Protein AF-A0A0N4UF27-F1 (afdb_monomer_lite)

pLDDT: mean 77.48, std 20.14, range [19.95, 97.56]

Organism: Dracunculus medinensis (NCBI:txid318479)

Structure (mmCIF, N/CA/C/O backbone):
data_AF-A0A0N4UF27-F1
#
_entry.id   AF-A0A0N4UF27-F1
#
loop_
_atom_site.group_PDB
_atom_site.id
_atom_site.type_symbol
_atom_site.label_atom_id
_atom_site.label_alt_id
_atom_site.label_comp_id
_atom_site.label_asym_id
_atom_site.label_entity_id
_atom_site.label_seq_id
_atom_site.pdbx_PDB_ins_code
_atom_site.Cartn_x
_atom_site.Cartn_y
_atom_site.Cartn_z
_atom_site.occupancy
_atom_site.B_iso_or_equiv
_atom_site.auth_seq_id
_atom_site.auth_comp_id
_atom_site.auth_asym_id
_atom_site.auth_atom_id
_atom_site.pdbx_PDB_model_num
ATOM 1 N N . MET A 1 1 ? -2.100 1.613 74.460 1.00 23.58 1 MET A N 1
ATOM 2 C CA . MET A 1 1 ? -1.705 2.568 75.515 1.00 23.58 1 MET A CA 1
ATOM 3 C C . MET A 1 1 ? -0.388 2.044 76.060 1.00 23.58 1 MET A C 1
ATOM 5 O O . MET A 1 1 ? -0.394 0.922 76.519 1.00 23.58 1 MET A O 1
ATOM 9 N N . GLU A 1 2 ? 0.772 2.661 75.877 1.00 27.42 2 GLU A N 1
ATOM 10 C CA . GLU A 1 2 ? 1.062 4.082 75.721 1.00 27.42 2 GLU A CA 1
ATOM 11 C C . GLU A 1 2 ? 2.061 4.341 74.582 1.00 27.42 2 GLU A C 1
ATOM 13 O O . GLU A 1 2 ? 3.124 3.742 74.513 1.00 27.42 2 GLU A O 1
ATOM 18 N N . ARG A 1 3 ? 1.686 5.304 73.727 1.00 24.28 3 ARG A N 1
ATOM 19 C CA . ARG A 1 3 ? 2.562 6.151 72.897 1.00 24.28 3 ARG A CA 1
ATOM 20 C C . ARG A 1 3 ? 3.428 5.413 71.860 1.00 24.28 3 ARG A C 1
ATOM 22 O O . ARG A 1 3 ? 4.585 5.106 72.083 1.00 24.28 3 ARG A O 1
ATOM 29 N N . LYS A 1 4 ? 2.974 5.255 70.609 1.00 24.53 4 LYS A N 1
ATOM 30 C CA . LYS A 1 4 ? 2.994 6.356 69.613 1.00 24.53 4 LYS A CA 1
ATOM 31 C C . LYS A 1 4 ? 3.726 7.604 70.133 1.00 24.53 4 LYS A C 1
ATOM 33 O O . LYS A 1 4 ? 3.064 8.470 70.698 1.00 24.53 4 LYS A O 1
ATOM 38 N N . ARG A 1 5 ? 5.057 7.663 69.967 1.00 29.81 5 ARG A N 1
ATOM 39 C CA . ARG A 1 5 ? 5.867 8.882 69.696 1.00 29.81 5 ARG A CA 1
ATOM 40 C C . ARG A 1 5 ? 7.383 8.619 69.780 1.00 29.81 5 ARG A C 1
ATOM 42 O O . ARG A 1 5 ? 8.078 9.222 70.589 1.00 29.81 5 ARG A O 1
ATOM 49 N N . ARG A 1 6 ? 7.909 7.779 68.891 1.00 32.81 6 ARG A N 1
ATOM 50 C CA . ARG A 1 6 ? 9.228 8.028 68.288 1.00 32.81 6 ARG A CA 1
ATOM 51 C C . ARG A 1 6 ? 9.083 7.754 66.800 1.00 32.81 6 ARG A C 1
ATOM 53 O O . ARG A 1 6 ? 8.933 6.611 66.384 1.00 32.81 6 ARG A O 1
ATOM 60 N N . ALA A 1 7 ? 8.891 8.850 66.081 1.00 27.91 7 ALA A N 1
ATOM 61 C CA . ALA A 1 7 ? 9.012 8.913 64.643 1.00 27.91 7 ALA A CA 1
ATOM 62 C C . ALA A 1 7 ? 10.485 8.714 64.249 1.00 27.91 7 ALA A C 1
ATOM 64 O O . ALA A 1 7 ? 11.362 8.848 65.103 1.00 27.91 7 ALA A O 1
ATOM 65 N N . ASP A 1 8 ? 10.664 8.454 62.956 1.00 27.98 8 ASP A N 1
ATOM 66 C CA . ASP A 1 8 ? 11.887 8.621 62.166 1.00 27.98 8 ASP A CA 1
ATOM 67 C C . ASP A 1 8 ? 12.934 7.500 62.261 1.00 27.98 8 ASP A C 1
ATOM 69 O O . ASP A 1 8 ? 13.679 7.380 63.226 1.00 27.98 8 ASP A O 1
ATOM 73 N N . ASP A 1 9 ? 12.942 6.622 61.247 1.00 27.14 9 ASP A N 1
ATOM 74 C CA . ASP A 1 9 ? 14.001 6.637 60.223 1.00 27.14 9 ASP A CA 1
ATOM 75 C C . ASP A 1 9 ? 13.825 5.519 59.173 1.00 27.14 9 ASP A C 1
ATOM 77 O O . ASP A 1 9 ? 13.618 4.348 59.502 1.00 27.14 9 ASP A O 1
ATOM 81 N N . GLY A 1 10 ? 13.987 5.885 57.895 1.00 27.22 10 GLY A N 1
ATOM 82 C CA . GLY A 1 10 ? 14.557 4.992 56.879 1.00 27.22 10 GLY A CA 1
ATOM 83 C C . GLY A 1 10 ? 13.633 4.479 55.771 1.00 27.22 10 GLY A C 1
ATOM 84 O O . GLY A 1 10 ? 13.078 3.385 55.872 1.00 27.22 10 GLY A O 1
ATOM 85 N N . ASP A 1 11 ? 13.568 5.256 54.687 1.00 27.94 11 ASP A N 1
ATOM 86 C CA . ASP A 1 11 ? 13.274 4.875 53.295 1.00 27.94 11 ASP A CA 1
ATOM 87 C C . ASP A 1 11 ? 13.288 3.365 52.980 1.00 27.94 11 ASP A C 1
ATOM 89 O O . ASP A 1 11 ? 14.324 2.699 53.049 1.00 27.94 11 ASP A O 1
ATOM 93 N N . ARG A 1 12 ? 12.148 2.838 52.513 1.00 29.98 12 ARG A N 1
ATOM 94 C CA . ARG A 1 12 ? 12.101 1.632 51.672 1.00 29.98 12 ARG A CA 1
ATOM 95 C C . ARG A 1 12 ? 11.090 1.825 50.552 1.00 29.98 12 ARG A C 1
ATOM 97 O O . ARG A 1 12 ? 9.886 1.747 50.776 1.00 29.98 12 ARG A O 1
ATOM 104 N N . ASP A 1 13 ? 11.633 2.083 49.368 1.00 28.47 13 ASP A N 1
ATOM 105 C CA . ASP A 1 13 ? 11.103 1.808 48.033 1.00 28.47 13 ASP A CA 1
ATOM 106 C C . ASP A 1 13 ? 9.594 1.523 47.937 1.00 28.47 13 ASP A C 1
ATOM 108 O O . ASP A 1 13 ? 9.114 0.404 48.149 1.00 28.47 13 ASP A O 1
ATOM 112 N N . PHE A 1 14 ? 8.859 2.547 47.496 1.00 23.70 14 PHE A N 1
ATOM 113 C CA . PHE A 1 14 ? 7.497 2.469 46.968 1.00 23.70 14 PHE A CA 1
ATOM 114 C C . PHE A 1 14 ? 7.456 1.618 45.680 1.00 23.70 14 PHE A C 1
ATOM 116 O O . PHE A 1 14 ? 7.218 2.107 44.577 1.00 23.70 14 PHE A O 1
ATOM 123 N N . VAL A 1 15 ? 7.645 0.304 45.795 1.00 24.11 15 VAL A N 1
ATOM 124 C CA . VAL A 1 15 ? 7.231 -0.634 44.749 1.00 24.11 15 VAL A CA 1
ATOM 125 C C . VAL A 1 15 ? 5.742 -0.898 44.957 1.00 24.11 15 VAL A C 1
ATOM 127 O O . VAL A 1 15 ? 5.350 -1.813 45.684 1.00 24.11 15 VAL A O 1
ATOM 130 N N . MET A 1 16 ? 4.893 -0.077 44.328 1.00 22.02 16 MET A N 1
ATOM 131 C CA . MET A 1 16 ? 3.469 -0.382 44.169 1.00 22.02 16 MET A CA 1
ATOM 132 C C . MET A 1 16 ? 3.327 -1.688 43.374 1.00 22.02 16 MET A C 1
ATOM 134 O O . MET A 1 16 ? 3.283 -1.697 42.146 1.00 22.02 16 MET A O 1
ATOM 138 N N . LYS A 1 17 ? 3.264 -2.819 44.083 1.00 20.52 17 LYS A N 1
ATOM 139 C CA . LYS A 1 17 ? 2.858 -4.102 43.508 1.00 20.52 17 LYS A CA 1
ATOM 140 C C . LYS A 1 17 ? 1.350 -4.045 43.220 1.00 20.52 17 LYS A C 1
ATOM 142 O O . LYS A 1 17 ? 0.579 -3.812 44.155 1.00 20.52 17 LYS A O 1
ATOM 147 N N . PRO A 1 18 ? 0.906 -4.257 41.969 1.00 21.95 18 PRO A N 1
ATOM 148 C CA . PRO A 1 18 ? -0.510 -4.245 41.629 1.00 21.95 18 PRO A CA 1
ATOM 149 C C . PRO A 1 18 ? -1.238 -5.365 42.384 1.00 21.95 18 PRO A C 1
ATOM 151 O O . PRO A 1 18 ? -0.854 -6.532 42.328 1.00 21.95 18 PRO A O 1
ATOM 154 N N . ARG A 1 19 ? -2.287 -5.005 43.132 1.00 21.55 19 ARG A N 1
ATOM 155 C CA . ARG A 1 19 ? -3.189 -5.964 43.784 1.00 21.55 19 ARG A CA 1
ATOM 156 C C . ARG A 1 19 ? -4.112 -6.572 42.726 1.00 21.55 19 ARG A C 1
ATOM 158 O O . ARG A 1 19 ? -4.996 -5.899 42.207 1.00 21.55 19 ARG A O 1
ATOM 165 N N . PHE A 1 20 ? -3.892 -7.847 42.421 1.00 27.45 20 PHE A N 1
ATOM 166 C CA . PHE A 1 20 ? -4.688 -8.641 41.487 1.00 27.45 20 PHE A CA 1
ATOM 167 C C . PHE A 1 20 ? -6.032 -9.047 42.118 1.00 27.45 20 PHE A C 1
ATOM 169 O O . PHE A 1 20 ? -6.058 -9.650 43.191 1.00 27.45 20 PHE A O 1
ATOM 176 N N . LEU A 1 21 ? -7.150 -8.731 41.459 1.00 23.92 21 LEU A N 1
ATOM 177 C CA . LEU A 1 21 ? -8.482 -9.212 41.842 1.00 23.92 21 LEU A CA 1
ATOM 178 C C . LEU A 1 21 ? -8.728 -10.603 41.240 1.00 23.92 21 LEU A C 1
ATOM 180 O O . LEU A 1 21 ? -8.524 -10.806 40.043 1.00 23.92 21 LEU A O 1
ATOM 184 N N . ARG A 1 22 ? -9.167 -11.555 42.075 1.00 23.89 22 ARG A N 1
ATOM 185 C CA . ARG A 1 22 ? -9.567 -12.907 41.650 1.00 23.89 22 ARG A CA 1
ATOM 186 C C . ARG A 1 22 ? -10.822 -12.853 40.752 1.00 23.89 22 ARG A C 1
ATOM 188 O O . ARG A 1 22 ? -11.638 -11.947 40.938 1.00 23.89 22 ARG A O 1
ATOM 195 N N . PRO A 1 23 ? -11.000 -13.799 39.805 1.00 32.00 23 PRO A N 1
ATOM 196 C CA . PRO A 1 23 ? -11.958 -13.686 38.693 1.00 32.00 23 PRO A CA 1
ATOM 197 C C . PRO A 1 23 ? -13.449 -13.703 39.070 1.00 32.00 23 PRO A C 1
ATOM 199 O O . PRO A 1 23 ? -14.293 -13.463 38.212 1.00 32.00 23 PRO A O 1
ATOM 202 N N . GLU A 1 24 ? -13.800 -13.960 40.327 1.00 25.94 24 GLU A N 1
ATOM 203 C CA . GLU A 1 24 ? -15.184 -14.238 40.739 1.00 25.94 24 GLU A CA 1
ATOM 204 C C . GLU A 1 24 ? -16.113 -13.004 40.724 1.00 25.94 24 GLU A C 1
ATOM 206 O O . GLU A 1 24 ? -17.330 -13.147 40.679 1.00 25.94 24 GLU A O 1
ATOM 211 N N . HIS A 1 25 ? -15.588 -11.774 40.656 1.00 24.36 25 HIS A N 1
ATOM 212 C CA . HIS A 1 25 ? -16.413 -10.551 40.722 1.00 24.36 25 HIS A CA 1
ATOM 213 C C . HIS A 1 25 ? -16.822 -9.944 39.363 1.00 24.36 25 HIS A C 1
ATOM 215 O O . HIS A 1 25 ? -17.235 -8.786 39.299 1.00 24.36 25 HIS A O 1
ATOM 221 N N . LEU A 1 26 ? -16.742 -10.701 38.264 1.00 26.50 26 LEU A N 1
ATOM 222 C CA . LEU A 1 26 ? -17.280 -10.284 36.953 1.00 26.50 26 LEU A CA 1
ATOM 223 C C . LEU A 1 26 ? -18.720 -10.773 36.689 1.00 26.50 26 LEU A C 1
ATOM 225 O O . LEU A 1 26 ? -19.251 -10.575 35.595 1.00 26.50 26 LEU A O 1
ATOM 229 N N . LEU A 1 27 ? -19.369 -11.361 37.697 1.00 25.92 27 LEU A N 1
ATOM 230 C CA . LEU A 1 27 ? -20.696 -11.967 37.610 1.00 25.92 27 LEU A CA 1
ATOM 231 C C . LEU A 1 27 ? -21.821 -10.942 37.816 1.00 25.92 27 LEU A C 1
ATOM 233 O O . LEU A 1 27 ? -22.065 -10.493 38.930 1.00 25.92 27 LEU A O 1
ATOM 237 N N . ALA A 1 28 ? -22.500 -10.586 36.724 1.00 26.31 28 ALA A N 1
ATOM 238 C CA . ALA A 1 28 ? -23.957 -10.410 36.641 1.00 26.31 28 ALA A CA 1
ATOM 239 C C . ALA A 1 28 ? -24.315 -9.908 35.233 1.00 26.31 28 ALA A C 1
ATOM 241 O O . ALA A 1 28 ? -23.853 -8.832 34.847 1.00 26.31 28 ALA A O 1
ATOM 242 N N . LEU A 1 29 ? -25.116 -10.674 34.476 1.00 26.25 29 LEU A N 1
ATOM 243 C CA . LEU A 1 29 ? -26.069 -10.191 33.456 1.00 26.25 29 LEU A CA 1
ATOM 244 C C . LEU A 1 29 ? -26.847 -11.381 32.848 1.00 26.25 29 LEU A C 1
ATOM 246 O O . LEU A 1 29 ? -26.366 -12.053 31.937 1.00 26.25 29 LEU A O 1
ATOM 250 N N . GLU A 1 30 ? -28.065 -11.600 33.352 1.00 25.81 30 GLU A N 1
ATOM 251 C CA . GLU A 1 30 ? -28.964 -12.731 33.052 1.00 25.81 30 GLU A CA 1
ATOM 252 C C . GLU A 1 30 ? -29.714 -12.671 31.700 1.00 25.81 30 GLU A C 1
ATOM 254 O O . GLU A 1 30 ? -30.422 -13.611 31.355 1.00 25.81 30 GLU A O 1
ATOM 259 N N . GLU A 1 31 ? -29.564 -11.633 30.869 1.00 29.25 31 GLU A N 1
ATOM 260 C CA . GLU A 1 31 ? -30.372 -11.532 29.631 1.00 29.25 31 GLU A CA 1
ATOM 261 C C . GLU A 1 31 ? -29.641 -11.879 28.326 1.00 29.25 31 GLU A C 1
ATOM 263 O O . GLU A 1 31 ? -30.284 -12.147 27.310 1.00 29.25 31 GLU A O 1
ATOM 268 N N . ARG A 1 32 ? -28.301 -11.947 28.311 1.00 29.92 32 ARG A N 1
ATOM 269 C CA . ARG A 1 32 ? -27.612 -12.598 27.176 1.00 29.92 32 ARG A CA 1
ATOM 270 C C . ARG A 1 32 ? -27.667 -14.112 27.285 1.00 29.92 32 ARG A C 1
ATOM 272 O O . ARG A 1 32 ? -27.708 -14.768 26.249 1.00 29.92 32 ARG A O 1
ATOM 279 N N . THR A 1 33 ? -27.729 -14.649 28.499 1.00 29.98 33 THR A N 1
ATOM 280 C CA . THR A 1 33 ? -27.914 -16.079 28.739 1.00 29.98 33 THR A CA 1
ATOM 281 C C . THR A 1 33 ? -29.247 -16.556 28.192 1.00 29.98 33 THR A C 1
ATOM 283 O O . THR A 1 33 ? -29.245 -17.560 27.512 1.00 29.98 33 THR A O 1
ATOM 286 N N . SER A 1 34 ? -30.368 -15.843 28.320 1.00 30.56 34 SER A N 1
ATOM 287 C CA . SER A 1 34 ? -31.626 -16.340 27.728 1.00 30.56 34 SER A CA 1
ATOM 288 C C . SER A 1 34 ? -31.581 -16.422 26.192 1.00 30.56 34 SER A C 1
ATOM 290 O O . SER A 1 34 ? -32.106 -17.362 25.601 1.00 30.56 34 SER A O 1
ATOM 292 N N . ALA A 1 35 ? -30.887 -15.501 25.511 1.00 37.97 35 ALA A N 1
ATOM 293 C CA . ALA A 1 35 ? -30.733 -15.581 24.058 1.00 37.97 35 ALA A CA 1
ATOM 294 C C . ALA A 1 35 ? -29.650 -16.574 23.585 1.00 37.97 35 ALA A C 1
ATOM 296 O O . ALA A 1 35 ? -29.780 -17.118 22.489 1.00 37.97 35 ALA A O 1
ATOM 297 N N . LEU A 1 36 ? -28.588 -16.784 24.367 1.00 37.72 36 LEU A N 1
ATOM 298 C CA . LEU A 1 36 ? -27.481 -17.695 24.047 1.00 37.72 36 LEU A CA 1
ATOM 299 C C . LEU A 1 36 ? -27.733 -19.129 24.542 1.00 37.72 36 LEU A C 1
ATOM 301 O O . LEU A 1 36 ? -27.312 -20.066 23.877 1.00 37.72 36 LEU A O 1
ATOM 305 N N . ASN A 1 37 ? -28.473 -19.321 25.636 1.00 37.38 37 ASN A N 1
ATOM 306 C CA . ASN A 1 37 ? -28.873 -20.638 26.137 1.00 37.38 37 ASN A CA 1
ATOM 307 C C . ASN A 1 37 ? -29.741 -21.350 25.095 1.00 37.38 37 ASN A C 1
ATOM 309 O O . ASN A 1 37 ? -29.551 -22.534 24.853 1.00 37.38 37 ASN A O 1
ATOM 313 N N . ASP A 1 38 ? -30.595 -20.628 24.367 1.00 41.25 38 ASP A N 1
ATOM 314 C CA . ASP A 1 38 ? -31.344 -21.219 23.250 1.00 41.25 38 ASP A CA 1
ATOM 315 C C . ASP A 1 38 ? -30.424 -21.684 22.103 1.00 41.25 38 ASP A C 1
ATOM 317 O O . ASP A 1 38 ? -30.747 -22.653 21.419 1.00 41.25 38 ASP A O 1
ATOM 321 N N . ILE A 1 39 ? -29.248 -21.065 21.907 1.00 43.22 39 ILE A N 1
ATOM 322 C CA . ILE A 1 39 ? -28.269 -21.505 20.890 1.00 43.22 39 ILE A CA 1
ATOM 323 C C . ILE A 1 39 ? -27.688 -22.879 21.245 1.00 43.22 39 ILE A C 1
ATOM 325 O O . ILE A 1 39 ? -27.319 -23.627 20.342 1.00 43.22 39 ILE A O 1
ATOM 329 N N . SER A 1 40 ? -27.646 -23.242 22.533 1.00 41.16 40 SER A N 1
ATOM 330 C CA . SER A 1 40 ? -27.148 -24.557 22.962 1.00 41.16 40 SER A CA 1
ATOM 331 C C . SER A 1 40 ? -28.048 -25.722 22.528 1.00 41.16 40 SER A C 1
ATOM 333 O O . SER A 1 40 ? -27.585 -26.854 22.479 1.00 41.16 40 SER A O 1
ATOM 335 N N . SER A 1 41 ? -29.307 -25.451 22.156 1.00 41.34 41 SER A N 1
ATOM 336 C CA . SER A 1 41 ? -30.290 -26.470 21.749 1.00 41.34 41 SER A CA 1
ATOM 337 C C . SER A 1 41 ? -30.304 -26.812 20.249 1.00 41.34 41 SER A C 1
ATOM 339 O O . SER A 1 41 ? -31.102 -27.643 19.814 1.00 41.34 41 SER A O 1
ATOM 341 N N . VAL A 1 42 ? -29.453 -26.184 19.431 1.00 45.47 42 VAL A N 1
ATOM 342 C CA . VAL A 1 42 ? -29.486 -26.377 17.973 1.00 45.47 42 VAL A CA 1
ATOM 343 C C . VAL A 1 42 ? -28.817 -27.694 17.586 1.00 45.47 42 VAL A C 1
ATOM 345 O O . VAL A 1 42 ? -27.605 -27.839 17.690 1.00 45.47 42 VAL A O 1
ATOM 348 N N . VAL A 1 43 ? -29.616 -28.639 17.086 1.00 44.28 43 VAL A N 1
ATOM 349 C CA . VAL A 1 43 ? -29.150 -29.925 16.551 1.00 44.28 43 VAL A CA 1
ATOM 350 C C . VAL A 1 43 ? -28.491 -29.700 15.187 1.00 44.28 43 VAL A C 1
ATOM 352 O O . VAL A 1 43 ? -29.161 -29.406 14.196 1.00 44.28 43 VAL A O 1
ATOM 355 N N . TYR A 1 44 ? -27.166 -29.827 15.128 1.00 52.59 44 TYR A N 1
ATOM 356 C CA . TYR A 1 44 ? -26.393 -29.655 13.897 1.00 52.59 44 TYR A CA 1
ATOM 357 C C . TYR A 1 44 ? -26.563 -30.860 12.968 1.00 52.59 44 TYR A C 1
ATOM 359 O O . TYR A 1 44 ? -26.330 -32.005 13.359 1.00 52.59 44 TYR A O 1
ATOM 367 N N . ASN A 1 45 ? -26.917 -30.610 11.705 1.00 47.38 45 ASN A N 1
ATOM 368 C CA . ASN A 1 45 ? -27.041 -31.669 10.709 1.00 47.38 45 ASN A CA 1
ATOM 369 C C . ASN A 1 45 ? -25.658 -32.225 10.333 1.00 47.38 45 ASN A C 1
ATOM 371 O O . ASN A 1 45 ? -24.948 -31.655 9.500 1.00 47.38 45 ASN A O 1
ATOM 375 N N . ASN A 1 46 ? -25.269 -33.341 10.946 1.00 56.00 46 ASN A N 1
ATOM 376 C CA . ASN A 1 46 ? -24.146 -34.136 10.479 1.00 56.00 46 ASN A CA 1
ATOM 377 C C . ASN A 1 46 ? -24.678 -35.185 9.488 1.00 56.00 46 ASN A C 1
ATOM 379 O O . ASN A 1 46 ? -25.483 -36.022 9.898 1.00 56.00 46 ASN A O 1
ATOM 383 N N . PRO A 1 47 ? -24.218 -35.219 8.221 1.00 54.56 47 PRO A N 1
ATOM 384 C CA . PRO A 1 47 ? -24.609 -36.269 7.272 1.00 54.56 47 PRO A CA 1
ATOM 385 C C . PRO A 1 47 ? -24.317 -37.691 7.783 1.00 54.56 47 PRO A C 1
ATOM 387 O O . PRO A 1 47 ? -24.871 -38.657 7.268 1.00 54.56 47 PRO A O 1
ATOM 390 N N . TYR A 1 48 ? -23.475 -37.823 8.812 1.00 57.69 48 TYR A N 1
ATOM 391 C CA . TYR A 1 48 ? -23.147 -39.074 9.485 1.00 57.69 48 TYR A CA 1
ATOM 392 C C . TYR A 1 48 ? -23.881 -39.289 10.822 1.00 57.69 48 TYR A C 1
ATOM 394 O O . TYR A 1 48 ? -23.434 -40.123 11.602 1.00 57.69 48 TYR A O 1
ATOM 402 N N . ILE A 1 49 ? -24.978 -38.574 11.115 1.00 60.12 49 ILE A N 1
ATOM 403 C CA . ILE A 1 49 ? -25.757 -38.721 12.368 1.00 60.12 49 ILE A CA 1
ATOM 404 C C . ILE A 1 49 ? -26.159 -40.177 12.652 1.00 60.12 49 ILE A C 1
ATOM 406 O O . ILE A 1 49 ? -26.225 -40.568 13.811 1.00 60.12 49 ILE A O 1
ATOM 410 N N . SER A 1 50 ? -26.391 -40.988 11.614 1.00 58.91 50 SER A N 1
ATOM 411 C CA . SER A 1 50 ? -26.737 -42.409 11.757 1.00 58.91 50 SER A CA 1
ATOM 412 C C . SER A 1 50 ? -25.582 -43.287 12.254 1.00 58.91 50 SER A C 1
ATOM 414 O O . SER A 1 50 ? -25.803 -44.440 12.610 1.00 58.91 50 SER A O 1
ATOM 416 N N . LEU A 1 51 ? -24.347 -42.781 12.220 1.00 66.88 51 LEU A N 1
ATOM 417 C CA . LEU A 1 51 ? -23.144 -43.476 12.671 1.00 66.88 51 LEU A CA 1
ATOM 418 C C . LEU A 1 51 ? -22.817 -43.088 14.114 1.00 66.88 51 LEU A C 1
ATOM 420 O O . LEU A 1 51 ? -23.106 -41.969 14.544 1.00 66.88 51 LEU A O 1
ATOM 424 N N . SER A 1 52 ? -22.142 -43.980 14.844 1.00 74.50 52 SER A N 1
ATOM 425 C CA . SER A 1 52 ? -21.626 -43.644 16.177 1.00 74.50 52 SER A CA 1
ATOM 426 C C . SER A 1 52 ? -20.622 -42.486 16.096 1.00 74.50 52 SER A C 1
ATOM 428 O O . SER A 1 52 ? -19.943 -42.312 15.083 1.00 74.50 52 SER A O 1
ATOM 430 N N . ILE A 1 53 ? -20.487 -41.687 17.159 1.00 75.44 53 ILE A N 1
ATOM 431 C CA . ILE A 1 53 ? -19.580 -40.522 17.172 1.00 75.44 53 ILE A CA 1
ATOM 432 C C . ILE A 1 53 ? -18.137 -40.918 16.807 1.00 75.44 53 ILE A C 1
ATOM 434 O O . ILE A 1 53 ? -17.470 -40.210 16.055 1.00 75.44 53 ILE A O 1
ATOM 438 N N . GLU A 1 54 ? -17.663 -42.084 17.244 1.00 75.81 54 GLU A N 1
ATOM 439 C CA . GLU A 1 54 ? -16.338 -42.599 16.867 1.00 75.81 54 GLU A CA 1
ATOM 440 C C . GLU A 1 54 ? -16.218 -42.913 15.368 1.00 75.81 54 GLU A C 1
ATOM 442 O O . GLU A 1 54 ? -15.207 -42.597 14.733 1.00 75.81 54 GLU A O 1
ATOM 447 N N . GLN A 1 55 ? -17.265 -43.477 14.761 1.00 76.81 55 GLN A N 1
ATOM 448 C CA . GLN A 1 55 ? -17.319 -43.697 13.315 1.00 76.81 55 GLN A CA 1
ATOM 449 C C . GLN A 1 55 ? -17.346 -42.372 12.540 1.00 76.81 55 GLN A C 1
ATOM 451 O O . GLN A 1 55 ? -16.749 -42.268 11.470 1.00 76.81 55 GLN A O 1
ATOM 456 N N . GLN A 1 56 ? -17.988 -41.335 13.087 1.00 74.38 56 GLN A N 1
ATOM 457 C CA . GLN A 1 56 ? -17.970 -39.994 12.498 1.00 74.38 56 GLN A CA 1
ATOM 458 C C . GLN A 1 56 ? -16.552 -39.402 12.528 1.00 74.38 56 GLN A C 1
ATOM 460 O O . GLN A 1 56 ? -16.071 -38.908 11.508 1.00 74.38 56 GLN A O 1
ATOM 465 N N . ARG A 1 57 ? -15.857 -39.503 13.671 1.00 81.44 57 ARG A N 1
ATOM 466 C CA . ARG A 1 57 ? -14.481 -39.004 13.846 1.00 81.44 57 ARG A CA 1
ATOM 467 C C . ARG A 1 57 ? -13.482 -39.724 12.939 1.00 81.44 57 ARG A C 1
ATOM 469 O O . ARG A 1 57 ? -12.642 -39.071 12.326 1.00 81.44 57 ARG A O 1
ATOM 476 N N . SER A 1 58 ? -13.589 -41.049 12.818 1.00 80.19 58 SER A N 1
ATOM 477 C CA . SER A 1 58 ? -12.670 -41.868 12.006 1.00 80.19 58 SER A CA 1
ATOM 478 C C . SER A 1 58 ? -12.779 -41.626 10.497 1.00 80.19 58 SER A C 1
ATOM 480 O O . SER A 1 58 ? -11.816 -41.868 9.771 1.00 80.19 58 SER A O 1
ATOM 482 N N . ARG A 1 59 ? -13.915 -41.106 10.013 1.00 78.88 59 ARG A N 1
ATOM 483 C CA . ARG A 1 59 ? -14.097 -40.727 8.601 1.00 78.88 59 ARG A CA 1
ATOM 484 C C . ARG A 1 59 ? -13.501 -39.367 8.238 1.00 78.88 59 ARG A C 1
ATOM 486 O O . ARG A 1 59 ? -13.377 -39.074 7.050 1.00 78.88 59 ARG A O 1
ATOM 493 N N . LEU A 1 60 ? -13.145 -38.530 9.214 1.00 80.06 60 LEU A N 1
ATOM 494 C CA . LEU A 1 60 ? -12.540 -37.230 8.930 1.00 80.06 60 LEU A CA 1
ATOM 495 C C . LEU A 1 60 ? -11.115 -37.413 8.376 1.00 80.06 60 LEU A C 1
ATOM 497 O O . LEU A 1 60 ? -10.341 -38.179 8.954 1.00 80.06 60 LEU A O 1
ATOM 501 N N . PRO A 1 61 ? -10.717 -36.687 7.311 1.00 79.12 61 PRO A N 1
ATOM 502 C CA . PRO A 1 61 ? -9.399 -36.847 6.688 1.00 79.12 61 PRO A CA 1
ATOM 503 C C . PRO A 1 61 ? -8.226 -36.718 7.665 1.00 79.12 61 PRO A C 1
ATOM 505 O O . PRO A 1 61 ? -7.242 -37.449 7.560 1.00 79.12 61 PRO A O 1
ATOM 508 N N . ILE A 1 62 ? -8.349 -35.834 8.660 1.00 85.94 62 ILE A N 1
ATOM 509 C CA . ILE A 1 62 ? -7.295 -35.596 9.649 1.00 85.94 62 ILE A CA 1
ATOM 510 C C . ILE A 1 62 ? -7.014 -36.795 10.565 1.00 85.94 62 ILE A C 1
ATOM 512 O O . ILE A 1 62 ? -5.924 -36.881 11.129 1.00 85.94 62 ILE A O 1
ATOM 516 N N . PHE A 1 63 ? -7.955 -37.738 10.695 1.00 86.00 63 PHE A N 1
ATOM 517 C CA . PHE A 1 63 ? -7.820 -38.888 11.590 1.00 86.00 63 PHE A CA 1
ATOM 518 C C . PHE A 1 63 ? -6.612 -39.762 11.232 1.00 86.00 63 PHE A C 1
ATOM 520 O O . PHE A 1 63 ? -5.887 -40.201 12.124 1.00 86.00 63 PHE A O 1
ATOM 527 N N . LYS A 1 64 ? -6.330 -39.933 9.930 1.00 85.75 64 LYS A N 1
ATOM 528 C CA . LYS A 1 64 ? -5.158 -40.680 9.432 1.00 85.75 64 LYS A CA 1
ATOM 529 C C . LYS A 1 64 ? -3.836 -40.110 9.953 1.00 85.75 64 LYS A C 1
ATOM 531 O O . LYS A 1 64 ? -2.893 -40.856 10.193 1.00 85.75 64 LYS A O 1
ATOM 536 N N . ASN A 1 65 ? -3.794 -38.799 10.179 1.00 87.38 65 ASN A N 1
ATOM 537 C CA . ASN A 1 65 ? -2.593 -38.079 10.584 1.00 87.38 65 ASN A CA 1
ATOM 538 C C . ASN A 1 65 ? -2.534 -37.832 12.100 1.00 87.38 65 ASN A C 1
ATOM 540 O O . ASN A 1 65 ? -1.623 -37.146 12.551 1.00 87.38 65 ASN A O 1
ATOM 544 N N . ARG A 1 66 ? -3.453 -38.390 12.908 1.00 89.94 66 ARG A N 1
ATOM 545 C CA . ARG A 1 66 ? -3.510 -38.174 14.369 1.00 89.94 66 ARG A CA 1
ATOM 546 C C . ARG A 1 66 ? -2.165 -38.418 15.058 1.00 89.94 66 ARG A C 1
ATOM 548 O O . ARG A 1 66 ? -1.672 -37.534 15.752 1.00 89.94 66 ARG A O 1
ATOM 555 N N . LEU A 1 67 ? -1.575 -39.600 14.861 1.00 90.94 67 LEU A N 1
ATOM 556 C CA . LEU A 1 67 ? -0.293 -39.962 15.483 1.00 90.94 67 LEU A CA 1
ATOM 557 C C . LEU A 1 67 ? 0.854 -39.089 14.962 1.00 90.94 67 LEU A C 1
ATOM 559 O O . LEU A 1 67 ? 1.712 -38.676 15.732 1.00 90.94 67 LEU A O 1
ATOM 563 N N . HIS A 1 68 ? 0.826 -38.752 13.671 1.00 90.19 68 HIS A N 1
ATOM 564 C CA . HIS A 1 68 ? 1.826 -37.890 13.048 1.00 90.19 68 HIS A CA 1
ATOM 565 C C . HIS A 1 68 ? 1.781 -36.468 13.635 1.00 90.19 68 HIS A C 1
ATOM 567 O O . HIS A 1 68 ? 2.819 -35.899 13.949 1.00 90.19 68 HIS A O 1
ATOM 573 N N . ILE A 1 69 ? 0.587 -35.902 13.842 1.00 91.75 69 ILE A N 1
ATOM 574 C CA . ILE A 1 69 ? 0.407 -34.575 14.453 1.00 91.75 69 ILE A CA 1
ATOM 575 C C . ILE A 1 69 ? 0.982 -34.549 15.873 1.00 91.75 69 ILE A C 1
ATOM 577 O O . ILE A 1 69 ? 1.703 -33.614 16.212 1.00 91.75 69 ILE A O 1
ATOM 581 N N . LEU A 1 70 ? 0.697 -35.573 16.684 1.00 92.56 70 LEU A N 1
ATOM 582 C CA . LEU A 1 70 ? 1.234 -35.677 18.045 1.00 92.56 70 LEU A CA 1
ATOM 583 C C . LEU A 1 70 ? 2.765 -35.786 18.032 1.00 92.56 70 LEU A C 1
ATOM 585 O O . LEU A 1 70 ? 3.430 -35.009 18.711 1.00 92.56 70 LEU A O 1
ATOM 589 N N . TYR A 1 71 ? 3.318 -36.648 17.174 1.00 92.75 71 TYR A N 1
ATOM 590 C CA . TYR A 1 71 ? 4.765 -36.785 16.993 1.00 92.75 71 TYR A CA 1
ATOM 591 C C . TYR A 1 71 ? 5.438 -35.465 16.580 1.00 92.75 71 TYR A C 1
ATOM 593 O O . TYR A 1 71 ? 6.483 -35.097 17.116 1.00 92.75 71 TYR A O 1
ATOM 601 N N . LEU A 1 72 ? 4.850 -34.708 15.647 1.00 91.06 72 LEU A N 1
ATOM 602 C CA . LEU A 1 72 ? 5.418 -33.419 15.242 1.00 91.06 72 LEU A CA 1
ATOM 603 C C . LEU A 1 72 ? 5.360 -32.382 16.367 1.00 91.06 72 LEU A C 1
ATOM 605 O O . LEU A 1 72 ? 6.272 -31.574 16.473 1.00 91.06 72 LEU A O 1
ATOM 609 N N . LEU A 1 73 ? 4.333 -32.392 17.217 1.00 90.44 73 LEU A N 1
ATOM 610 C CA . LEU A 1 73 ? 4.228 -31.456 18.344 1.00 90.44 73 LEU A CA 1
ATOM 611 C C . LEU A 1 73 ? 5.174 -31.783 19.501 1.00 90.44 73 LEU A C 1
ATOM 613 O O . LEU A 1 73 ? 5.572 -30.886 20.248 1.00 90.44 73 LEU A O 1
ATOM 617 N N . GLU A 1 74 ? 5.560 -33.048 19.643 1.00 88.62 74 GLU A N 1
ATOM 618 C CA . GLU A 1 74 ? 6.618 -33.448 20.569 1.00 88.62 74 GLU A CA 1
ATOM 619 C C . GLU A 1 74 ? 7.978 -32.913 20.094 1.00 88.62 74 GLU A C 1
ATOM 621 O O . GLU A 1 74 ? 8.687 -32.266 20.873 1.00 88.62 74 GLU A O 1
ATOM 626 N N . ASN A 1 75 ? 8.293 -33.083 18.804 1.00 87.62 75 ASN A N 1
ATOM 627 C CA . ASN A 1 75 ? 9.599 -32.738 18.229 1.00 87.62 75 ASN A CA 1
ATOM 628 C C . ASN A 1 75 ? 9.772 -31.253 17.866 1.00 87.62 75 ASN A C 1
ATOM 630 O O . ASN A 1 75 ? 10.860 -30.704 18.026 1.00 87.62 75 ASN A O 1
ATOM 634 N N . PHE A 1 76 ? 8.719 -30.587 17.393 1.00 89.94 76 PHE A N 1
ATOM 635 C CA . PHE A 1 76 ? 8.762 -29.203 16.915 1.00 89.94 76 PHE A CA 1
ATOM 636 C C . PHE A 1 76 ? 7.985 -28.272 17.846 1.00 89.94 76 PHE A C 1
ATOM 638 O O . PHE A 1 76 ? 6.959 -28.632 18.421 1.00 89.94 76 PHE A O 1
ATOM 645 N N . ARG A 1 77 ? 8.457 -27.026 17.981 1.00 90.06 77 ARG A N 1
ATOM 646 C CA . ARG A 1 77 ? 7.778 -26.005 18.796 1.00 90.06 77 ARG A CA 1
ATOM 647 C C . ARG A 1 77 ? 6.536 -25.455 18.108 1.00 90.06 77 ARG A C 1
ATOM 649 O O . ARG A 1 77 ? 5.563 -25.103 18.779 1.00 90.06 77 ARG A O 1
ATOM 656 N N . THR A 1 78 ? 6.579 -25.358 16.781 1.00 92.44 78 THR A N 1
ATOM 657 C CA . THR A 1 78 ? 5.492 -24.817 15.969 1.00 92.44 78 THR A CA 1
ATOM 658 C C . THR A 1 78 ? 5.119 -25.772 14.844 1.00 92.44 78 THR A C 1
ATOM 660 O O . THR A 1 78 ? 5.957 -26.152 14.030 1.00 92.44 78 THR A O 1
ATOM 663 N N . LEU A 1 79 ? 3.839 -26.131 14.776 1.00 93.75 79 LEU A N 1
ATOM 664 C CA . LEU A 1 79 ? 3.281 -26.964 13.718 1.00 93.75 79 LEU A CA 1
ATOM 665 C C . LEU A 1 79 ? 2.313 -26.148 12.865 1.00 93.75 79 LEU A C 1
ATOM 667 O O . LEU A 1 79 ? 1.316 -25.627 13.363 1.00 93.75 79 LEU A O 1
ATOM 671 N N . ILE A 1 80 ? 2.574 -26.083 11.566 1.00 92.94 80 ILE A N 1
ATOM 672 C CA . ILE A 1 80 ? 1.679 -25.476 10.592 1.00 92.94 80 ILE A CA 1
ATOM 673 C C . ILE A 1 80 ? 0.859 -26.596 9.950 1.00 92.94 80 ILE A C 1
ATOM 675 O O . ILE A 1 80 ? 1.406 -27.463 9.271 1.00 92.94 80 ILE A O 1
ATOM 679 N N . ILE A 1 81 ? -0.455 -26.593 10.162 1.00 90.62 81 ILE A N 1
ATOM 680 C CA . ILE A 1 81 ? -1.368 -27.580 9.577 1.00 90.62 81 ILE A CA 1
ATOM 681 C C . ILE A 1 81 ? -2.054 -26.950 8.373 1.00 90.62 81 ILE A C 1
ATOM 683 O O . ILE A 1 81 ? -2.858 -26.027 8.515 1.00 90.62 81 ILE A O 1
ATOM 687 N N . VAL A 1 82 ? -1.763 -27.487 7.193 1.00 85.94 82 VAL A N 1
ATOM 688 C CA . VAL A 1 82 ? -2.394 -27.089 5.936 1.00 85.94 82 VAL A CA 1
ATOM 689 C C . VAL A 1 82 ? -3.466 -28.096 5.595 1.00 85.94 82 VAL A C 1
ATOM 691 O O . VAL A 1 82 ? -3.197 -29.287 5.477 1.00 85.94 82 VAL A O 1
ATOM 694 N N . GLY A 1 83 ? -4.692 -27.637 5.417 1.00 79.44 83 GLY A N 1
ATOM 695 C CA . GLY A 1 83 ? -5.741 -28.504 4.904 1.00 79.44 83 GLY A CA 1
ATOM 696 C C . GLY A 1 83 ? -6.998 -27.729 4.586 1.00 79.44 83 GLY A C 1
ATOM 697 O O . GLY A 1 83 ? -7.266 -26.684 5.180 1.00 79.44 83 GLY A O 1
ATOM 698 N N . GLU A 1 84 ? -7.813 -28.273 3.695 1.00 72.31 84 GLU A N 1
ATOM 699 C CA . GLU A 1 84 ? -9.067 -27.647 3.296 1.00 72.31 84 GLU A CA 1
ATOM 700 C C . GLU A 1 84 ? -10.057 -27.499 4.461 1.00 72.31 84 GLU A C 1
ATOM 702 O O . GLU A 1 84 ? -9.938 -28.089 5.543 1.00 72.31 84 GLU A O 1
ATOM 707 N N . THR A 1 85 ? -11.069 -26.667 4.257 1.00 70.94 85 THR A N 1
ATOM 708 C CA . THR A 1 85 ? -12.120 -26.457 5.253 1.00 70.94 85 THR A CA 1
ATOM 709 C C . THR A 1 85 ? -12.985 -27.714 5.390 1.00 70.94 85 THR A C 1
ATOM 711 O O . THR A 1 85 ? -13.404 -28.301 4.401 1.00 70.94 85 THR A O 1
ATOM 714 N N . GLY A 1 86 ? -13.261 -28.146 6.624 1.00 68.81 86 GLY A N 1
ATOM 715 C CA . GLY A 1 86 ? -14.054 -29.356 6.892 1.00 68.81 86 GLY A CA 1
ATOM 716 C C . GLY A 1 86 ? -13.258 -30.655 7.077 1.00 68.81 86 GLY A C 1
ATOM 717 O O . GLY A 1 86 ? -13.847 -31.649 7.483 1.00 68.81 86 GLY A O 1
ATOM 718 N N . CYS A 1 87 ? -11.931 -30.666 6.903 1.00 74.94 87 CYS A N 1
ATOM 719 C CA . CYS A 1 87 ? -11.130 -31.880 7.135 1.00 74.94 87 CYS A CA 1
ATOM 720 C C . CYS A 1 87 ? -10.985 -32.290 8.619 1.00 74.94 87 CYS A C 1
ATOM 722 O O . CYS A 1 87 ? -10.439 -33.354 8.908 1.00 74.94 87 CYS A O 1
ATOM 724 N N . GLY A 1 88 ? -11.479 -31.467 9.554 1.00 78.88 88 GLY A N 1
ATOM 725 C CA . GLY A 1 88 ? -11.513 -31.761 10.992 1.00 78.88 88 GLY A CA 1
ATOM 726 C C . GLY A 1 88 ? -10.416 -31.107 11.841 1.00 78.88 88 GLY A C 1
ATOM 727 O O . GLY A 1 88 ? -10.311 -31.448 13.012 1.00 78.88 88 GLY A O 1
ATOM 728 N N . LYS A 1 89 ? -9.615 -30.171 11.302 1.00 85.38 89 LYS A N 1
ATOM 729 C CA . LYS A 1 89 ? -8.522 -29.484 12.038 1.00 85.38 89 LYS A CA 1
ATOM 730 C C . LYS A 1 89 ? -8.978 -28.928 13.385 1.00 85.38 89 LYS A C 1
ATOM 732 O O . LYS A 1 89 ? -8.507 -29.361 14.430 1.00 85.38 89 LYS A O 1
ATOM 737 N N . SER A 1 90 ? -9.928 -28.005 13.348 1.00 85.00 90 SER A N 1
ATOM 738 C CA . SER A 1 90 ? -10.378 -27.241 14.509 1.00 85.00 90 SER A CA 1
ATOM 739 C C . SER A 1 90 ? -11.109 -28.110 15.529 1.00 85.00 90 SER A C 1
ATOM 741 O O . SER A 1 90 ? -10.976 -27.886 16.725 1.00 85.00 90 SER A O 1
ATOM 743 N N . THR A 1 91 ? -11.870 -29.109 15.069 1.00 86.31 91 THR A N 1
ATOM 744 C CA . THR A 1 91 ? -12.678 -29.971 15.941 1.00 86.31 91 THR A CA 1
ATOM 745 C C . THR A 1 91 ? -11.857 -31.094 16.563 1.00 86.31 91 THR A C 1
ATOM 747 O O . THR A 1 91 ? -11.974 -31.332 17.761 1.00 86.31 91 THR A O 1
ATOM 750 N N . GLN A 1 92 ? -11.015 -31.778 15.784 1.00 90.00 92 GLN A N 1
ATOM 751 C CA . GLN A 1 92 ? -10.333 -32.993 16.234 1.00 90.00 92 GLN A CA 1
ATOM 752 C C . GLN A 1 92 ? -8.982 -32.736 16.899 1.00 90.00 92 GLN A C 1
ATOM 754 O O . GLN A 1 92 ? -8.667 -33.405 17.880 1.00 90.00 92 GLN A O 1
ATOM 759 N N . VAL A 1 93 ? -8.181 -31.780 16.411 1.00 92.31 93 VAL A N 1
ATOM 760 C CA . VAL A 1 93 ? -6.823 -31.551 16.944 1.00 92.31 93 VAL A CA 1
ATOM 761 C C . VAL A 1 93 ? -6.844 -31.202 18.438 1.00 92.31 93 VAL A C 1
ATOM 763 O O . VAL A 1 93 ? -6.112 -31.849 19.188 1.00 92.31 93 VAL A O 1
ATOM 766 N N . PRO A 1 94 ? -7.713 -30.293 18.931 1.00 92.19 94 PRO A N 1
ATOM 767 C CA . PRO A 1 94 ? -7.815 -30.028 20.368 1.00 92.19 94 PRO A CA 1
ATOM 768 C C . PRO A 1 94 ? -8.202 -31.267 21.185 1.00 92.19 94 PRO A C 1
ATOM 770 O O . PRO A 1 94 ? -7.709 -31.455 22.295 1.00 92.19 94 PRO A O 1
ATOM 773 N N . GLN A 1 95 ? -9.044 -32.145 20.630 1.00 91.94 95 GLN A N 1
ATOM 774 C CA . GLN A 1 95 ? -9.429 -33.393 21.289 1.00 91.94 95 GLN A CA 1
ATOM 775 C C . GLN A 1 95 ? -8.265 -34.384 21.356 1.00 91.94 95 GLN A C 1
ATOM 777 O O . GLN A 1 95 ? -8.070 -34.998 22.401 1.00 91.94 95 GLN A O 1
ATOM 782 N N . TYR A 1 96 ? -7.472 -34.517 20.287 1.00 92.50 96 TYR A N 1
ATOM 783 C CA . TYR A 1 96 ? -6.281 -35.374 20.284 1.00 92.50 96 TYR A CA 1
ATOM 784 C C . TYR A 1 96 ? -5.260 -34.923 21.328 1.00 92.50 96 TYR A C 1
ATOM 786 O O . TYR A 1 96 ? -4.685 -35.759 22.016 1.00 92.50 96 TYR A O 1
ATOM 794 N N . LEU A 1 97 ? -5.077 -33.610 21.485 1.00 91.44 97 LEU A N 1
ATOM 795 C CA . LEU A 1 97 ? -4.194 -33.032 22.499 1.00 91.44 97 LEU A CA 1
ATOM 796 C C . LEU A 1 97 ? -4.681 -33.319 23.919 1.00 91.44 97 LEU A C 1
ATOM 798 O O . LEU A 1 97 ? -3.890 -33.688 24.784 1.00 91.44 97 LEU A O 1
ATOM 802 N N . MET A 1 98 ? -5.988 -33.186 24.152 1.00 89.25 98 MET A N 1
ATOM 803 C CA . MET A 1 98 ? -6.583 -33.499 25.448 1.00 89.25 98 MET A CA 1
ATOM 804 C C . MET A 1 98 ? -6.449 -34.991 25.779 1.00 89.25 98 MET A C 1
ATOM 806 O O . MET A 1 98 ? -6.060 -35.335 26.889 1.00 89.25 98 MET A O 1
ATOM 810 N N . GLU A 1 99 ? -6.719 -35.870 24.810 1.00 89.81 99 GLU A N 1
ATOM 811 C CA . GLU A 1 99 ? -6.568 -37.327 24.944 1.00 89.81 99 GLU A CA 1
ATOM 812 C C . GLU A 1 99 ? -5.114 -37.753 25.186 1.00 89.81 99 GLU A C 1
ATOM 814 O O . GLU A 1 99 ? -4.876 -38.702 25.924 1.00 89.81 99 GLU A O 1
ATOM 819 N N . ALA A 1 100 ? -4.146 -37.048 24.596 1.00 88.44 100 ALA A N 1
ATOM 820 C CA . ALA A 1 100 ? -2.719 -37.282 24.806 1.00 88.44 100 ALA A CA 1
ATOM 821 C C . ALA A 1 100 ? -2.184 -36.688 26.128 1.00 88.44 100 ALA A C 1
ATOM 823 O O . ALA A 1 100 ? -0.998 -36.809 26.413 1.00 88.44 100 ALA A O 1
ATOM 824 N N . GLY A 1 101 ? -3.034 -36.048 26.941 1.00 86.75 101 GLY A N 1
ATOM 825 C CA . GLY A 1 101 ? -2.672 -35.575 28.280 1.00 86.75 101 GLY A CA 1
ATOM 826 C C . GLY A 1 101 ? -2.072 -34.169 28.353 1.00 86.75 101 GLY A C 1
ATOM 827 O O . GLY A 1 101 ? -1.636 -33.756 29.424 1.00 86.75 101 GLY A O 1
ATOM 828 N N . TRP A 1 102 ? -2.114 -33.375 27.275 1.00 85.00 102 TRP A N 1
ATOM 829 C CA . TRP A 1 102 ? -1.565 -32.005 27.261 1.00 85.00 102 TRP A CA 1
ATOM 830 C C . TRP A 1 102 ? -2.296 -31.015 28.189 1.00 85.00 102 TRP A C 1
ATOM 832 O O . TRP A 1 102 ? -1.823 -29.893 28.380 1.00 85.00 102 TRP A O 1
ATOM 842 N N . ALA A 1 103 ? -3.437 -31.416 28.760 1.00 83.50 103 ALA A N 1
ATOM 843 C CA . ALA A 1 103 ? -4.242 -30.631 29.698 1.00 83.50 103 ALA A CA 1
ATOM 844 C C . ALA A 1 103 ? -4.237 -31.182 31.144 1.00 83.50 103 ALA A C 1
ATOM 846 O O . ALA A 1 103 ? -5.050 -30.748 31.959 1.00 83.50 103 ALA A O 1
ATOM 847 N N . ASN A 1 104 ? -3.364 -32.144 31.475 1.00 82.38 104 ASN A N 1
ATOM 848 C CA . ASN A 1 104 ? -3.363 -32.789 32.796 1.00 82.38 104 ASN A CA 1
ATOM 849 C C . ASN A 1 104 ? -2.699 -31.935 33.897 1.00 82.38 104 ASN A C 1
ATOM 851 O O . ASN A 1 104 ? -3.112 -32.008 35.051 1.00 82.38 104 ASN A O 1
ATOM 855 N N . ASP A 1 105 ? -1.747 -31.062 33.551 1.00 76.56 105 ASP A N 1
ATOM 856 C CA . ASP A 1 105 ? -0.956 -30.267 34.513 1.00 76.56 105 ASP A CA 1
ATOM 857 C C . ASP A 1 105 ? -1.655 -28.969 34.971 1.00 76.56 105 ASP A C 1
ATOM 859 O O . ASP A 1 105 ? -1.025 -27.915 35.085 1.00 76.56 105 ASP A O 1
ATOM 863 N N . HIS A 1 106 ? -2.983 -28.986 35.130 1.00 75.75 106 HIS A N 1
ATOM 864 C CA . HIS A 1 106 ? -3.837 -27.799 35.348 1.00 75.75 106 HIS A CA 1
ATOM 865 C C . HIS A 1 106 ? -3.747 -26.702 34.262 1.00 75.75 106 HIS A C 1
ATOM 867 O O . HIS A 1 106 ? -4.410 -25.664 34.359 1.00 75.75 106 HIS A O 1
ATOM 873 N N . ARG A 1 107 ? -2.950 -26.914 33.211 1.00 81.62 107 ARG A N 1
ATOM 874 C CA . ARG A 1 107 ? -2.841 -26.026 32.050 1.00 81.62 107 ARG A CA 1
ATOM 875 C C . ARG A 1 107 ? -3.898 -26.389 31.012 1.00 81.62 107 ARG A C 1
ATOM 877 O O . ARG A 1 107 ? -4.385 -27.514 30.959 1.00 81.62 107 ARG A O 1
ATOM 884 N N . LYS A 1 108 ? -4.258 -25.422 30.173 1.00 85.69 108 LYS A N 1
ATOM 885 C CA . LYS A 1 108 ? -5.371 -25.533 29.220 1.00 85.69 108 LYS A CA 1
ATOM 886 C C . LYS A 1 108 ? -4.869 -25.567 27.775 1.00 85.69 108 LYS A C 1
ATOM 888 O O . LYS A 1 108 ? -3.780 -25.076 27.464 1.00 85.69 108 LYS A O 1
ATOM 893 N N . ILE A 1 109 ? -5.690 -26.124 26.890 1.00 90.25 109 ILE A N 1
ATOM 894 C CA . ILE A 1 109 ? -5.523 -26.085 25.434 1.00 90.25 109 ILE A CA 1
ATOM 895 C C . ILE A 1 109 ? -6.293 -24.872 24.919 1.00 90.25 109 ILE A C 1
ATOM 897 O O . ILE A 1 109 ? -7.512 -24.791 25.079 1.00 90.25 109 ILE A O 1
ATOM 901 N N . GLY A 1 110 ? -5.585 -23.918 24.321 1.00 88.81 110 GLY A N 1
ATOM 902 C CA . GLY A 1 110 ? -6.192 -22.723 23.744 1.00 88.81 110 GLY A CA 1
ATOM 903 C C . GLY A 1 110 ? -6.465 -22.908 22.258 1.00 88.81 110 GLY A C 1
ATOM 904 O O . GLY A 1 110 ? -5.575 -23.328 21.524 1.00 88.81 110 GLY A O 1
ATOM 905 N N . VAL A 1 111 ? -7.657 -22.540 21.796 1.00 89.81 111 VAL A N 1
ATOM 906 C CA . VAL A 1 111 ? -7.967 -22.421 20.364 1.00 89.81 111 VAL A CA 1
ATOM 907 C C . VAL A 1 111 ? -8.459 -21.009 20.106 1.00 89.81 111 VAL A C 1
ATOM 909 O O . VAL A 1 111 ? -9.406 -20.571 20.755 1.00 89.81 111 VAL A O 1
ATOM 912 N N . THR A 1 112 ? -7.835 -20.281 19.186 1.00 88.00 112 THR A N 1
ATOM 913 C CA . THR A 1 112 ? -8.306 -18.958 18.774 1.00 88.00 112 THR A CA 1
ATOM 914 C C . THR A 1 112 ? -9.011 -19.028 17.435 1.00 88.00 112 THR A C 1
ATOM 916 O O . THR A 1 112 ? -8.558 -19.689 16.505 1.00 88.00 112 THR A O 1
ATOM 919 N N . GLN A 1 113 ? -10.136 -18.326 17.360 1.00 85.19 113 GLN A N 1
ATOM 920 C CA . GLN A 1 113 ? -10.951 -18.183 16.160 1.00 85.19 113 GLN A CA 1
ATOM 921 C C . GLN A 1 113 ? -11.204 -16.695 15.895 1.00 85.19 113 GLN A C 1
ATOM 923 O O . GLN A 1 113 ? -11.463 -15.942 16.844 1.00 85.19 113 GLN A O 1
ATOM 928 N N . PRO A 1 114 ? -11.184 -16.241 14.632 1.00 78.94 114 PRO A N 1
ATOM 929 C CA . PRO A 1 114 ? -11.421 -14.836 14.311 1.00 78.94 114 PRO A CA 1
ATOM 930 C C . PRO A 1 114 ? -12.892 -14.424 14.495 1.00 78.94 114 PRO A C 1
ATOM 932 O O . PRO A 1 114 ? -13.183 -13.272 14.821 1.00 78.94 114 PRO A O 1
ATOM 935 N N . ARG A 1 115 ? -13.844 -15.355 14.330 1.00 77.25 115 ARG A N 1
ATOM 936 C CA . ARG A 1 115 ? -15.290 -15.061 14.279 1.00 77.25 115 ARG A CA 1
ATOM 937 C C . ARG A 1 115 ? -16.038 -15.591 15.502 1.00 77.25 115 ARG A C 1
ATOM 939 O O . ARG A 1 115 ? -15.876 -16.746 15.880 1.00 77.25 115 ARG A O 1
ATOM 946 N N . ILE A 1 116 ? -16.964 -14.791 16.045 1.00 76.12 116 ILE A N 1
ATOM 947 C CA . ILE A 1 116 ? -17.840 -15.184 17.174 1.00 76.12 116 ILE A CA 1
ATOM 948 C C . ILE A 1 116 ? -18.617 -16.473 16.859 1.00 76.12 116 ILE A C 1
ATOM 950 O O . ILE A 1 116 ? -18.663 -17.380 17.684 1.00 76.12 116 ILE A O 1
ATOM 954 N N . ILE A 1 117 ? -19.206 -16.571 15.661 1.00 76.81 117 ILE A N 1
ATOM 955 C CA . ILE A 1 117 ? -19.993 -17.744 15.240 1.00 76.81 117 ILE A CA 1
ATOM 956 C C . ILE A 1 117 ? -19.109 -18.994 15.219 1.00 76.81 117 ILE A C 1
ATOM 958 O O . ILE A 1 117 ? -19.528 -20.046 15.691 1.00 76.81 117 ILE A O 1
ATOM 962 N N . ALA A 1 118 ? -17.876 -18.876 14.717 1.00 81.62 118 ALA A N 1
ATOM 963 C CA . ALA A 1 118 ? -16.926 -19.983 14.667 1.00 81.62 118 ALA A CA 1
ATOM 964 C C . ALA A 1 118 ? -16.534 -20.451 16.075 1.00 81.62 118 ALA A C 1
ATOM 966 O O . ALA A 1 118 ? -16.520 -21.648 16.323 1.00 81.62 118 ALA A O 1
ATOM 967 N N . VAL A 1 119 ? -16.315 -19.526 17.020 1.00 82.50 119 VAL A N 1
ATOM 968 C CA . VAL A 1 119 ? -16.048 -19.863 18.432 1.00 82.50 119 VAL A CA 1
ATOM 969 C C . VAL A 1 119 ? -17.176 -20.707 19.027 1.00 82.50 119 VAL A C 1
ATOM 971 O O . VAL A 1 119 ? -16.921 -21.777 19.574 1.00 82.50 119 VAL A O 1
ATOM 974 N N . VAL A 1 120 ? -18.420 -20.232 18.911 1.00 81.50 120 VAL A N 1
ATOM 975 C CA . VAL A 1 120 ? -19.586 -20.880 19.533 1.00 81.50 120 VAL A CA 1
ATOM 976 C C . VAL A 1 120 ? -19.878 -22.228 18.873 1.00 81.50 120 VAL A C 1
ATOM 978 O O . VAL A 1 120 ? -20.043 -23.229 19.563 1.00 81.50 120 VAL A O 1
ATOM 981 N N . 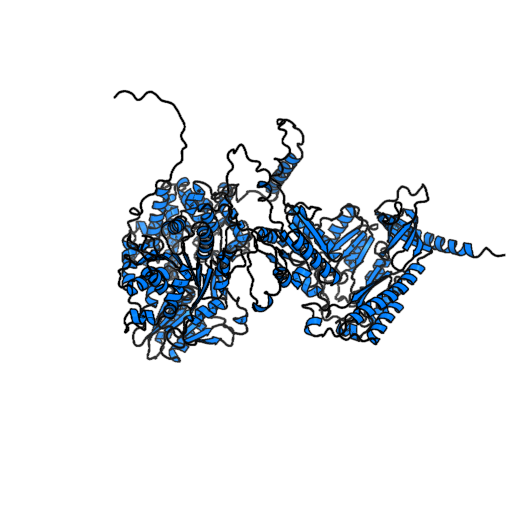THR A 1 121 ? -19.896 -22.274 17.539 1.00 78.69 121 THR A N 1
ATOM 982 C CA . THR A 1 121 ? -20.157 -23.516 16.790 1.00 78.69 121 THR A CA 1
ATOM 983 C C . THR A 1 121 ? -19.068 -24.559 17.013 1.00 78.69 121 THR A C 1
ATOM 985 O O . THR A 1 121 ? -19.384 -25.733 17.187 1.00 78.69 121 THR A O 1
ATOM 988 N N . LEU A 1 122 ? -17.799 -24.146 17.082 1.00 84.62 122 LEU A N 1
ATOM 989 C CA . LEU A 1 122 ? -16.692 -25.050 17.371 1.00 84.62 122 LEU A CA 1
ATOM 990 C C . LEU A 1 122 ? -16.783 -25.618 18.789 1.00 84.62 122 LEU A C 1
ATOM 992 O O . LEU A 1 122 ? -16.662 -26.827 18.965 1.00 84.62 122 LEU A O 1
ATOM 996 N N . ALA A 1 123 ? -17.010 -24.765 19.789 1.00 87.38 123 ALA A N 1
ATOM 997 C CA . ALA A 1 123 ? -17.096 -25.200 21.178 1.00 87.38 123 ALA A CA 1
ATOM 998 C C . ALA A 1 123 ? -18.278 -26.153 21.407 1.00 87.38 123 ALA A C 1
ATOM 1000 O O . ALA A 1 123 ? -18.089 -27.208 22.009 1.00 87.38 123 ALA A O 1
ATOM 1001 N N . ASN A 1 124 ? -19.455 -25.836 20.853 1.00 83.75 124 ASN A N 1
ATOM 1002 C CA . ASN A 1 124 ? -20.623 -26.722 20.889 1.00 83.75 124 ASN A CA 1
ATOM 1003 C C . ASN A 1 124 ? -20.315 -28.073 20.244 1.00 83.75 124 ASN A C 1
ATOM 1005 O O . ASN A 1 124 ? -20.536 -29.115 20.852 1.00 83.75 124 ASN A O 1
ATOM 1009 N N . ARG A 1 125 ? -19.729 -28.060 19.042 1.00 81.25 125 ARG A N 1
ATOM 1010 C CA . ARG A 1 125 ? -19.422 -29.290 18.313 1.00 81.25 125 ARG A CA 1
ATOM 1011 C C . ARG A 1 125 ? -18.437 -30.188 19.062 1.00 81.25 125 ARG A C 1
ATOM 1013 O O . ARG A 1 125 ? -18.601 -31.403 19.067 1.00 81.25 125 ARG A O 1
ATOM 1020 N N . VAL A 1 126 ? -17.410 -29.604 19.679 1.00 88.50 126 VAL A N 1
ATOM 1021 C CA . VAL A 1 126 ? -16.413 -30.359 20.454 1.00 88.50 126 VAL A CA 1
ATOM 1022 C C . VAL A 1 126 ? -17.016 -30.894 21.757 1.00 88.50 126 VAL A C 1
ATOM 1024 O O . VAL A 1 126 ? -16.704 -32.020 22.133 1.00 88.50 126 VAL A O 1
ATOM 1027 N N . ALA A 1 127 ? -17.898 -30.134 22.417 1.00 87.12 127 ALA A N 1
ATOM 1028 C CA . ALA A 1 127 ? -18.616 -30.591 23.608 1.00 87.12 127 ALA A CA 1
ATOM 1029 C C . ALA A 1 127 ? -19.552 -31.776 23.295 1.00 87.12 127 ALA A C 1
ATOM 1031 O O . ALA A 1 127 ? -19.522 -32.785 23.998 1.00 87.12 127 ALA A O 1
ATOM 1032 N N . GLU A 1 128 ? -20.299 -31.700 22.188 1.00 83.44 128 GLU A N 1
ATOM 1033 C CA . GLU A 1 128 ? -21.144 -32.794 21.688 1.00 83.44 128 GLU A CA 1
ATOM 1034 C C . GLU A 1 128 ? -20.330 -34.054 21.368 1.00 83.44 128 GLU A C 1
ATOM 1036 O O . GLU A 1 128 ? -20.669 -35.143 21.822 1.00 83.44 128 GLU A O 1
ATOM 1041 N N . GLU A 1 129 ? -19.226 -33.928 20.621 1.00 84.19 129 GLU A N 1
ATOM 1042 C CA . GLU A 1 129 ? -18.377 -35.077 20.268 1.00 84.19 129 GLU A CA 1
ATOM 1043 C C . GLU A 1 129 ? -17.693 -35.716 21.486 1.00 84.19 129 GLU A C 1
ATOM 1045 O O . GLU A 1 129 ? -17.373 -36.907 21.459 1.00 84.19 129 GLU A O 1
ATOM 1050 N N . LYS A 1 130 ? -17.481 -34.945 22.559 1.00 84.19 130 LYS A N 1
ATOM 1051 C CA . LYS A 1 130 ? -16.944 -35.429 23.836 1.00 84.19 130 LYS A CA 1
ATOM 1052 C C . LYS A 1 130 ? -18.009 -35.879 24.829 1.00 84.19 130 LYS A C 1
ATOM 1054 O O . LYS A 1 130 ? -17.638 -36.367 25.892 1.00 84.19 130 LYS A O 1
ATOM 1059 N N . MET A 1 131 ? -19.293 -35.759 24.489 1.00 84.12 131 MET A N 1
ATOM 1060 C CA . MET A 1 131 ? -20.408 -36.072 25.385 1.00 84.12 131 MET A CA 1
ATOM 1061 C C . MET A 1 131 ? -20.318 -35.325 26.731 1.00 84.12 131 MET A C 1
ATOM 1063 O O . MET A 1 131 ? -20.657 -35.881 27.774 1.00 84.12 131 MET A O 1
ATOM 1067 N N . CYS A 1 132 ? -19.851 -34.072 26.725 1.00 85.62 132 CYS A N 1
ATOM 1068 C CA . CYS A 1 132 ? -19.769 -33.229 27.920 1.00 85.62 132 CYS A CA 1
ATOM 1069 C C . CYS A 1 132 ? -20.656 -31.988 27.789 1.00 85.62 132 CYS A C 1
ATOM 1071 O O . CYS A 1 132 ? -20.999 -31.557 26.685 1.00 85.62 132 CYS A O 1
ATOM 1073 N N . LYS A 1 133 ? -21.052 -31.396 28.922 1.00 84.38 133 LYS A N 1
ATOM 1074 C CA . LYS A 1 133 ? -21.801 -30.138 28.881 1.00 84.38 133 LYS A CA 1
ATOM 1075 C C . LYS A 1 133 ? -20.853 -28.990 28.563 1.00 84.38 133 LYS A C 1
ATOM 1077 O O . LYS A 1 133 ? -19.757 -28.882 29.116 1.00 84.38 133 LYS A O 1
ATOM 1082 N N . LEU A 1 134 ? -21.308 -28.098 27.692 1.00 83.25 134 LEU A N 1
ATOM 1083 C CA . LEU A 1 134 ? -20.605 -26.859 27.391 1.00 83.25 134 LEU A CA 1
ATOM 1084 C C . LEU A 1 134 ? -20.395 -26.047 28.682 1.00 83.25 134 LEU A C 1
ATOM 1086 O O . LEU A 1 134 ? -21.346 -25.782 29.413 1.00 83.25 134 LEU A O 1
ATOM 1090 N N . GLY A 1 135 ? -19.151 -25.664 28.953 1.00 82.50 135 GLY A N 1
ATOM 1091 C CA . GLY A 1 135 ? -18.721 -24.996 30.182 1.00 82.50 135 GLY A CA 1
ATOM 1092 C C . GLY A 1 135 ? -18.006 -25.909 31.181 1.00 82.50 135 GLY A C 1
ATOM 1093 O O . GLY A 1 135 ? -17.287 -25.397 32.036 1.00 82.50 135 GLY A O 1
ATOM 1094 N N . GLU A 1 136 ? -18.127 -27.236 31.064 1.00 87.69 136 GLU A N 1
ATOM 1095 C CA . GLU A 1 136 ? -17.367 -28.197 31.875 1.00 87.69 136 GLU A CA 1
ATOM 1096 C C . GLU A 1 136 ? -15.958 -28.375 31.289 1.00 87.69 136 GLU A C 1
ATOM 1098 O O . GLU A 1 136 ? -15.132 -27.475 31.431 1.00 87.69 136 GLU A O 1
ATOM 1103 N N . GLU A 1 137 ? -15.670 -29.484 30.595 1.00 88.81 137 GLU A N 1
ATOM 1104 C CA . GLU A 1 137 ? -14.344 -29.743 30.008 1.00 88.81 137 GLU A CA 1
ATOM 1105 C C . GLU A 1 137 ? -14.039 -28.867 28.784 1.00 88.81 137 GLU A C 1
ATOM 1107 O O . GLU A 1 137 ? -12.877 -28.545 28.518 1.00 88.81 137 GLU A O 1
ATOM 1112 N N . VAL A 1 138 ? -15.077 -28.469 28.047 1.00 90.00 138 VAL A N 1
ATOM 1113 C CA . VAL A 1 138 ? -14.985 -27.639 26.842 1.00 90.00 138 VAL A CA 1
ATOM 1114 C C . VAL A 1 138 ? -15.742 -26.350 27.095 1.00 90.00 138 VAL A C 1
ATOM 1116 O O . VAL A 1 138 ? -16.923 -26.377 27.430 1.00 90.00 138 VAL A O 1
ATOM 1119 N N . GLY A 1 139 ? -15.078 -25.218 26.908 1.00 87.50 139 GLY A N 1
ATOM 1120 C CA . GLY A 1 139 ? -15.677 -23.912 27.134 1.00 87.50 139 GLY A CA 1
ATOM 1121 C C . GLY A 1 139 ? -15.195 -22.878 26.134 1.00 87.50 139 GLY A C 1
ATOM 1122 O O . GLY A 1 139 ? -14.213 -23.087 25.413 1.00 87.50 139 GLY A O 1
ATOM 1123 N N . TYR A 1 140 ? -15.887 -21.743 26.091 1.00 85.00 140 TYR A N 1
ATOM 1124 C CA . TYR A 1 140 ? -15.533 -20.665 25.180 1.00 85.00 140 TYR A CA 1
ATOM 1125 C C . TYR A 1 140 ? -15.633 -19.277 25.797 1.00 85.00 140 TYR A C 1
ATOM 1127 O O . TYR A 1 140 ? -16.446 -19.031 26.686 1.00 85.00 140 TYR A O 1
ATOM 1135 N N . ILE A 1 141 ? -14.840 -18.347 25.266 1.00 77.44 141 ILE A N 1
ATOM 1136 C CA . ILE A 1 141 ? -14.935 -16.923 25.588 1.00 77.44 141 ILE A CA 1
ATOM 1137 C C . ILE A 1 141 ? -15.166 -16.126 24.318 1.00 77.44 141 ILE A C 1
ATOM 1139 O O . ILE A 1 141 ? -14.350 -16.114 23.394 1.00 77.44 141 ILE A O 1
ATOM 1143 N N . ILE A 1 142 ? -16.270 -15.392 24.315 1.00 70.69 142 ILE A N 1
ATOM 1144 C CA . ILE A 1 142 ? -16.537 -14.322 23.360 1.00 70.69 142 ILE A CA 1
ATOM 1145 C C . ILE A 1 142 ? -16.662 -13.006 24.116 1.00 70.69 142 ILE A C 1
ATOM 1147 O O . ILE A 1 142 ? -16.776 -12.949 25.342 1.00 70.69 142 ILE A O 1
ATOM 1151 N N . ARG A 1 143 ? -16.644 -11.900 23.376 1.00 63.19 143 ARG A N 1
ATOM 1152 C CA . ARG A 1 143 ? -16.761 -10.578 23.982 1.00 63.19 143 ARG A CA 1
ATOM 1153 C C . ARG A 1 143 ? -18.052 -10.480 24.805 1.00 63.19 143 ARG A C 1
ATOM 1155 O O . ARG A 1 143 ? -19.154 -10.584 24.258 1.00 63.19 143 ARG A O 1
ATOM 1162 N N . PHE A 1 144 ? -17.888 -10.224 26.102 1.00 55.72 144 PHE A N 1
ATOM 1163 C CA . PHE A 1 144 ? -18.968 -10.094 27.085 1.00 55.72 144 PHE A CA 1
ATOM 1164 C C . PHE A 1 144 ? -19.752 -11.388 27.389 1.00 55.72 144 PHE A C 1
ATOM 1166 O O . PHE A 1 144 ? -20.880 -11.294 27.869 1.00 55.72 144 PHE A O 1
ATOM 1173 N N . HIS A 1 145 ? -19.207 -12.571 27.089 1.00 62.38 145 HIS A N 1
ATOM 1174 C CA . HIS A 1 145 ? -19.792 -13.851 27.496 1.00 62.38 145 HIS A CA 1
ATOM 1175 C C . HIS A 1 145 ? -18.694 -14.908 27.674 1.00 62.38 145 HIS A C 1
ATOM 1177 O O . HIS A 1 145 ? -17.972 -15.221 26.725 1.00 62.38 145 HIS A O 1
ATOM 1183 N N . ASP A 1 146 ? -18.595 -15.454 28.882 1.00 72.56 146 ASP A N 1
ATOM 1184 C CA . ASP A 1 146 ? -17.631 -16.482 29.270 1.00 72.56 146 ASP A CA 1
ATOM 1185 C C . ASP A 1 146 ? -18.403 -17.738 29.686 1.00 72.56 146 ASP A C 1
ATOM 1187 O O . ASP A 1 146 ? -19.178 -17.707 30.638 1.00 72.56 146 ASP A O 1
ATOM 1191 N N . ALA A 1 147 ? -18.231 -18.813 28.924 1.00 80.56 147 ALA A N 1
ATOM 1192 C CA . ALA A 1 147 ? -18.777 -20.133 29.207 1.00 80.56 147 ALA A CA 1
ATOM 1193 C C . ALA A 1 147 ? -17.619 -21.087 29.521 1.00 80.56 147 ALA A C 1
ATOM 1195 O O . ALA A 1 147 ? -17.395 -22.064 28.806 1.00 80.56 147 ALA A O 1
ATOM 1196 N N . THR A 1 148 ? -16.826 -20.756 30.540 1.00 80.06 148 THR A N 1
ATOM 1197 C CA . THR A 1 148 ? -15.737 -21.595 31.050 1.00 80.06 148 THR A CA 1
ATOM 1198 C C . THR A 1 148 ? -15.873 -21.808 32.556 1.00 80.06 148 THR A C 1
ATOM 1200 O O . THR A 1 148 ? -16.445 -20.986 33.268 1.00 80.06 148 THR A O 1
ATOM 1203 N N . SER A 1 149 ? -15.341 -22.925 33.043 1.00 82.25 149 SER A N 1
ATOM 1204 C CA . SER A 1 149 ? -15.221 -23.260 34.461 1.00 82.25 149 SER A CA 1
ATOM 1205 C C . SER A 1 149 ? -13.764 -23.568 34.822 1.00 82.25 149 SER A C 1
ATOM 1207 O O . SER A 1 149 ? -12.856 -23.569 33.975 1.00 82.25 149 SER A O 1
ATOM 1209 N N . GLU A 1 150 ? -13.512 -23.846 36.100 1.00 77.56 150 GLU A N 1
ATOM 1210 C CA . GLU A 1 150 ? -12.201 -24.314 36.561 1.00 77.56 150 GLU A CA 1
ATOM 1211 C C . GLU A 1 150 ? -11.797 -25.626 35.870 1.00 77.56 150 GLU A C 1
ATOM 1213 O O . GLU A 1 150 ? -10.645 -25.755 35.453 1.00 77.56 150 GLU A O 1
ATOM 1218 N N . ASN A 1 151 ? -12.770 -26.510 35.612 1.00 84.69 151 ASN A N 1
ATOM 1219 C CA . ASN A 1 151 ? -12.593 -27.817 34.966 1.00 84.69 151 ASN A CA 1
ATOM 1220 C C . ASN A 1 151 ? -12.379 -27.746 33.445 1.00 84.69 151 ASN A C 1
ATOM 1222 O O . ASN A 1 151 ? -12.119 -28.769 32.810 1.00 84.69 151 ASN A O 1
ATOM 1226 N N . THR A 1 152 ? -12.474 -26.560 32.838 1.00 86.38 152 THR A N 1
ATOM 1227 C CA . THR A 1 152 ? -12.303 -26.407 31.391 1.00 86.38 152 THR A CA 1
ATOM 1228 C C . THR A 1 152 ? -10.873 -26.701 30.963 1.00 86.38 152 THR A C 1
ATOM 1230 O O . THR A 1 152 ? -9.952 -25.958 31.308 1.00 86.38 152 THR A O 1
ATOM 1233 N N . LYS A 1 153 ? -10.719 -27.745 30.146 1.00 88.06 153 LYS A N 1
ATOM 1234 C CA . LYS A 1 153 ? -9.466 -28.213 29.542 1.00 88.06 153 LYS A CA 1
ATOM 1235 C C . LYS A 1 153 ? -9.254 -27.616 28.153 1.00 88.06 153 LYS A C 1
ATOM 1237 O O . LYS A 1 153 ? -8.150 -27.165 27.851 1.00 88.06 153 LYS A O 1
ATOM 1242 N N . ILE A 1 154 ? -10.302 -27.568 27.325 1.00 89.69 154 ILE A N 1
ATOM 1243 C CA . ILE A 1 154 ? -10.273 -26.957 25.987 1.00 89.69 154 ILE A CA 1
ATOM 1244 C C . ILE A 1 154 ? -10.989 -25.614 26.044 1.00 89.69 154 ILE A C 1
ATOM 1246 O O . ILE A 1 154 ? -12.186 -25.543 26.321 1.00 89.69 154 ILE A O 1
ATOM 1250 N N . LYS A 1 155 ? -10.251 -24.543 25.757 1.00 87.06 155 LYS A N 1
ATOM 1251 C CA . LYS A 1 155 ? -10.744 -23.170 25.811 1.00 87.06 155 LYS A CA 1
ATOM 1252 C C . LYS A 1 155 ? -10.706 -22.531 24.425 1.00 87.06 155 LYS A C 1
ATOM 1254 O O . LYS A 1 155 ? -9.635 -22.179 23.928 1.00 87.06 155 LYS A O 1
ATOM 1259 N N . VAL A 1 156 ? -11.879 -22.355 23.820 1.00 84.75 156 VAL A N 1
ATOM 1260 C CA . VAL A 1 156 ? -12.035 -21.699 22.514 1.00 84.75 156 VAL A CA 1
ATOM 1261 C C . VAL A 1 156 ? -12.296 -20.208 22.718 1.00 84.75 156 VAL A C 1
ATOM 1263 O O . VAL A 1 156 ? -13.298 -19.817 23.302 1.00 84.75 156 VAL A O 1
ATOM 1266 N N . ASN A 1 157 ? -11.413 -19.345 22.237 1.00 81.50 157 ASN A N 1
ATOM 1267 C CA . ASN A 1 157 ? -11.524 -17.904 22.431 1.00 81.50 157 ASN A CA 1
ATOM 1268 C C . ASN A 1 157 ? -11.671 -17.183 21.095 1.00 81.50 157 ASN A C 1
ATOM 1270 O O . ASN A 1 157 ? -11.035 -17.537 20.101 1.00 81.50 157 ASN A O 1
ATOM 1274 N N . ILE A 1 158 ? -12.454 -16.107 21.093 1.00 74.44 158 ILE A N 1
ATOM 1275 C CA . ILE A 1 158 ? -12.343 -15.120 20.024 1.00 74.44 158 ILE A CA 1
ATOM 1276 C C . ILE A 1 158 ? -10.968 -14.451 20.084 1.00 74.44 158 ILE A C 1
ATOM 1278 O O . ILE A 1 158 ? -10.456 -14.145 21.164 1.00 74.44 158 ILE A O 1
ATOM 1282 N N . LEU A 1 159 ? -10.379 -14.206 18.920 1.00 67.31 159 LEU A N 1
ATOM 1283 C CA . LEU A 1 159 ? -9.084 -13.556 18.787 1.00 67.31 159 LEU A CA 1
ATOM 1284 C C . LEU A 1 159 ? -9.213 -12.046 19.085 1.00 67.31 159 LEU A C 1
ATOM 1286 O O . LEU A 1 159 ? -9.306 -11.205 18.191 1.00 67.31 159 LEU A O 1
ATOM 1290 N N . ILE A 1 160 ? -9.277 -11.711 20.377 1.00 62.00 160 ILE A N 1
ATOM 1291 C CA . ILE A 1 160 ? -9.212 -10.342 20.898 1.00 62.00 160 ILE A CA 1
ATOM 1292 C C . ILE A 1 160 ? -7.816 -10.134 21.468 1.00 62.00 160 ILE A C 1
ATOM 1294 O O . ILE A 1 160 ? -7.436 -10.758 22.458 1.00 62.00 160 ILE A O 1
ATOM 1298 N N . PHE A 1 161 ? -7.062 -9.232 20.851 1.00 59.56 161 PHE A N 1
ATOM 1299 C CA . PHE A 1 161 ? -5.775 -8.808 21.375 1.00 59.56 161 PHE A CA 1
ATOM 1300 C C . PHE A 1 161 ? -6.016 -7.841 22.546 1.00 59.56 161 PHE A C 1
ATOM 1302 O O . PHE A 1 161 ? -6.582 -6.763 22.374 1.00 59.56 161 PHE A O 1
ATOM 1309 N N . SER A 1 162 ? -5.663 -8.258 23.762 1.00 55.69 162 SER A N 1
ATOM 1310 C CA . SER A 1 162 ? -5.706 -7.430 24.974 1.00 55.69 162 SER A CA 1
ATOM 1311 C C . SER A 1 162 ? -4.566 -7.822 25.912 1.00 55.69 162 SER A C 1
ATOM 1313 O O . SER A 1 162 ? -4.056 -8.944 25.840 1.00 55.69 162 SER A O 1
ATOM 1315 N N . HIS A 1 163 ? -4.176 -6.919 26.818 1.00 50.09 163 HIS A N 1
ATOM 1316 C CA . HIS A 1 163 ? -3.142 -7.193 27.823 1.00 50.09 163 HIS A CA 1
ATOM 1317 C C . HIS A 1 163 ? -3.471 -8.457 28.642 1.00 50.09 163 HIS A C 1
ATOM 1319 O O . HIS A 1 163 ? -2.615 -9.311 28.873 1.00 50.09 163 HIS A O 1
ATOM 1325 N N . PHE A 1 164 ? -4.753 -8.640 28.975 1.00 51.62 164 PHE A N 1
ATOM 1326 C CA . PHE A 1 164 ? -5.262 -9.840 29.636 1.00 51.62 164 PHE A CA 1
ATOM 1327 C C . PHE A 1 164 ? -5.033 -11.119 28.819 1.00 51.62 164 PHE A C 1
ATOM 1329 O O . PHE A 1 164 ? -4.649 -12.143 29.378 1.00 51.62 164 PHE A O 1
ATOM 1336 N N . PHE A 1 165 ? -5.234 -11.081 27.499 1.00 56.44 165 PHE A N 1
ATOM 1337 C CA . PHE A 1 165 ? -5.032 -12.257 26.654 1.00 56.44 165 PHE A CA 1
ATOM 1338 C C . PHE A 1 165 ? -3.559 -12.681 26.604 1.00 56.44 165 PHE A C 1
ATOM 1340 O O . PHE A 1 165 ? -3.258 -13.866 26.753 1.00 56.44 165 PHE A O 1
ATOM 1347 N N . ALA A 1 166 ? -2.640 -11.716 26.486 1.00 53.81 166 ALA A N 1
ATOM 1348 C CA . ALA A 1 166 ? -1.203 -11.979 26.562 1.00 53.81 166 ALA A CA 1
ATOM 1349 C C . ALA A 1 166 ? -0.825 -12.643 27.898 1.00 53.81 166 ALA A C 1
ATOM 1351 O O . ALA A 1 166 ? -0.111 -13.645 27.914 1.00 53.81 166 ALA A O 1
ATOM 1352 N N . PHE A 1 167 ? -1.380 -12.149 29.008 1.00 57.94 167 PHE A N 1
ATOM 1353 C CA . PHE A 1 167 ? -1.174 -12.724 30.337 1.00 57.94 167 PHE A CA 1
ATOM 1354 C C . PHE A 1 167 ? -1.716 -14.159 30.458 1.00 57.94 167 PHE A C 1
ATOM 1356 O O . PHE A 1 167 ? -1.023 -15.045 30.961 1.00 57.94 167 PHE A O 1
ATOM 1363 N N . VAL A 1 168 ? -2.926 -14.424 29.945 1.00 57.22 168 VAL A N 1
ATOM 1364 C CA . VAL A 1 168 ? -3.521 -15.773 29.938 1.00 57.22 168 VAL A CA 1
ATOM 1365 C C . VAL A 1 168 ? -2.650 -16.762 29.161 1.00 57.22 168 VAL A C 1
ATOM 1367 O O . VAL A 1 168 ? -2.418 -17.868 29.652 1.00 57.22 168 VAL A O 1
ATOM 1370 N N . ILE A 1 169 ? -2.132 -16.367 27.991 1.00 56.47 169 ILE A N 1
ATOM 1371 C CA . ILE A 1 169 ? -1.204 -17.198 27.209 1.00 56.47 169 ILE A CA 1
ATOM 1372 C C . ILE A 1 169 ? 0.064 -17.482 28.011 1.00 56.47 169 ILE A C 1
ATOM 1374 O O . ILE A 1 169 ? 0.506 -18.628 28.077 1.00 56.47 169 ILE A O 1
ATOM 1378 N N . MET A 1 170 ? 0.641 -16.450 28.633 1.00 54.81 170 MET A N 1
ATOM 1379 C CA . MET A 1 170 ? 1.906 -16.570 29.351 1.00 54.81 170 MET A CA 1
ATOM 1380 C C . MET A 1 170 ? 1.841 -17.538 30.532 1.00 54.81 170 MET A C 1
ATOM 1382 O O . MET A 1 170 ? 2.851 -18.182 30.797 1.00 54.81 170 MET A O 1
ATOM 1386 N N . ILE A 1 171 ? 0.693 -17.687 31.198 1.00 64.81 171 ILE A N 1
ATOM 1387 C CA . ILE A 1 171 ? 0.608 -18.452 32.453 1.00 64.81 171 ILE A CA 1
ATOM 1388 C C . ILE A 1 171 ? -0.132 -19.784 32.302 1.00 64.81 171 ILE A C 1
ATOM 1390 O O . ILE A 1 171 ? 0.321 -20.791 32.838 1.00 64.81 171 ILE A O 1
ATOM 1394 N N . PHE A 1 172 ? -1.257 -19.823 31.585 1.00 72.94 172 PHE A N 1
ATOM 1395 C CA . PHE A 1 172 ? -2.217 -20.928 31.726 1.00 72.94 172 PHE A CA 1
ATOM 1396 C C . PHE A 1 172 ? -2.268 -21.903 30.547 1.00 72.94 172 PHE A C 1
ATOM 1398 O O . PHE A 1 172 ? -2.969 -22.911 30.636 1.00 72.94 172 PHE A O 1
ATOM 1405 N N . LEU A 1 173 ? -1.561 -21.636 29.445 1.00 80.38 173 LEU A N 1
ATOM 1406 C CA . LEU A 1 173 ? -1.603 -22.482 28.250 1.00 80.38 173 LEU A CA 1
ATOM 1407 C C . LEU A 1 173 ? -0.332 -23.326 28.091 1.00 80.38 173 LEU A C 1
ATOM 1409 O O . LEU A 1 173 ? 0.785 -22.814 28.223 1.00 80.38 173 LEU A O 1
ATOM 1413 N N . ASN A 1 174 ? -0.527 -24.611 27.777 1.00 83.31 174 ASN A N 1
ATOM 1414 C CA . ASN A 1 174 ? 0.526 -25.518 27.295 1.00 83.31 174 ASN A CA 1
ATOM 1415 C C . ASN A 1 174 ? 0.679 -25.424 25.776 1.00 83.31 174 ASN A C 1
ATOM 1417 O O . ASN A 1 174 ? 1.787 -25.429 25.241 1.00 83.31 174 ASN A O 1
ATOM 1421 N N . ILE A 1 175 ? -0.454 -25.318 25.085 1.00 90.25 175 ILE A N 1
ATOM 1422 C CA . ILE A 1 175 ? -0.512 -25.275 23.634 1.00 90.25 175 ILE A CA 1
ATOM 1423 C C . ILE A 1 175 ? -1.599 -24.310 23.176 1.00 90.25 175 ILE A C 1
ATOM 1425 O O . ILE A 1 175 ? -2.683 -24.241 23.767 1.00 90.25 175 ILE A O 1
ATOM 1429 N N . LEU A 1 176 ? -1.287 -23.550 22.130 1.00 90.38 176 LEU A N 1
ATOM 1430 C CA . LEU A 1 176 ? -2.200 -22.602 21.507 1.00 90.38 176 LEU A CA 1
ATOM 1431 C C . LEU A 1 176 ? -2.337 -22.909 20.018 1.00 90.38 176 LEU A C 1
ATOM 1433 O O . LEU A 1 176 ? -1.354 -22.904 19.282 1.00 90.38 176 LEU A O 1
ATOM 1437 N N . MET A 1 177 ? -3.568 -23.127 19.575 1.00 91.19 177 MET A N 1
ATOM 1438 C CA . MET A 1 177 ? -3.924 -23.254 18.172 1.00 91.19 177 MET A CA 1
ATOM 1439 C C . MET A 1 177 ? -4.488 -21.930 17.659 1.00 91.19 177 MET A C 1
ATOM 1441 O O . MET A 1 177 ? -5.549 -21.503 18.105 1.00 91.19 177 MET A O 1
ATOM 1445 N N . VAL A 1 178 ? -3.787 -21.306 16.715 1.00 90.38 178 VAL A N 1
ATOM 1446 C CA . VAL A 1 178 ? -4.271 -20.173 15.926 1.00 90.38 178 VAL A CA 1
ATOM 1447 C C . VAL A 1 178 ? -4.916 -20.720 14.665 1.00 90.38 178 VAL A C 1
ATOM 1449 O O . VAL A 1 178 ? -4.223 -21.171 13.750 1.00 90.38 178 VAL A O 1
ATOM 1452 N N . ASP A 1 179 ? -6.246 -20.744 14.647 1.00 88.06 179 ASP A N 1
ATOM 1453 C CA . ASP A 1 179 ? -6.999 -21.253 13.508 1.00 88.06 179 ASP A CA 1
ATOM 1454 C C . ASP A 1 179 ? -7.306 -20.165 12.477 1.00 88.06 179 ASP A C 1
ATOM 1456 O O . ASP A 1 179 ? -7.306 -18.975 12.791 1.00 88.06 179 ASP A O 1
ATOM 1460 N N . ASP A 1 180 ? -7.541 -20.596 11.237 1.00 83.62 180 ASP A N 1
ATOM 1461 C CA . ASP A 1 180 ? -7.828 -19.740 10.083 1.00 83.62 180 ASP A CA 1
ATOM 1462 C C . ASP A 1 180 ? -6.840 -18.571 9.911 1.00 83.62 180 ASP A C 1
ATOM 1464 O O . ASP A 1 180 ? -7.208 -17.459 9.530 1.00 83.62 180 ASP A O 1
ATOM 1468 N N . ALA A 1 181 ? -5.544 -18.830 10.125 1.00 85.25 181 ALA A N 1
ATOM 1469 C CA . ALA A 1 181 ? -4.501 -17.806 10.025 1.00 85.25 181 ALA A CA 1
ATOM 1470 C C . ALA A 1 181 ? -4.424 -17.145 8.632 1.00 85.25 181 ALA A C 1
ATOM 1472 O O . ALA A 1 181 ? -3.932 -16.029 8.497 1.00 85.25 181 ALA A O 1
ATOM 1473 N N . HIS A 1 182 ? -4.971 -17.799 7.606 1.00 81.88 182 HIS A N 1
ATOM 1474 C CA . HIS A 1 182 ? -5.108 -17.285 6.243 1.00 81.88 182 HIS A CA 1
ATOM 1475 C C . HIS A 1 182 ? -6.117 -16.135 6.088 1.00 81.88 182 HIS A C 1
ATOM 1477 O O . HIS A 1 182 ? -6.131 -15.493 5.041 1.00 81.88 182 HIS A O 1
ATOM 1483 N N . GLU A 1 183 ? -6.963 -15.845 7.087 1.00 77.12 183 GLU A N 1
ATOM 1484 C CA . GLU A 1 183 ? -7.802 -14.638 7.049 1.00 77.12 183 GLU A CA 1
ATOM 1485 C C . GLU A 1 183 ? -6.965 -13.352 7.114 1.00 77.12 183 GLU A C 1
ATOM 1487 O O . GLU A 1 183 ? -7.439 -12.294 6.699 1.00 77.12 183 GLU A O 1
ATOM 1492 N N . ARG A 1 184 ? -5.720 -13.438 7.616 1.00 85.56 184 ARG A N 1
ATOM 1493 C CA . ARG A 1 184 ? -4.761 -12.321 7.699 1.00 85.56 184 ARG A CA 1
ATOM 1494 C C . ARG A 1 184 ? -5.350 -11.066 8.356 1.00 85.56 184 ARG A C 1
ATOM 1496 O O . ARG A 1 184 ? -5.123 -9.942 7.894 1.00 85.56 184 ARG A O 1
ATOM 1503 N N . SER A 1 185 ? -6.120 -11.267 9.429 1.00 84.81 185 SER A N 1
ATOM 1504 C CA . SER A 1 185 ? -6.669 -10.175 10.235 1.00 84.81 185 SER A CA 1
ATOM 1505 C C . SER A 1 185 ? -5.607 -9.544 11.132 1.00 84.81 185 SER A C 1
ATOM 1507 O O . SER A 1 185 ? -4.653 -10.208 11.546 1.00 84.81 185 SER A O 1
ATOM 1509 N N . VAL A 1 186 ? -5.781 -8.265 11.477 1.00 85.62 186 VAL A N 1
ATOM 1510 C CA . VAL A 1 186 ? -4.807 -7.508 12.289 1.00 85.62 186 VAL A CA 1
ATOM 1511 C C . VAL A 1 186 ? -4.503 -8.207 13.608 1.00 85.62 186 VAL A C 1
ATOM 1513 O O . VAL A 1 186 ? -3.341 -8.386 13.963 1.00 85.62 186 VAL A O 1
ATOM 1516 N N . ASN A 1 187 ? -5.542 -8.643 14.323 1.00 84.94 187 ASN A N 1
ATOM 1517 C CA . ASN A 1 187 ? -5.367 -9.302 15.613 1.00 84.94 187 ASN A CA 1
ATOM 1518 C C . ASN A 1 187 ? -4.603 -10.626 15.471 1.00 84.94 187 ASN A C 1
ATOM 1520 O O . ASN A 1 187 ? -3.807 -10.955 16.348 1.00 84.94 187 ASN A O 1
ATOM 1524 N N . THR A 1 188 ? -4.830 -11.371 14.383 1.00 86.62 188 THR A N 1
ATOM 1525 C CA . THR A 1 188 ? -4.127 -12.633 14.116 1.00 86.62 188 THR A CA 1
ATOM 1526 C C . THR A 1 188 ? -2.649 -12.366 13.886 1.00 86.62 188 THR A C 1
ATOM 1528 O O . THR A 1 188 ? -1.819 -12.937 14.585 1.00 86.62 188 THR A O 1
ATOM 1531 N N . ASP A 1 189 ? -2.309 -11.440 12.988 1.00 87.00 189 ASP A N 1
ATOM 1532 C CA . ASP A 1 189 ? -0.916 -11.096 12.688 1.00 87.00 189 ASP A CA 1
ATOM 1533 C C . ASP A 1 189 ? -0.185 -10.534 13.930 1.00 87.00 189 ASP A C 1
ATOM 1535 O O . ASP A 1 189 ? 0.973 -10.885 14.174 1.00 87.00 189 ASP A O 1
ATOM 1539 N N . LEU A 1 190 ? -0.859 -9.731 14.769 1.00 85.81 190 LEU A N 1
ATOM 1540 C CA . LEU A 1 190 ? -0.307 -9.265 16.052 1.00 85.81 190 LEU A CA 1
ATOM 1541 C C . LEU A 1 190 ? -0.080 -10.396 17.044 1.00 85.81 190 LEU A C 1
ATOM 1543 O O . LEU A 1 190 ? 0.956 -10.433 17.711 1.00 85.81 190 LEU A O 1
ATOM 1547 N N . LEU A 1 191 ? -1.040 -11.315 17.149 1.00 86.19 191 LEU A N 1
ATOM 1548 C CA . LEU A 1 191 ? -0.917 -12.480 18.008 1.00 86.19 191 LEU A CA 1
ATOM 1549 C C . LEU A 1 191 ? 0.272 -13.336 17.574 1.00 86.19 191 LEU A C 1
ATOM 1551 O O . LEU A 1 191 ? 1.080 -13.694 18.422 1.00 86.19 191 LEU A O 1
ATOM 1555 N N . LEU A 1 192 ? 0.428 -13.609 16.277 1.00 89.00 192 LEU A N 1
ATOM 1556 C CA . LEU A 1 192 ? 1.571 -14.359 15.751 1.00 89.00 192 LEU A CA 1
ATOM 1557 C C . LEU A 1 192 ? 2.900 -13.661 16.088 1.00 89.00 192 LEU A C 1
ATOM 1559 O O . LEU A 1 192 ? 3.826 -14.308 16.581 1.00 89.00 192 LEU A O 1
ATOM 1563 N N . GLY A 1 193 ? 2.970 -12.335 15.929 1.00 86.69 193 GLY A N 1
ATOM 1564 C CA . GLY A 1 193 ? 4.141 -11.541 16.313 1.00 86.69 193 GLY A CA 1
ATOM 1565 C C . GLY A 1 193 ? 4.488 -11.609 17.797 1.00 86.69 193 GLY A C 1
ATOM 1566 O O . GLY A 1 193 ? 5.651 -11.783 18.175 1.00 86.69 193 GLY A O 1
ATOM 1567 N N . LEU A 1 194 ? 3.471 -11.535 18.657 1.00 84.25 194 LEU A N 1
ATOM 1568 C CA . LEU A 1 194 ? 3.642 -11.655 20.099 1.00 84.25 194 LEU A CA 1
ATOM 1569 C C . LEU A 1 194 ? 4.071 -13.074 20.478 1.00 84.25 194 LEU A C 1
ATOM 1571 O O . LEU A 1 194 ? 4.976 -13.247 21.289 1.00 84.25 194 LEU A O 1
ATOM 1575 N N . LEU A 1 195 ? 3.462 -14.085 19.862 1.00 87.12 195 LEU A N 1
ATOM 1576 C CA . LEU A 1 195 ? 3.766 -15.490 20.094 1.00 87.12 195 LEU A CA 1
ATOM 1577 C C . LEU A 1 195 ? 5.211 -15.831 19.750 1.00 87.12 195 LEU A C 1
ATOM 1579 O O . LEU A 1 195 ? 5.852 -16.539 20.520 1.00 87.12 195 LEU A O 1
ATOM 1583 N N . ARG A 1 196 ? 5.764 -15.270 18.669 1.00 85.50 196 ARG A N 1
ATOM 1584 C CA . ARG A 1 196 ? 7.191 -15.419 18.351 1.00 85.50 196 ARG A CA 1
ATOM 1585 C C . ARG A 1 196 ? 8.084 -14.892 19.478 1.00 85.50 196 ARG A C 1
ATOM 1587 O O . ARG A 1 196 ? 9.059 -15.542 19.843 1.00 85.50 196 ARG A O 1
ATOM 1594 N N . LYS A 1 197 ? 7.728 -13.748 20.071 1.00 80.50 197 LYS A N 1
ATOM 1595 C CA . LYS A 1 197 ? 8.439 -13.180 21.229 1.00 80.50 197 LYS A CA 1
ATOM 1596 C C . LYS A 1 197 ? 8.220 -13.996 22.511 1.00 80.50 197 LYS A C 1
ATOM 1598 O O . LYS A 1 197 ? 9.109 -14.074 23.347 1.00 80.50 197 LYS A O 1
ATOM 1603 N N . ILE A 1 198 ? 7.053 -14.613 22.686 1.00 83.00 198 ILE A N 1
ATOM 1604 C CA . ILE A 1 198 ? 6.793 -15.498 23.829 1.00 83.00 198 ILE A CA 1
ATOM 1605 C C . ILE A 1 198 ? 7.595 -16.796 23.683 1.00 83.00 198 ILE A C 1
ATOM 1607 O O . ILE A 1 198 ? 8.185 -17.232 24.663 1.00 83.00 198 ILE A O 1
ATOM 1611 N N . LEU A 1 199 ? 7.689 -17.378 22.483 1.00 84.69 199 LEU A N 1
ATOM 1612 C CA . LEU A 1 199 ? 8.461 -18.598 22.212 1.00 84.69 199 LEU A CA 1
ATOM 1613 C C . LEU A 1 199 ? 9.961 -18.454 22.490 1.00 84.69 199 LEU A C 1
ATOM 1615 O O . LEU A 1 199 ? 10.616 -19.453 22.788 1.00 84.69 199 LEU A O 1
ATOM 1619 N N . SER A 1 200 ? 10.510 -17.237 22.409 1.00 79.81 200 SER A N 1
ATOM 1620 C CA . SER A 1 200 ? 11.904 -16.989 22.791 1.00 79.81 200 SER A CA 1
ATOM 1621 C C . SER A 1 200 ? 12.122 -17.008 24.307 1.00 79.81 200 SER A C 1
ATOM 1623 O O . SER A 1 200 ? 13.255 -17.148 24.748 1.00 79.81 200 SER A O 1
ATOM 1625 N N . VAL A 1 201 ? 11.057 -16.853 25.103 1.00 79.94 201 VAL A N 1
ATOM 1626 C CA . VAL A 1 201 ? 11.110 -16.846 26.575 1.00 79.94 201 VAL A CA 1
ATOM 1627 C C . VAL A 1 201 ? 10.596 -18.169 27.155 1.00 79.94 201 VAL A C 1
ATOM 1629 O O . VAL A 1 201 ? 11.229 -18.759 28.026 1.00 79.94 201 VAL A O 1
ATOM 1632 N N . ARG A 1 202 ? 9.452 -18.660 26.668 1.00 82.50 202 ARG A N 1
ATOM 1633 C CA . ARG A 1 202 ? 8.815 -19.915 27.083 1.00 82.50 202 ARG A CA 1
ATOM 1634 C C . ARG A 1 202 ? 9.160 -21.043 26.121 1.00 82.50 202 ARG A C 1
ATOM 1636 O O . ARG A 1 202 ? 8.550 -21.190 25.066 1.00 82.50 202 ARG A O 1
ATOM 1643 N N . ASN A 1 203 ? 10.112 -21.876 26.531 1.00 80.00 203 ASN A N 1
ATOM 1644 C CA . ASN A 1 203 ? 10.535 -23.062 25.780 1.00 80.00 203 ASN A CA 1
ATOM 1645 C C . ASN A 1 203 ? 9.515 -24.217 25.817 1.00 80.00 203 ASN A C 1
ATOM 1647 O O . ASN A 1 203 ? 9.596 -25.130 24.994 1.00 80.00 203 ASN A O 1
ATOM 1651 N N . ASP A 1 204 ? 8.581 -24.183 26.768 1.00 84.75 204 ASP A N 1
ATOM 1652 C CA . ASP A 1 204 ? 7.562 -25.207 27.011 1.00 84.75 204 ASP A CA 1
ATOM 1653 C C . ASP A 1 204 ? 6.284 -25.009 26.180 1.00 84.75 204 ASP A C 1
ATOM 1655 O O . ASP A 1 204 ? 5.550 -25.965 25.942 1.00 84.75 204 ASP A O 1
ATOM 1659 N N . LEU A 1 205 ? 6.018 -23.785 25.714 1.00 87.62 205 LEU A N 1
ATOM 1660 C CA . LEU A 1 205 ? 4.835 -23.471 24.916 1.00 87.62 205 LEU A CA 1
ATOM 1661 C C . LEU A 1 205 ? 4.939 -24.088 23.513 1.00 87.62 205 LEU A C 1
ATOM 1663 O O . LEU A 1 205 ? 5.945 -23.930 22.817 1.00 87.62 205 LEU A O 1
ATOM 1667 N N . ARG A 1 206 ? 3.861 -24.744 23.074 1.00 91.25 206 ARG A N 1
ATOM 1668 C CA . ARG A 1 206 ? 3.690 -25.223 21.695 1.00 91.25 206 ARG A CA 1
ATOM 1669 C C . ARG A 1 206 ? 2.651 -24.395 20.946 1.00 91.25 206 ARG A C 1
ATOM 1671 O O . ARG A 1 206 ? 1.689 -23.901 21.538 1.00 91.25 206 ARG A O 1
ATOM 1678 N N . ILE A 1 207 ? 2.837 -24.247 19.637 1.00 92.44 207 ILE A N 1
ATOM 1679 C CA . ILE A 1 207 ? 1.940 -23.459 18.782 1.00 92.44 207 ILE A CA 1
ATOM 1680 C C . ILE A 1 207 ? 1.500 -24.280 17.580 1.00 92.44 207 ILE A C 1
ATOM 1682 O O . ILE A 1 207 ? 2.317 -24.906 16.911 1.00 92.44 207 ILE A O 1
ATOM 1686 N N . ILE A 1 208 ? 0.206 -24.233 17.283 1.00 93.19 208 ILE A N 1
ATOM 1687 C CA . ILE A 1 208 ? -0.366 -24.768 16.051 1.00 93.19 208 ILE A CA 1
ATOM 1688 C C . ILE A 1 208 ? -0.892 -23.598 15.234 1.00 93.19 208 ILE A C 1
ATOM 1690 O O . ILE A 1 208 ? -1.686 -22.811 15.737 1.00 93.19 208 ILE A O 1
ATOM 1694 N N . VAL A 1 209 ? -0.487 -23.494 13.974 1.00 92.06 209 VAL A N 1
ATOM 1695 C CA . VAL A 1 209 ? -1.045 -22.526 13.025 1.00 92.06 209 VAL A CA 1
ATOM 1696 C C . VAL A 1 209 ? -1.810 -23.304 11.968 1.00 92.06 209 VAL A C 1
ATOM 1698 O O . VAL A 1 209 ? -1.222 -24.067 11.207 1.00 92.06 209 VAL A O 1
ATOM 1701 N N . SER A 1 210 ? -3.127 -23.150 11.928 1.00 88.19 210 SER A N 1
ATOM 1702 C CA . SER A 1 210 ? -3.973 -23.828 10.945 1.00 88.19 210 SER A CA 1
ATOM 1703 C C . SER A 1 210 ? -4.303 -22.879 9.795 1.00 88.19 210 SER A C 1
ATOM 1705 O O . SER A 1 210 ? -4.764 -21.753 9.994 1.00 88.19 210 SER A O 1
ATOM 1707 N N . SER A 1 211 ? -4.026 -23.334 8.573 1.00 82.94 211 SER A N 1
ATOM 1708 C CA . SER A 1 211 ? -4.260 -22.592 7.335 1.00 82.94 211 SER A CA 1
ATOM 1709 C C . SER A 1 211 ? -4.911 -23.488 6.279 1.00 82.94 211 SER A C 1
ATOM 1711 O O . SER A 1 211 ? -4.706 -24.701 6.252 1.00 82.94 211 SER A O 1
ATOM 1713 N N . ALA A 1 212 ? -5.709 -22.886 5.399 1.00 71.81 212 ALA A N 1
ATOM 1714 C CA . ALA A 1 212 ? -6.272 -23.559 4.230 1.00 71.81 212 ALA A CA 1
ATOM 1715 C C . ALA A 1 212 ? -5.506 -23.236 2.934 1.00 71.81 212 ALA A C 1
ATOM 1717 O O . ALA A 1 212 ? -5.784 -23.845 1.908 1.00 71.81 212 ALA A O 1
ATOM 1718 N N . THR A 1 213 ? -4.574 -22.278 2.962 1.00 67.12 213 THR A N 1
ATOM 1719 C CA . THR A 1 213 ? -3.940 -21.682 1.772 1.00 67.12 213 THR A CA 1
ATOM 1720 C C . THR A 1 213 ? -2.417 -21.854 1.768 1.00 67.12 213 THR A C 1
ATOM 1722 O O . THR A 1 213 ? -1.816 -22.312 2.744 1.00 67.12 213 THR A O 1
ATOM 1725 N N . LEU A 1 214 ? -1.784 -21.431 0.664 1.00 57.22 214 LEU A N 1
ATOM 1726 C CA . LEU A 1 214 ? -0.334 -21.459 0.410 1.00 57.22 214 LEU A CA 1
ATOM 1727 C C . LEU A 1 214 ? 0.521 -20.607 1.378 1.00 57.22 214 LEU A C 1
ATOM 1729 O O . LEU A 1 214 ? 1.747 -20.688 1.325 1.00 57.22 214 LEU A O 1
ATOM 1733 N N . ASP A 1 215 ? -0.083 -19.861 2.311 1.00 68.94 215 ASP A N 1
ATOM 1734 C CA . ASP A 1 215 ? 0.630 -19.055 3.323 1.00 68.94 215 ASP A CA 1
ATOM 1735 C C . ASP A 1 215 ? 1.403 -19.899 4.359 1.00 68.94 215 ASP A C 1
ATOM 1737 O O . ASP A 1 215 ? 2.101 -19.372 5.223 1.00 68.94 215 ASP A O 1
ATOM 1741 N N . ALA A 1 216 ? 1.306 -21.227 4.291 1.00 75.38 216 ALA A N 1
ATOM 1742 C CA . ALA A 1 216 ? 1.950 -22.144 5.225 1.00 75.38 216 ALA A CA 1
ATOM 1743 C C . ALA A 1 216 ? 3.473 -21.972 5.317 1.00 75.38 216 ALA A C 1
ATOM 1745 O O . ALA A 1 216 ? 4.043 -22.048 6.405 1.00 75.38 216 ALA A O 1
ATOM 1746 N N . ILE A 1 217 ? 4.116 -21.718 4.173 1.00 82.06 217 ILE A N 1
ATOM 1747 C CA . ILE A 1 217 ? 5.562 -21.490 4.093 1.00 82.06 217 ILE A CA 1
ATOM 1748 C C . ILE A 1 217 ? 5.926 -20.193 4.816 1.00 82.06 217 ILE A C 1
ATOM 1750 O O . ILE A 1 217 ? 6.848 -20.191 5.626 1.00 82.06 217 ILE A O 1
ATOM 1754 N N . LEU A 1 218 ? 5.146 -19.127 4.607 1.00 83.75 218 LEU A N 1
ATOM 1755 C CA . LEU A 1 218 ? 5.341 -17.847 5.287 1.00 83.75 218 LEU A CA 1
ATOM 1756 C C . LEU A 1 218 ? 5.259 -18.009 6.811 1.00 83.75 218 LEU A C 1
ATOM 1758 O O . LEU A 1 218 ? 6.096 -17.469 7.528 1.00 83.75 218 LEU A O 1
ATOM 1762 N N . PHE A 1 219 ? 4.282 -18.769 7.317 1.00 86.50 219 PHE A N 1
ATOM 1763 C CA . PHE A 1 219 ? 4.158 -19.005 8.758 1.00 86.50 219 PHE A CA 1
ATOM 1764 C C . PHE A 1 219 ? 5.290 -19.870 9.316 1.00 86.50 219 PHE A C 1
ATOM 1766 O O . PHE A 1 219 ? 5.796 -19.561 10.393 1.00 86.50 219 PHE A O 1
ATOM 1773 N N . ARG A 1 220 ? 5.716 -20.913 8.593 1.00 85.62 220 ARG A N 1
ATOM 1774 C CA . ARG A 1 220 ? 6.892 -21.713 8.965 1.00 85.62 220 ARG A CA 1
ATOM 1775 C C . ARG A 1 220 ? 8.117 -20.819 9.105 1.00 85.62 220 ARG A C 1
ATOM 1777 O O . ARG A 1 220 ? 8.700 -20.753 10.178 1.00 85.62 220 ARG A O 1
ATOM 1784 N N . ASP A 1 221 ? 8.441 -20.073 8.057 1.00 83.75 221 ASP A N 1
ATOM 1785 C CA . ASP A 1 221 ? 9.635 -19.226 8.022 1.00 83.75 221 ASP A CA 1
ATOM 1786 C C . ASP A 1 221 ? 9.578 -18.118 9.080 1.00 83.75 221 ASP A C 1
ATOM 1788 O O . ASP A 1 221 ? 10.595 -17.740 9.656 1.00 83.75 221 ASP A O 1
ATOM 1792 N N . PHE A 1 222 ? 8.379 -17.623 9.396 1.00 85.81 222 PHE A N 1
ATOM 1793 C CA . PHE A 1 222 ? 8.190 -16.631 10.447 1.00 85.81 222 PHE A CA 1
ATOM 1794 C C . PHE A 1 222 ? 8.495 -17.166 11.856 1.00 85.81 222 PHE A C 1
ATOM 1796 O O . PHE A 1 222 ? 9.044 -16.426 12.680 1.00 85.81 222 PHE A O 1
ATOM 1803 N N . PHE A 1 223 ? 8.122 -18.416 12.144 1.00 87.31 223 PHE A N 1
ATOM 1804 C CA . PHE A 1 223 ? 8.359 -19.057 13.440 1.00 87.31 223 PHE A CA 1
ATOM 1805 C C . PHE A 1 223 ? 9.685 -19.808 13.524 1.00 87.31 223 PHE A C 1
ATOM 1807 O O . PHE A 1 223 ? 10.062 -20.203 14.625 1.00 87.31 223 PHE A O 1
ATOM 1814 N N . GLU A 1 224 ? 10.402 -19.982 12.413 1.00 82.62 224 GLU A N 1
ATOM 1815 C CA . GLU A 1 224 ? 11.698 -20.642 12.431 1.00 82.62 224 GLU A CA 1
ATOM 1816 C C . GLU A 1 224 ? 12.731 -19.781 13.171 1.00 82.62 224 GLU A C 1
ATOM 1818 O O . GLU A 1 224 ? 13.148 -18.712 12.720 1.00 82.62 224 GLU A O 1
ATOM 1823 N N . LEU A 1 225 ? 13.119 -20.244 14.359 1.00 77.31 225 LEU A N 1
ATOM 1824 C CA . LEU A 1 225 ? 14.144 -19.611 15.187 1.00 77.31 225 LEU A CA 1
ATOM 1825 C C . LEU A 1 225 ? 15.546 -20.162 14.891 1.00 77.31 225 LEU A C 1
ATOM 1827 O O . LEU A 1 225 ? 16.531 -19.582 15.350 1.00 77.31 225 LEU A O 1
ATOM 1831 N N . ASN A 1 226 ? 15.651 -21.271 14.149 1.00 71.75 226 ASN A N 1
ATOM 1832 C CA . ASN A 1 226 ? 16.925 -21.858 13.770 1.00 71.75 226 ASN A CA 1
ATOM 1833 C C . ASN A 1 226 ? 17.655 -20.965 12.758 1.00 71.75 226 ASN A C 1
ATOM 1835 O O . ASN A 1 226 ? 17.260 -20.844 11.602 1.00 71.75 226 ASN A O 1
ATOM 1839 N N . THR A 1 227 ? 18.755 -20.357 13.192 1.00 66.12 227 THR A N 1
ATOM 1840 C CA . THR A 1 227 ? 19.658 -19.580 12.330 1.00 66.12 227 THR A CA 1
ATOM 1841 C C . THR A 1 227 ? 20.780 -20.428 11.723 1.00 66.12 227 THR A C 1
ATOM 1843 O O . THR A 1 227 ? 21.627 -19.900 11.005 1.00 66.12 227 THR A O 1
ATOM 1846 N N . THR A 1 228 ? 20.824 -21.733 12.016 1.00 62.53 228 THR A N 1
ATOM 1847 C CA . THR A 1 228 ? 21.855 -22.661 11.531 1.00 62.53 228 THR A CA 1
ATOM 1848 C C . THR A 1 228 ? 21.346 -23.488 10.348 1.00 62.53 228 THR A C 1
ATOM 1850 O O . THR A 1 228 ? 20.161 -23.784 10.261 1.00 62.53 228 THR A O 1
ATOM 1853 N N . ASN A 1 229 ? 22.241 -23.926 9.455 1.00 66.38 229 ASN A N 1
ATOM 1854 C CA . ASN A 1 229 ? 21.884 -24.784 8.309 1.00 66.38 229 ASN A CA 1
ATOM 1855 C C . ASN A 1 229 ? 21.536 -26.236 8.703 1.00 66.38 229 ASN A C 1
ATOM 1857 O O . ASN A 1 229 ? 21.331 -27.082 7.834 1.00 66.38 229 ASN A O 1
ATOM 1861 N N . ASP A 1 230 ? 21.515 -26.550 9.998 1.00 70.31 230 ASP A N 1
ATOM 1862 C CA . ASP A 1 230 ? 21.222 -27.884 10.503 1.00 70.31 230 ASP A CA 1
ATOM 1863 C C . ASP A 1 230 ? 19.708 -28.084 10.624 1.00 70.31 230 ASP A C 1
ATOM 1865 O O . ASP A 1 230 ? 19.074 -27.587 11.557 1.00 70.31 230 ASP A O 1
ATOM 1869 N N . ALA A 1 231 ? 19.128 -28.828 9.679 1.00 73.25 231 ALA A N 1
ATOM 1870 C CA . ALA A 1 231 ? 17.693 -29.100 9.637 1.00 73.25 231 ALA A CA 1
ATOM 1871 C C . ALA A 1 231 ? 17.178 -29.860 10.876 1.00 73.25 231 ALA A C 1
ATOM 1873 O O . ALA A 1 231 ? 15.990 -29.774 11.185 1.00 73.25 231 ALA A O 1
ATOM 1874 N N . ALA A 1 232 ? 18.048 -30.561 11.617 1.00 71.94 232 ALA A N 1
ATOM 1875 C CA . ALA A 1 232 ? 17.665 -31.260 12.845 1.00 71.94 232 ALA A CA 1
ATOM 1876 C C . ALA A 1 232 ? 17.290 -30.300 13.990 1.00 71.94 232 ALA A C 1
ATOM 1878 O O . ALA A 1 232 ? 16.637 -30.711 14.947 1.00 71.94 232 ALA A O 1
ATOM 1879 N N . LYS A 1 233 ? 17.682 -29.021 13.896 1.00 76.25 233 LYS A N 1
ATOM 1880 C CA . LYS A 1 233 ? 17.369 -27.977 14.885 1.00 76.25 233 LYS A CA 1
ATOM 1881 C C . LYS A 1 233 ? 16.178 -27.106 14.497 1.00 76.25 233 LYS A C 1
ATOM 1883 O O . LYS A 1 233 ? 15.908 -26.120 15.183 1.00 76.25 233 LYS A O 1
ATOM 1888 N N . ASN A 1 234 ? 15.479 -27.447 13.414 1.00 83.31 234 ASN A N 1
ATOM 1889 C CA . ASN A 1 234 ? 14.299 -26.705 12.994 1.00 83.31 234 ASN A CA 1
ATOM 1890 C C . ASN A 1 234 ? 13.248 -26.715 14.100 1.00 83.31 234 ASN A C 1
ATOM 1892 O O . ASN A 1 234 ? 12.925 -27.743 14.692 1.00 83.31 234 ASN A O 1
ATOM 1896 N N . THR A 1 235 ? 12.722 -25.535 14.386 1.00 82.94 235 THR A N 1
ATOM 1897 C CA . THR A 1 235 ? 11.726 -25.317 15.434 1.00 82.94 235 THR A CA 1
ATOM 1898 C C . THR A 1 235 ? 10.306 -25.366 14.889 1.00 82.94 235 THR A C 1
ATOM 1900 O O . THR A 1 235 ? 9.363 -25.556 15.664 1.00 82.94 235 THR A O 1
ATOM 1903 N N . SER A 1 236 ? 10.158 -25.239 13.568 1.00 87.88 236 SER A N 1
ATOM 1904 C CA . SER A 1 236 ? 8.881 -25.183 12.873 1.00 87.88 236 SER A CA 1
ATOM 1905 C C . SER A 1 236 ? 8.778 -26.232 11.761 1.00 87.88 236 SER A C 1
ATOM 1907 O O . SER A 1 236 ? 9.763 -26.585 11.114 1.00 87.88 236 SER A O 1
ATOM 1909 N N . THR A 1 237 ? 7.571 -26.745 11.521 1.00 90.31 237 THR A N 1
ATOM 1910 C CA . THR A 1 237 ? 7.321 -27.715 10.444 1.00 90.31 237 THR A CA 1
ATOM 1911 C C . THR A 1 237 ? 5.914 -27.582 9.870 1.00 90.31 237 THR A C 1
ATOM 1913 O O . THR A 1 237 ? 5.029 -27.008 10.505 1.00 90.31 237 THR A O 1
ATOM 1916 N N . ILE A 1 238 ? 5.700 -28.114 8.666 1.00 89.25 238 ILE A N 1
ATOM 1917 C CA . ILE A 1 238 ? 4.421 -28.066 7.949 1.00 89.25 238 ILE A CA 1
ATOM 1918 C C . ILE A 1 238 ? 3.918 -29.492 7.725 1.00 89.25 238 ILE A C 1
ATOM 1920 O O . ILE A 1 238 ? 4.660 -30.337 7.231 1.00 89.25 238 ILE A O 1
ATOM 1924 N N . ILE A 1 239 ? 2.641 -29.739 8.016 1.00 88.75 239 ILE A N 1
ATOM 1925 C CA . ILE A 1 239 ? 1.931 -30.955 7.613 1.00 88.75 239 ILE A CA 1
ATOM 1926 C C . ILE A 1 239 ? 0.771 -30.593 6.685 1.00 88.75 239 ILE A C 1
ATOM 1928 O O . ILE A 1 239 ? -0.078 -29.769 7.027 1.00 88.75 239 ILE A O 1
ATOM 1932 N N . SER A 1 240 ? 0.722 -31.219 5.511 1.00 84.81 240 SER A N 1
ATOM 1933 C CA . SER A 1 240 ? -0.431 -31.153 4.617 1.00 84.81 240 SER A CA 1
ATOM 1934 C C . SER A 1 240 ? -1.385 -32.310 4.903 1.00 84.81 240 SER A C 1
ATOM 1936 O O . SER A 1 240 ? -0.995 -33.473 4.988 1.00 84.81 240 SER A O 1
ATOM 1938 N N . VAL A 1 241 ? -2.661 -31.987 5.066 1.00 78.81 241 VAL A N 1
ATOM 1939 C CA . VAL A 1 241 ? -3.751 -32.950 5.202 1.00 78.81 241 VAL A CA 1
ATOM 1940 C C . VAL A 1 241 ? -4.545 -32.906 3.905 1.00 78.81 241 VAL A C 1
ATOM 1942 O O . VAL A 1 241 ? -5.215 -31.912 3.622 1.00 78.81 241 VAL A O 1
ATOM 1945 N N . GLU A 1 242 ? -4.465 -33.978 3.119 1.00 69.38 242 GLU A N 1
ATOM 1946 C CA . GLU A 1 242 ? -5.237 -34.110 1.885 1.00 69.38 242 GLU A CA 1
ATOM 1947 C C . GLU A 1 242 ? -6.734 -34.164 2.211 1.00 69.38 242 GLU A C 1
ATOM 1949 O O . GLU A 1 242 ? -7.226 -35.083 2.871 1.00 69.38 242 GLU A O 1
ATOM 1954 N N . GLY A 1 243 ? -7.469 -33.147 1.768 1.00 61.66 243 GLY A N 1
ATOM 1955 C CA . GLY A 1 243 ? -8.923 -33.171 1.758 1.00 61.66 243 GLY A CA 1
ATOM 1956 C C . GLY A 1 243 ? -9.392 -33.830 0.469 1.00 61.66 243 GLY A C 1
ATOM 1957 O O . GLY A 1 243 ? -9.442 -33.180 -0.563 1.00 61.66 243 GLY A O 1
ATOM 1958 N N . HIS A 1 244 ? -9.748 -35.115 0.485 1.00 51.41 244 HIS A N 1
ATOM 1959 C CA . HIS A 1 244 ? -10.551 -35.658 -0.613 1.00 51.41 244 HIS A CA 1
ATOM 1960 C C . HIS A 1 244 ? -11.981 -35.148 -0.453 1.00 51.41 244 HIS A C 1
ATOM 1962 O O . HIS A 1 244 ? -12.779 -35.761 0.254 1.00 51.41 244 HIS A O 1
ATOM 1968 N N . MET A 1 245 ? -12.306 -34.021 -1.077 1.00 60.56 245 MET A N 1
ATOM 1969 C CA . MET A 1 245 ? -13.678 -33.533 -1.165 1.00 60.56 245 MET A CA 1
ATOM 1970 C C . MET A 1 245 ? -14.012 -33.408 -2.650 1.00 60.56 245 MET A C 1
ATOM 1972 O O . MET A 1 245 ? -13.220 -32.926 -3.451 1.00 60.56 245 MET A O 1
ATOM 1976 N N . HIS A 1 246 ? -15.120 -34.022 -3.035 1.00 71.31 246 HIS A N 1
ATOM 1977 C CA . HIS A 1 246 ? -15.525 -34.317 -4.403 1.00 71.31 246 HIS A CA 1
ATOM 1978 C C . HIS A 1 246 ? -15.307 -33.163 -5.404 1.00 71.31 246 HIS A C 1
ATOM 1980 O O . HIS A 1 246 ? -15.465 -31.997 -5.041 1.00 71.31 246 HIS A O 1
ATOM 1986 N N . PRO A 1 247 ? -15.027 -33.471 -6.688 1.00 81.50 247 PRO A N 1
ATOM 1987 C CA . PRO A 1 247 ? -14.665 -32.464 -7.681 1.00 81.50 247 PRO A CA 1
ATOM 1988 C C . PRO A 1 247 ? -15.729 -31.370 -7.819 1.00 81.50 247 PRO A C 1
ATOM 1990 O O . PRO A 1 247 ? -16.937 -31.635 -7.780 1.00 81.50 247 PRO A O 1
ATOM 1993 N N . ILE A 1 248 ? -15.258 -30.138 -8.014 1.00 86.50 248 ILE A N 1
ATOM 1994 C CA . ILE A 1 248 ? -16.092 -28.946 -8.159 1.00 86.50 248 ILE A CA 1
ATOM 1995 C C . ILE A 1 248 ? -15.960 -28.442 -9.591 1.00 86.50 248 ILE A C 1
ATOM 1997 O O . ILE A 1 248 ? -14.875 -28.064 -10.029 1.00 86.50 248 ILE A O 1
ATOM 2001 N N . THR A 1 249 ? -17.063 -28.423 -10.335 1.00 92.00 249 THR A N 1
ATOM 2002 C CA . THR A 1 249 ? -17.069 -27.850 -11.686 1.00 92.00 249 THR A CA 1
ATOM 2003 C C . THR A 1 249 ? -17.259 -26.340 -11.603 1.00 92.00 249 THR A C 1
ATOM 2005 O O . THR A 1 249 ? -18.258 -25.869 -11.056 1.00 92.00 249 THR A O 1
ATOM 2008 N N . ILE A 1 250 ? -16.311 -25.579 -12.149 1.00 93.25 250 ILE A N 1
ATOM 2009 C CA . ILE A 1 250 ? -16.334 -24.113 -12.143 1.00 93.25 250 ILE A CA 1
ATOM 2010 C C . ILE A 1 250 ? -16.888 -23.608 -13.477 1.00 93.25 250 ILE A C 1
ATOM 2012 O O . ILE A 1 250 ? -16.362 -23.931 -14.540 1.00 93.25 250 ILE A O 1
ATOM 2016 N N . TYR A 1 251 ? -17.928 -22.783 -13.415 1.00 93.75 251 TYR A N 1
ATOM 2017 C CA . TYR A 1 251 ? -18.537 -22.107 -14.555 1.00 93.75 251 TYR A CA 1
ATOM 2018 C C . TYR A 1 251 ? -18.285 -20.607 -14.458 1.00 93.75 251 TYR A C 1
ATOM 2020 O O . TYR A 1 251 ? -18.449 -20.019 -13.392 1.00 93.75 251 TYR A O 1
ATOM 2028 N N . HIS A 1 252 ? -17.934 -19.987 -15.580 1.00 93.88 252 HIS A N 1
ATOM 2029 C CA . HIS A 1 252 ? -17.807 -18.538 -15.712 1.00 93.88 252 HIS A CA 1
ATOM 2030 C C . HIS A 1 252 ? -18.865 -18.006 -16.675 1.00 93.88 252 HIS A C 1
ATOM 2032 O O . HIS A 1 252 ? -19.197 -18.656 -17.672 1.00 93.88 252 HIS A O 1
ATOM 2038 N N . VAL A 1 253 ? -19.371 -16.804 -16.408 1.00 92.25 253 VAL A N 1
ATOM 2039 C CA . VAL A 1 253 ? -20.169 -16.063 -17.392 1.00 92.25 253 VAL A CA 1
ATOM 2040 C C . VAL A 1 253 ? -19.321 -15.726 -18.621 1.00 92.25 253 VAL A C 1
ATOM 2042 O O . VAL A 1 253 ? -18.120 -15.474 -18.524 1.00 92.25 253 VAL A O 1
ATOM 2045 N N . LYS A 1 254 ? -19.953 -15.745 -19.800 1.00 86.69 254 LYS A N 1
ATOM 2046 C CA . LYS A 1 254 ? -19.279 -15.452 -21.075 1.00 86.69 254 LYS A CA 1
ATOM 2047 C C . LYS A 1 254 ? -19.046 -13.955 -21.284 1.00 86.69 254 LYS A C 1
ATOM 2049 O O . LYS A 1 254 ? -18.009 -13.581 -21.812 1.00 86.69 254 LYS A O 1
ATOM 2054 N N . ASN A 1 255 ? -20.006 -13.133 -20.862 1.00 87.81 255 ASN A N 1
ATOM 2055 C CA . ASN A 1 255 ? -19.979 -11.680 -21.008 1.00 87.81 255 ASN A CA 1
ATOM 2056 C C . ASN A 1 255 ? -19.951 -11.025 -19.615 1.00 87.81 255 ASN A C 1
ATOM 2058 O O . ASN A 1 255 ? -20.566 -11.585 -18.700 1.00 87.81 255 ASN A O 1
ATOM 2062 N N . PRO A 1 256 ? -19.300 -9.857 -19.454 1.00 87.44 256 PRO A N 1
ATOM 2063 C CA . PRO A 1 256 ? -19.316 -9.092 -18.208 1.00 87.44 256 PRO A CA 1
ATOM 2064 C C . PRO A 1 256 ? -20.740 -8.770 -17.742 1.00 87.44 256 PRO A C 1
ATOM 2066 O O . PRO A 1 256 ? -21.624 -8.488 -18.556 1.00 87.44 256 PRO A O 1
ATOM 2069 N N . VAL A 1 257 ? -20.961 -8.811 -16.429 1.00 86.25 257 VAL A N 1
ATOM 2070 C CA . VAL A 1 257 ? -22.280 -8.618 -15.815 1.00 86.25 257 VAL A CA 1
ATOM 2071 C C . VAL A 1 257 ? -22.349 -7.226 -15.178 1.00 86.25 257 VAL A C 1
ATOM 2073 O O . VAL A 1 257 ? -21.597 -6.967 -14.243 1.00 86.25 257 VAL A O 1
ATOM 2076 N N . PRO A 1 258 ? -23.248 -6.330 -15.629 1.00 85.81 258 PRO A N 1
ATOM 2077 C CA . PRO A 1 258 ? -23.363 -4.987 -15.056 1.00 85.81 258 PRO A CA 1
ATOM 2078 C C . PRO A 1 258 ? -23.994 -4.985 -13.654 1.00 85.81 258 PRO A C 1
ATOM 2080 O O . PRO A 1 258 ? -23.570 -4.217 -12.797 1.00 85.81 258 PRO A O 1
ATOM 2083 N N . ASP A 1 259 ? -24.981 -5.855 -13.407 1.00 91.44 259 ASP A N 1
ATOM 2084 C CA . ASP A 1 259 ? -25.633 -6.024 -12.103 1.00 91.44 259 ASP A CA 1
ATOM 2085 C C . ASP A 1 259 ? -25.514 -7.481 -11.641 1.00 91.44 259 ASP A C 1
ATOM 2087 O O . ASP A 1 259 ? -26.289 -8.367 -12.023 1.00 91.44 259 ASP A O 1
ATOM 2091 N N . TYR A 1 260 ? -24.497 -7.741 -10.820 1.00 94.44 260 TYR A N 1
ATOM 2092 C CA . TYR A 1 260 ? -24.249 -9.071 -10.274 1.00 94.44 260 TYR A CA 1
ATOM 2093 C C . TYR A 1 260 ? -25.310 -9.500 -9.252 1.00 94.44 260 TYR A C 1
ATOM 2095 O O . TYR A 1 260 ? -25.479 -10.701 -9.051 1.00 94.44 260 TYR A O 1
ATOM 2103 N N . VAL A 1 261 ? -26.046 -8.574 -8.622 1.00 94.38 261 VAL A N 1
ATOM 2104 C CA . VAL A 1 261 ? -27.095 -8.907 -7.643 1.00 94.38 261 VAL A CA 1
ATOM 2105 C C . VAL A 1 261 ? -28.297 -9.483 -8.376 1.00 94.38 261 VAL A C 1
ATOM 2107 O O . VAL A 1 261 ? -28.747 -10.586 -8.055 1.00 94.38 261 VAL A O 1
ATOM 2110 N N . GLN A 1 262 ? -28.761 -8.792 -9.420 1.00 94.00 262 GLN A N 1
ATOM 2111 C CA . GLN A 1 262 ? -29.832 -9.300 -10.273 1.00 94.00 262 GLN A CA 1
ATOM 2112 C C . GLN A 1 262 ? -29.423 -10.621 -10.934 1.00 94.00 262 GLN A C 1
ATOM 2114 O O . GLN A 1 262 ? -30.197 -11.584 -10.947 1.00 94.00 262 GLN A O 1
ATOM 2119 N N . LYS A 1 263 ? -28.170 -10.726 -11.399 1.00 94.62 263 LYS A N 1
ATOM 2120 C CA . LYS A 1 263 ? -27.682 -11.969 -11.999 1.00 94.62 263 LYS A CA 1
ATOM 2121 C C . LYS A 1 263 ? -27.583 -13.125 -11.006 1.00 94.62 263 LYS A C 1
ATOM 2123 O O . LYS A 1 263 ? -27.849 -14.270 -11.380 1.00 94.62 263 LYS A O 1
ATOM 2128 N N . ALA A 1 264 ? -27.236 -12.852 -9.751 1.00 96.12 264 ALA A N 1
ATOM 2129 C CA . ALA A 1 264 ? -27.243 -13.855 -8.694 1.00 96.12 264 ALA A CA 1
ATOM 2130 C C . ALA A 1 264 ? -28.659 -14.407 -8.474 1.00 96.12 264 ALA A C 1
ATOM 2132 O O . ALA A 1 264 ? -28.829 -15.625 -8.451 1.00 96.12 264 ALA A O 1
ATOM 2133 N N . ILE A 1 265 ? -29.675 -13.537 -8.409 1.00 95.19 265 ILE A N 1
ATOM 2134 C CA . ILE A 1 265 ? -31.091 -13.922 -8.271 1.00 95.19 265 ILE A CA 1
ATOM 2135 C C . ILE A 1 265 ? -31.524 -14.828 -9.432 1.00 95.19 265 ILE A C 1
ATOM 2137 O O . ILE A 1 265 ? -32.034 -15.926 -9.206 1.00 95.19 265 ILE A O 1
ATOM 2141 N N . GLU A 1 266 ? -31.260 -14.420 -10.677 1.00 94.25 266 GLU A N 1
ATOM 2142 C CA . GLU A 1 266 ? -31.556 -15.231 -11.868 1.00 94.25 266 GLU A CA 1
ATOM 2143 C C . GLU A 1 266 ? -30.882 -16.607 -11.818 1.00 94.25 266 GLU A C 1
ATOM 2145 O O . GLU A 1 266 ? -31.481 -17.625 -12.172 1.00 94.25 266 GLU A O 1
ATOM 2150 N N . THR A 1 267 ? -29.629 -16.645 -11.363 1.00 94.75 267 THR A N 1
ATOM 2151 C CA . THR A 1 267 ? -28.837 -17.875 -11.290 1.00 94.75 267 THR A CA 1
ATOM 2152 C C . THR A 1 267 ? -29.382 -18.815 -10.211 1.00 94.75 267 THR A C 1
ATOM 2154 O O . THR A 1 267 ? -29.504 -20.011 -10.469 1.00 94.75 267 THR A O 1
ATOM 2157 N N . VAL A 1 268 ? -29.812 -18.298 -9.050 1.00 95.50 268 VAL A N 1
ATOM 2158 C CA . VAL A 1 268 ? -30.506 -19.090 -8.013 1.00 95.50 268 VAL A CA 1
ATOM 2159 C C . VAL A 1 268 ? -31.782 -19.719 -8.574 1.00 95.50 268 VAL A C 1
ATOM 2161 O O . VAL A 1 268 ? -32.001 -20.918 -8.403 1.00 95.50 268 VAL A O 1
ATOM 2164 N N . LEU A 1 269 ? -32.606 -18.936 -9.276 1.00 93.00 269 LEU A N 1
ATOM 2165 C CA . LEU A 1 269 ? -33.856 -19.417 -9.870 1.00 93.00 269 LEU A CA 1
ATOM 2166 C C . LEU A 1 269 ? -33.605 -20.465 -10.963 1.00 93.00 269 LEU A C 1
ATOM 2168 O O . LEU A 1 269 ? -34.333 -21.454 -11.046 1.00 93.00 269 LEU A O 1
ATOM 2172 N N . SER A 1 270 ? -32.563 -20.279 -11.778 1.00 91.88 270 SER A N 1
ATOM 2173 C CA . SER A 1 270 ? -32.146 -21.248 -12.796 1.00 91.88 270 SER A CA 1
ATOM 2174 C C . SER A 1 270 ? -31.692 -22.571 -12.174 1.00 91.88 270 SER A C 1
ATOM 2176 O O . SER A 1 270 ? -32.146 -23.632 -12.599 1.00 91.88 270 SER A O 1
ATOM 2178 N N . ILE A 1 271 ? -30.850 -22.525 -11.135 1.00 92.62 271 ILE A N 1
ATOM 2179 C CA . ILE A 1 271 ? -30.399 -23.723 -10.410 1.00 92.62 271 ILE A CA 1
ATOM 2180 C C . ILE A 1 271 ? -31.602 -24.434 -9.788 1.00 92.62 271 ILE A C 1
ATOM 2182 O O . ILE A 1 271 ? -31.757 -25.638 -9.949 1.00 92.62 271 ILE A O 1
ATOM 2186 N N . HIS A 1 272 ? -32.500 -23.701 -9.132 1.00 90.62 272 HIS A N 1
ATOM 2187 C CA . HIS A 1 272 ? -33.676 -24.298 -8.504 1.00 90.62 272 HIS A CA 1
ATOM 2188 C C . HIS A 1 272 ? -34.600 -25.021 -9.504 1.00 90.62 272 HIS A C 1
ATOM 2190 O O . HIS A 1 272 ? -35.189 -26.038 -9.147 1.00 90.62 272 HIS A O 1
ATOM 2196 N N . LYS A 1 273 ? -34.709 -24.528 -10.747 1.00 88.00 273 LYS A N 1
ATOM 2197 C CA . LYS A 1 273 ? -35.515 -25.153 -11.811 1.00 88.00 273 LYS A CA 1
ATOM 2198 C C . LYS A 1 273 ? -34.828 -26.343 -12.485 1.00 88.00 273 LYS A C 1
ATOM 2200 O O . LYS A 1 273 ? -35.498 -27.319 -12.798 1.00 88.00 273 LYS A O 1
ATOM 2205 N N . ASN A 1 274 ? -33.526 -26.235 -12.752 1.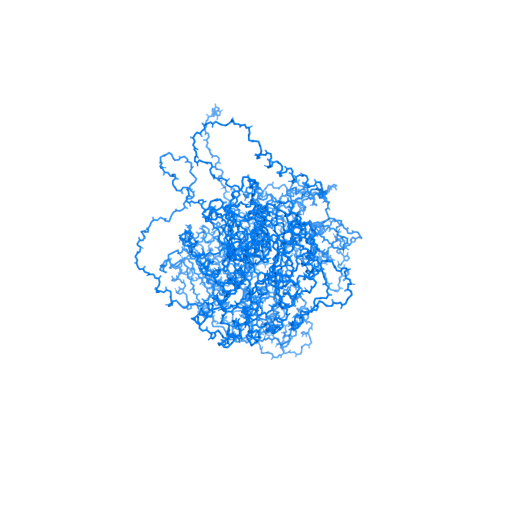00 89.25 274 ASN A N 1
ATOM 2206 C CA . ASN A 1 274 ? -32.838 -27.113 -13.705 1.00 89.25 274 ASN A CA 1
ATOM 2207 C C . ASN A 1 274 ? -31.884 -28.126 -13.054 1.00 89.25 274 ASN A C 1
ATOM 2209 O O . ASN A 1 274 ? -31.497 -29.100 -13.695 1.00 89.25 274 ASN A O 1
ATOM 2213 N N . GLU A 1 275 ? -31.454 -27.896 -11.814 1.00 89.88 275 GLU A N 1
ATOM 2214 C CA . GLU A 1 275 ? -30.429 -28.704 -11.153 1.00 89.88 275 GLU A CA 1
ATOM 2215 C C . GLU A 1 275 ? -31.015 -29.680 -10.123 1.00 89.88 275 GLU A C 1
ATOM 2217 O O . GLU A 1 275 ? -32.044 -29.435 -9.493 1.00 89.88 275 GLU A O 1
ATOM 2222 N N . GLN A 1 276 ? -30.310 -30.793 -9.901 1.00 86.62 276 GLN A N 1
ATOM 2223 C CA . GLN A 1 276 ? -30.685 -31.827 -8.930 1.00 86.62 276 GLN A CA 1
ATOM 2224 C C . GLN A 1 276 ? -30.723 -31.297 -7.487 1.00 86.62 276 GLN A C 1
ATOM 2226 O O . GLN A 1 276 ? -30.288 -30.179 -7.201 1.00 86.62 276 GLN A O 1
ATOM 2231 N N . HIS A 1 277 ? -31.244 -32.103 -6.556 1.00 84.88 277 HIS A N 1
ATOM 2232 C CA . HIS A 1 277 ? -31.346 -31.759 -5.132 1.00 84.88 277 HIS A CA 1
ATOM 2233 C C . HIS A 1 277 ? -30.004 -31.249 -4.580 1.00 84.88 277 HIS A C 1
ATOM 2235 O O . HIS A 1 277 ? -28.965 -31.802 -4.932 1.00 84.88 277 HIS A O 1
ATOM 2241 N N . GLY A 1 278 ? -30.001 -30.262 -3.679 1.00 88.19 278 GLY A N 1
ATOM 2242 C CA . GLY A 1 278 ? -28.792 -29.694 -3.060 1.00 88.19 278 GLY A CA 1
ATOM 2243 C C . GLY A 1 278 ? -28.930 -28.208 -2.729 1.00 88.19 278 GLY A C 1
ATOM 2244 O O . GLY A 1 278 ? -29.599 -27.473 -3.456 1.00 88.19 278 GLY A O 1
ATOM 2245 N N . ASP A 1 279 ? -28.296 -27.759 -1.651 1.00 92.69 279 ASP A N 1
ATOM 2246 C CA . ASP A 1 279 ? -28.458 -26.384 -1.177 1.00 92.69 279 ASP A CA 1
ATOM 2247 C C . ASP A 1 279 ? -27.539 -25.413 -1.930 1.00 92.69 279 ASP A C 1
ATOM 2249 O O . ASP A 1 279 ? -26.498 -25.800 -2.482 1.00 92.69 279 ASP A O 1
ATOM 2253 N N . ILE A 1 280 ? -27.953 -24.147 -1.964 1.00 95.56 280 ILE A N 1
ATOM 2254 C CA . ILE A 1 280 ? -27.301 -23.066 -2.705 1.00 95.56 280 ILE A CA 1
ATOM 2255 C C . ILE A 1 280 ? -26.671 -22.088 -1.712 1.00 95.56 280 ILE A C 1
ATOM 2257 O O . ILE A 1 280 ? -27.331 -21.662 -0.766 1.00 95.56 280 ILE A O 1
ATOM 2261 N N . LEU A 1 281 ? -25.421 -21.696 -1.944 1.00 95.94 281 LEU A N 1
ATOM 2262 C CA . LEU A 1 281 ? -24.739 -20.618 -1.230 1.00 95.94 281 LEU A CA 1
ATOM 2263 C C . LEU A 1 281 ? -24.373 -19.502 -2.209 1.00 95.94 281 LEU A C 1
ATOM 2265 O O . LEU A 1 281 ? -23.708 -19.749 -3.210 1.00 95.94 281 LEU A O 1
ATOM 2269 N N . VAL A 1 282 ? -24.786 -18.276 -1.916 1.00 97.44 282 VAL A N 1
ATOM 2270 C CA . VAL A 1 282 ? -24.556 -17.099 -2.759 1.00 97.44 282 VAL A CA 1
ATOM 2271 C C . VAL A 1 282 ? -23.690 -16.107 -2.004 1.00 97.44 282 VAL A C 1
ATOM 2273 O O . VAL A 1 282 ? -24.048 -15.720 -0.897 1.00 97.44 282 VAL A O 1
ATOM 2276 N N . PHE A 1 283 ? -22.585 -15.669 -2.600 1.00 97.25 283 PHE A N 1
ATOM 2277 C CA . PHE A 1 283 ? -21.744 -14.611 -2.049 1.00 97.25 283 PHE A CA 1
ATOM 2278 C C . PHE A 1 283 ? -22.124 -13.253 -2.645 1.00 97.25 283 PHE A C 1
ATOM 2280 O O . PHE A 1 283 ? -21.987 -13.050 -3.850 1.00 97.25 283 PHE A O 1
ATOM 2287 N N . LEU A 1 284 ? -22.560 -12.324 -1.792 1.00 96.19 284 LEU A N 1
ATOM 2288 C CA . LEU A 1 284 ? -22.777 -10.901 -2.087 1.00 96.19 284 LEU A CA 1
ATOM 2289 C C . LEU A 1 284 ? -21.924 -10.036 -1.149 1.00 96.19 284 LEU A C 1
ATOM 2291 O O . LEU A 1 284 ? -21.277 -10.547 -0.233 1.00 96.19 284 LEU A O 1
ATOM 2295 N N . THR A 1 285 ? -21.877 -8.721 -1.366 1.00 91.50 285 THR A N 1
ATOM 2296 C CA . THR A 1 285 ? -20.878 -7.892 -0.677 1.00 91.50 285 THR A CA 1
ATOM 2297 C C . THR A 1 285 ? -21.367 -7.327 0.654 1.00 91.50 285 THR A C 1
ATOM 2299 O O . THR A 1 285 ? -20.567 -7.178 1.578 1.00 91.50 285 THR A O 1
ATOM 2302 N N . GLY A 1 286 ? -22.663 -7.021 0.788 1.00 86.56 286 GLY A N 1
ATOM 2303 C CA . GLY A 1 286 ? -23.192 -6.322 1.963 1.00 86.56 286 GLY A CA 1
ATOM 2304 C C . GLY A 1 286 ? -24.655 -6.609 2.290 1.00 86.56 286 GLY A C 1
ATOM 2305 O O . GLY A 1 286 ? -25.370 -7.253 1.528 1.00 86.56 286 GLY A O 1
ATOM 2306 N N . GLN A 1 287 ? -25.094 -6.101 3.445 1.00 83.19 287 GLN A N 1
ATOM 2307 C CA . GLN A 1 287 ? -26.434 -6.329 3.993 1.00 83.19 287 GLN A CA 1
ATOM 2308 C C . GLN A 1 287 ? -27.553 -5.878 3.044 1.00 83.19 287 GLN A C 1
ATOM 2310 O O . GLN A 1 287 ? -28.486 -6.641 2.821 1.00 83.19 287 GLN A O 1
ATOM 2315 N N . ASP A 1 288 ? -27.457 -4.677 2.467 1.00 83.12 288 ASP A N 1
ATOM 2316 C CA . ASP A 1 288 ? -28.524 -4.127 1.620 1.00 83.12 288 ASP A CA 1
ATOM 2317 C C . ASP A 1 288 ? -28.764 -4.971 0.361 1.00 83.12 288 ASP A C 1
ATOM 2319 O O . ASP A 1 288 ? -29.908 -5.243 -0.000 1.00 83.12 288 ASP A O 1
ATOM 2323 N N . GLU A 1 289 ? -27.686 -5.448 -0.267 1.00 90.88 289 GLU A N 1
ATOM 2324 C CA . GLU A 1 289 ? -27.734 -6.347 -1.428 1.00 90.88 289 GLU A CA 1
ATOM 2325 C C . GLU A 1 289 ? -28.354 -7.699 -1.058 1.00 90.88 289 GLU A C 1
ATOM 2327 O O . GLU A 1 289 ? -29.166 -8.234 -1.812 1.00 90.88 289 GLU A O 1
ATOM 2332 N N . ILE A 1 290 ? -28.012 -8.234 0.120 1.00 91.19 290 ILE A N 1
ATOM 2333 C CA . ILE A 1 290 ? -28.553 -9.501 0.627 1.00 91.19 290 ILE A CA 1
ATOM 2334 C C . ILE A 1 290 ? -30.047 -9.379 0.919 1.00 91.19 290 ILE A C 1
ATOM 2336 O O . ILE A 1 290 ? -30.826 -10.215 0.473 1.00 91.19 290 ILE A O 1
ATOM 2340 N N . GLU A 1 291 ? -30.465 -8.339 1.636 1.00 88.88 291 GLU A N 1
ATOM 2341 C CA . GLU A 1 291 ? -31.872 -8.086 1.956 1.00 88.88 291 GLU A CA 1
ATOM 2342 C C . GLU A 1 291 ? -32.709 -7.861 0.693 1.00 88.88 291 GLU A C 1
ATOM 2344 O O . GLU A 1 291 ? -33.826 -8.374 0.575 1.00 88.88 291 GLU A O 1
ATOM 2349 N N . PHE A 1 292 ? -32.163 -7.128 -0.280 1.00 90.62 292 PHE A N 1
ATOM 2350 C CA . PHE A 1 292 ? -32.789 -6.944 -1.584 1.00 90.62 292 PHE A CA 1
ATOM 2351 C C . PHE A 1 292 ? -32.943 -8.276 -2.331 1.00 90.62 292 PHE A C 1
ATOM 2353 O O . PHE A 1 292 ? -34.051 -8.610 -2.762 1.00 90.62 292 PHE A O 1
ATOM 2360 N N . ALA A 1 293 ? -31.873 -9.071 -2.420 1.00 94.06 293 ALA A N 1
ATOM 2361 C CA . ALA A 1 293 ? -31.896 -10.372 -3.081 1.00 94.06 293 ALA A CA 1
ATOM 2362 C C . ALA A 1 293 ? -32.854 -11.356 -2.395 1.00 94.06 293 ALA A C 1
ATOM 2364 O O . ALA A 1 293 ? -33.627 -12.027 -3.077 1.00 94.06 293 ALA A O 1
ATOM 2365 N N . CYS A 1 294 ? -32.876 -11.398 -1.060 1.00 93.06 294 CYS A N 1
ATOM 2366 C CA . CYS A 1 294 ? -33.810 -12.215 -0.286 1.00 93.06 294 CYS A CA 1
ATOM 2367 C C . CYS A 1 294 ? -35.265 -11.853 -0.596 1.00 93.06 294 CYS A C 1
ATOM 2369 O O . CYS A 1 294 ? -36.063 -12.738 -0.902 1.00 93.06 294 CYS A O 1
ATOM 2371 N N . LYS A 1 295 ? -35.620 -10.561 -0.562 1.00 90.12 295 LYS A N 1
ATOM 2372 C CA . LYS A 1 295 ? -36.985 -10.101 -0.875 1.00 90.12 295 LYS A CA 1
ATOM 2373 C C . LYS A 1 295 ? -37.391 -10.473 -2.295 1.00 90.12 295 LYS A C 1
ATOM 2375 O O . LYS A 1 295 ? -38.463 -11.043 -2.484 1.00 90.12 295 LYS A O 1
ATOM 2380 N N . LYS A 1 296 ? -36.520 -10.212 -3.271 1.00 91.88 296 LYS A N 1
ATOM 2381 C CA . LYS A 1 296 ? -36.779 -10.539 -4.676 1.00 91.88 296 LYS A CA 1
ATOM 2382 C C . LYS A 1 296 ? -36.932 -12.035 -4.913 1.00 91.88 296 LYS A C 1
ATOM 2384 O O . LYS A 1 296 ? -37.858 -12.447 -5.599 1.00 91.88 296 LYS A O 1
ATOM 2389 N N . LEU A 1 297 ? -36.090 -12.859 -4.296 1.00 92.81 297 LEU A N 1
ATOM 2390 C CA . LEU A 1 297 ? -36.221 -14.310 -4.388 1.00 92.81 297 LEU A CA 1
ATOM 2391 C C . LEU A 1 297 ? -37.515 -14.815 -3.743 1.00 92.81 297 LEU A C 1
ATOM 2393 O O . LEU A 1 297 ? -38.124 -15.725 -4.290 1.00 92.81 297 LEU A O 1
ATOM 2397 N N . ILE A 1 298 ? -37.971 -14.225 -2.631 1.00 90.00 298 ILE A N 1
ATOM 2398 C CA . ILE A 1 298 ? -39.266 -14.569 -2.018 1.00 90.00 298 ILE A CA 1
ATOM 2399 C C . ILE A 1 298 ? -40.434 -14.181 -2.939 1.00 90.00 298 ILE A C 1
ATOM 2401 O O . ILE A 1 298 ? -41.405 -14.931 -3.030 1.00 90.00 298 ILE A O 1
ATOM 2405 N N . GLU A 1 299 ? -40.368 -13.024 -3.604 1.00 88.62 299 GLU A N 1
ATOM 2406 C CA . GLU A 1 299 ? -41.367 -12.588 -4.593 1.00 88.62 299 GLU A CA 1
ATOM 2407 C C . GLU A 1 299 ? -41.436 -13.565 -5.774 1.00 88.62 299 GLU A C 1
ATOM 2409 O O . GLU A 1 299 ? -42.494 -14.130 -6.042 1.00 88.62 299 GLU A O 1
ATOM 2414 N N . GLU A 1 300 ? -40.299 -13.839 -6.414 1.00 87.00 300 GLU A N 1
ATOM 2415 C CA . GLU A 1 300 ? -40.199 -14.748 -7.562 1.00 87.00 300 GLU A CA 1
ATOM 2416 C C . GLU A 1 300 ? -40.558 -16.196 -7.193 1.00 87.00 300 GLU A C 1
ATOM 2418 O O . GLU A 1 300 ? -41.209 -16.899 -7.967 1.00 87.00 300 GLU A O 1
ATOM 2423 N N . ALA A 1 301 ? -40.213 -16.644 -5.980 1.00 84.44 301 ALA A N 1
ATOM 2424 C CA . ALA A 1 301 ? -40.526 -17.990 -5.506 1.00 84.44 301 ALA A CA 1
ATOM 2425 C C . ALA A 1 301 ? -42.033 -18.258 -5.397 1.00 84.44 301 ALA A C 1
ATOM 2427 O O . ALA A 1 301 ? -42.452 -19.401 -5.570 1.00 84.44 301 ALA A O 1
ATOM 2428 N N . LYS A 1 302 ? -42.866 -17.230 -5.169 1.00 83.06 302 LYS A N 1
ATOM 2429 C CA . LYS A 1 302 ? -44.335 -17.381 -5.156 1.00 83.06 302 LYS A CA 1
ATOM 2430 C C . LYS A 1 302 ? -44.902 -17.735 -6.530 1.00 83.06 302 LYS A C 1
ATOM 2432 O O . LYS A 1 302 ? -45.974 -18.329 -6.606 1.00 83.06 302 LYS A O 1
ATOM 2437 N N . HIS A 1 303 ? -44.204 -17.369 -7.603 1.00 80.19 303 HIS A N 1
ATOM 2438 C CA . HIS A 1 303 ? -44.635 -17.609 -8.979 1.00 80.19 303 HIS A CA 1
ATOM 2439 C C . HIS A 1 303 ? -44.154 -18.961 -9.535 1.00 80.19 303 HIS A C 1
ATOM 2441 O O . HIS A 1 303 ? -44.593 -19.379 -10.609 1.00 80.19 303 HIS A O 1
ATOM 2447 N N . LEU A 1 304 ? -43.274 -19.670 -8.820 1.00 77.50 304 LEU A N 1
ATOM 2448 C CA . LEU A 1 304 ? -42.741 -20.965 -9.242 1.00 77.50 304 LEU A CA 1
ATOM 2449 C C . LEU A 1 304 ? -43.732 -22.096 -8.933 1.00 77.50 304 LEU A C 1
ATOM 2451 O O . LEU A 1 304 ? -44.113 -22.305 -7.787 1.00 77.50 304 LEU A O 1
ATOM 2455 N N . ARG A 1 305 ? -44.092 -22.888 -9.953 1.00 68.19 305 ARG A N 1
ATOM 2456 C CA . ARG A 1 305 ? -44.875 -24.136 -9.816 1.00 68.19 305 ARG A CA 1
ATOM 2457 C C . ARG A 1 305 ? -43.996 -25.373 -9.529 1.00 68.19 305 ARG A C 1
ATOM 2459 O O . ARG A 1 305 ? -44.366 -26.480 -9.905 1.00 68.19 305 ARG A O 1
ATOM 2466 N N . SER A 1 306 ? -42.804 -25.188 -8.957 1.00 63.47 306 SER A N 1
ATOM 2467 C CA . SER A 1 306 ? -41.850 -26.279 -8.692 1.00 63.47 306 SER A CA 1
ATOM 2468 C C . SER A 1 306 ? -42.318 -27.200 -7.557 1.00 63.47 306 SER A C 1
ATOM 2470 O O . SER A 1 306 ? -43.037 -26.763 -6.662 1.00 63.47 306 SER A O 1
ATOM 2472 N N . SER A 1 307 ? -41.876 -28.465 -7.581 1.00 62.34 307 SER A N 1
ATOM 2473 C CA . SER A 1 307 ? -42.161 -29.464 -6.532 1.00 62.34 307 SER A CA 1
ATOM 2474 C C . SER A 1 307 ? -41.578 -29.075 -5.167 1.00 62.34 307 SER A C 1
ATOM 2476 O O . SER A 1 307 ? -42.217 -29.304 -4.143 1.00 62.34 307 SER A O 1
ATOM 2478 N N . ASP A 1 308 ? -40.388 -28.465 -5.153 1.00 71.94 308 ASP A N 1
ATOM 2479 C CA . ASP A 1 308 ? -39.704 -28.064 -3.923 1.00 71.94 308 ASP A CA 1
ATOM 2480 C C . ASP A 1 308 ? -39.899 -26.571 -3.645 1.00 71.94 308 ASP A C 1
ATOM 2482 O O . ASP A 1 308 ? -39.746 -25.739 -4.540 1.00 71.94 308 ASP A O 1
ATOM 2486 N N . LYS A 1 309 ? -40.170 -26.197 -2.389 1.00 84.88 309 LYS A N 1
ATOM 2487 C CA . LYS A 1 309 ? -40.214 -24.779 -1.986 1.00 84.88 309 LYS A CA 1
ATOM 2488 C C . LYS A 1 309 ? -38.802 -24.239 -1.750 1.00 84.88 309 LYS A C 1
ATOM 2490 O O . LYS A 1 309 ? -37.953 -24.925 -1.185 1.00 84.88 309 LYS A O 1
ATOM 2495 N N . LEU A 1 310 ? -38.548 -22.990 -2.137 1.00 89.00 310 LEU A N 1
ATOM 2496 C CA . LEU A 1 310 ? -37.265 -22.330 -1.885 1.00 89.00 310 LEU A CA 1
ATOM 2497 C C . LEU A 1 310 ? -37.244 -21.730 -0.469 1.00 89.00 310 LEU A C 1
ATOM 2499 O O . LEU A 1 310 ? -38.030 -20.835 -0.158 1.00 89.00 310 LEU A O 1
ATOM 2503 N N . TRP A 1 311 ? -36.341 -22.209 0.385 1.00 90.56 311 TRP A N 1
ATOM 2504 C CA . TRP A 1 311 ? -36.139 -21.689 1.737 1.00 90.56 311 TRP A CA 1
ATOM 2505 C C . TRP A 1 311 ? -34.930 -20.753 1.769 1.00 90.56 311 TRP A C 1
ATOM 2507 O O . TRP A 1 311 ? -33.785 -21.193 1.689 1.00 90.56 311 TRP A O 1
ATOM 2517 N N . ILE A 1 312 ? -35.190 -19.449 1.844 1.00 93.12 312 ILE A N 1
ATOM 2518 C CA . ILE A 1 312 ? -34.171 -18.406 1.689 1.00 93.12 312 ILE A CA 1
ATOM 2519 C C . ILE A 1 312 ? -33.717 -17.915 3.065 1.00 93.12 312 ILE A C 1
ATOM 2521 O O . ILE A 1 312 ? -34.553 -17.541 3.889 1.00 93.12 312 ILE A O 1
ATOM 2525 N N . LEU A 1 313 ? -32.404 -17.897 3.305 1.00 93.00 313 LEU A N 1
ATOM 2526 C CA . LEU A 1 313 ? -31.805 -17.473 4.573 1.00 93.00 313 LEU A CA 1
ATOM 2527 C C . LEU A 1 313 ? -30.666 -16.463 4.335 1.00 93.00 313 LEU A C 1
ATOM 2529 O O . LEU A 1 313 ? -29.703 -16.789 3.638 1.00 93.00 313 LEU A O 1
ATOM 2533 N N . PRO A 1 314 ? -30.723 -15.253 4.914 1.00 93.19 314 PRO A N 1
ATOM 2534 C CA . PRO A 1 314 ? -29.607 -14.316 4.870 1.00 93.19 314 PRO A CA 1
ATOM 2535 C C . PRO A 1 314 ? -28.544 -14.656 5.925 1.00 93.19 314 PRO A C 1
ATOM 2537 O O . PRO A 1 314 ? -28.869 -15.109 7.021 1.00 93.19 314 PRO A O 1
ATOM 2540 N N . ILE A 1 315 ? -27.273 -14.358 5.643 1.00 89.44 315 ILE A N 1
ATOM 2541 C CA . ILE A 1 315 ? -26.222 -14.308 6.665 1.00 89.44 315 ILE A CA 1
ATOM 2542 C C . ILE A 1 315 ? -25.237 -13.160 6.429 1.00 89.44 315 ILE A C 1
ATOM 2544 O O . ILE A 1 315 ? -24.512 -13.094 5.438 1.00 89.44 315 ILE A O 1
ATOM 2548 N N . TYR A 1 316 ? -25.185 -12.256 7.402 1.00 86.31 316 TYR A N 1
ATOM 2549 C CA . TYR A 1 316 ? -24.274 -11.116 7.450 1.00 86.31 316 TYR A CA 1
ATOM 2550 C C . TYR A 1 316 ? -24.005 -10.729 8.918 1.00 86.31 316 TYR A C 1
ATOM 2552 O O . TYR A 1 316 ? -24.677 -11.204 9.837 1.00 86.31 316 TYR A O 1
ATOM 2560 N N . GLY A 1 317 ? -22.988 -9.899 9.174 1.00 75.81 317 GLY A N 1
ATOM 2561 C CA . GLY A 1 317 ? -22.373 -9.791 10.510 1.00 75.81 317 GLY A CA 1
ATOM 2562 C C . GLY A 1 317 ? -23.258 -9.174 11.586 1.00 75.81 317 GLY A C 1
ATOM 2563 O O . GLY A 1 317 ? -23.141 -9.526 12.758 1.00 75.81 317 GLY A O 1
ATOM 2564 N N . SER A 1 318 ? -24.163 -8.284 11.189 1.00 70.56 318 SER A N 1
ATOM 2565 C CA . SER A 1 318 ? -25.115 -7.613 12.074 1.00 70.56 318 SER A CA 1
ATOM 2566 C C . SER A 1 318 ? -26.387 -8.411 12.343 1.00 70.56 318 SER A C 1
ATOM 2568 O O . SER A 1 318 ? -27.167 -8.037 13.223 1.00 70.56 318 SER A O 1
ATOM 2570 N N . LEU A 1 319 ? -26.584 -9.525 11.632 1.00 74.62 319 LEU A N 1
ATOM 2571 C CA . LEU A 1 319 ? -27.688 -10.439 11.880 1.00 74.62 319 LEU A CA 1
ATOM 2572 C C . LEU A 1 319 ? -27.571 -11.016 13.311 1.00 74.62 319 LEU A C 1
ATOM 2574 O O . LEU A 1 319 ? -26.473 -11.374 13.737 1.00 74.62 319 LEU A O 1
ATOM 2578 N N . PRO A 1 320 ? -28.660 -11.109 14.097 1.00 66.81 320 PRO A N 1
ATOM 2579 C CA . PRO A 1 320 ? -28.594 -11.655 15.451 1.00 66.81 320 PRO A CA 1
ATOM 2580 C C . PRO A 1 320 ? -28.047 -13.095 15.479 1.00 66.81 320 PRO A C 1
ATOM 2582 O O . PRO A 1 320 ? -28.400 -13.874 14.594 1.00 66.81 320 PRO A O 1
ATOM 2585 N N . PRO A 1 321 ? -27.287 -13.505 16.517 1.00 66.25 321 PRO A N 1
ATOM 2586 C CA . PRO A 1 321 ? -26.706 -14.850 16.592 1.00 66.25 321 PRO A CA 1
ATOM 2587 C C . PRO A 1 321 ? -27.729 -15.981 16.420 1.00 66.25 321 PRO A C 1
ATOM 2589 O O . PRO A 1 321 ? -27.458 -16.935 15.703 1.00 66.25 321 PRO A O 1
ATOM 2592 N N . LYS A 1 322 ? -28.935 -15.842 16.996 1.00 69.31 322 LYS A N 1
ATOM 2593 C CA . LYS A 1 322 ? -30.030 -16.813 16.816 1.00 69.31 322 LYS A CA 1
ATOM 2594 C C . LYS A 1 322 ? -30.402 -17.026 15.345 1.00 69.31 322 LYS A C 1
ATOM 2596 O O . LYS A 1 322 ? -30.604 -18.155 14.931 1.00 69.31 322 LYS A O 1
ATOM 2601 N N . GLU A 1 323 ? -30.473 -15.953 14.558 1.00 77.06 323 GLU A N 1
ATOM 2602 C CA . GLU A 1 323 ? -30.803 -16.025 13.127 1.00 77.06 323 GLU A CA 1
ATOM 2603 C C . GLU A 1 323 ? -29.612 -16.536 12.308 1.00 77.06 323 GLU A C 1
ATOM 2605 O O . GLU A 1 323 ? -29.795 -17.324 11.388 1.00 77.06 323 GLU A O 1
ATOM 2610 N N . GLN A 1 324 ? -28.383 -16.148 12.673 1.00 78.12 324 GLN A N 1
ATOM 2611 C CA . GLN A 1 324 ? -27.169 -16.660 12.026 1.00 78.12 324 GLN A CA 1
ATOM 2612 C C . GLN A 1 324 ? -27.044 -18.176 12.170 1.00 78.12 324 GLN A C 1
ATOM 2614 O O . GLN A 1 324 ? -26.569 -18.827 11.250 1.00 78.12 324 GLN A O 1
ATOM 2619 N N . VAL A 1 325 ? -27.480 -18.744 13.296 1.00 79.31 325 VAL A N 1
ATOM 2620 C CA . VAL A 1 325 ? -27.403 -20.188 13.548 1.00 79.31 325 VAL A CA 1
ATOM 2621 C C . VAL A 1 325 ? -28.403 -20.987 12.694 1.00 79.31 325 VAL A C 1
ATOM 2623 O O . VAL A 1 325 ? -28.144 -22.148 12.383 1.00 79.31 325 VAL A O 1
ATOM 2626 N N . ARG A 1 326 ? -29.483 -20.367 12.198 1.00 82.75 326 ARG A N 1
ATOM 2627 C CA . ARG A 1 326 ? -30.490 -21.046 11.358 1.00 82.75 326 ARG A CA 1
ATOM 2628 C C . ARG A 1 326 ? -29.922 -21.622 10.064 1.00 82.75 326 ARG A C 1
ATOM 2630 O O . ARG A 1 326 ? -30.464 -22.581 9.529 1.00 82.75 326 ARG A O 1
ATOM 2637 N N . ILE A 1 327 ? -28.806 -21.089 9.559 1.00 84.38 327 ILE A N 1
ATOM 2638 C CA . ILE A 1 327 ? -28.160 -21.633 8.352 1.00 84.38 327 ILE A CA 1
ATOM 2639 C C . ILE A 1 327 ? -27.689 -23.087 8.543 1.00 84.38 327 ILE A C 1
ATOM 2641 O O . ILE A 1 327 ? -27.546 -23.816 7.556 1.00 84.38 327 ILE A O 1
ATOM 2645 N N . PHE A 1 328 ? -27.446 -23.503 9.793 1.00 82.75 328 PHE A N 1
ATOM 2646 C CA . PHE A 1 328 ? -26.993 -24.848 10.154 1.00 82.75 328 PHE A CA 1
ATOM 2647 C C . PHE A 1 328 ? -28.139 -25.847 10.329 1.00 82.75 328 PHE A C 1
ATOM 2649 O O . PHE A 1 328 ? -27.876 -27.049 10.387 1.00 82.75 328 PHE A O 1
ATOM 2656 N N . GLU A 1 329 ? -29.389 -25.376 10.381 1.00 82.31 329 GLU A N 1
ATOM 2657 C CA . GLU A 1 329 ? -30.563 -26.239 10.475 1.00 82.31 329 GLU A CA 1
ATOM 2658 C C . GLU A 1 329 ? -30.663 -27.161 9.250 1.00 82.31 329 GLU A C 1
ATOM 2660 O O . GLU A 1 329 ? -30.312 -26.799 8.111 1.00 82.31 329 GLU A O 1
ATOM 2665 N N . SER A 1 330 ? -31.146 -28.380 9.499 1.00 78.25 330 SER A N 1
ATOM 2666 C CA . SER A 1 330 ? -31.465 -29.348 8.454 1.00 78.25 330 SER A CA 1
ATOM 2667 C C . SER A 1 330 ? -32.513 -28.777 7.511 1.00 78.25 330 SER A C 1
ATOM 2669 O O . SER A 1 330 ? -33.532 -28.249 7.948 1.00 78.25 330 SER A O 1
ATOM 2671 N N . THR A 1 331 ? -32.277 -28.920 6.211 1.00 83.00 331 THR A N 1
ATOM 2672 C CA . THR A 1 331 ? -33.229 -28.507 5.182 1.00 83.00 331 THR A CA 1
ATOM 2673 C C . THR A 1 331 ? -34.517 -29.340 5.317 1.00 83.00 331 THR A C 1
ATOM 2675 O O . THR A 1 331 ? -34.433 -30.569 5.242 1.00 83.00 331 THR A O 1
ATOM 2678 N N . PRO A 1 332 ? -35.696 -28.723 5.542 1.00 81.75 332 PRO A N 1
ATOM 2679 C CA . PRO A 1 332 ? -36.966 -29.436 5.647 1.00 81.75 332 PRO A CA 1
ATOM 2680 C C . PRO A 1 332 ? -37.283 -30.251 4.389 1.00 81.75 332 PRO A C 1
ATOM 2682 O O . PRO A 1 332 ? -36.954 -29.838 3.274 1.00 81.75 332 PRO A O 1
ATOM 2685 N N . HIS A 1 333 ? -37.965 -31.387 4.553 1.00 79.25 333 HIS A N 1
ATOM 2686 C CA . HIS A 1 333 ? -38.366 -32.239 3.430 1.00 79.25 333 HIS A CA 1
ATOM 2687 C C . HIS A 1 333 ? -39.200 -31.464 2.391 1.00 79.25 333 HIS A C 1
ATOM 2689 O O . HIS A 1 333 ? -40.103 -30.709 2.751 1.00 79.25 333 HIS A O 1
ATOM 2695 N N . GLY A 1 334 ? -38.894 -31.653 1.101 1.00 82.62 334 GLY A N 1
ATOM 2696 C CA . GLY A 1 334 ? -39.560 -30.955 -0.010 1.00 82.62 334 GLY A CA 1
ATOM 2697 C C . GLY A 1 334 ? -39.178 -29.477 -0.148 1.00 82.62 334 GLY A C 1
ATOM 2698 O O . GLY A 1 334 ? -39.933 -28.684 -0.715 1.00 82.62 334 GLY A O 1
ATOM 2699 N N . THR A 1 335 ? -38.040 -29.065 0.417 1.00 87.69 335 THR A N 1
ATOM 2700 C CA . THR A 1 335 ? -37.529 -27.696 0.285 1.00 87.69 335 THR A CA 1
ATOM 2701 C C . THR A 1 335 ? -36.064 -27.682 -0.135 1.00 87.69 335 THR A C 1
ATOM 2703 O O . THR A 1 335 ? -35.307 -28.601 0.172 1.00 87.69 335 THR A O 1
ATOM 2706 N N . ARG A 1 336 ? -35.648 -26.618 -0.830 1.00 91.12 336 ARG A N 1
ATOM 2707 C CA . ARG A 1 336 ? -34.240 -26.339 -1.139 1.00 91.12 336 ARG A CA 1
ATOM 2708 C C . ARG A 1 336 ? -33.784 -25.111 -0.369 1.00 91.12 336 ARG A C 1
ATOM 2710 O O . ARG A 1 336 ? -34.383 -24.046 -0.526 1.00 91.12 336 ARG A O 1
ATOM 2717 N N . LYS A 1 337 ? -32.705 -25.229 0.406 1.00 92.75 337 LYS A N 1
ATOM 2718 C CA . LYS A 1 337 ? -32.145 -24.103 1.158 1.00 92.75 337 LYS A CA 1
ATOM 2719 C C . LYS A 1 337 ? -31.257 -23.250 0.247 1.00 92.75 337 LYS A C 1
ATOM 2721 O O . LYS A 1 337 ? -30.382 -23.767 -0.446 1.00 92.75 337 LYS A O 1
ATOM 2726 N N . ALA A 1 338 ? -31.487 -21.941 0.241 1.00 94.62 338 ALA A N 1
ATOM 2727 C CA . ALA A 1 338 ? -30.682 -20.949 -0.463 1.00 94.62 338 ALA A CA 1
ATOM 2728 C C . ALA A 1 338 ? -30.175 -19.908 0.538 1.00 94.62 338 ALA A C 1
ATOM 2730 O O . ALA A 1 338 ? -30.950 -19.131 1.095 1.00 94.62 338 ALA A O 1
ATOM 2731 N N . ILE A 1 339 ? -28.869 -19.913 0.783 1.00 95.44 339 ILE A N 1
ATOM 2732 C CA . ILE A 1 339 ? -28.214 -19.032 1.745 1.00 95.44 339 ILE A CA 1
ATOM 2733 C C . ILE A 1 339 ? -27.549 -17.896 0.984 1.00 95.44 339 ILE A C 1
ATOM 2735 O O . ILE A 1 339 ? -26.715 -18.139 0.114 1.00 95.44 339 ILE A O 1
ATOM 2739 N N . ILE A 1 340 ? -27.897 -16.659 1.324 1.00 96.19 340 ILE A N 1
ATOM 2740 C CA . ILE A 1 340 ? -27.283 -15.464 0.742 1.00 96.19 340 ILE A CA 1
ATOM 2741 C C . ILE A 1 340 ? -26.374 -14.840 1.793 1.00 96.19 340 ILE A C 1
ATOM 2743 O O . ILE A 1 340 ? -26.834 -14.363 2.830 1.00 96.19 340 ILE A O 1
ATOM 2747 N N . ALA A 1 341 ? -25.074 -14.892 1.539 1.00 94.50 341 ALA A N 1
ATOM 2748 C CA . ALA A 1 341 ? -24.026 -14.634 2.506 1.00 94.50 341 ALA A CA 1
ATOM 2749 C C . ALA A 1 341 ? -23.094 -13.506 2.063 1.00 94.50 341 ALA A C 1
ATOM 2751 O O . ALA A 1 341 ? -22.802 -13.351 0.879 1.00 94.50 341 ALA A O 1
ATOM 2752 N N . THR A 1 342 ? -22.544 -12.769 3.029 1.00 91.50 342 THR A N 1
ATOM 2753 C CA . THR A 1 342 ? -21.290 -12.037 2.804 1.00 91.50 342 THR A CA 1
ATOM 2754 C C . THR A 1 342 ? -20.089 -12.990 2.885 1.00 91.50 342 THR A C 1
ATOM 2756 O O . THR A 1 342 ? -20.232 -14.213 2.984 1.00 91.50 342 THR A O 1
ATOM 2759 N N . ASN A 1 343 ? -18.874 -12.445 2.957 1.00 87.75 343 ASN A N 1
ATOM 2760 C CA . ASN A 1 343 ? -17.654 -13.187 3.296 1.00 87.75 343 ASN A CA 1
ATOM 2761 C C . ASN A 1 343 ? -17.717 -13.960 4.642 1.00 87.75 343 ASN A C 1
ATOM 2763 O O . ASN A 1 343 ? -16.807 -14.728 4.961 1.00 87.75 343 ASN A O 1
ATOM 2767 N N . ILE A 1 344 ? -18.793 -13.837 5.431 1.00 83.62 344 ILE A N 1
ATOM 2768 C CA . ILE A 1 344 ? -19.008 -14.618 6.662 1.00 83.62 344 ILE A CA 1
ATOM 2769 C C . ILE A 1 344 ? -19.108 -16.132 6.406 1.00 83.62 344 ILE A C 1
ATOM 2771 O O . ILE A 1 344 ? -18.732 -16.923 7.272 1.00 83.62 344 ILE A O 1
ATOM 2775 N N . ALA A 1 345 ? -19.536 -16.555 5.217 1.00 85.62 345 ALA A N 1
ATOM 2776 C CA . ALA A 1 345 ? -19.558 -17.974 4.850 1.00 85.62 345 ALA A CA 1
ATOM 2777 C C . ALA A 1 345 ? -18.270 -18.450 4.141 1.00 85.62 345 ALA A C 1
ATOM 2779 O O . ALA A 1 345 ? -18.147 -19.634 3.832 1.00 85.62 345 ALA A O 1
ATOM 2780 N N . GLU A 1 346 ? -17.313 -17.551 3.874 1.00 83.00 346 GLU A N 1
ATOM 2781 C CA . GLU A 1 346 ? -16.113 -17.826 3.065 1.00 83.00 346 GLU A CA 1
ATOM 2782 C C . GLU A 1 346 ? -15.061 -18.675 3.785 1.00 83.00 346 GLU A C 1
ATOM 2784 O O . GLU A 1 346 ? -14.453 -19.528 3.143 1.00 83.00 346 GLU A O 1
ATOM 2789 N N . ALA A 1 347 ? -14.894 -18.471 5.099 1.00 74.38 347 ALA A N 1
ATOM 2790 C CA . ALA A 1 347 ? -13.916 -19.085 6.015 1.00 74.38 347 ALA A CA 1
ATOM 2791 C C . ALA A 1 347 ? -14.606 -19.523 7.333 1.00 74.38 347 ALA A C 1
ATOM 2793 O O . ALA A 1 347 ? -15.730 -19.091 7.607 1.00 74.38 347 ALA A O 1
ATOM 2794 N N . SER A 1 348 ? -13.979 -20.422 8.108 1.00 69.00 348 SER A N 1
ATOM 2795 C CA . SER A 1 348 ? -14.371 -20.874 9.471 1.00 69.00 348 SER A CA 1
ATOM 2796 C C . SER A 1 348 ? -15.718 -21.591 9.673 1.00 69.00 348 SER A C 1
ATOM 2798 O O . SER A 1 348 ? -15.871 -22.378 10.603 1.00 69.00 348 SER A O 1
ATOM 2800 N N . VAL A 1 349 ? -16.719 -21.351 8.824 1.00 72.56 349 VAL A N 1
ATOM 2801 C CA . VAL A 1 349 ? -18.098 -21.812 9.035 1.00 72.56 349 VAL A CA 1
ATOM 2802 C C . VAL A 1 349 ? -18.440 -22.965 8.100 1.00 72.56 349 VAL A C 1
ATOM 2804 O O . VAL A 1 349 ? -18.435 -22.801 6.883 1.00 72.56 349 VAL A O 1
ATOM 2807 N N . THR A 1 350 ? -18.755 -24.143 8.637 1.00 73.75 350 THR A N 1
ATOM 2808 C CA . THR A 1 350 ? -19.123 -25.310 7.821 1.00 73.75 350 THR A CA 1
ATOM 2809 C C . THR A 1 350 ? -20.631 -25.458 7.730 1.00 73.75 350 THR A C 1
ATOM 2811 O O . THR A 1 350 ? -21.274 -25.854 8.693 1.00 73.75 350 THR A O 1
ATOM 2814 N N . ILE A 1 351 ? -21.184 -25.146 6.556 1.00 79.69 351 ILE A N 1
ATOM 2815 C CA . ILE A 1 351 ? -22.618 -25.256 6.285 1.00 79.69 351 ILE A CA 1
ATOM 2816 C C . ILE A 1 351 ? -22.895 -26.624 5.643 1.00 79.69 351 ILE A C 1
ATOM 2818 O O . ILE A 1 351 ? -22.336 -26.911 4.579 1.00 79.69 351 ILE A O 1
ATOM 2822 N N . PRO A 1 352 ? -23.722 -27.484 6.260 1.00 75.56 352 PRO A N 1
ATOM 2823 C CA . PRO A 1 352 ? -24.068 -28.777 5.685 1.00 75.56 352 PRO A CA 1
ATOM 2824 C C . PRO A 1 352 ? -25.000 -28.605 4.476 1.00 75.56 352 PRO A C 1
ATOM 2826 O O . PRO A 1 352 ? -25.857 -27.723 4.466 1.00 75.56 352 PRO A O 1
ATOM 2829 N N . GLY A 1 353 ? -24.844 -29.472 3.469 1.00 82.44 353 GLY A N 1
ATOM 2830 C CA . GLY A 1 353 ? -25.769 -29.577 2.330 1.00 82.44 353 GLY A CA 1
ATOM 2831 C C . GLY A 1 353 ? -25.456 -28.713 1.101 1.00 82.44 353 GLY A C 1
ATOM 2832 O O . GLY A 1 353 ? -26.103 -28.902 0.069 1.00 82.44 353 GLY A O 1
ATOM 2833 N N . ILE A 1 354 ? -24.455 -27.822 1.161 1.00 89.25 354 ILE A N 1
ATOM 2834 C CA . ILE A 1 354 ? -24.086 -26.949 0.033 1.00 89.25 354 ILE A CA 1
ATOM 2835 C C . ILE A 1 354 ? -23.509 -27.765 -1.131 1.00 89.25 354 ILE A C 1
ATOM 2837 O O . ILE A 1 354 ? -22.476 -28.424 -1.006 1.00 89.25 354 ILE A O 1
ATOM 2841 N N . VAL A 1 355 ? -24.178 -27.689 -2.282 1.00 91.88 355 VAL A N 1
ATOM 2842 C CA . VAL A 1 355 ? -23.750 -28.318 -3.547 1.00 91.88 355 VAL A CA 1
ATOM 2843 C C . VAL A 1 355 ? -23.475 -27.266 -4.615 1.00 91.88 355 VAL A C 1
ATOM 2845 O O . VAL A 1 355 ? -22.591 -27.452 -5.452 1.00 91.88 355 VAL A O 1
ATOM 2848 N N . TYR A 1 356 ? -24.210 -26.155 -4.568 1.00 95.38 356 TYR A N 1
ATOM 2849 C CA . TYR A 1 356 ? -24.130 -25.084 -5.548 1.00 95.38 356 TYR A CA 1
ATOM 2850 C C . TYR A 1 356 ? -23.615 -23.811 -4.885 1.00 95.38 356 TYR A C 1
ATOM 2852 O O . TYR A 1 356 ? -24.186 -23.350 -3.900 1.00 95.38 356 TYR A O 1
ATOM 2860 N N . VAL A 1 357 ? -22.553 -23.233 -5.436 1.00 95.94 357 VAL A N 1
ATOM 2861 C CA . VAL A 1 357 ? -22.020 -21.934 -5.010 1.00 95.94 357 VAL A CA 1
ATOM 2862 C C . VAL A 1 357 ? -22.208 -20.928 -6.135 1.00 95.94 357 VAL A C 1
ATOM 2864 O O . VAL A 1 357 ? -21.971 -21.251 -7.296 1.00 95.94 357 VAL A O 1
ATOM 2867 N N . ILE A 1 358 ? -22.615 -19.710 -5.799 1.00 97.56 358 ILE A N 1
ATOM 2868 C CA . ILE A 1 358 ? -22.662 -18.566 -6.709 1.00 97.56 358 ILE A CA 1
ATOM 2869 C C . ILE A 1 358 ? -21.730 -17.494 -6.146 1.00 97.56 358 ILE A C 1
ATOM 2871 O O . ILE A 1 358 ? -21.898 -17.069 -5.004 1.00 97.56 358 ILE A O 1
ATOM 2875 N N . ASP A 1 359 ? -20.755 -17.060 -6.938 1.00 96.69 359 ASP A N 1
ATOM 2876 C CA . ASP A 1 359 ? -19.751 -16.076 -6.530 1.00 96.69 359 ASP A CA 1
ATOM 2877 C C . ASP A 1 359 ? -19.845 -14.814 -7.393 1.00 96.69 359 ASP A C 1
ATOM 2879 O O . ASP A 1 359 ? -19.640 -14.869 -8.609 1.00 96.69 359 ASP A O 1
ATOM 2883 N N . CYS A 1 360 ? -20.150 -13.671 -6.768 1.00 95.25 360 CYS A N 1
ATOM 2884 C CA . CYS A 1 360 ? -20.203 -12.384 -7.460 1.00 95.25 360 CYS A CA 1
ATOM 2885 C C . CYS A 1 360 ? -18.823 -11.818 -7.829 1.00 95.25 360 CYS A C 1
ATOM 2887 O O . CYS A 1 360 ? -18.760 -10.924 -8.664 1.00 95.25 360 CYS A O 1
ATOM 2889 N N . GLY A 1 361 ? -17.729 -12.313 -7.234 1.00 93.62 361 GLY A N 1
ATOM 2890 C CA . GLY A 1 361 ? -16.370 -11.824 -7.506 1.00 93.62 361 GLY A CA 1
ATOM 2891 C C . GLY A 1 361 ? -15.954 -10.570 -6.730 1.00 93.62 361 GLY A C 1
ATOM 2892 O O . GLY A 1 361 ? -14.827 -10.103 -6.886 1.00 93.62 361 GLY A O 1
ATOM 2893 N N . PHE A 1 362 ? -16.818 -10.044 -5.859 1.00 94.75 362 PHE A N 1
ATOM 2894 C CA . PHE A 1 362 ? -16.549 -8.849 -5.056 1.00 94.75 362 PHE A CA 1
ATOM 2895 C C . PHE A 1 362 ? -16.630 -9.125 -3.548 1.00 94.75 362 PHE A C 1
ATOM 2897 O O . PHE A 1 362 ? -17.209 -10.115 -3.080 1.00 94.75 362 PHE A O 1
ATOM 2904 N N . VAL A 1 363 ? -16.025 -8.232 -2.768 1.00 92.19 363 VAL A N 1
ATOM 2905 C CA . VAL A 1 363 ? -16.060 -8.213 -1.303 1.00 92.19 363 VAL A CA 1
ATOM 2906 C C . VAL A 1 363 ? -15.999 -6.770 -0.804 1.00 92.19 363 VAL A C 1
ATOM 2908 O O . VAL A 1 363 ? -15.322 -5.932 -1.393 1.00 92.19 363 VAL A O 1
ATOM 2911 N N . LYS A 1 364 ? -16.699 -6.462 0.291 1.00 89.12 364 LYS A N 1
ATOM 2912 C CA . LYS A 1 364 ? -16.537 -5.189 1.005 1.00 89.12 364 LYS A CA 1
ATOM 2913 C C . LYS A 1 364 ? -15.467 -5.345 2.081 1.00 89.12 364 LYS A C 1
ATOM 2915 O O . LYS A 1 364 ? -15.618 -6.170 2.980 1.00 89.12 364 LYS A O 1
ATOM 2920 N N . LEU A 1 365 ? -14.392 -4.568 1.985 1.00 86.88 365 LEU A N 1
ATOM 2921 C CA . LEU A 1 365 ? -13.277 -4.572 2.933 1.00 86.88 365 LEU A CA 1
ATOM 2922 C C . LEU A 1 365 ? -13.040 -3.160 3.470 1.00 86.88 365 LEU A C 1
ATOM 2924 O O . LEU A 1 365 ? -13.179 -2.180 2.741 1.00 86.88 365 LEU A O 1
ATOM 2928 N N . ARG A 1 366 ? -12.667 -3.056 4.749 1.00 83.94 366 ARG A N 1
ATOM 2929 C CA . ARG A 1 366 ? -12.205 -1.793 5.335 1.00 83.94 366 ARG A CA 1
ATOM 2930 C C . ARG A 1 366 ? -10.782 -1.499 4.878 1.00 83.94 366 ARG A C 1
ATOM 2932 O O . ARG A 1 366 ? -9.913 -2.366 4.980 1.00 83.94 366 ARG A O 1
ATOM 2939 N N . ALA A 1 367 ? -10.561 -0.305 4.352 1.00 84.25 367 ALA A N 1
ATOM 2940 C CA . ALA A 1 367 ? -9.249 0.164 3.938 1.00 84.25 367 ALA A CA 1
ATOM 2941 C C . ALA A 1 367 ? -9.141 1.676 4.148 1.00 84.25 367 ALA A C 1
ATOM 2943 O O . ALA A 1 367 ? -10.129 2.399 4.028 1.00 84.25 367 ALA A O 1
ATOM 2944 N N . ILE A 1 368 ? -7.937 2.149 4.446 1.00 82.12 368 ILE A N 1
ATOM 2945 C CA . ILE A 1 368 ? -7.599 3.565 4.423 1.00 82.12 368 ILE A CA 1
ATOM 2946 C C . ILE A 1 368 ? -7.567 4.026 2.972 1.00 82.12 368 ILE A C 1
ATOM 2948 O O . ILE A 1 368 ? -6.901 3.416 2.132 1.00 82.12 368 ILE A O 1
ATOM 2952 N N . ASN A 1 369 ? -8.272 5.116 2.687 1.00 79.44 369 ASN A N 1
ATOM 2953 C CA . ASN A 1 369 ? -8.073 5.837 1.445 1.00 79.44 369 ASN A CA 1
ATOM 2954 C C . ASN A 1 369 ? -6.773 6.651 1.560 1.00 79.44 369 ASN A C 1
ATOM 2956 O O . ASN A 1 369 ? -6.626 7.480 2.456 1.00 79.44 369 ASN A O 1
ATOM 2960 N N . ALA A 1 370 ? -5.816 6.386 0.668 1.00 71.25 370 ALA A N 1
ATOM 2961 C CA . ALA A 1 370 ? -4.518 7.056 0.665 1.00 71.25 370 ALA A CA 1
ATOM 2962 C C . ALA A 1 370 ? -4.628 8.573 0.434 1.00 71.25 370 ALA A C 1
ATOM 2964 O O . ALA A 1 370 ? -3.753 9.304 0.888 1.00 71.25 370 ALA A O 1
ATOM 2965 N N . ASP A 1 371 ? -5.700 9.029 -0.220 1.00 76.44 371 ASP A N 1
ATOM 2966 C CA . ASP A 1 371 ? -5.903 10.438 -0.560 1.00 76.44 371 ASP A CA 1
ATOM 2967 C C . ASP A 1 371 ? -6.356 11.273 0.645 1.00 76.44 371 ASP A C 1
ATOM 2969 O O . ASP A 1 371 ? -6.057 12.460 0.710 1.00 76.44 371 ASP A O 1
ATOM 2973 N N . ASN A 1 372 ? -7.065 10.667 1.608 1.00 80.44 372 ASN A N 1
ATOM 2974 C CA . ASN A 1 372 ? -7.627 11.383 2.762 1.00 80.44 372 ASN A CA 1
ATOM 2975 C C . ASN A 1 372 ? -7.229 10.817 4.136 1.00 80.44 372 ASN A C 1
ATOM 2977 O O . ASN A 1 372 ? -7.620 11.371 5.155 1.00 80.44 372 ASN A O 1
ATOM 2981 N N . GLY A 1 373 ? -6.495 9.702 4.193 1.00 77.31 373 GLY A N 1
ATOM 2982 C CA . GLY A 1 373 ? -6.049 9.080 5.445 1.00 77.31 373 GLY A CA 1
ATOM 2983 C C . GLY A 1 373 ? -7.154 8.419 6.286 1.00 77.31 373 GLY A C 1
ATOM 2984 O O . GLY A 1 373 ? -6.863 7.887 7.359 1.00 77.31 373 GLY A O 1
ATOM 2985 N N . LEU A 1 374 ? -8.407 8.402 5.820 1.00 83.75 374 LEU A N 1
ATOM 2986 C CA . LEU A 1 374 ? -9.562 7.887 6.559 1.00 83.75 374 LEU A CA 1
ATOM 2987 C C . LEU A 1 374 ? -9.902 6.451 6.155 1.00 83.75 374 LEU A C 1
ATOM 2989 O O . LEU A 1 374 ? -9.827 6.055 4.990 1.00 83.75 374 LEU A O 1
ATOM 2993 N N . GLU A 1 375 ? -10.312 5.658 7.143 1.00 84.38 375 GLU A N 1
ATOM 2994 C CA . GLU A 1 375 ? -10.754 4.280 6.944 1.00 84.38 375 GLU A CA 1
ATOM 2995 C C . GLU A 1 375 ? -12.206 4.250 6.451 1.00 84.38 375 GLU A C 1
ATOM 2997 O O . GLU A 1 375 ? -13.109 4.770 7.104 1.00 84.38 375 GLU A O 1
ATOM 3002 N N . THR A 1 376 ? -12.437 3.614 5.304 1.00 83.56 376 THR A N 1
ATOM 3003 C CA . THR A 1 376 ? -13.761 3.478 4.687 1.00 83.56 376 THR A CA 1
ATOM 3004 C C . THR A 1 376 ? -13.989 2.047 4.203 1.00 83.56 376 THR A C 1
ATOM 3006 O O . THR A 1 376 ? -13.050 1.283 3.953 1.00 83.56 376 THR A O 1
ATOM 3009 N N . LEU A 1 377 ? -15.256 1.644 4.112 1.00 83.25 377 LEU A N 1
ATOM 3010 C CA . LEU A 1 377 ? -15.648 0.332 3.604 1.00 83.25 377 LEU A CA 1
ATOM 3011 C C . LEU A 1 377 ? -15.795 0.399 2.078 1.00 83.25 377 LEU A C 1
ATOM 3013 O O . LEU A 1 377 ? -16.776 0.934 1.559 1.00 83.25 377 LEU A O 1
ATOM 3017 N N . MET A 1 378 ? -14.835 -0.175 1.355 1.00 82.50 378 MET A N 1
ATOM 3018 C CA . MET A 1 378 ? -14.810 -0.162 -0.110 1.00 82.50 378 MET A CA 1
ATOM 3019 C C . MET A 1 378 ? -15.197 -1.527 -0.675 1.00 82.50 378 MET A C 1
ATOM 3021 O O . MET A 1 378 ? -14.820 -2.567 -0.130 1.00 82.50 378 MET A O 1
ATOM 3025 N N . THR A 1 379 ? -15.923 -1.529 -1.792 1.00 87.50 379 THR A N 1
ATOM 3026 C CA . THR A 1 379 ? -16.156 -2.747 -2.576 1.00 87.50 379 THR A CA 1
ATOM 3027 C C . THR A 1 379 ? -14.955 -2.980 -3.484 1.00 87.50 379 THR A C 1
ATOM 3029 O O . THR A 1 379 ? -14.652 -2.146 -4.331 1.00 87.50 379 THR A O 1
ATOM 3032 N N . LEU A 1 380 ? -14.279 -4.113 -3.311 1.00 88.56 380 LEU A N 1
ATOM 3033 C CA . LEU A 1 380 ? -13.086 -4.498 -4.059 1.00 88.56 380 LEU A CA 1
ATOM 3034 C C . LEU A 1 380 ? -13.288 -5.877 -4.706 1.00 88.56 380 LEU A C 1
ATOM 3036 O O . LEU A 1 380 ? -14.059 -6.691 -4.182 1.00 88.56 380 LEU A O 1
ATOM 3040 N N . PRO A 1 381 ? -12.617 -6.168 -5.834 1.00 91.81 381 PRO A N 1
ATOM 3041 C CA . PRO A 1 381 ? -12.586 -7.519 -6.378 1.00 91.81 381 PRO A CA 1
ATOM 3042 C C . PRO A 1 381 ? -11.861 -8.472 -5.413 1.00 91.81 381 PRO A C 1
ATOM 3044 O O . PRO A 1 381 ? -10.946 -8.070 -4.691 1.00 91.81 381 PRO A O 1
ATOM 3047 N N . ILE A 1 382 ? -12.276 -9.737 -5.391 1.00 92.62 382 ILE A N 1
ATOM 3048 C CA . ILE A 1 382 ? -11.640 -10.774 -4.561 1.00 92.62 382 ILE A CA 1
ATOM 3049 C C . ILE A 1 382 ? -10.283 -11.215 -5.125 1.00 92.62 382 ILE A C 1
ATOM 3051 O O . ILE A 1 382 ? -9.944 -10.927 -6.268 1.00 92.62 382 ILE A O 1
ATOM 3055 N N . SER A 1 383 ? -9.503 -11.961 -4.345 1.00 90.44 383 SER A N 1
ATOM 3056 C CA . SER A 1 383 ? -8.324 -12.676 -4.856 1.00 90.44 383 SER A CA 1
ATOM 3057 C C . SER A 1 383 ? -8.675 -14.042 -5.448 1.00 90.44 383 SER A C 1
ATOM 3059 O O . SER A 1 383 ? -9.749 -14.594 -5.196 1.00 90.44 383 SER A O 1
ATOM 3061 N N . GLN A 1 384 ? -7.735 -14.627 -6.191 1.00 89.94 384 GLN A N 1
ATOM 3062 C CA . GLN A 1 384 ? -7.839 -15.998 -6.696 1.00 89.94 384 GLN A CA 1
ATOM 3063 C C . GLN A 1 384 ? -7.985 -17.007 -5.549 1.00 89.94 384 GLN A C 1
ATOM 3065 O O . GLN A 1 384 ? -8.891 -17.838 -5.597 1.00 89.94 384 GLN A O 1
ATOM 3070 N N . ALA A 1 385 ? -7.192 -16.866 -4.481 1.00 84.88 385 ALA A N 1
ATOM 3071 C CA . ALA A 1 385 ? -7.309 -17.700 -3.285 1.00 84.88 385 ALA A CA 1
ATOM 3072 C C . ALA A 1 385 ? -8.702 -17.599 -2.632 1.00 84.88 385 ALA A C 1
ATOM 3074 O O . ALA A 1 385 ? -9.292 -18.613 -2.266 1.00 84.88 385 ALA A O 1
ATOM 3075 N N . SER A 1 386 ? -9.269 -16.392 -2.529 1.00 88.50 386 SER A N 1
ATOM 3076 C CA . SER A 1 386 ? -10.633 -16.189 -2.011 1.00 88.50 386 SER A CA 1
ATOM 3077 C C . SER A 1 386 ? -11.686 -16.853 -2.910 1.00 88.50 386 SER A C 1
ATOM 3079 O O . SER A 1 386 ? -12.565 -17.566 -2.423 1.00 88.50 386 SER A O 1
ATOM 3081 N N . ALA A 1 387 ? -11.558 -16.716 -4.233 1.00 90.38 387 ALA A N 1
ATOM 3082 C CA . ALA A 1 387 ? -12.448 -17.363 -5.200 1.00 90.38 387 ALA A CA 1
ATOM 3083 C C . ALA A 1 387 ? -12.394 -18.902 -5.129 1.00 90.38 387 ALA A C 1
ATOM 3085 O O . ALA A 1 387 ? -13.397 -19.580 -5.364 1.00 90.38 387 ALA A O 1
ATOM 3086 N N . GLU A 1 388 ? -11.226 -19.472 -4.835 1.00 87.31 388 GLU A N 1
ATOM 3087 C CA . GLU A 1 388 ? -11.049 -20.910 -4.602 1.00 87.31 388 GLU A CA 1
ATOM 3088 C C . GLU A 1 388 ? -11.681 -21.346 -3.279 1.00 87.31 388 GLU A C 1
ATOM 3090 O O . GLU A 1 388 ? -12.407 -22.340 -3.252 1.00 87.31 388 GLU A O 1
ATOM 3095 N N . GLN A 1 389 ? -11.511 -20.572 -2.203 1.00 84.19 389 GLN A N 1
ATOM 3096 C CA . GLN A 1 389 ? -12.164 -20.856 -0.922 1.00 84.19 389 GLN A CA 1
ATOM 3097 C C . GLN A 1 389 ? -13.690 -20.809 -1.009 1.00 84.19 389 GLN A C 1
ATOM 3099 O O . GLN A 1 389 ? -14.367 -21.667 -0.436 1.00 84.19 389 GLN A O 1
ATOM 3104 N N . ARG A 1 390 ? -14.238 -19.834 -1.744 1.00 90.44 390 ARG A N 1
ATOM 3105 C CA . ARG A 1 390 ? -15.677 -19.737 -2.022 1.00 90.44 390 ARG A CA 1
ATOM 3106 C C . ARG A 1 390 ? -16.161 -20.950 -2.802 1.00 90.44 390 ARG A C 1
ATOM 3108 O O . ARG A 1 390 ? -17.136 -21.577 -2.392 1.00 90.44 390 ARG A O 1
ATOM 3115 N N . ALA A 1 391 ? -15.457 -21.330 -3.871 1.00 89.06 391 ALA A N 1
ATOM 3116 C CA . ALA A 1 391 ? -15.781 -22.527 -4.644 1.00 89.06 391 ALA A CA 1
ATOM 3117 C C . ALA A 1 391 ? -15.742 -23.795 -3.773 1.00 89.06 391 ALA A C 1
ATOM 3119 O O . ALA A 1 391 ? -16.693 -24.573 -3.813 1.00 89.06 391 ALA A O 1
ATOM 3120 N N . GLY A 1 392 ? -14.726 -23.937 -2.913 1.00 84.00 392 GLY A N 1
ATOM 3121 C CA . GLY A 1 392 ? -14.536 -25.039 -1.956 1.00 84.00 392 GLY A CA 1
ATOM 3122 C C . GLY A 1 392 ? -15.607 -25.165 -0.861 1.00 84.00 392 GLY A C 1
ATOM 3123 O O . GLY A 1 392 ? -15.544 -26.057 -0.011 1.00 84.00 392 GLY A O 1
ATOM 3124 N N . ARG A 1 393 ? -16.616 -24.283 -0.850 1.00 85.25 393 ARG A N 1
ATOM 3125 C CA . ARG A 1 393 ? -17.836 -24.468 -0.047 1.00 85.25 393 ARG A CA 1
ATOM 3126 C C . ARG A 1 393 ? -18.785 -25.499 -0.646 1.00 85.25 393 ARG A C 1
ATOM 3128 O O . ARG A 1 393 ? -19.555 -26.094 0.105 1.00 85.25 393 ARG A O 1
ATOM 3135 N N . ALA A 1 394 ? -18.691 -25.748 -1.949 1.00 85.12 394 ALA A N 1
ATOM 3136 C CA . ALA A 1 394 ? -19.277 -26.914 -2.597 1.00 85.12 394 ALA A CA 1
ATOM 3137 C C . ALA A 1 394 ? -18.338 -28.134 -2.485 1.00 85.12 394 ALA A C 1
ATOM 3139 O O . ALA A 1 394 ? -17.231 -28.034 -1.966 1.00 85.12 394 ALA A O 1
ATOM 3140 N N . GLY A 1 395 ? -18.772 -29.308 -2.950 1.00 78.38 395 GLY A N 1
ATOM 3141 C CA . GLY A 1 395 ? -17.894 -30.485 -3.061 1.00 78.38 395 GLY A CA 1
ATOM 3142 C C . GLY A 1 395 ? -17.700 -31.296 -1.774 1.00 78.38 395 GLY A C 1
ATOM 3143 O O . GLY A 1 395 ? -17.073 -32.348 -1.801 1.00 78.38 395 GLY A O 1
ATOM 3144 N N . ARG A 1 396 ? -18.255 -30.867 -0.632 1.00 72.94 396 ARG A N 1
ATOM 3145 C CA . ARG A 1 396 ? -17.949 -31.499 0.667 1.00 72.94 396 ARG A CA 1
ATOM 3146 C C . ARG A 1 396 ? -18.518 -32.905 0.847 1.00 72.94 396 ARG A C 1
ATOM 3148 O O . ARG A 1 396 ? -17.839 -33.794 1.337 1.00 72.94 396 ARG A O 1
ATOM 3155 N N . ILE A 1 397 ? -19.787 -33.089 0.485 1.00 69.88 397 ILE A N 1
ATOM 3156 C CA . ILE A 1 397 ? -20.522 -34.357 0.670 1.00 69.88 397 ILE A CA 1
ATOM 3157 C C . ILE A 1 397 ? -20.595 -35.144 -0.645 1.00 69.88 397 ILE A C 1
ATOM 3159 O O . ILE A 1 397 ? -20.703 -36.364 -0.646 1.00 6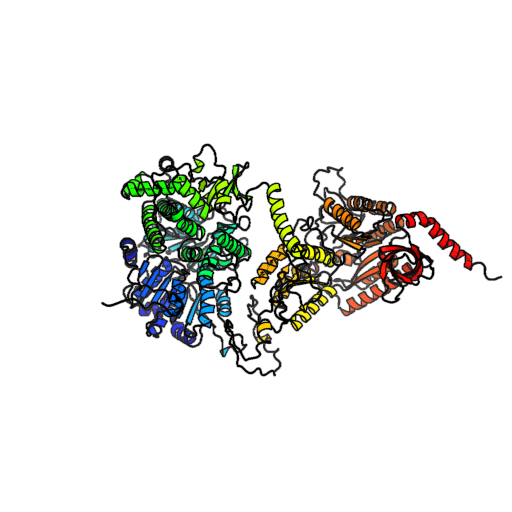9.88 397 ILE A O 1
ATOM 3163 N N . ARG A 1 398 ? -20.593 -34.430 -1.772 1.00 79.31 398 ARG A N 1
ATOM 3164 C CA . ARG A 1 398 ? -20.720 -34.958 -3.135 1.00 79.31 398 ARG A CA 1
ATOM 3165 C C . ARG A 1 398 ? -20.236 -33.903 -4.138 1.00 79.31 398 ARG A C 1
ATOM 3167 O O . ARG A 1 398 ? -20.066 -32.754 -3.718 1.00 79.31 398 ARG A O 1
ATOM 3174 N N . PRO A 1 399 ? -20.041 -34.248 -5.428 1.00 85.69 399 PRO A N 1
ATOM 3175 C CA . PRO A 1 399 ? -19.586 -33.298 -6.442 1.00 85.69 399 PRO A CA 1
ATOM 3176 C C . PRO A 1 399 ? -20.452 -32.040 -6.480 1.00 85.69 399 PRO A C 1
ATOM 3178 O O . PRO A 1 399 ? -21.676 -32.116 -6.354 1.00 85.69 399 PRO A O 1
ATOM 3181 N N . GLY A 1 400 ? -19.802 -30.889 -6.627 1.00 89.19 400 GLY A N 1
ATOM 3182 C CA . GLY A 1 400 ? -20.440 -29.577 -6.559 1.00 89.19 400 GLY A CA 1
ATOM 3183 C C . GLY A 1 400 ? -20.255 -28.751 -7.826 1.00 89.19 400 GLY A C 1
ATOM 3184 O O . GLY A 1 400 ? -19.438 -29.077 -8.688 1.00 89.19 400 GLY A O 1
ATOM 3185 N N . LYS A 1 401 ? -20.997 -27.647 -7.935 1.00 94.06 401 LYS A N 1
ATOM 3186 C CA . LYS A 1 401 ? -20.840 -26.668 -9.021 1.00 94.06 401 LYS A CA 1
ATOM 3187 C C . LYS A 1 401 ? -20.669 -25.266 -8.446 1.00 94.06 401 LYS A C 1
ATOM 3189 O O . LYS A 1 401 ? -21.415 -24.868 -7.554 1.00 94.06 401 LYS A O 1
ATOM 3194 N N . CYS A 1 402 ? -19.712 -24.514 -8.978 1.00 95.06 402 CYS A N 1
ATOM 3195 C CA . CYS A 1 402 ? -19.494 -23.111 -8.644 1.00 95.06 402 CYS A CA 1
ATOM 3196 C C . CYS A 1 402 ? -19.770 -22.241 -9.875 1.00 95.06 402 CYS A C 1
ATOM 3198 O O . CYS A 1 402 ? -19.175 -22.455 -10.929 1.00 95.06 402 CYS A O 1
ATOM 3200 N N . TYR A 1 403 ? -20.667 -21.269 -9.743 1.00 96.69 403 TYR A N 1
ATOM 3201 C CA . TYR A 1 403 ? -21.051 -20.316 -10.777 1.00 96.69 403 TYR A CA 1
ATOM 3202 C C . TYR A 1 403 ? -20.449 -18.947 -10.461 1.00 96.69 403 TYR A C 1
ATOM 3204 O O . TYR A 1 403 ? -20.929 -18.233 -9.581 1.00 96.69 403 TYR A O 1
ATOM 3212 N N . ARG A 1 404 ? -19.397 -18.571 -11.186 1.00 96.69 404 ARG A N 1
ATOM 3213 C CA . ARG A 1 404 ? -18.742 -17.265 -11.081 1.00 96.69 404 ARG A CA 1
ATOM 3214 C C . ARG A 1 404 ? -19.431 -16.270 -12.010 1.00 96.69 404 ARG A C 1
ATOM 3216 O O . ARG A 1 404 ? -19.483 -16.479 -13.224 1.00 96.69 404 ARG A O 1
ATOM 3223 N N . LEU A 1 405 ? -19.943 -15.179 -11.444 1.00 95.25 405 LEU A N 1
ATOM 3224 C CA . LEU A 1 405 ? -20.666 -14.119 -12.165 1.00 95.25 405 LEU A CA 1
ATOM 3225 C C . LEU A 1 405 ? -19.736 -13.116 -12.867 1.00 95.25 405 LEU A C 1
ATOM 3227 O O . LEU A 1 405 ? -20.160 -12.025 -13.230 1.00 95.25 405 LEU A O 1
ATOM 3231 N N . TYR A 1 406 ? -18.483 -13.510 -13.066 1.00 94.56 406 TYR A N 1
ATOM 3232 C CA . TYR A 1 406 ? -17.430 -12.750 -13.720 1.00 94.56 406 TYR A CA 1
ATOM 3233 C C . TYR A 1 406 ? -16.666 -13.654 -14.698 1.00 94.56 406 TYR A C 1
ATOM 3235 O O . TYR A 1 406 ? -16.588 -14.883 -14.544 1.00 94.56 406 TYR A O 1
ATOM 3243 N N . THR A 1 407 ? -16.128 -13.047 -15.746 1.00 90.81 407 THR A N 1
ATOM 3244 C CA . THR A 1 407 ? -15.451 -13.739 -16.845 1.00 90.81 407 THR A CA 1
ATOM 3245 C C . THR A 1 407 ? -14.106 -14.330 -16.407 1.00 90.81 407 THR A C 1
ATOM 3247 O O . THR A 1 407 ? -13.420 -13.819 -15.519 1.00 90.81 407 THR A O 1
ATOM 3250 N N . CYS A 1 408 ? -13.694 -15.436 -17.032 1.00 87.50 408 CYS A N 1
ATOM 3251 C CA . CYS A 1 408 ? -12.396 -16.048 -16.732 1.00 87.50 408 CYS A CA 1
ATOM 3252 C C . CYS A 1 408 ? -11.231 -15.203 -17.283 1.00 87.50 408 CYS A C 1
ATOM 3254 O O . CYS A 1 408 ? -10.316 -14.833 -16.548 1.00 87.50 408 CYS A O 1
ATOM 3256 N N . ALA A 1 409 ? -11.291 -14.863 -18.575 1.00 79.50 409 ALA A N 1
ATOM 3257 C CA . ALA A 1 409 ? -10.204 -14.184 -19.276 1.00 79.50 409 ALA A CA 1
ATOM 3258 C C . ALA A 1 409 ? -10.008 -12.730 -18.820 1.00 79.50 409 ALA A C 1
ATOM 3260 O O . ALA A 1 409 ? -8.873 -12.325 -18.565 1.00 79.50 409 ALA A O 1
ATOM 3261 N N . ASP A 1 410 ? -11.095 -11.961 -18.700 1.00 78.25 410 ASP A N 1
ATOM 3262 C CA . ASP A 1 410 ? -11.001 -10.521 -18.454 1.00 78.25 410 ASP A CA 1
ATOM 3263 C C . ASP A 1 410 ? -10.983 -10.139 -16.977 1.00 78.25 410 ASP A C 1
ATOM 3265 O O . ASP A 1 410 ? -10.464 -9.067 -16.664 1.00 78.25 410 ASP A O 1
ATOM 3269 N N . GLU A 1 411 ? -11.500 -10.985 -16.084 1.00 83.81 411 GLU A N 1
ATOM 3270 C CA . GLU A 1 411 ? -11.638 -10.658 -14.660 1.00 83.81 411 GLU A CA 1
ATOM 3271 C C . GLU A 1 411 ? -10.843 -11.622 -13.771 1.00 83.81 411 GLU A C 1
ATOM 3273 O O . GLU A 1 411 ? -9.910 -11.171 -13.111 1.00 83.81 411 GLU A O 1
ATOM 3278 N N . TYR A 1 412 ? -11.109 -12.939 -13.795 1.00 90.19 412 TYR A N 1
ATOM 3279 C CA . TYR A 1 412 ? -10.439 -13.902 -12.895 1.00 90.19 412 TYR A CA 1
ATOM 3280 C C . TYR A 1 412 ? -8.906 -13.894 -13.020 1.00 90.19 412 TYR A C 1
ATOM 3282 O O . TYR A 1 412 ? -8.194 -13.817 -12.018 1.00 90.19 412 TYR A O 1
ATOM 3290 N N . ASN A 1 413 ? -8.387 -13.910 -14.251 1.00 88.62 413 ASN A N 1
ATOM 3291 C CA . ASN A 1 413 ? -6.942 -13.913 -14.501 1.00 88.62 413 ASN A CA 1
ATOM 3292 C C . ASN A 1 413 ? -6.248 -12.595 -14.107 1.00 88.62 413 ASN A C 1
ATOM 3294 O O . ASN A 1 413 ? -5.026 -12.577 -13.975 1.00 88.62 413 ASN A O 1
ATOM 3298 N N . LYS A 1 414 ? -7.002 -11.500 -13.924 1.00 88.75 414 LYS A N 1
ATOM 3299 C CA . LYS A 1 414 ? -6.479 -10.197 -13.477 1.00 88.75 414 LYS A CA 1
ATOM 3300 C C . LYS A 1 414 ? -6.563 -10.006 -11.959 1.00 88.75 414 LYS A C 1
ATOM 3302 O O . LYS A 1 414 ? -6.005 -9.034 -11.453 1.00 88.75 414 LYS A O 1
ATOM 3307 N N . LEU A 1 415 ? -7.250 -10.899 -11.238 1.00 89.25 415 LEU A N 1
ATOM 3308 C CA . LEU A 1 415 ? -7.330 -10.855 -9.778 1.00 89.25 415 LEU A CA 1
ATOM 3309 C C . LEU A 1 415 ? -5.950 -11.075 -9.150 1.00 89.25 415 LEU A C 1
ATOM 3311 O O . LEU A 1 415 ? -5.113 -11.806 -9.680 1.00 89.25 415 LEU A O 1
ATOM 3315 N N . LEU A 1 416 ? -5.736 -10.479 -7.978 1.00 86.50 416 LEU A N 1
ATOM 3316 C CA . LEU A 1 416 ? -4.542 -10.742 -7.179 1.00 86.50 416 LEU A CA 1
ATOM 3317 C C . LEU A 1 416 ? -4.513 -12.220 -6.743 1.00 86.50 416 LEU A C 1
ATOM 3319 O O . LEU A 1 416 ? -5.573 -12.787 -6.465 1.00 86.50 416 LEU A O 1
ATOM 3323 N N . PRO A 1 417 ? -3.332 -12.854 -6.631 1.00 83.75 417 PRO A N 1
ATOM 3324 C CA . PRO A 1 417 ? -3.232 -14.247 -6.191 1.00 83.75 417 PRO A CA 1
ATOM 3325 C C . PRO A 1 417 ? -3.778 -14.444 -4.766 1.00 83.75 417 PRO A C 1
ATOM 3327 O O . PRO A 1 417 ? -4.518 -15.392 -4.509 1.00 83.75 417 PRO A O 1
ATOM 3330 N N . SER A 1 418 ? -3.491 -13.510 -3.859 1.00 82.31 418 SER A N 1
ATOM 3331 C CA . SER A 1 418 ? -3.978 -13.489 -2.476 1.00 82.31 418 SER A CA 1
ATOM 3332 C C . SER A 1 418 ? -4.437 -12.083 -2.071 1.00 82.31 418 SER A C 1
ATOM 3334 O O . SER A 1 418 ? -4.108 -11.089 -2.723 1.00 82.31 418 SER A O 1
ATOM 3336 N N . ASN A 1 419 ? -5.251 -11.998 -1.015 1.00 80.94 419 ASN A N 1
ATOM 3337 C CA . ASN A 1 419 ? -5.709 -10.718 -0.475 1.00 80.94 419 ASN A CA 1
ATOM 3338 C C . ASN A 1 419 ? -4.560 -9.992 0.240 1.00 80.94 419 ASN A C 1
ATOM 3340 O O . ASN A 1 419 ? -3.753 -10.616 0.928 1.00 80.94 419 ASN A O 1
ATOM 3344 N N . ILE A 1 420 ? -4.539 -8.660 0.148 1.00 84.69 420 ILE A N 1
ATOM 3345 C CA . ILE A 1 420 ? -3.612 -7.834 0.930 1.00 84.69 420 ILE A CA 1
ATOM 3346 C C . ILE A 1 420 ? -3.974 -7.968 2.426 1.00 84.69 420 ILE A C 1
ATOM 3348 O O . ILE A 1 420 ? -5.144 -7.743 2.778 1.00 84.69 420 ILE A O 1
ATOM 3352 N N . PRO A 1 421 ? -3.013 -8.304 3.313 1.00 86.56 421 PRO A N 1
ATOM 3353 C CA . PRO A 1 421 ? -3.250 -8.441 4.749 1.00 86.56 421 PRO A CA 1
ATOM 3354 C C . PRO A 1 421 ? -3.904 -7.201 5.362 1.00 86.56 421 PRO A C 1
ATOM 3356 O O . PRO A 1 421 ? -3.616 -6.069 4.972 1.00 86.56 421 PRO A O 1
ATOM 3359 N N . GLU A 1 422 ? -4.770 -7.395 6.355 1.00 86.62 422 GLU A N 1
ATOM 3360 C CA . GLU A 1 422 ? -5.494 -6.288 6.992 1.00 86.62 422 GLU A CA 1
ATOM 3361 C C . GLU A 1 422 ? -4.546 -5.288 7.676 1.00 86.62 422 GLU A C 1
ATOM 3363 O O . GLU A 1 422 ? -4.775 -4.084 7.598 1.00 86.62 422 GLU A O 1
ATOM 3368 N N . MET A 1 423 ? -3.419 -5.769 8.222 1.00 85.06 423 MET A N 1
ATOM 3369 C CA . MET A 1 423 ? -2.340 -4.961 8.823 1.00 85.06 423 MET A CA 1
ATOM 3370 C C . MET A 1 423 ? -1.798 -3.860 7.895 1.00 85.06 423 MET A C 1
ATOM 3372 O O . MET A 1 423 ? -1.265 -2.855 8.356 1.00 85.06 423 MET A O 1
ATOM 3376 N N . GLN A 1 424 ? -1.924 -4.035 6.578 1.00 85.25 424 GLN A N 1
ATOM 3377 C CA . GLN A 1 424 ? -1.453 -3.070 5.583 1.00 85.25 424 GLN A CA 1
ATOM 3378 C C . GLN A 1 424 ? -2.559 -2.142 5.066 1.00 85.25 424 GLN A C 1
ATOM 3380 O O . GLN A 1 424 ? -2.259 -1.219 4.312 1.00 85.25 424 GLN A O 1
ATOM 3385 N N . ARG A 1 425 ? -3.822 -2.380 5.449 1.00 84.38 425 ARG A N 1
ATOM 3386 C CA . ARG A 1 425 ? -4.997 -1.671 4.923 1.00 84.38 425 ARG A CA 1
ATOM 3387 C C . ARG A 1 425 ? -5.680 -0.756 5.935 1.00 84.38 425 ARG A C 1
ATOM 3389 O O . ARG A 1 425 ? -6.319 0.190 5.499 1.00 84.38 425 ARG A O 1
ATOM 3396 N N . VAL A 1 426 ? -5.614 -1.034 7.237 1.00 85.19 426 VAL A N 1
ATOM 3397 C CA . VAL A 1 426 ? -6.423 -0.328 8.257 1.00 85.19 426 VAL A CA 1
ATOM 3398 C C . VAL A 1 426 ? -5.614 0.657 9.102 1.00 85.19 426 VAL A C 1
ATOM 3400 O O . VAL A 1 426 ? -4.383 0.652 9.078 1.00 85.19 426 VAL A O 1
ATOM 3403 N N . ASN A 1 427 ? -6.311 1.488 9.885 1.00 85.12 427 ASN A N 1
ATOM 3404 C CA . ASN A 1 427 ? -5.675 2.408 10.825 1.00 85.12 427 ASN A CA 1
ATOM 3405 C C . ASN A 1 427 ? -5.002 1.647 11.973 1.00 85.12 427 ASN A C 1
ATOM 3407 O O . ASN A 1 427 ? -5.628 0.862 12.686 1.00 85.12 427 ASN A O 1
ATOM 3411 N N . LEU A 1 428 ? -3.712 1.915 12.171 1.00 87.75 428 LEU A N 1
ATOM 3412 C CA . LEU A 1 428 ? -2.873 1.230 13.149 1.00 87.75 428 LEU A CA 1
ATOM 3413 C C . LEU A 1 428 ? -2.843 1.913 14.518 1.00 87.75 428 LEU A C 1
ATOM 3415 O O . LEU A 1 428 ? -2.225 1.376 15.432 1.00 87.75 428 LEU A O 1
ATOM 3419 N N . ALA A 1 429 ? -3.530 3.041 14.723 1.00 90.38 429 ALA A N 1
ATOM 3420 C CA . ALA A 1 429 ? -3.615 3.683 16.038 1.00 90.38 429 ALA A CA 1
ATOM 3421 C C . ALA A 1 429 ? -4.081 2.722 17.159 1.00 90.38 429 ALA A C 1
ATOM 3423 O O . ALA A 1 429 ? -3.425 2.674 18.201 1.00 90.38 429 ALA A O 1
ATOM 3424 N N . PRO A 1 430 ? -5.128 1.886 16.989 1.00 88.81 430 PRO A N 1
ATOM 3425 C CA . PRO A 1 430 ? -5.506 0.910 18.016 1.00 88.81 430 PRO A CA 1
ATOM 3426 C C . PRO A 1 430 ? -4.404 -0.132 18.270 1.00 88.81 430 PRO A C 1
ATOM 3428 O O . PRO A 1 430 ? -4.148 -0.505 19.412 1.00 88.81 430 PRO A O 1
ATOM 3431 N N . VAL A 1 431 ? -3.719 -0.563 17.208 1.00 87.31 431 VAL A N 1
ATOM 3432 C CA . VAL A 1 431 ? -2.644 -1.563 17.250 1.00 87.31 431 VAL A CA 1
ATOM 3433 C C . VAL A 1 431 ? -1.431 -1.042 18.009 1.00 87.31 431 VAL A C 1
ATOM 3435 O O . VAL A 1 431 ? -0.935 -1.693 18.928 1.00 87.31 431 VAL A O 1
ATOM 3438 N N . VAL A 1 432 ? -0.965 0.152 17.645 1.00 88.88 432 VAL A N 1
ATOM 3439 C CA . VAL A 1 432 ? 0.177 0.814 18.275 1.00 88.88 432 VAL A CA 1
ATOM 3440 C C . VAL A 1 432 ? -0.114 1.048 19.753 1.00 88.88 432 VAL A C 1
ATOM 3442 O O . VAL A 1 432 ? 0.740 0.755 20.588 1.00 88.88 432 VAL A O 1
ATOM 3445 N N . LEU A 1 433 ? -1.327 1.495 20.091 1.00 90.00 433 LEU A N 1
ATOM 3446 C CA . LEU A 1 433 ? -1.743 1.696 21.476 1.00 90.00 433 LEU A CA 1
ATOM 3447 C C . LEU A 1 433 ? -1.667 0.393 22.289 1.00 90.00 433 LEU A C 1
ATOM 3449 O O . LEU A 1 433 ? -1.093 0.378 23.379 1.00 90.00 433 LEU A O 1
ATOM 3453 N N . GLN A 1 434 ? -2.170 -0.715 21.739 1.00 85.69 434 GLN A N 1
ATOM 3454 C CA . GLN A 1 434 ? -2.115 -2.025 22.391 1.00 85.69 434 GLN A CA 1
ATOM 3455 C C . GLN A 1 434 ? -0.683 -2.558 22.538 1.00 85.69 434 GLN A C 1
ATOM 3457 O O . GLN A 1 434 ? -0.319 -3.051 23.606 1.00 85.69 434 GLN A O 1
ATOM 3462 N N . LEU A 1 435 ? 0.160 -2.434 21.507 1.00 85.25 435 LEU A N 1
ATOM 3463 C CA . LEU A 1 435 ? 1.569 -2.843 21.575 1.00 85.25 435 LEU A CA 1
ATOM 3464 C C . LEU A 1 435 ? 2.333 -2.052 22.646 1.00 85.25 435 LEU A C 1
ATOM 3466 O O . LEU A 1 435 ? 3.083 -2.635 23.432 1.00 85.25 435 LEU A O 1
ATOM 3470 N N . LYS A 1 436 ? 2.102 -0.738 22.729 1.00 85.56 436 LYS A N 1
ATOM 3471 C CA . LYS A 1 436 ? 2.693 0.124 23.760 1.00 85.56 436 LYS A CA 1
ATOM 3472 C C . LYS A 1 436 ? 2.208 -0.254 25.162 1.00 85.56 436 LYS A C 1
ATOM 3474 O O . LYS A 1 436 ? 3.026 -0.328 26.073 1.00 85.56 436 LYS A O 1
ATOM 3479 N N . ALA A 1 437 ? 0.924 -0.579 25.327 1.00 84.12 437 ALA A N 1
ATOM 3480 C CA . ALA A 1 437 ? 0.365 -1.066 26.594 1.00 84.12 437 ALA A CA 1
ATOM 3481 C C . ALA A 1 437 ? 0.911 -2.441 27.023 1.00 84.12 437 ALA A C 1
ATOM 3483 O O . ALA A 1 437 ? 0.942 -2.757 28.210 1.00 84.12 437 ALA A O 1
ATOM 3484 N N . LEU A 1 438 ? 1.401 -3.252 26.083 1.00 80.31 438 LEU A N 1
ATOM 3485 C CA . LEU A 1 438 ? 2.158 -4.477 26.372 1.00 80.31 438 LEU A CA 1
ATOM 3486 C C . LEU A 1 438 ? 3.637 -4.217 26.723 1.00 80.31 438 LEU A C 1
ATOM 3488 O O . LEU A 1 438 ? 4.383 -5.164 26.966 1.00 80.31 438 LEU A O 1
ATOM 3492 N N . GLY A 1 439 ? 4.092 -2.960 26.719 1.00 77.94 439 GLY A N 1
ATOM 3493 C CA . GLY A 1 439 ? 5.490 -2.587 26.953 1.00 77.94 439 GLY A CA 1
ATOM 3494 C C . GLY A 1 439 ? 6.386 -2.701 25.715 1.00 77.94 439 GLY A C 1
ATOM 3495 O O . GLY A 1 439 ? 7.612 -2.618 25.819 1.00 77.94 439 GLY A O 1
ATOM 3496 N N . ILE A 1 440 ? 5.815 -2.887 24.520 1.00 79.50 440 ILE A N 1
ATOM 3497 C CA . ILE A 1 440 ? 6.569 -2.898 23.261 1.00 79.50 440 ILE A CA 1
ATOM 3498 C C . ILE A 1 440 ? 6.744 -1.450 22.800 1.00 79.50 440 ILE A C 1
ATOM 3500 O O . ILE A 1 440 ? 5.986 -0.920 21.991 1.00 79.50 440 ILE A O 1
ATOM 3504 N N . ASN A 1 441 ? 7.776 -0.797 23.335 1.00 74.06 441 ASN A N 1
ATOM 3505 C CA . ASN A 1 441 ? 8.070 0.600 23.019 1.00 74.06 441 ASN A CA 1
ATOM 3506 C C . ASN A 1 441 ? 8.550 0.777 21.575 1.00 74.06 441 ASN A C 1
ATOM 3508 O O . ASN A 1 441 ? 8.150 1.727 20.907 1.00 74.06 441 ASN A O 1
ATOM 3512 N N . ASN A 1 442 ? 9.367 -0.138 21.057 1.00 73.56 442 ASN A N 1
ATOM 3513 C CA . ASN A 1 442 ? 9.796 -0.079 19.664 1.00 73.56 442 ASN A CA 1
ATOM 3514 C C . ASN A 1 442 ? 8.825 -0.861 18.772 1.00 73.56 442 ASN A C 1
ATOM 3516 O O . ASN A 1 442 ? 9.062 -2.022 18.446 1.00 73.56 442 ASN A O 1
ATOM 3520 N N . VAL A 1 443 ? 7.727 -0.207 18.392 1.00 78.31 443 VAL A N 1
ATOM 3521 C CA . VAL A 1 443 ? 6.711 -0.797 17.507 1.00 78.31 443 VAL A CA 1
ATOM 3522 C C . VAL A 1 443 ? 7.229 -1.049 16.093 1.00 78.31 443 VAL A C 1
ATOM 3524 O O . VAL A 1 443 ? 6.675 -1.897 15.410 1.00 78.31 443 VAL A O 1
ATOM 3527 N N . LEU A 1 444 ? 8.297 -0.375 15.653 1.00 74.38 444 LEU A N 1
ATOM 3528 C CA . LEU A 1 444 ? 8.899 -0.598 14.332 1.00 74.38 444 LEU A CA 1
ATOM 3529 C C . LEU A 1 444 ? 9.688 -1.912 14.276 1.00 74.38 444 LEU A C 1
ATOM 3531 O O . LEU A 1 444 ? 9.624 -2.619 13.281 1.00 74.38 444 LEU A O 1
ATOM 3535 N N . ARG A 1 445 ? 10.396 -2.265 15.358 1.00 69.19 445 ARG A N 1
ATOM 3536 C CA . ARG A 1 445 ? 11.160 -3.525 15.471 1.00 69.19 445 ARG A CA 1
ATOM 3537 C C . ARG A 1 445 ? 10.334 -4.710 15.975 1.00 69.19 445 ARG A C 1
ATOM 3539 O O . ARG A 1 445 ? 10.894 -5.756 16.300 1.00 69.19 445 ARG A O 1
ATOM 3546 N N . PHE A 1 446 ? 9.023 -4.552 16.110 1.00 76.38 446 PHE A N 1
ATOM 3547 C CA . PHE A 1 446 ? 8.164 -5.678 16.440 1.00 76.38 446 PHE A CA 1
ATOM 3548 C C . PHE A 1 446 ? 8.154 -6.687 15.281 1.00 76.38 446 PHE A C 1
ATOM 3550 O O . PHE A 1 446 ? 8.222 -6.309 14.115 1.00 76.38 446 PHE A O 1
ATOM 3557 N N . HIS A 1 447 ? 8.086 -7.979 15.599 1.00 78.38 447 HIS A N 1
ATOM 3558 C CA . HIS A 1 447 ? 8.081 -9.031 14.587 1.00 78.38 447 HIS A CA 1
ATOM 3559 C C . HIS A 1 447 ? 6.695 -9.120 13.941 1.00 78.38 447 HIS A C 1
ATOM 3561 O O . HIS A 1 447 ? 5.818 -9.810 14.453 1.00 78.38 447 HIS A O 1
ATOM 3567 N N . TYR A 1 448 ? 6.491 -8.433 12.820 1.00 82.25 448 TYR A N 1
ATOM 3568 C CA . TYR A 1 448 ? 5.268 -8.559 12.029 1.00 82.25 448 TYR A CA 1
ATOM 3569 C C . TYR A 1 448 ? 5.388 -9.708 11.025 1.00 82.25 448 TYR A C 1
ATOM 3571 O O . TYR A 1 448 ? 6.416 -9.853 10.366 1.00 82.25 448 TYR A O 1
ATOM 3579 N N . VAL A 1 449 ? 4.319 -10.491 10.857 1.00 80.50 449 VAL A N 1
ATOM 3580 C CA . VAL A 1 449 ? 4.220 -11.468 9.753 1.00 80.50 449 VAL A CA 1
ATOM 3581 C C . VAL A 1 449 ? 4.184 -10.741 8.409 1.00 80.50 449 VAL A C 1
ATOM 3583 O O . VAL A 1 449 ? 4.839 -11.129 7.445 1.00 80.50 449 VAL A O 1
ATOM 3586 N N . SER A 1 450 ? 3.442 -9.637 8.344 1.00 77.62 450 SER A N 1
ATOM 3587 C CA . SER A 1 450 ? 3.513 -8.682 7.244 1.00 77.62 450 SER A CA 1
ATOM 3588 C C . SER A 1 450 ? 3.617 -7.282 7.808 1.00 77.62 450 SER A C 1
ATOM 3590 O O . SER A 1 450 ? 2.779 -6.855 8.599 1.00 77.62 450 SER A O 1
ATOM 3592 N N . HIS A 1 451 ? 4.684 -6.592 7.421 1.00 76.31 451 HIS A N 1
ATOM 3593 C CA . HIS A 1 451 ? 4.997 -5.279 7.955 1.00 76.31 451 HIS A CA 1
ATOM 3594 C C . HIS A 1 451 ? 3.902 -4.275 7.576 1.00 76.31 451 HIS A C 1
ATOM 3596 O O . HIS A 1 451 ? 3.445 -4.281 6.425 1.00 76.31 451 HIS A O 1
ATOM 3602 N N . PRO A 1 452 ? 3.473 -3.427 8.525 1.00 77.12 452 PRO A N 1
ATOM 3603 C CA . PRO A 1 452 ? 2.508 -2.377 8.248 1.00 77.12 452 PRO A CA 1
ATOM 3604 C C . PRO A 1 452 ? 3.068 -1.346 7.263 1.00 77.12 452 PRO A C 1
ATOM 3606 O O . PRO A 1 452 ? 4.284 -1.181 7.136 1.00 77.12 452 PRO A O 1
ATOM 3609 N N . SER A 1 453 ? 2.184 -0.605 6.591 1.00 72.25 453 SER A N 1
ATOM 3610 C CA . SER A 1 453 ? 2.631 0.521 5.769 1.00 72.25 453 SER A CA 1
ATOM 3611 C C . SER A 1 453 ? 3.182 1.641 6.662 1.00 72.25 453 SER A C 1
ATOM 3613 O O . SER A 1 453 ? 2.629 1.948 7.722 1.00 72.25 453 SER A O 1
ATOM 3615 N N . SER A 1 454 ? 4.277 2.274 6.236 1.00 70.69 454 SER A N 1
ATOM 3616 C CA . SER A 1 454 ? 4.887 3.381 6.984 1.00 70.69 454 SER A CA 1
ATOM 3617 C C . SER A 1 454 ? 3.920 4.553 7.151 1.00 70.69 454 SER A C 1
ATOM 3619 O O . SER A 1 454 ? 3.840 5.122 8.234 1.00 70.69 454 SER A O 1
ATOM 3621 N N . PHE A 1 455 ? 3.138 4.858 6.111 1.00 72.56 455 PHE A N 1
ATOM 3622 C CA . PHE A 1 455 ? 2.102 5.889 6.139 1.00 72.56 455 PHE A CA 1
ATOM 3623 C C . PHE A 1 455 ? 1.085 5.640 7.262 1.00 72.56 455 PHE A C 1
ATOM 3625 O O . PHE A 1 455 ? 0.899 6.499 8.118 1.00 72.56 455 PHE A O 1
ATOM 3632 N N . CYS A 1 456 ? 0.507 4.433 7.334 1.00 76.56 456 CYS A N 1
ATOM 3633 C CA . CYS A 1 456 ? -0.470 4.096 8.376 1.00 76.56 456 CYS A CA 1
ATOM 3634 C C . CYS A 1 456 ? 0.152 4.092 9.783 1.00 76.56 456 CYS A C 1
ATOM 3636 O O . CYS A 1 456 ? -0.523 4.433 10.753 1.00 76.56 456 CYS A O 1
ATOM 3638 N N . MET A 1 457 ? 1.433 3.724 9.911 1.00 81.38 457 MET A N 1
ATOM 3639 C CA . MET A 1 457 ? 2.159 3.782 11.187 1.00 81.38 457 MET A CA 1
ATOM 3640 C C . MET A 1 457 ? 2.378 5.219 11.666 1.00 81.38 457 MET A C 1
ATOM 3642 O O . MET A 1 457 ? 2.179 5.498 12.847 1.00 81.38 457 MET A O 1
ATOM 3646 N N . VAL A 1 458 ? 2.788 6.121 10.770 1.00 80.12 458 VAL A N 1
ATOM 3647 C CA . VAL A 1 458 ? 3.042 7.532 11.097 1.00 80.12 458 VAL A CA 1
ATOM 3648 C C . VAL A 1 458 ? 1.742 8.240 11.459 1.00 80.12 458 VAL A C 1
ATOM 3650 O O . VAL A 1 458 ? 1.674 8.833 12.533 1.00 80.12 458 VAL A O 1
ATOM 3653 N N . GLU A 1 459 ? 0.698 8.107 10.638 1.00 80.94 459 GLU A N 1
ATOM 3654 C CA . GLU A 1 459 ? -0.619 8.689 10.932 1.00 80.94 459 GLU A CA 1
ATOM 3655 C C . GLU A 1 459 ? -1.195 8.133 12.243 1.00 80.94 459 GLU A C 1
ATOM 3657 O O . GLU A 1 459 ? -1.704 8.882 13.077 1.00 80.94 459 GLU A O 1
ATOM 3662 N N . GLY A 1 460 ? -1.029 6.828 12.496 1.00 85.44 460 GLY A N 1
ATOM 3663 C CA . GLY A 1 460 ? -1.442 6.209 13.754 1.00 85.44 460 GLY A CA 1
ATOM 3664 C C . GLY A 1 460 ? -0.700 6.764 14.977 1.00 85.44 460 GLY A C 1
ATOM 3665 O O . GLY A 1 460 ? -1.322 7.036 16.004 1.00 85.44 460 GLY A O 1
ATOM 3666 N N . LEU A 1 461 ? 0.620 6.962 14.880 1.00 87.44 461 LEU A N 1
ATOM 3667 C CA . LEU A 1 461 ? 1.436 7.553 15.948 1.00 87.44 461 LEU A CA 1
ATOM 3668 C C . LEU A 1 461 ? 1.095 9.027 16.185 1.00 87.44 461 LEU A C 1
ATOM 3670 O O . LEU A 1 461 ? 0.962 9.431 17.340 1.00 87.44 461 LEU A O 1
ATOM 3674 N N . GLN A 1 462 ? 0.926 9.807 15.114 1.00 86.25 462 GLN A N 1
ATOM 3675 C CA . GLN A 1 462 ? 0.556 11.218 15.191 1.00 86.25 462 GLN A CA 1
ATOM 3676 C C . GLN A 1 462 ? -0.806 11.381 15.869 1.00 86.25 462 GLN A C 1
ATOM 3678 O O . GLN A 1 462 ? -0.925 12.150 16.819 1.00 86.25 462 GLN A O 1
ATOM 3683 N N . LEU A 1 463 ? -1.807 10.596 15.458 1.00 89.62 463 LEU A N 1
ATOM 3684 C CA . LEU A 1 463 ? -3.132 10.618 16.071 1.00 89.62 463 LEU A CA 1
ATOM 3685 C C . LEU A 1 463 ? -3.075 10.290 17.571 1.00 89.62 463 LEU A C 1
ATOM 3687 O O . LEU A 1 463 ? -3.679 10.988 18.383 1.00 89.62 463 LEU A O 1
ATOM 3691 N N . LEU A 1 464 ? -2.343 9.243 17.964 1.00 91.94 464 LEU A N 1
ATOM 3692 C CA . LEU A 1 464 ? -2.210 8.875 19.376 1.00 91.94 464 LEU A CA 1
ATOM 3693 C C . LEU A 1 464 ? -1.477 9.940 20.201 1.00 91.94 464 LEU A C 1
ATOM 3695 O O . LEU A 1 464 ? -1.834 10.158 21.361 1.00 91.94 464 LEU A O 1
ATOM 3699 N N . PHE A 1 465 ? -0.470 10.595 19.622 1.00 91.00 465 PHE A N 1
ATOM 3700 C CA . PHE A 1 465 ? 0.218 11.717 20.253 1.00 91.00 465 PHE A CA 1
ATOM 3701 C C . PHE A 1 465 ? -0.741 12.892 20.475 1.00 91.00 465 PHE A C 1
ATOM 3703 O O . PHE A 1 465 ? -0.891 13.337 21.609 1.00 91.00 465 PHE A O 1
ATOM 3710 N N . SER A 1 466 ? -1.487 13.306 19.447 1.00 89.94 466 SER A N 1
ATOM 3711 C CA . SER A 1 466 ? -2.457 14.407 19.544 1.00 89.94 466 SER A CA 1
ATOM 3712 C C . SER A 1 466 ? -3.649 14.096 20.464 1.00 89.94 466 SER A C 1
ATOM 3714 O O . SER A 1 466 ? -4.204 14.995 21.087 1.00 89.94 466 SER A O 1
ATOM 3716 N N . LEU A 1 467 ? -4.028 12.822 20.627 1.00 92.69 467 LEU A N 1
ATOM 3717 C CA . LEU A 1 467 ? -5.012 12.400 21.639 1.00 92.69 467 LEU A CA 1
ATOM 3718 C C . LEU A 1 467 ? -4.452 12.456 23.080 1.00 92.69 467 LEU A C 1
ATOM 3720 O O . LEU A 1 467 ? -5.213 12.344 24.049 1.00 92.69 467 LEU A O 1
ATOM 3724 N N . GLY A 1 468 ? -3.137 12.618 23.247 1.00 90.75 468 GLY A N 1
ATOM 3725 C CA . GLY A 1 468 ? -2.428 12.569 24.529 1.00 90.75 468 GLY A CA 1
ATOM 3726 C C . GLY A 1 468 ? -2.165 11.150 25.041 1.00 90.75 468 GLY A C 1
ATOM 3727 O O . GLY A 1 468 ? -1.810 10.970 26.207 1.00 90.75 468 GLY A O 1
ATOM 3728 N N . ALA A 1 469 ? -2.350 10.127 24.201 1.00 91.75 469 ALA A N 1
ATOM 3729 C CA . ALA A 1 469 ? -2.066 8.736 24.556 1.00 91.75 469 ALA A CA 1
ATOM 3730 C C . ALA A 1 469 ? -0.557 8.436 24.560 1.00 91.75 469 ALA A C 1
ATOM 3732 O O . ALA A 1 469 ? -0.113 7.521 25.256 1.00 91.75 469 ALA A O 1
ATOM 3733 N N . LEU A 1 470 ? 0.231 9.207 23.801 1.00 91.38 470 LEU A N 1
ATOM 3734 C CA . LEU A 1 470 ? 1.690 9.106 23.741 1.00 91.38 470 LEU A CA 1
ATOM 3735 C C . LEU A 1 470 ? 2.361 10.396 24.227 1.00 91.38 470 LEU A C 1
ATOM 3737 O O . LEU A 1 470 ? 1.858 11.491 23.996 1.00 91.38 470 LEU A O 1
ATOM 3741 N N . SER A 1 471 ? 3.503 10.258 24.902 1.00 85.50 471 SER A N 1
ATOM 3742 C CA . SER A 1 471 ? 4.367 11.373 25.293 1.00 85.50 471 SER A CA 1
ATOM 3743 C C . SER A 1 471 ? 5.193 11.879 24.105 1.00 85.50 471 SER A C 1
ATOM 3745 O O . SER A 1 471 ? 5.253 11.236 23.055 1.00 85.50 471 SER A O 1
ATOM 3747 N N . LYS A 1 472 ? 5.897 13.005 24.288 1.00 81.25 472 LYS A N 1
ATOM 3748 C CA . LYS A 1 472 ? 6.835 13.554 23.287 1.00 81.25 472 LYS A CA 1
ATOM 3749 C C . LYS A 1 472 ? 7.970 12.584 22.930 1.00 81.25 472 LYS A C 1
ATOM 3751 O O . LYS A 1 472 ? 8.447 12.600 21.804 1.00 81.25 472 LYS A O 1
ATOM 3756 N N . ASP A 1 473 ? 8.332 11.691 23.851 1.00 76.50 473 ASP A N 1
ATOM 3757 C CA . ASP A 1 473 ? 9.324 10.627 23.631 1.00 76.50 473 ASP A CA 1
ATOM 3758 C C . ASP A 1 473 ? 8.721 9.372 22.963 1.00 76.50 473 ASP A C 1
ATOM 3760 O O . ASP A 1 473 ? 9.387 8.348 22.804 1.00 76.50 473 ASP A O 1
ATOM 3764 N N . GLY A 1 474 ? 7.431 9.407 22.610 1.00 79.50 474 GLY A N 1
ATOM 3765 C CA . GLY A 1 474 ? 6.704 8.287 22.016 1.00 79.50 474 GLY A CA 1
ATOM 3766 C C . GLY A 1 474 ? 6.390 7.152 22.996 1.00 79.50 474 GLY A C 1
ATOM 3767 O O . GLY A 1 474 ? 6.110 6.034 22.557 1.00 79.50 474 GLY A O 1
ATOM 3768 N N . LEU A 1 475 ? 6.450 7.385 24.309 1.00 84.44 475 LEU A N 1
ATOM 3769 C CA . LEU A 1 475 ? 6.077 6.404 25.335 1.00 84.44 475 LEU A CA 1
ATOM 3770 C C . LEU A 1 475 ? 4.587 6.511 25.675 1.00 84.44 475 LEU A C 1
ATOM 3772 O O . LEU A 1 475 ? 3.983 7.563 25.495 1.00 84.44 475 LEU A O 1
ATOM 3776 N N . LEU A 1 476 ? 3.984 5.428 26.169 1.00 87.94 476 LEU A N 1
ATOM 3777 C CA . LEU A 1 476 ? 2.584 5.446 26.602 1.00 87.94 476 LEU A CA 1
ATOM 3778 C C . LEU A 1 476 ? 2.415 6.363 27.820 1.00 87.94 476 LEU A C 1
ATOM 3780 O O . LEU A 1 476 ? 3.143 6.219 28.803 1.00 87.94 476 LEU A O 1
ATOM 3784 N N . THR A 1 477 ? 1.452 7.283 27.776 1.00 89.56 477 THR A N 1
ATOM 3785 C CA . THR A 1 477 ? 1.173 8.165 28.915 1.00 89.56 477 THR A CA 1
ATOM 3786 C C . THR A 1 477 ? 0.428 7.421 30.023 1.00 89.56 477 THR A C 1
ATOM 3788 O O . THR A 1 477 ? -0.398 6.538 29.779 1.00 89.56 477 THR A O 1
ATOM 3791 N N . ASN A 1 478 ? 0.706 7.796 31.270 1.00 85.12 478 ASN A N 1
ATOM 3792 C CA . ASN A 1 478 ? 0.038 7.278 32.460 1.00 85.12 478 ASN A CA 1
ATOM 3793 C C . ASN A 1 478 ? -0.554 8.474 33.230 1.00 85.12 478 ASN A C 1
ATOM 3795 O O . ASN A 1 478 ? 0.210 9.386 33.551 1.00 85.12 478 ASN A O 1
ATOM 3799 N N . PRO A 1 479 ? -1.874 8.522 33.500 1.00 86.62 479 PRO A N 1
ATOM 3800 C CA . PRO A 1 479 ? -2.851 7.436 33.338 1.00 86.62 479 PRO A CA 1
ATOM 3801 C C . PRO A 1 479 ? -3.558 7.364 31.980 1.00 86.62 479 PRO A C 1
ATOM 3803 O O . PRO A 1 479 ? -4.066 6.300 31.636 1.00 86.62 479 PRO A O 1
ATOM 3806 N N . LEU A 1 480 ? -3.589 8.448 31.202 1.00 90.00 480 LEU A N 1
ATOM 3807 C CA . LEU A 1 480 ? -4.485 8.570 30.047 1.00 90.00 480 LEU A CA 1
ATOM 3808 C C . LEU A 1 480 ? -4.277 7.480 28.978 1.00 90.00 480 LEU A C 1
ATOM 3810 O O . LEU A 1 480 ? -5.229 6.786 28.629 1.00 90.00 480 LEU A O 1
ATOM 3814 N N . GLY A 1 481 ? -3.056 7.306 28.464 1.00 89.19 481 GLY A N 1
ATOM 3815 C CA . GLY A 1 481 ? -2.756 6.321 27.421 1.00 89.19 481 GLY A CA 1
ATOM 3816 C C . GLY A 1 481 ? -3.025 4.883 27.865 1.00 89.19 481 GLY A C 1
ATOM 3817 O O . GLY A 1 481 ? -3.613 4.104 27.113 1.00 89.19 481 GLY A O 1
ATOM 3818 N N . LEU A 1 482 ? -2.668 4.542 29.107 1.00 87.69 482 LEU A N 1
ATOM 3819 C CA . LEU A 1 482 ? -2.956 3.227 29.688 1.00 87.69 482 LEU A CA 1
ATOM 3820 C C . LEU A 1 482 ? -4.462 2.976 29.821 1.00 87.69 482 LEU A C 1
ATOM 3822 O O . LEU A 1 482 ? -4.941 1.910 29.443 1.00 87.69 482 LEU A O 1
ATOM 3826 N N . GLN A 1 483 ? -5.217 3.962 30.309 1.00 88.69 483 GLN A N 1
ATOM 3827 C CA . GLN A 1 483 ? -6.672 3.864 30.383 1.00 88.69 483 GLN A CA 1
ATOM 3828 C C . GLN A 1 483 ? -7.263 3.671 28.985 1.00 88.69 483 GLN A C 1
ATOM 3830 O O . GLN A 1 483 ? -8.013 2.724 28.778 1.00 88.69 483 GLN A O 1
ATOM 3835 N N . MET A 1 484 ? -6.870 4.482 27.998 1.00 89.56 484 MET A N 1
ATOM 3836 C CA . MET A 1 484 ? -7.364 4.361 26.621 1.00 89.56 484 MET A CA 1
ATOM 3837 C C . MET A 1 484 ? -7.142 2.968 26.015 1.00 89.56 484 MET A C 1
ATOM 3839 O O . MET A 1 484 ? -8.002 2.508 25.266 1.00 89.56 484 MET A O 1
ATOM 3843 N N . ALA A 1 485 ? -6.023 2.307 26.332 1.00 86.12 485 ALA A N 1
ATOM 3844 C CA . ALA A 1 485 ? -5.696 0.967 25.840 1.00 86.12 485 ALA A CA 1
ATOM 3845 C C . ALA A 1 485 ? -6.566 -0.148 26.453 1.00 86.12 485 ALA A C 1
ATOM 3847 O O . ALA A 1 485 ? -6.797 -1.173 25.810 1.00 86.12 485 ALA A O 1
ATOM 3848 N N . GLU A 1 486 ? -7.044 0.044 27.684 1.00 81.44 486 GLU A N 1
ATOM 3849 C CA . GLU A 1 486 ? -7.904 -0.910 28.398 1.00 81.44 486 GLU A CA 1
ATOM 3850 C C . GLU A 1 486 ? -9.378 -0.804 27.982 1.00 81.44 486 GLU A C 1
ATOM 3852 O O . GLU A 1 486 ? -10.128 -1.785 28.049 1.00 81.44 486 GLU A O 1
ATOM 3857 N N . PHE A 1 487 ? -9.818 0.375 27.528 1.00 80.50 487 PHE A N 1
ATOM 3858 C CA . PHE A 1 487 ? -11.163 0.520 26.982 1.00 80.50 487 PHE A CA 1
ATOM 3859 C C . PHE A 1 487 ? -11.288 -0.287 25.687 1.00 80.50 487 PHE A C 1
ATOM 3861 O O . PHE A 1 487 ? -10.459 -0.167 24.786 1.00 80.50 487 PHE A O 1
ATOM 3868 N N . PRO A 1 488 ? -12.362 -1.075 25.520 1.00 76.38 488 PRO A N 1
ATOM 3869 C CA . PRO A 1 488 ? -12.524 -1.904 24.339 1.00 76.38 488 PRO A CA 1
ATOM 3870 C C . PRO A 1 488 ? -13.135 -1.071 23.189 1.00 76.38 488 PRO A C 1
ATOM 3872 O O . PRO A 1 488 ? -14.098 -1.479 22.542 1.00 76.38 488 PRO A O 1
ATOM 3875 N N . LEU A 1 489 ? -12.623 0.136 22.965 1.00 83.69 489 LEU A N 1
ATOM 3876 C CA . LEU A 1 489 ? -13.116 1.120 22.006 1.00 83.69 489 LEU A CA 1
ATOM 3877 C C . LEU A 1 489 ? -11.940 1.686 21.193 1.00 83.69 489 LEU A C 1
ATOM 3879 O O . LEU A 1 489 ? -10.803 1.661 21.665 1.00 83.69 489 LEU A O 1
ATOM 3883 N N . PRO A 1 490 ? -12.186 2.207 19.977 1.00 87.94 490 PRO A N 1
ATOM 3884 C CA . PRO A 1 490 ? -11.158 2.924 19.230 1.00 87.94 490 PRO A CA 1
ATOM 3885 C C . PRO A 1 490 ? -10.619 4.127 20.029 1.00 87.94 490 PRO A C 1
ATOM 3887 O O . PRO A 1 490 ? -11.395 4.753 20.757 1.00 87.94 490 PRO A O 1
ATOM 3890 N N . PRO A 1 491 ? -9.342 4.522 19.852 1.00 92.06 491 PRO A N 1
ATOM 3891 C CA . PRO A 1 491 ? -8.707 5.581 20.642 1.00 92.06 491 PRO A CA 1
ATOM 3892 C C . PRO A 1 491 ? -9.508 6.891 20.728 1.00 92.06 491 PRO A C 1
ATOM 3894 O O . PRO A 1 491 ? -9.666 7.431 21.818 1.00 92.06 491 PRO A O 1
ATOM 3897 N N . MET A 1 492 ? -10.085 7.365 19.617 1.00 93.06 492 MET A N 1
ATOM 3898 C CA . MET A 1 492 ? -10.911 8.587 19.585 1.00 93.06 492 MET A CA 1
ATOM 3899 C C . MET A 1 492 ? -12.142 8.495 20.504 1.00 93.06 492 MET A C 1
ATOM 3901 O O . MET A 1 492 ? -12.446 9.419 21.256 1.00 93.06 492 MET A O 1
ATOM 3905 N N . HIS A 1 493 ? -12.814 7.339 20.507 1.00 92.88 493 HIS A N 1
ATOM 3906 C CA . HIS A 1 493 ? -13.990 7.096 21.345 1.00 92.88 493 HIS A CA 1
ATOM 3907 C C . HIS A 1 493 ? -13.590 6.982 22.819 1.00 92.88 493 HIS A C 1
ATOM 3909 O O . HIS A 1 493 ? -14.240 7.565 23.684 1.00 92.88 493 HIS A O 1
ATOM 3915 N N . SER A 1 494 ? -12.498 6.263 23.106 1.00 92.06 494 SER A N 1
ATOM 3916 C CA . SER A 1 494 ? -11.947 6.151 24.460 1.00 92.06 494 SER A CA 1
ATOM 3917 C C . SER A 1 494 ? -11.565 7.522 25.021 1.00 92.06 494 SER A C 1
ATOM 3919 O O . SER A 1 494 ? -11.849 7.806 26.182 1.00 92.06 494 SER A O 1
ATOM 3921 N N . LYS A 1 495 ? -10.976 8.399 24.197 1.00 94.50 495 LYS A N 1
ATOM 3922 C CA . LYS A 1 495 ? -10.613 9.764 24.590 1.00 94.50 495 LYS A CA 1
ATOM 3923 C C . LYS A 1 495 ? -11.838 10.606 24.942 1.00 94.50 495 LYS A C 1
ATOM 3925 O O . LYS A 1 495 ? -11.851 11.209 26.012 1.00 94.50 495 LYS A O 1
ATOM 3930 N N . ALA A 1 496 ? -12.862 10.612 24.085 1.00 93.75 496 ALA A N 1
ATOM 3931 C CA . ALA A 1 496 ? -14.115 11.316 24.363 1.00 93.75 496 ALA A CA 1
ATOM 3932 C C . ALA A 1 496 ? -14.751 10.818 25.673 1.00 93.75 496 ALA A C 1
ATOM 3934 O O . ALA A 1 496 ? -15.138 11.610 26.527 1.00 93.75 496 ALA A O 1
ATOM 3935 N N . LEU A 1 497 ? -14.781 9.498 25.881 1.00 92.50 497 LEU A N 1
ATOM 3936 C CA . LEU A 1 497 ? -15.359 8.899 27.081 1.00 92.50 497 LEU A CA 1
ATOM 3937 C C . LEU A 1 497 ? -14.582 9.264 28.357 1.00 92.50 497 LEU A C 1
ATOM 3939 O O . LEU A 1 497 ? -15.202 9.588 29.364 1.00 92.50 497 LEU A O 1
ATOM 3943 N N . LEU A 1 498 ? -13.248 9.264 28.330 1.00 92.94 498 LEU A N 1
ATOM 3944 C CA . LEU A 1 498 ? -12.426 9.623 29.494 1.00 92.94 498 LEU A CA 1
ATOM 3945 C C . LEU A 1 498 ? -12.517 11.116 29.841 1.00 92.94 498 LEU A C 1
ATOM 3947 O O . LEU A 1 498 ? -12.669 11.459 31.010 1.00 92.94 498 LEU A O 1
ATOM 3951 N N . CYS A 1 499 ? -12.492 11.998 28.839 1.00 91.69 499 CYS A N 1
ATOM 3952 C CA . CYS A 1 499 ? -12.623 13.443 29.053 1.00 91.69 499 CYS A CA 1
ATOM 3953 C C . CYS A 1 499 ? -14.051 13.870 29.436 1.00 91.69 499 CYS A C 1
ATOM 3955 O O . CYS A 1 499 ? -14.239 14.962 29.963 1.00 91.69 499 CYS A O 1
ATOM 3957 N N . SER A 1 500 ? -15.065 13.028 29.213 1.00 93.50 500 SER A N 1
ATOM 3958 C CA . SER A 1 500 ? -16.468 13.360 29.513 1.00 93.50 500 SER A CA 1
ATOM 3959 C C . SER A 1 500 ? -16.736 13.721 30.979 1.00 93.50 500 SER A C 1
ATOM 3961 O O . SER A 1 500 ? -17.641 14.508 31.260 1.00 93.50 500 SER A O 1
ATOM 3963 N N . GLY A 1 501 ? -15.926 13.200 31.908 1.00 88.94 501 GLY A N 1
ATOM 3964 C CA . GLY A 1 501 ? -15.997 13.561 33.322 1.00 88.94 501 GLY A CA 1
ATOM 3965 C C . GLY A 1 501 ? -15.587 15.012 33.597 1.00 88.94 501 GLY A C 1
ATOM 3966 O O . GLY A 1 501 ? -16.205 15.662 34.433 1.00 88.94 501 GLY A O 1
ATOM 3967 N N . GLU A 1 502 ? -14.600 15.538 32.866 1.00 90.19 502 GLU A N 1
ATOM 3968 C CA . GLU A 1 502 ? -14.121 16.926 32.996 1.00 90.19 502 GLU A CA 1
ATOM 3969 C C . GLU A 1 502 ? -15.158 17.930 32.474 1.00 90.19 502 GLU A C 1
ATOM 3971 O O . GLU A 1 502 ? -15.349 18.991 33.059 1.00 90.19 502 GLU A O 1
ATOM 3976 N N . PHE A 1 503 ? -15.873 17.565 31.405 1.00 90.62 503 PHE A N 1
ATOM 3977 C CA . PHE A 1 503 ? -16.950 18.374 30.823 1.00 90.62 503 PHE A CA 1
ATOM 3978 C C . PHE A 1 503 ? -18.312 18.180 31.514 1.00 90.62 503 PHE A C 1
ATOM 3980 O O . PHE A 1 503 ? -19.292 18.793 31.101 1.00 90.62 503 PHE A O 1
ATOM 3987 N N . GLY A 1 504 ? -18.415 17.312 32.527 1.00 90.50 504 GLY A N 1
ATOM 3988 C CA . GLY A 1 504 ? -19.664 17.070 33.258 1.00 90.50 504 GLY A CA 1
ATOM 3989 C C . GLY A 1 504 ? -20.782 16.394 32.447 1.00 90.50 504 GLY A C 1
ATOM 3990 O O . GLY A 1 504 ? -21.941 16.481 32.844 1.00 90.50 504 GLY A O 1
ATOM 3991 N N . CYS A 1 505 ? -20.458 15.721 31.336 1.00 93.31 505 CYS A N 1
ATOM 3992 C CA . CYS A 1 505 ? -21.418 15.096 30.407 1.00 93.31 505 CYS A CA 1
ATOM 3993 C C . CYS A 1 505 ? -21.186 13.583 30.222 1.00 93.31 505 CYS A C 1
ATOM 3995 O O . CYS A 1 505 ? -21.408 13.003 29.156 1.00 93.31 505 CYS A O 1
ATOM 3997 N N . SER A 1 506 ? -20.676 12.921 31.260 1.00 93.50 506 SER A N 1
ATOM 3998 C CA . SER A 1 506 ? -20.278 11.511 31.198 1.00 93.50 506 SER A CA 1
ATOM 3999 C C . SER A 1 506 ? -21.426 10.543 30.908 1.00 93.50 506 SER A C 1
ATOM 4001 O O . SER A 1 506 ? -21.228 9.553 30.199 1.00 93.50 506 SER A O 1
ATOM 4003 N N . GLU A 1 507 ? -22.634 10.818 31.411 1.00 93.25 507 GLU A N 1
ATOM 4004 C CA . GLU A 1 507 ? -23.790 9.959 31.156 1.00 93.25 507 GLU A CA 1
ATOM 4005 C C . GLU A 1 507 ? -24.254 10.049 29.701 1.00 93.25 507 GLU A C 1
ATOM 4007 O O . GLU A 1 507 ? -24.602 9.030 29.092 1.00 93.25 507 GLU A O 1
ATOM 4012 N N . GLU A 1 508 ? -24.230 11.259 29.148 1.00 94.50 508 GLU A N 1
ATOM 4013 C CA . GLU A 1 508 ? -24.626 11.575 27.786 1.00 94.50 508 GLU A CA 1
ATOM 4014 C C . GLU A 1 508 ? -23.613 11.035 26.778 1.00 94.50 508 GLU A C 1
ATOM 4016 O O . GLU A 1 508 ? -24.002 10.354 25.831 1.00 94.50 508 GLU A O 1
ATOM 4021 N N . ILE A 1 509 ? -22.311 11.237 27.004 1.00 95.00 509 ILE A N 1
ATOM 4022 C CA . ILE A 1 509 ? -21.257 10.707 26.126 1.00 95.00 509 ILE A CA 1
ATOM 4023 C C . ILE A 1 509 ? -21.234 9.175 26.151 1.00 95.00 509 ILE A C 1
ATOM 4025 O O . ILE A 1 509 ? -21.111 8.547 25.097 1.00 95.00 509 ILE A O 1
ATOM 4029 N N . ALA A 1 510 ? -21.427 8.546 27.317 1.00 93.62 510 ALA A N 1
ATOM 4030 C CA . ALA A 1 510 ? -21.556 7.092 27.401 1.00 93.62 510 ALA A CA 1
ATOM 4031 C C . ALA A 1 510 ? -22.765 6.574 26.602 1.00 93.62 510 ALA A C 1
ATOM 4033 O O . ALA A 1 510 ? -22.670 5.525 25.958 1.00 93.62 510 ALA A O 1
ATOM 4034 N N . ALA A 1 511 ? -23.885 7.305 26.610 1.00 93.69 511 ALA A N 1
ATOM 4035 C CA . ALA A 1 511 ? -25.055 6.982 25.801 1.00 93.69 511 ALA A CA 1
ATOM 4036 C C . ALA A 1 511 ? -24.796 7.192 24.298 1.00 93.69 511 ALA A C 1
ATOM 4038 O O . ALA A 1 511 ? -25.102 6.298 23.512 1.00 93.69 511 ALA A O 1
ATOM 4039 N N . ILE A 1 512 ? -24.178 8.308 23.896 1.00 94.31 512 ILE A N 1
ATOM 4040 C CA . ILE A 1 512 ? -23.821 8.595 22.497 1.00 94.31 512 ILE A CA 1
ATOM 4041 C C . ILE A 1 512 ? -22.903 7.503 21.950 1.00 94.31 512 ILE A C 1
ATOM 4043 O O . ILE A 1 512 ? -23.212 6.894 20.929 1.00 94.31 512 ILE A O 1
ATOM 4047 N N . ILE A 1 513 ? -21.814 7.186 22.654 1.00 92.62 513 ILE A N 1
ATOM 4048 C CA . ILE A 1 513 ? -20.872 6.145 22.227 1.00 92.62 513 ILE A CA 1
ATOM 4049 C C . ILE A 1 513 ? -21.565 4.785 22.148 1.00 92.62 513 ILE A C 1
ATOM 4051 O O . ILE A 1 513 ? -21.318 4.036 21.205 1.00 92.62 513 ILE A O 1
ATOM 4055 N N . ALA A 1 514 ? -22.462 4.464 23.085 1.00 90.19 514 ALA A N 1
ATOM 4056 C CA . ALA A 1 514 ? -23.250 3.237 23.020 1.00 90.19 514 ALA A CA 1
ATOM 4057 C C . ALA A 1 514 ? -24.187 3.197 21.801 1.00 90.19 514 ALA A C 1
ATOM 4059 O O . ALA A 1 514 ? -24.348 2.135 21.195 1.00 90.19 514 ALA A O 1
ATOM 4060 N N . MET A 1 515 ? -24.768 4.338 21.425 1.00 90.88 515 MET A N 1
ATOM 4061 C CA . MET A 1 515 ? -25.618 4.476 20.244 1.00 90.88 515 MET A CA 1
ATOM 4062 C C . MET A 1 515 ? -24.828 4.358 18.936 1.00 90.88 515 MET A C 1
ATOM 4064 O O . MET A 1 515 ? -25.299 3.682 18.026 1.00 90.88 515 MET A O 1
ATOM 4068 N N . LEU A 1 516 ? -23.607 4.900 18.868 1.00 89.31 516 LEU A N 1
ATOM 4069 C CA . LEU A 1 516 ? -22.704 4.753 17.714 1.00 89.31 516 LEU A CA 1
ATOM 4070 C C . LEU A 1 516 ? -22.311 3.287 17.440 1.00 89.31 516 LEU A C 1
ATOM 4072 O O . LEU A 1 516 ? -21.937 2.935 16.327 1.00 89.31 516 LEU A O 1
ATOM 4076 N N . GLN A 1 517 ? -22.413 2.394 18.435 1.00 81.25 517 GLN A N 1
ATOM 4077 C CA . GLN A 1 517 ? -22.177 0.954 18.238 1.00 81.25 517 GLN A CA 1
ATOM 4078 C C . GLN A 1 517 ? -23.381 0.206 17.635 1.00 81.25 517 GLN A C 1
ATOM 4080 O O . GLN A 1 517 ? -23.286 -0.999 17.370 1.00 81.25 517 GLN A O 1
ATOM 4085 N N . ILE A 1 518 ? -24.530 0.869 17.469 1.00 79.75 518 ILE A N 1
ATOM 4086 C CA . ILE A 1 518 ? -25.728 0.289 16.860 1.00 79.75 518 ILE A CA 1
ATOM 4087 C C . ILE A 1 518 ? -25.767 0.661 15.384 1.00 79.75 518 ILE A C 1
ATOM 4089 O O . ILE A 1 518 ? -25.735 1.829 15.017 1.00 79.75 518 ILE A O 1
ATOM 4093 N N . GLN A 1 519 ? -25.944 -0.346 14.535 1.00 68.12 519 GLN A N 1
ATOM 4094 C CA . GLN A 1 519 ? -26.220 -0.124 13.122 1.00 68.12 519 GLN A CA 1
ATOM 4095 C C . GLN A 1 519 ? -27.690 0.257 12.924 1.00 68.12 519 GLN A C 1
ATOM 4097 O O . GLN A 1 519 ? -28.572 -0.491 13.348 1.00 68.12 519 GLN A O 1
ATOM 4102 N N . GLU A 1 520 ? -27.920 1.403 12.277 1.00 76.38 520 GLU A N 1
ATOM 4103 C CA . GLU A 1 520 ? -29.234 1.965 11.929 1.00 76.38 520 GLU A CA 1
ATOM 4104 C C . GLU A 1 520 ? -30.238 2.006 13.101 1.00 76.38 520 GLU A C 1
ATOM 4106 O O . GLU A 1 520 ? -31.016 1.082 13.354 1.00 76.38 520 GLU A O 1
ATOM 4111 N N . VAL A 1 521 ? -30.251 3.133 13.817 1.00 83.81 521 VAL A N 1
ATOM 4112 C CA . VAL A 1 521 ? -31.188 3.399 14.926 1.00 83.81 521 VAL A CA 1
ATOM 4113 C C . VAL A 1 521 ? -32.641 3.473 14.435 1.00 83.81 521 VAL A C 1
ATOM 4115 O O . VAL A 1 521 ? -33.559 2.985 15.103 1.00 83.81 521 VAL A O 1
ATOM 4118 N N . PHE A 1 522 ? -32.841 4.061 13.254 1.00 86.81 522 PHE A N 1
ATOM 4119 C CA . PHE A 1 522 ? -34.147 4.252 12.636 1.00 86.81 522 PHE A CA 1
ATOM 4120 C C . PHE A 1 522 ? -34.436 3.149 11.618 1.00 86.81 522 PHE A C 1
ATOM 4122 O O . PHE A 1 522 ? -33.627 2.857 10.742 1.00 86.81 522 PHE A O 1
ATOM 4129 N N . VAL A 1 523 ? -35.630 2.572 11.693 1.00 81.19 523 VAL A N 1
ATOM 4130 C CA . VAL A 1 523 ? -36.118 1.565 10.753 1.00 81.19 523 VAL A CA 1
ATOM 4131 C C . VAL A 1 523 ? -36.974 2.264 9.704 1.00 81.19 523 VAL A C 1
ATOM 4133 O O . VAL A 1 523 ? -38.017 2.821 10.023 1.00 81.19 523 VAL A O 1
ATOM 4136 N N . MET A 1 524 ? -36.563 2.216 8.438 1.00 79.06 524 MET A N 1
ATOM 4137 C CA . MET A 1 524 ? -37.282 2.864 7.334 1.00 79.06 524 MET A CA 1
ATOM 4138 C C . MET A 1 524 ? -38.011 1.820 6.471 1.00 79.06 524 MET A C 1
ATOM 4140 O O . MET A 1 524 ? -37.433 1.312 5.508 1.00 79.06 524 MET A O 1
ATOM 4144 N N . PRO A 1 525 ? -39.269 1.451 6.790 1.00 72.81 525 PRO A N 1
ATOM 4145 C CA . PRO A 1 525 ? -40.029 0.499 5.984 1.00 72.81 525 PRO A CA 1
ATOM 4146 C C . PRO A 1 525 ? -40.413 1.101 4.625 1.00 72.81 525 PRO A C 1
ATOM 4148 O O . PRO A 1 525 ? -40.779 2.271 4.542 1.00 72.81 525 PRO A O 1
ATOM 4151 N N . LEU A 1 526 ? -40.411 0.286 3.563 1.00 70.31 526 LEU A N 1
ATOM 4152 C CA . LEU A 1 526 ? -40.745 0.725 2.197 1.00 70.31 526 LEU A CA 1
ATOM 4153 C C . LEU A 1 526 ? -42.155 1.333 2.095 1.00 70.31 526 LEU A C 1
ATOM 4155 O O . LEU A 1 526 ? -42.311 2.422 1.552 1.00 70.31 526 LEU A O 1
ATOM 4159 N N . SER A 1 527 ? -43.170 0.670 2.661 1.00 73.00 527 SER A N 1
ATOM 4160 C CA . SER A 1 527 ? -44.573 1.116 2.612 1.00 73.00 527 SER A CA 1
ATOM 4161 C C . SER A 1 527 ? -44.882 2.318 3.512 1.00 73.00 527 SER A C 1
ATOM 4163 O O . SER A 1 527 ? -45.907 2.968 3.340 1.00 73.00 527 SER A O 1
ATOM 4165 N N . GLY A 1 528 ? -44.010 2.619 4.479 1.00 73.44 528 GLY A N 1
ATOM 4166 C CA . GLY A 1 528 ? -44.228 3.644 5.501 1.00 73.44 528 GLY A CA 1
ATOM 4167 C C . GLY A 1 528 ? -43.162 4.733 5.526 1.00 73.44 528 GLY A C 1
ATOM 4168 O O . GLY A 1 528 ? -43.094 5.468 6.508 1.00 73.44 528 GLY A O 1
ATOM 4169 N N . ARG A 1 529 ? -42.327 4.836 4.484 1.00 77.75 529 ARG A N 1
ATOM 4170 C CA . ARG A 1 529 ? -41.114 5.666 4.488 1.00 77.75 529 ARG A CA 1
ATOM 4171 C C . ARG A 1 529 ? -41.392 7.123 4.851 1.00 77.75 529 ARG A C 1
ATOM 4173 O O . ARG A 1 529 ? -40.745 7.643 5.747 1.00 77.75 529 ARG A O 1
ATOM 4180 N N . HIS A 1 530 ? -42.410 7.739 4.249 1.00 83.00 530 HIS A N 1
ATOM 4181 C CA . HIS A 1 530 ? -42.774 9.133 4.534 1.00 83.00 530 HIS A CA 1
ATOM 4182 C C . HIS A 1 530 ? -43.194 9.341 5.999 1.00 83.00 530 HIS A C 1
ATOM 4184 O O . HIS A 1 530 ? -42.781 10.299 6.646 1.00 83.00 530 HIS A O 1
ATOM 4190 N N . LYS A 1 531 ? -43.984 8.415 6.562 1.00 85.62 531 LYS A N 1
ATOM 4191 C CA . LYS A 1 531 ? -44.392 8.474 7.974 1.00 85.62 531 LYS A CA 1
ATOM 4192 C C . LYS A 1 531 ? -43.199 8.257 8.910 1.00 85.62 531 LYS A C 1
ATOM 4194 O O . LYS A 1 531 ? -43.084 8.960 9.913 1.00 85.62 531 LYS A O 1
ATOM 4199 N N . ALA A 1 532 ? -42.312 7.319 8.579 1.00 83.69 532 ALA A N 1
ATOM 4200 C CA . ALA A 1 532 ? -41.096 7.059 9.345 1.00 83.69 532 ALA A CA 1
ATOM 4201 C C . ALA A 1 532 ? -40.143 8.265 9.320 1.00 83.69 532 ALA A C 1
ATOM 4203 O O . ALA A 1 532 ? -39.579 8.624 10.348 1.00 83.69 532 ALA A O 1
ATOM 4204 N N . GLU A 1 533 ? -40.034 8.947 8.182 1.00 84.44 533 GLU A N 1
ATOM 4205 C CA . GLU A 1 533 ? -39.215 10.147 8.015 1.00 84.44 533 GLU A CA 1
ATOM 4206 C C . GLU A 1 533 ? -39.763 11.340 8.809 1.00 84.44 533 GLU A C 1
ATOM 4208 O O . GLU A 1 533 ? -39.013 11.980 9.544 1.00 84.44 533 GLU A O 1
ATOM 4213 N N . LEU A 1 534 ? -41.080 11.574 8.773 1.00 86.50 534 LEU A N 1
ATOM 4214 C CA . LEU A 1 534 ? -41.734 12.557 9.647 1.00 86.50 534 LEU A CA 1
ATOM 4215 C C . LEU A 1 534 ? -41.526 12.232 11.133 1.00 86.50 534 LEU A C 1
ATOM 4217 O O . LEU A 1 534 ? -41.237 13.123 11.923 1.00 86.50 534 LEU A O 1
ATOM 4221 N N . THR A 1 535 ? -41.625 10.956 11.518 1.00 86.25 535 THR A N 1
ATOM 4222 C CA . THR A 1 535 ? -41.408 10.542 12.915 1.00 86.25 535 THR A CA 1
ATOM 4223 C C . THR A 1 535 ? -39.957 10.746 13.338 1.00 86.25 535 THR A C 1
ATOM 4225 O O . THR A 1 535 ? -39.697 11.205 14.446 1.00 86.25 535 THR A O 1
ATOM 4228 N N . LYS A 1 536 ? -39.004 10.467 12.443 1.00 86.38 536 LYS A N 1
ATOM 4229 C CA . LYS A 1 536 ? -37.578 10.712 12.668 1.00 86.38 536 LYS A CA 1
ATOM 4230 C C . LYS A 1 536 ? -37.286 12.192 12.911 1.00 86.38 536 LYS A C 1
ATOM 4232 O O . LYS A 1 536 ? -36.521 12.490 13.821 1.00 86.38 536 LYS A O 1
ATOM 4237 N N . ARG A 1 537 ? -37.922 13.105 12.165 1.00 86.12 537 ARG A N 1
ATOM 4238 C CA . ARG A 1 537 ? -37.758 14.558 12.365 1.00 86.12 537 ARG A CA 1
ATOM 4239 C C . ARG A 1 537 ? -38.089 15.003 13.789 1.00 86.12 537 ARG A C 1
ATOM 4241 O O . ARG A 1 537 ? -37.416 15.889 14.290 1.00 86.12 537 ARG A O 1
ATOM 4248 N N . ASN A 1 538 ? -39.036 14.348 14.465 1.00 87.19 538 ASN A N 1
ATOM 4249 C CA . ASN A 1 538 ? -39.372 14.662 15.861 1.00 87.19 538 ASN A CA 1
ATOM 4250 C C . ASN A 1 538 ? -38.232 14.352 16.847 1.00 87.19 538 ASN A C 1
ATOM 4252 O O . ASN A 1 538 ? -38.218 14.892 17.948 1.00 87.19 538 ASN A O 1
ATOM 4256 N N . PHE A 1 539 ? -37.302 13.466 16.479 1.00 89.31 539 PHE A N 1
ATOM 4257 C CA . PHE A 1 539 ? -36.124 13.150 17.289 1.00 89.31 539 PHE A CA 1
ATOM 4258 C C . PHE A 1 539 ? -34.889 13.958 16.889 1.00 89.31 539 PHE A C 1
ATOM 4260 O O . PHE A 1 539 ? -33.942 14.023 17.674 1.00 89.31 539 PHE A O 1
ATOM 4267 N N . CYS A 1 540 ? -34.878 14.529 15.682 1.00 87.56 540 CYS A N 1
ATOM 4268 C CA . CYS A 1 540 ? -33.735 15.257 15.153 1.00 87.56 540 CYS A CA 1
ATOM 4269 C C . CYS A 1 540 ? -33.447 16.509 15.977 1.00 87.56 540 CYS A C 1
ATOM 4271 O O . CYS A 1 540 ? -34.329 17.320 16.242 1.00 87.56 540 CYS A O 1
ATOM 4273 N N . VAL A 1 541 ? -32.182 16.640 16.349 1.00 88.00 541 VAL A N 1
ATOM 4274 C CA . VAL A 1 541 ? -31.612 17.796 17.030 1.00 88.00 541 VAL A CA 1
ATOM 4275 C C . VAL A 1 541 ? -30.793 18.556 15.996 1.00 88.00 541 VAL A C 1
ATOM 4277 O O . VAL A 1 541 ? -30.057 17.945 15.217 1.00 88.00 541 VAL A O 1
ATOM 4280 N N . GLU A 1 542 ? -30.959 19.874 15.934 1.00 84.25 542 GLU A N 1
ATOM 4281 C CA . GLU A 1 542 ? -30.376 20.669 14.856 1.00 84.25 542 GLU A CA 1
ATOM 4282 C C . GLU A 1 542 ? -28.840 20.684 14.887 1.00 84.25 542 GLU A C 1
ATOM 4284 O O . GLU A 1 542 ? -28.183 20.803 13.854 1.00 84.25 542 GLU A O 1
ATOM 4289 N N . GLU A 1 543 ? -28.268 20.546 16.077 1.00 87.25 543 GLU A N 1
ATOM 4290 C CA . GLU A 1 543 ? -26.840 20.573 16.351 1.00 87.25 543 GLU A CA 1
ATOM 4291 C C . GLU A 1 543 ? -26.111 19.299 15.895 1.00 87.25 543 GLU A C 1
ATOM 4293 O O . GLU A 1 543 ? -24.882 19.312 15.815 1.00 87.25 543 GLU A O 1
ATOM 4298 N N . GLY A 1 544 ? -26.824 18.211 15.565 1.00 90.50 544 GLY A N 1
ATOM 4299 C CA . GLY A 1 544 ? -26.204 17.039 14.947 1.00 90.50 544 GLY A CA 1
ATOM 4300 C C . GLY A 1 544 ? -26.857 15.680 15.203 1.00 90.50 544 GLY A C 1
ATOM 4301 O O . GLY A 1 544 ? -27.801 15.508 15.982 1.00 90.50 544 GLY A O 1
ATOM 4302 N N . ASP A 1 545 ? -26.284 14.668 14.557 1.00 91.69 545 ASP A N 1
ATOM 4303 C CA . ASP A 1 545 ? -26.673 13.262 14.644 1.00 91.69 545 ASP A CA 1
ATOM 4304 C C . ASP A 1 545 ? -26.336 12.645 16.004 1.00 91.69 545 ASP A C 1
ATOM 4306 O O . ASP A 1 545 ? -27.129 11.860 16.522 1.00 91.69 545 ASP A O 1
ATOM 4310 N N . HIS A 1 546 ? -25.207 13.011 16.625 1.00 93.44 546 HIS A N 1
ATOM 4311 C CA . HIS A 1 546 ? -24.841 12.492 17.952 1.00 93.44 546 HIS A CA 1
ATOM 4312 C C . HIS A 1 546 ? -25.874 12.888 19.009 1.00 93.44 546 HIS A C 1
ATOM 4314 O O . HIS A 1 546 ? -26.312 12.057 19.804 1.00 93.44 546 HIS A O 1
ATOM 4320 N N . LEU A 1 547 ? -26.318 14.146 18.975 1.00 93.06 547 LEU A N 1
ATOM 4321 C CA . LEU A 1 547 ? -27.351 14.662 19.872 1.00 93.06 547 LEU A CA 1
ATOM 4322 C C . LEU A 1 547 ? -28.734 14.107 19.520 1.00 93.06 547 LEU A C 1
ATOM 4324 O O . LEU A 1 547 ? -29.508 13.779 20.417 1.00 93.06 547 LEU A O 1
ATOM 4328 N N . THR A 1 548 ? -29.018 13.899 18.232 1.00 92.25 548 THR A N 1
ATOM 4329 C CA . THR A 1 548 ? -30.212 13.164 17.788 1.00 92.25 548 THR A CA 1
ATOM 4330 C C . THR A 1 548 ? -30.228 11.742 18.364 1.00 92.25 548 THR A C 1
ATOM 4332 O O . THR A 1 548 ? -31.247 11.289 18.886 1.00 92.25 548 THR A O 1
ATOM 4335 N N . ALA A 1 549 ? -29.098 11.032 18.329 1.00 91.94 549 ALA A N 1
ATOM 4336 C CA . ALA A 1 549 ? -28.971 9.688 18.885 1.00 91.94 549 ALA A CA 1
ATOM 4337 C C . ALA A 1 549 ? -29.147 9.678 20.413 1.00 91.94 549 ALA A C 1
ATOM 4339 O O . ALA A 1 549 ? -29.830 8.799 20.945 1.00 91.94 549 ALA A O 1
ATOM 4340 N N . LEU A 1 550 ? -28.599 10.677 21.112 1.00 92.88 550 LEU A N 1
ATOM 4341 C CA . LEU A 1 550 ? -28.830 10.880 22.542 1.00 92.88 550 LEU A CA 1
ATOM 4342 C C . LEU A 1 550 ? -30.314 11.123 22.843 1.00 92.88 550 LEU A C 1
ATOM 4344 O O . LEU A 1 550 ? -30.866 10.490 23.740 1.00 92.88 550 LEU A O 1
ATOM 4348 N N . ASN A 1 551 ? -30.977 11.986 22.072 1.00 92.19 551 ASN A N 1
ATOM 4349 C CA . ASN A 1 551 ? -32.392 12.298 22.241 1.00 92.19 551 ASN A CA 1
ATOM 4350 C C . ASN A 1 551 ? -33.268 11.043 22.083 1.00 92.19 551 ASN A C 1
ATOM 4352 O O . ASN A 1 551 ? -34.138 10.775 22.914 1.00 92.19 551 ASN A O 1
ATOM 4356 N N . VAL A 1 552 ? -32.990 10.211 21.071 1.00 92.75 552 VAL A N 1
ATOM 4357 C CA . VAL A 1 552 ? -33.650 8.904 20.903 1.00 92.75 552 VAL A CA 1
ATOM 4358 C C . VAL A 1 552 ? -33.425 8.009 22.123 1.00 92.75 552 VAL A C 1
ATOM 4360 O O . VAL A 1 552 ? -34.372 7.395 22.620 1.00 92.75 552 VAL A O 1
ATOM 4363 N N . PHE A 1 553 ? -32.186 7.925 22.613 1.00 92.50 553 PHE A N 1
ATOM 4364 C CA . PHE A 1 553 ? -31.836 7.085 23.756 1.00 92.50 553 PHE A CA 1
ATOM 4365 C C . PHE A 1 553 ? -32.551 7.526 25.041 1.00 92.50 553 PHE A C 1
ATOM 4367 O O . PHE A 1 553 ? -33.138 6.693 25.731 1.00 92.50 553 PHE A O 1
ATOM 4374 N N . LEU A 1 554 ? -32.549 8.826 25.344 1.00 92.44 554 LEU A N 1
ATOM 4375 C CA . LEU A 1 554 ? -33.214 9.384 26.523 1.00 92.44 554 LEU A CA 1
ATOM 4376 C C . LEU A 1 554 ? -34.723 9.136 26.477 1.00 92.44 554 LEU A C 1
ATOM 4378 O O . LEU A 1 554 ? -35.275 8.583 27.426 1.00 92.44 554 LEU A O 1
ATOM 4382 N N . ASN A 1 555 ? -35.369 9.427 25.344 1.00 92.19 555 ASN A N 1
ATOM 4383 C CA . ASN A 1 555 ? -36.796 9.163 25.164 1.00 92.19 555 ASN A CA 1
ATOM 4384 C C . ASN A 1 555 ? -37.134 7.672 25.310 1.00 92.19 555 ASN A C 1
ATOM 4386 O O . ASN A 1 555 ? -38.162 7.323 25.890 1.00 92.19 555 ASN A O 1
ATOM 4390 N N . PHE A 1 556 ? -36.277 6.777 24.814 1.00 93.44 556 PHE A N 1
ATOM 4391 C CA . PHE A 1 556 ? -36.469 5.338 24.980 1.00 93.44 556 PHE A CA 1
ATOM 4392 C C . PHE A 1 556 ? -36.433 4.914 26.454 1.00 93.44 556 PHE A C 1
ATOM 4394 O O . PHE A 1 556 ? -37.254 4.099 26.883 1.00 93.44 556 PHE A O 1
ATOM 4401 N N . VAL A 1 557 ? -35.504 5.471 27.235 1.00 92.06 557 VAL A N 1
ATOM 4402 C CA . VAL A 1 557 ? -35.387 5.191 28.672 1.00 92.06 557 VAL A CA 1
ATOM 4403 C C . VAL A 1 557 ? -36.565 5.786 29.450 1.00 92.06 557 VAL A C 1
ATOM 4405 O O . VAL A 1 557 ? -37.153 5.080 30.266 1.00 92.06 557 VAL A O 1
ATOM 4408 N N . GLU A 1 558 ? -36.955 7.031 29.164 1.00 91.44 558 GLU A N 1
ATOM 4409 C CA . GLU A 1 558 ? -38.083 7.717 29.815 1.00 91.44 558 GLU A CA 1
ATOM 4410 C C . GLU A 1 558 ? -39.429 7.027 29.536 1.00 91.44 558 GLU A C 1
ATOM 4412 O O . GLU A 1 558 ? -40.269 6.924 30.425 1.00 91.44 558 GLU A O 1
ATOM 4417 N N . ASN A 1 559 ? -39.611 6.445 28.346 1.00 91.69 559 ASN A N 1
ATOM 4418 C CA . ASN A 1 559 ? -40.795 5.649 27.994 1.00 91.69 559 ASN A CA 1
ATOM 4419 C C . ASN A 1 559 ? -40.698 4.177 28.458 1.00 91.69 559 ASN A C 1
ATOM 4421 O O . ASN A 1 559 ? -41.261 3.270 27.833 1.00 91.69 559 ASN A O 1
ATOM 4425 N N . GLY A 1 560 ? -39.950 3.915 29.535 1.00 88.88 560 GLY A N 1
ATOM 4426 C CA . GLY A 1 560 ? -39.882 2.610 30.196 1.00 88.88 560 GLY A CA 1
ATOM 4427 C C . GLY A 1 560 ? -39.277 1.495 29.342 1.00 88.88 560 GLY A C 1
ATOM 4428 O O . GLY A 1 560 ? -39.620 0.330 29.537 1.00 88.88 560 GLY A O 1
ATOM 4429 N N . LYS A 1 561 ? -38.418 1.824 28.365 1.00 89.88 561 LYS A N 1
ATOM 4430 C CA . LYS A 1 561 ? -37.810 0.859 27.430 1.00 89.88 561 LYS A CA 1
ATOM 4431 C C . LYS A 1 561 ? -38.866 -0.003 26.713 1.00 89.88 561 LYS A C 1
ATOM 4433 O O . LYS A 1 561 ? -38.655 -1.190 26.458 1.00 89.88 561 LYS A O 1
ATOM 4438 N N . SER A 1 562 ? -40.028 0.579 26.402 1.00 88.12 562 SER A N 1
ATOM 4439 C CA . SER A 1 562 ? -41.168 -0.148 25.833 1.00 88.12 562 SER A CA 1
ATOM 4440 C C . SER A 1 562 ? -40.951 -0.545 24.370 1.00 88.12 562 SER A C 1
ATOM 4442 O O . SER A 1 562 ? -40.713 0.292 23.494 1.00 88.12 562 SER A O 1
ATOM 4444 N N . LYS A 1 563 ? -41.142 -1.836 24.066 1.00 87.50 563 LYS A N 1
ATOM 4445 C CA . LYS A 1 563 ? -41.129 -2.356 22.688 1.00 87.50 563 LYS A CA 1
ATOM 4446 C C . LYS A 1 563 ? -42.218 -1.720 21.820 1.00 87.50 563 LYS A C 1
ATOM 4448 O O . LYS A 1 563 ? -41.971 -1.422 20.653 1.00 87.50 563 LYS A O 1
ATOM 4453 N N . GLN A 1 564 ? -43.411 -1.501 22.378 1.00 89.62 564 GLN A N 1
ATOM 4454 C CA . GLN A 1 564 ? -44.532 -0.887 21.655 1.00 89.62 564 GLN A CA 1
ATOM 4455 C C . GLN A 1 564 ? -44.206 0.557 21.251 1.00 89.62 564 GLN A C 1
ATOM 4457 O O . GLN A 1 564 ? -44.513 0.970 20.132 1.00 89.62 564 GLN A O 1
ATOM 4462 N N . TRP A 1 565 ? -43.517 1.297 22.124 1.00 91.94 565 TRP A N 1
ATOM 4463 C CA . TRP A 1 565 ? -43.070 2.659 21.843 1.00 91.94 565 TRP A CA 1
ATOM 4464 C C . TRP A 1 565 ? -42.050 2.707 20.697 1.00 91.94 565 TRP A C 1
ATOM 4466 O O . TRP A 1 565 ? -42.184 3.535 19.795 1.00 91.94 565 TRP A O 1
ATOM 4476 N N . CYS A 1 566 ? -41.088 1.779 20.658 1.00 88.75 566 CYS A N 1
ATOM 4477 C CA . CYS A 1 566 ? -40.139 1.690 19.543 1.00 88.75 566 CYS A CA 1
ATOM 4478 C C . CYS A 1 566 ? -40.829 1.387 18.210 1.00 88.75 566 CYS A C 1
ATOM 4480 O O . CYS A 1 566 ? -40.509 2.015 17.205 1.00 88.75 566 CYS A O 1
ATOM 4482 N N . VAL A 1 567 ? -41.796 0.461 18.195 1.00 86.88 567 VAL A N 1
ATOM 4483 C CA . VAL A 1 567 ? -42.551 0.119 16.977 1.00 86.88 567 VAL A CA 1
ATOM 4484 C C . VAL A 1 567 ? -43.351 1.322 16.475 1.00 86.88 567 VAL A C 1
ATOM 4486 O O . VAL A 1 567 ? -43.319 1.617 15.283 1.00 86.88 567 VAL A O 1
ATOM 4489 N N . LYS A 1 568 ? -44.017 2.055 17.378 1.00 89.25 568 LYS A N 1
ATOM 4490 C CA . LYS A 1 568 ? -44.763 3.276 17.036 1.00 89.25 568 LYS A CA 1
ATOM 4491 C C . LYS A 1 568 ? -43.864 4.351 16.416 1.00 89.25 568 LYS A C 1
ATOM 4493 O O . LYS A 1 568 ? -44.306 5.052 15.511 1.00 89.25 568 LYS A O 1
ATOM 4498 N N . ASN A 1 569 ? -42.625 4.461 16.896 1.00 90.25 569 ASN A N 1
ATOM 4499 C CA . ASN A 1 569 ? -41.669 5.488 16.486 1.00 90.25 569 ASN A CA 1
ATOM 4500 C C . ASN A 1 569 ? -40.668 5.041 15.409 1.00 90.25 569 ASN A C 1
ATOM 4502 O O . ASN A 1 569 ? -39.726 5.772 15.120 1.00 90.25 569 ASN A O 1
ATOM 4506 N N . PHE A 1 570 ? -40.862 3.863 14.805 1.00 89.00 570 PHE A N 1
ATOM 4507 C CA . PHE A 1 570 ? -39.960 3.316 13.785 1.00 89.00 570 PHE A CA 1
ATOM 4508 C C . PHE A 1 570 ? -38.500 3.186 14.262 1.00 89.00 570 PHE A C 1
ATOM 4510 O O . PHE A 1 570 ? -37.557 3.453 13.520 1.00 89.00 570 PHE A O 1
ATOM 4517 N N . LEU A 1 571 ? -38.303 2.764 15.512 1.00 89.06 571 LEU A N 1
ATOM 4518 C CA . LEU A 1 571 ? -36.988 2.594 16.131 1.00 89.06 571 LEU A CA 1
ATOM 4519 C C . LEU A 1 571 ? -36.622 1.118 16.297 1.00 89.06 571 LEU A C 1
ATOM 4521 O O . LEU A 1 571 ? -37.468 0.264 16.582 1.00 89.06 571 LEU A O 1
ATOM 4525 N N . ASN A 1 572 ? -35.329 0.817 16.185 1.00 84.62 572 ASN A N 1
ATOM 4526 C CA . ASN A 1 572 ? -34.808 -0.529 16.387 1.00 84.62 572 ASN A CA 1
ATOM 4527 C C . ASN A 1 572 ? -34.753 -0.892 17.884 1.00 84.62 572 ASN A C 1
ATOM 4529 O O . ASN A 1 572 ? -33.754 -0.648 18.561 1.00 84.62 572 ASN A O 1
ATOM 4533 N N . TYR A 1 573 ? -35.811 -1.534 18.395 1.00 85.75 573 TYR A N 1
ATOM 4534 C CA . TYR A 1 573 ? -35.914 -1.960 19.801 1.00 85.75 573 TYR A CA 1
ATOM 4535 C C . TYR A 1 573 ? -34.720 -2.808 20.272 1.00 85.75 573 TYR A C 1
ATOM 4537 O O . TYR A 1 573 ? -34.136 -2.538 21.319 1.00 85.75 573 TYR A O 1
ATOM 4545 N N . ARG A 1 574 ? -34.318 -3.817 19.483 1.00 79.06 574 ARG A N 1
ATOM 4546 C CA . ARG A 1 574 ? -33.190 -4.702 19.832 1.00 79.06 574 ARG A CA 1
ATOM 4547 C C . ARG A 1 574 ? -31.874 -3.926 19.890 1.00 79.06 574 ARG A C 1
ATOM 4549 O O . ARG A 1 574 ? -31.060 -4.176 20.777 1.00 79.06 574 ARG A O 1
ATOM 4556 N N . GLY A 1 575 ? -31.686 -2.989 18.959 1.00 81.38 575 GLY A N 1
ATOM 4557 C CA . GLY A 1 575 ? -30.568 -2.051 18.965 1.00 81.38 575 GLY A CA 1
ATOM 4558 C C . GLY A 1 575 ? -30.542 -1.234 20.254 1.00 81.38 575 GLY A C 1
ATOM 4559 O O . GLY A 1 575 ? -29.555 -1.277 20.977 1.00 81.38 575 GLY A O 1
ATOM 4560 N N . LEU A 1 576 ? -31.646 -0.575 20.606 1.00 88.44 576 LEU A N 1
ATOM 4561 C CA . LEU A 1 576 ? -31.723 0.294 21.786 1.00 88.44 576 LEU A CA 1
ATOM 4562 C C . LEU A 1 576 ? -31.499 -0.451 23.110 1.00 88.44 576 LEU A C 1
ATOM 4564 O O . LEU A 1 576 ? -30.730 0.017 23.949 1.00 88.44 576 LEU A O 1
ATOM 4568 N N . CYS A 1 577 ? -32.068 -1.649 23.283 1.00 86.81 577 CYS A N 1
ATOM 4569 C CA . CYS A 1 577 ? -31.754 -2.503 24.437 1.00 86.81 577 CYS A CA 1
ATOM 4570 C C . CYS A 1 577 ? -30.253 -2.822 24.520 1.00 86.81 577 CYS A C 1
ATOM 4572 O O . CYS A 1 577 ? -29.665 -2.841 25.602 1.00 86.81 577 CYS A O 1
ATOM 4574 N N . ARG A 1 578 ? -29.602 -3.035 23.370 1.00 78.44 578 ARG A N 1
ATOM 4575 C CA . ARG A 1 578 ? -28.153 -3.237 23.311 1.00 78.44 578 ARG A CA 1
ATOM 4576 C C . ARG A 1 578 ? -27.379 -1.966 23.676 1.00 78.44 578 ARG A C 1
ATOM 4578 O O . ARG A 1 578 ? -26.393 -2.105 24.396 1.00 78.44 578 ARG A O 1
ATOM 4585 N N . ALA A 1 579 ? -27.805 -0.772 23.254 1.00 87.12 579 ALA A N 1
ATOM 4586 C CA . ALA A 1 579 ? -27.174 0.479 23.702 1.00 87.12 579 ALA A CA 1
ATOM 4587 C C . ALA A 1 579 ? -27.245 0.635 25.217 1.00 87.12 579 ALA A C 1
ATOM 4589 O O . ALA A 1 579 ? -26.238 0.984 25.820 1.00 87.12 579 ALA A O 1
ATOM 4590 N N . VAL A 1 580 ? -28.384 0.327 25.846 1.00 89.94 580 VAL A N 1
ATOM 4591 C CA . VAL A 1 580 ? -28.515 0.400 27.312 1.00 89.94 580 VAL A CA 1
ATOM 4592 C C . VAL A 1 580 ? -27.458 -0.480 27.984 1.00 89.94 580 VAL A C 1
ATOM 4594 O O . VAL A 1 580 ? -26.695 -0.006 28.820 1.00 89.94 580 VAL A O 1
ATOM 4597 N N . ASN A 1 581 ? -27.323 -1.728 27.531 1.00 84.94 581 ASN A N 1
ATOM 4598 C CA . ASN A 1 581 ? -26.325 -2.652 28.068 1.00 84.94 581 ASN A CA 1
ATOM 4599 C C . ASN A 1 581 ? -24.880 -2.168 27.853 1.00 84.94 581 ASN A C 1
ATOM 4601 O O . ASN A 1 581 ? -24.040 -2.330 28.739 1.00 84.94 581 ASN A O 1
ATOM 4605 N N . ILE A 1 582 ? -24.576 -1.583 26.688 1.00 82.56 582 ILE A N 1
ATOM 4606 C CA . ILE A 1 582 ? -23.246 -1.027 26.394 1.00 82.56 582 ILE A CA 1
ATOM 4607 C C . ILE A 1 582 ? -22.980 0.197 27.277 1.00 82.56 582 ILE A C 1
ATOM 4609 O O . ILE A 1 582 ? -21.919 0.264 27.891 1.00 82.56 582 ILE A O 1
ATOM 4613 N N . ARG A 1 583 ? -23.940 1.120 27.413 1.00 91.31 583 ARG A N 1
ATOM 4614 C CA . ARG A 1 583 ? -23.838 2.293 28.293 1.00 91.31 583 ARG A CA 1
ATOM 4615 C C . ARG A 1 583 ? -23.541 1.869 29.728 1.00 91.31 583 ARG A C 1
ATOM 4617 O O . ARG A 1 583 ? -22.594 2.370 30.325 1.00 91.31 583 ARG A O 1
ATOM 4624 N N . ASP A 1 584 ? -24.294 0.917 30.269 1.00 90.25 584 ASP A N 1
ATOM 4625 C CA . ASP A 1 584 ? -24.124 0.471 31.656 1.00 90.25 584 ASP A CA 1
ATOM 4626 C C . ASP A 1 584 ? -22.774 -0.239 31.876 1.00 90.25 584 ASP A C 1
ATOM 4628 O O . ASP A 1 584 ? -22.205 -0.209 32.970 1.00 90.25 584 ASP A O 1
ATOM 4632 N N . GLN A 1 585 ? -22.212 -0.866 30.838 1.00 81.12 585 GLN A N 1
ATOM 4633 C CA . GLN A 1 585 ? -20.835 -1.370 30.860 1.00 81.12 585 GLN A CA 1
ATOM 4634 C C . GLN A 1 585 ? -19.807 -0.234 30.833 1.00 81.12 585 GLN A C 1
ATOM 4636 O O . GLN A 1 585 ? -18.856 -0.268 31.614 1.00 81.12 585 GLN A O 1
ATOM 4641 N N . MET A 1 586 ? -20.008 0.782 29.991 1.00 86.31 586 MET A N 1
ATOM 4642 C CA . MET A 1 586 ? -19.122 1.947 29.925 1.00 86.31 586 MET A CA 1
ATOM 4643 C C . MET A 1 586 ? -19.109 2.712 31.247 1.00 86.31 586 MET A C 1
ATOM 4645 O O . MET A 1 586 ? -18.036 3.020 31.750 1.00 86.31 586 MET A O 1
ATOM 4649 N N . ILE A 1 587 ? -20.266 2.915 31.881 1.00 91.50 587 ILE A N 1
ATOM 4650 C CA . ILE A 1 587 ? -20.361 3.552 33.203 1.00 91.50 587 ILE A CA 1
ATOM 4651 C C . ILE A 1 587 ? -19.602 2.746 34.262 1.00 91.50 587 ILE A C 1
ATOM 4653 O O . ILE A 1 587 ? -18.917 3.321 35.105 1.00 91.50 587 ILE A O 1
ATOM 4657 N N . ARG A 1 588 ? -19.675 1.409 34.228 1.00 87.81 588 ARG A N 1
ATOM 4658 C CA . ARG A 1 588 ? -18.888 0.563 35.142 1.00 87.81 588 ARG A CA 1
ATOM 4659 C C . ARG A 1 588 ? -17.383 0.718 34.926 1.00 87.81 588 ARG A C 1
ATOM 4661 O O . ARG A 1 588 ? -16.643 0.774 35.907 1.00 87.81 588 ARG A O 1
ATOM 4668 N N . LEU A 1 589 ? -16.933 0.803 33.674 1.00 83.50 589 LEU A N 1
ATOM 4669 C CA . LEU A 1 589 ? -15.526 1.055 33.350 1.00 83.50 589 LEU A CA 1
ATOM 4670 C C . LEU A 1 589 ? -15.088 2.459 33.789 1.00 83.50 589 LEU A C 1
ATOM 4672 O O . LEU A 1 589 ? -14.046 2.591 34.421 1.00 83.50 589 LEU A O 1
ATOM 4676 N N . LEU A 1 590 ? -15.905 3.485 33.550 1.00 90.00 590 LEU A N 1
ATOM 4677 C CA . LEU A 1 590 ? -15.648 4.853 34.009 1.00 90.00 590 LEU A CA 1
ATOM 4678 C C . LEU A 1 590 ? -15.494 4.926 35.536 1.00 90.00 590 LEU A C 1
ATOM 4680 O O . LEU A 1 590 ? -14.511 5.478 36.029 1.00 90.00 590 LEU A O 1
ATOM 4684 N N . LYS A 1 591 ? -16.398 4.279 36.286 1.00 90.44 591 LYS A N 1
ATOM 4685 C CA . LYS A 1 591 ? -16.312 4.180 37.755 1.00 90.44 591 LYS A CA 1
ATOM 4686 C C . LYS A 1 591 ? -15.023 3.500 38.219 1.00 90.44 591 LYS A C 1
ATOM 4688 O O . LYS A 1 591 ? -14.432 3.935 39.203 1.00 90.44 591 LYS A O 1
ATOM 4693 N N . ARG A 1 592 ? -14.573 2.452 37.515 1.00 85.00 592 ARG A N 1
ATOM 4694 C CA . ARG A 1 592 ? -13.319 1.741 37.825 1.00 85.00 592 ARG A CA 1
ATOM 4695 C C . ARG A 1 592 ? -12.098 2.654 37.714 1.00 85.00 592 ARG A C 1
ATOM 4697 O O . ARG A 1 592 ? -11.181 2.519 38.513 1.00 85.00 592 ARG A O 1
ATOM 4704 N N . TYR A 1 593 ? -12.092 3.562 36.744 1.00 85.81 593 TYR A N 1
ATOM 4705 C CA . TYR A 1 593 ? -10.993 4.501 36.517 1.00 85.81 593 TYR A CA 1
ATOM 4706 C C . TYR A 1 593 ? -11.217 5.870 37.176 1.00 85.81 593 TYR A C 1
ATOM 4708 O O . TYR A 1 593 ? -10.540 6.830 36.823 1.00 85.81 593 TYR A O 1
ATOM 4716 N N . HIS A 1 594 ? -12.135 5.952 38.149 1.00 87.25 594 HIS A N 1
ATOM 4717 C CA . HIS A 1 594 ? -12.437 7.159 38.927 1.00 87.25 594 HIS A CA 1
ATOM 4718 C C . HIS A 1 594 ? -12.855 8.379 38.090 1.00 87.25 594 HIS A C 1
ATOM 4720 O O . HIS A 1 594 ? -12.680 9.516 38.524 1.00 87.25 594 HIS A O 1
ATOM 4726 N N . VAL A 1 595 ? -13.448 8.160 36.913 1.00 89.75 595 VAL A N 1
ATOM 4727 C CA . VAL A 1 595 ? -14.053 9.247 36.136 1.00 89.75 595 VAL A CA 1
ATOM 4728 C C . VAL A 1 595 ? -15.410 9.589 36.766 1.00 89.75 595 VAL A C 1
ATOM 4730 O O . VAL A 1 595 ? -16.215 8.675 36.992 1.00 89.75 595 VAL A O 1
ATOM 4733 N N . PRO A 1 596 ? -15.685 10.867 37.087 1.00 90.56 596 PRO A N 1
ATOM 4734 C CA . PRO A 1 596 ? -16.930 11.259 37.734 1.00 90.56 596 PRO A CA 1
ATOM 4735 C C . PRO A 1 596 ? -18.123 10.986 36.812 1.00 90.56 596 PRO A C 1
ATOM 4737 O O . PRO A 1 596 ? -18.116 11.363 35.642 1.00 90.56 596 PRO A O 1
ATOM 4740 N N . ILE A 1 597 ? -19.148 10.321 37.354 1.00 91.94 597 ILE A N 1
ATOM 4741 C CA . ILE A 1 597 ? -20.397 10.040 36.640 1.00 91.94 597 ILE A CA 1
ATOM 4742 C C . ILE A 1 597 ? -21.368 11.184 36.919 1.00 91.94 597 ILE A C 1
ATOM 4744 O O . ILE A 1 597 ? -22.034 11.208 37.952 1.00 91.94 597 ILE A O 1
ATOM 4748 N N . VAL A 1 598 ? -21.375 12.155 36.015 1.00 90.69 598 VAL A N 1
ATOM 4749 C CA . VAL A 1 598 ? -22.175 13.381 36.058 1.00 90.69 598 VAL A CA 1
ATOM 4750 C C . VAL A 1 598 ? -22.987 13.517 34.770 1.00 90.69 598 VAL A C 1
ATOM 4752 O O . VAL A 1 598 ? -22.530 13.110 33.696 1.00 90.69 598 VAL A O 1
ATOM 4755 N N . SER A 1 599 ? -24.180 14.089 34.909 1.00 89.75 599 SER A N 1
ATOM 4756 C CA . SER A 1 599 ? -25.099 14.433 33.825 1.00 89.75 599 SER A CA 1
ATOM 4757 C C . SER A 1 599 ? -25.206 15.953 33.733 1.00 89.75 599 SER A C 1
ATOM 4759 O O . SER A 1 599 ? -25.407 16.623 34.749 1.00 89.75 599 SER A O 1
ATOM 4761 N N . CYS A 1 600 ? -25.147 16.486 32.516 1.00 85.50 600 CYS A N 1
ATOM 4762 C CA . CYS A 1 600 ? -25.308 17.914 32.233 1.00 85.50 600 CYS A CA 1
ATOM 4763 C C . CYS A 1 600 ? -26.781 18.316 32.016 1.00 85.50 600 CYS A C 1
ATOM 4765 O O . CYS A 1 600 ? -27.085 19.501 31.858 1.00 85.50 600 CYS A O 1
ATOM 4767 N N . LYS A 1 601 ? -27.718 17.352 32.042 1.00 79.88 601 LYS A N 1
ATOM 4768 C CA . LYS A 1 601 ? -29.169 17.588 31.916 1.00 79.88 601 LYS A CA 1
ATOM 4769 C C . LYS A 1 601 ? -29.655 18.734 32.823 1.00 79.88 601 LYS A C 1
ATOM 4771 O O . LYS A 1 601 ? -29.518 18.679 34.041 1.00 79.88 601 LYS A O 1
ATOM 4776 N N . GLY A 1 602 ? -30.268 19.754 32.214 1.00 76.12 602 GLY A N 1
ATOM 4777 C CA . GLY A 1 602 ? -30.835 20.925 32.901 1.00 76.12 602 GLY A CA 1
ATOM 4778 C C . GLY A 1 602 ? -29.907 22.142 33.005 1.00 76.12 602 GLY A C 1
ATOM 4779 O O . GLY A 1 602 ? -30.360 23.211 33.411 1.00 76.12 602 GLY A O 1
ATOM 4780 N N . GLN A 1 603 ? -28.636 22.023 32.615 1.00 79.31 603 GLN A N 1
ATOM 4781 C CA . GLN A 1 603 ? -27.712 23.158 32.542 1.00 79.31 603 GLN A CA 1
ATOM 4782 C C . GLN A 1 603 ? -27.910 23.940 31.234 1.00 79.31 603 GLN A C 1
ATOM 4784 O O . GLN A 1 603 ? -28.173 23.342 30.186 1.00 79.31 603 GLN A O 1
ATOM 4789 N N . LYS A 1 604 ? -27.753 25.272 31.284 1.00 75.38 604 LYS A N 1
ATOM 4790 C CA . LYS A 1 604 ? -27.898 26.148 30.103 1.00 75.38 604 LYS A CA 1
ATOM 4791 C C . LYS A 1 604 ? -26.919 25.781 28.981 1.00 75.38 604 LYS A C 1
ATOM 4793 O O . LYS A 1 604 ? -27.331 25.736 27.830 1.00 75.38 604 LYS A O 1
ATOM 4798 N N . ASP A 1 605 ? -25.694 25.399 29.338 1.00 80.00 605 ASP A N 1
ATOM 4799 C CA . ASP A 1 605 ? -24.609 25.112 28.386 1.00 80.00 605 ASP A CA 1
ATOM 4800 C C . ASP A 1 605 ? -24.416 23.599 28.145 1.00 80.00 605 ASP A C 1
ATOM 4802 O O . ASP A 1 605 ? -23.354 23.142 27.723 1.00 80.00 605 ASP A O 1
ATOM 4806 N N . SER A 1 606 ? -25.442 22.793 28.442 1.00 82.81 606 SER A N 1
ATOM 4807 C CA . SER A 1 606 ? -25.382 21.322 28.382 1.00 82.81 606 SER A CA 1
ATOM 4808 C C . SER A 1 606 ? -25.022 20.784 26.995 1.00 82.81 606 SER A C 1
ATOM 4810 O O . SER A 1 606 ? -24.190 19.885 26.866 1.00 82.81 606 SER A O 1
ATOM 4812 N N . VAL A 1 607 ? -25.604 21.362 25.942 1.00 87.62 607 VAL A N 1
ATOM 4813 C CA . VAL A 1 607 ? -25.332 20.966 24.553 1.00 87.62 607 VAL A CA 1
ATOM 4814 C C . VAL A 1 607 ? -23.877 21.264 24.186 1.00 87.62 607 VAL A C 1
ATOM 4816 O O . VAL A 1 607 ? -23.193 20.414 23.619 1.00 87.62 607 VAL A O 1
ATOM 4819 N N . ASP A 1 608 ? -23.367 22.433 24.567 1.00 90.75 608 ASP A N 1
ATOM 4820 C CA . ASP A 1 608 ? -22.000 22.868 24.265 1.00 90.75 608 ASP A CA 1
ATOM 4821 C C . ASP A 1 608 ? -20.959 22.016 24.984 1.00 90.75 608 ASP A C 1
ATOM 4823 O O . ASP A 1 608 ? -19.937 21.671 24.391 1.00 90.75 608 ASP A O 1
ATOM 4827 N N . ALA A 1 609 ? -21.237 21.611 26.225 1.00 91.12 609 ALA A N 1
ATOM 4828 C CA . ALA A 1 609 ? -20.382 20.694 26.971 1.00 91.12 609 ALA A CA 1
ATOM 4829 C C . ALA A 1 609 ? -20.207 19.351 26.237 1.00 91.12 609 ALA A C 1
ATOM 4831 O O . ALA A 1 609 ? -19.080 18.870 26.083 1.00 91.12 609 ALA A O 1
ATOM 4832 N N . ILE A 1 610 ? -21.299 18.780 25.711 1.00 93.38 610 ILE A N 1
ATOM 4833 C CA . ILE A 1 610 ? -21.265 17.542 24.917 1.00 93.38 610 ILE A CA 1
ATOM 4834 C C . ILE A 1 610 ? -20.480 17.762 23.619 1.00 93.38 610 ILE A C 1
ATOM 4836 O O . ILE A 1 610 ? -19.602 16.963 23.289 1.00 93.38 610 ILE A O 1
ATOM 4840 N N . ARG A 1 611 ? -20.753 18.851 22.890 1.00 94.38 611 ARG A N 1
ATOM 4841 C CA . ARG A 1 611 ? -20.083 19.154 21.614 1.00 94.38 611 ARG A CA 1
ATOM 4842 C C . ARG A 1 611 ? -18.575 19.345 21.788 1.00 94.38 611 ARG A C 1
ATOM 4844 O O . ARG A 1 611 ? -17.801 18.729 21.059 1.00 94.38 611 ARG A O 1
ATOM 4851 N N . LYS A 1 612 ? -18.145 20.108 22.798 1.00 93.81 612 LYS A N 1
ATOM 4852 C CA . LYS A 1 612 ? -16.722 20.284 23.143 1.00 93.81 612 LYS A CA 1
ATOM 4853 C C . LYS A 1 612 ? -16.064 18.959 23.535 1.00 93.81 612 LYS A C 1
ATOM 4855 O O . LYS A 1 612 ? -14.949 18.672 23.099 1.00 93.81 612 LYS A O 1
ATOM 4860 N N . CYS A 1 613 ? -16.761 18.109 24.289 1.00 94.19 613 CYS A N 1
ATOM 4861 C CA . CYS A 1 613 ? -16.256 16.780 24.627 1.00 94.19 613 CYS A CA 1
ATOM 4862 C C . CYS A 1 613 ? -16.055 15.899 23.378 1.00 94.19 613 CYS A C 1
ATOM 4864 O O . CYS A 1 613 ? -15.014 15.251 23.244 1.00 94.19 613 CYS A O 1
ATOM 4866 N N . LEU A 1 614 ? -17.001 15.924 22.431 1.00 94.81 614 LEU A N 1
ATOM 4867 C CA . LEU A 1 614 ? -16.871 15.215 21.155 1.00 94.81 614 LEU A CA 1
ATOM 4868 C C . LEU A 1 614 ? -15.684 15.739 20.336 1.00 94.81 614 LEU A C 1
ATOM 4870 O O . LEU A 1 614 ? -14.900 14.930 19.844 1.00 94.81 614 LEU A O 1
ATOM 4874 N N . VAL A 1 615 ? -15.481 17.060 20.261 1.00 94.56 615 VAL A N 1
ATOM 4875 C CA . VAL A 1 615 ? -14.305 17.653 19.595 1.00 94.56 615 VAL A CA 1
ATOM 4876 C C . VAL A 1 615 ? -13.005 17.118 20.195 1.00 94.56 615 VAL A C 1
ATOM 4878 O O . VAL A 1 615 ? -12.113 16.718 19.455 1.00 94.56 615 VAL A O 1
ATOM 4881 N N . LYS A 1 616 ? -12.898 16.999 21.524 1.00 92.06 616 LYS A N 1
ATOM 4882 C CA . LYS A 1 616 ? -11.678 16.487 22.178 1.00 92.06 616 LYS A CA 1
ATOM 4883 C C . LYS A 1 616 ? -11.297 15.059 21.750 1.00 92.06 616 LYS A C 1
ATOM 4885 O O . LYS A 1 616 ? -10.120 14.704 21.820 1.00 92.06 616 LYS A O 1
ATOM 4890 N N . GLY A 1 617 ? -12.266 14.239 21.336 1.00 92.62 617 GLY A N 1
ATOM 4891 C CA . GLY A 1 617 ? -12.028 12.885 20.825 1.00 92.62 617 GLY A CA 1
ATOM 4892 C C . GLY A 1 617 ? -11.921 12.793 19.300 1.00 92.62 617 GLY A C 1
ATOM 4893 O O . GLY A 1 617 ? -11.107 12.019 18.804 1.00 92.62 617 GLY A O 1
ATOM 4894 N N . PHE A 1 618 ? -12.720 13.576 18.572 1.00 94.31 618 PHE A N 1
ATOM 4895 C CA . PHE A 1 618 ? -12.911 13.477 17.119 1.00 94.31 618 PHE A CA 1
ATOM 4896 C C . PHE A 1 618 ? -12.347 14.674 16.335 1.00 94.31 618 PHE A C 1
ATOM 4898 O O . PHE A 1 618 ? -12.690 14.855 15.171 1.00 94.31 618 PHE A O 1
ATOM 4905 N N . PHE A 1 619 ? -11.471 15.489 16.938 1.00 92.88 619 PHE A N 1
ATOM 4906 C CA . PHE A 1 619 ? -10.886 16.676 16.295 1.00 92.88 619 PHE A CA 1
ATOM 4907 C C . PHE A 1 619 ? -10.251 16.368 14.935 1.00 92.88 619 PHE A C 1
ATOM 4909 O O . PHE A 1 619 ? -10.379 17.173 14.026 1.00 92.88 619 PHE A O 1
ATOM 4916 N N . SER A 1 620 ? -9.620 15.200 14.760 1.00 89.81 620 SER A N 1
ATOM 4917 C CA . SER A 1 620 ? -8.975 14.817 13.496 1.00 89.81 620 SER A CA 1
ATOM 4918 C C . SER A 1 620 ? -9.964 14.580 12.347 1.00 89.81 620 SER A C 1
ATOM 4920 O O . SER A 1 620 ? -9.552 14.476 11.200 1.00 89.81 620 SER A O 1
ATOM 4922 N N . GLN A 1 621 ? -11.258 14.440 12.643 1.00 92.38 621 GLN A N 1
ATOM 4923 C CA . GLN A 1 621 ? -12.334 14.202 11.679 1.00 92.38 621 GLN A CA 1
ATOM 4924 C C . GLN A 1 621 ? -13.230 15.443 11.573 1.00 92.38 621 GLN A C 1
ATOM 4926 O O . GLN A 1 621 ? -14.451 15.372 11.723 1.00 92.38 621 GLN A O 1
ATOM 4931 N N . ALA A 1 622 ? -12.608 16.600 11.350 1.00 93.25 622 ALA A N 1
ATOM 4932 C CA . ALA A 1 622 ? -13.291 17.869 11.155 1.00 93.25 622 ALA A CA 1
ATOM 4933 C C . ALA A 1 622 ? -13.332 18.259 9.668 1.00 93.25 622 ALA A C 1
ATOM 4935 O O . ALA A 1 622 ? -12.384 18.028 8.911 1.00 93.25 622 ALA A O 1
ATOM 4936 N N . ALA A 1 623 ? -14.445 18.858 9.253 1.00 94.06 623 ALA A N 1
ATOM 4937 C CA . ALA A 1 623 ? -14.664 19.346 7.900 1.00 94.06 623 ALA A CA 1
ATOM 4938 C C . ALA A 1 623 ? -15.413 20.681 7.909 1.00 94.06 623 ALA A C 1
ATOM 4940 O O . ALA A 1 623 ? -16.177 20.987 8.827 1.00 94.06 623 ALA A O 1
ATOM 4941 N N . HIS A 1 624 ? -15.216 21.458 6.851 1.00 93.38 624 HIS A N 1
ATOM 4942 C CA . HIS A 1 624 ? -15.875 22.742 6.648 1.00 93.38 624 HIS A CA 1
ATOM 4943 C C . HIS A 1 624 ? -16.698 22.744 5.361 1.00 93.38 624 HIS A C 1
ATOM 4945 O O . HIS A 1 624 ? -16.378 22.038 4.407 1.00 93.38 624 HIS A O 1
ATOM 4951 N N . TYR A 1 625 ? -17.781 23.512 5.340 1.00 93.38 625 TYR A N 1
ATOM 4952 C CA . TYR A 1 625 ? -18.664 23.615 4.188 1.00 93.38 625 TYR A CA 1
ATOM 4953 C C . TYR A 1 625 ? -18.041 24.520 3.125 1.00 93.38 625 TYR A C 1
ATOM 4955 O O . TYR A 1 625 ? -17.834 25.716 3.348 1.00 93.38 625 TYR A O 1
ATOM 4963 N N . HIS A 1 626 ? -17.739 23.942 1.969 1.00 92.06 626 HIS A N 1
ATOM 4964 C CA . HIS A 1 626 ? -17.043 24.609 0.880 1.00 92.06 626 HIS A CA 1
ATOM 4965 C C . HIS A 1 626 ? -18.032 25.136 -0.172 1.00 92.06 626 HIS A C 1
ATOM 4967 O O . HIS A 1 626 ? -19.128 24.601 -0.348 1.00 92.06 626 HIS A O 1
ATOM 4973 N N . TYR A 1 627 ? -17.645 26.166 -0.934 1.00 85.88 627 TYR A N 1
ATOM 4974 C CA . TYR A 1 627 ? -18.511 26.777 -1.959 1.00 85.88 627 TYR A CA 1
ATOM 4975 C C . TYR A 1 627 ? -18.918 25.806 -3.080 1.00 85.88 627 TYR A C 1
ATOM 4977 O O . TYR A 1 627 ? -19.870 26.073 -3.809 1.00 85.88 627 TYR A O 1
ATOM 4985 N N . SER A 1 628 ? -18.216 24.676 -3.218 1.00 86.38 628 SER A N 1
ATOM 4986 C CA . SER A 1 628 ? -18.577 23.595 -4.142 1.00 86.38 628 SER A CA 1
ATOM 4987 C C . SER A 1 628 ? -19.878 22.877 -3.762 1.00 86.38 628 SER A C 1
ATOM 4989 O O . SER A 1 628 ? -20.401 22.123 -4.577 1.00 86.38 628 SER A O 1
ATOM 4991 N N . GLY A 1 629 ? -20.401 23.096 -2.549 1.00 85.50 629 GLY A N 1
ATOM 4992 C CA . GLY A 1 629 ? -21.574 22.403 -2.006 1.00 85.50 629 GLY A CA 1
ATOM 4993 C C . GLY A 1 629 ? -21.246 21.108 -1.254 1.00 85.50 629 GLY A C 1
ATOM 4994 O O . GLY A 1 629 ? -22.158 20.423 -0.796 1.00 85.50 629 GLY A O 1
ATOM 4995 N N . ASP A 1 630 ? -19.958 20.795 -1.102 1.00 91.56 630 ASP A N 1
ATOM 4996 C CA . ASP A 1 630 ? -19.458 19.626 -0.377 1.00 91.56 630 ASP A CA 1
ATOM 4997 C C . ASP A 1 630 ? -18.752 20.062 0.919 1.00 91.56 630 ASP A C 1
ATOM 4999 O O . ASP A 1 630 ? -18.306 21.205 1.053 1.00 91.56 630 ASP A O 1
ATOM 5003 N N . TYR A 1 631 ? -18.622 19.140 1.871 1.00 93.56 631 TYR A N 1
ATOM 5004 C CA . TYR A 1 631 ? -17.797 19.321 3.063 1.00 93.56 631 TYR A CA 1
ATOM 5005 C C . TYR A 1 631 ? -16.363 18.895 2.778 1.00 93.56 631 TYR A C 1
ATOM 5007 O O . TYR A 1 631 ? -16.131 17.790 2.301 1.00 93.56 631 TYR A O 1
ATOM 5015 N N . VAL A 1 632 ? -15.399 19.751 3.092 1.00 91.81 632 VAL A N 1
ATOM 5016 C CA . VAL A 1 632 ? -13.981 19.526 2.807 1.00 91.81 632 VAL A CA 1
ATOM 5017 C C . VAL A 1 632 ? -13.217 19.321 4.110 1.00 91.81 632 VAL A C 1
ATOM 5019 O O . VAL A 1 632 ? -13.356 20.133 5.033 1.00 91.81 632 VAL A O 1
ATOM 5022 N N . THR A 1 633 ? -12.437 18.239 4.207 1.00 91.00 633 THR A N 1
ATOM 5023 C CA . THR A 1 633 ? -11.592 17.972 5.384 1.00 91.00 633 THR A CA 1
ATOM 5024 C C . THR A 1 633 ? -10.508 19.033 5.539 1.00 91.00 633 THR A C 1
ATOM 5026 O O . THR A 1 633 ? -10.043 19.611 4.563 1.00 91.00 633 THR A O 1
ATOM 5029 N N . ILE A 1 634 ? -10.105 19.310 6.779 1.00 86.19 634 ILE A N 1
ATOM 5030 C CA . ILE A 1 634 ? -9.178 20.419 7.058 1.00 86.19 634 ILE A CA 1
ATOM 5031 C C . ILE A 1 634 ? -7.737 20.082 6.656 1.00 86.19 634 ILE A C 1
ATOM 5033 O O . ILE A 1 634 ? -7.047 20.933 6.108 1.00 86.19 634 ILE A O 1
ATOM 5037 N N . LYS A 1 635 ? -7.264 18.867 6.967 1.00 80.50 635 LYS A N 1
ATOM 5038 C CA . LYS A 1 635 ? -5.853 18.485 6.782 1.00 80.50 635 LYS A CA 1
ATOM 5039 C C . LYS A 1 635 ? -5.561 18.054 5.341 1.00 80.50 635 LYS A C 1
ATOM 5041 O O . LYS A 1 635 ? -4.533 18.440 4.796 1.00 80.50 635 LYS A O 1
ATOM 5046 N N . GLU A 1 636 ? -6.447 17.268 4.736 1.00 81.38 636 GLU A N 1
ATOM 5047 C CA . GLU A 1 636 ? -6.242 16.670 3.407 1.00 81.38 636 GLU A CA 1
ATOM 5048 C C . GLU A 1 636 ? -6.989 17.394 2.278 1.00 81.38 636 GLU A C 1
ATOM 5050 O O . GLU A 1 636 ? -6.823 17.026 1.120 1.00 81.38 636 GLU A O 1
ATOM 5055 N N . GLU A 1 637 ? -7.818 18.395 2.598 1.00 84.75 637 GLU A N 1
ATOM 5056 C CA . GLU A 1 637 ? -8.661 19.120 1.632 1.00 84.75 637 GLU A CA 1
ATOM 5057 C C . GLU A 1 637 ? -9.535 18.185 0.764 1.00 84.75 637 GLU A C 1
ATOM 5059 O O . GLU A 1 637 ? -9.820 18.453 -0.404 1.00 84.75 637 GLU A O 1
ATOM 5064 N N . TYR A 1 638 ? -10.003 17.071 1.342 1.00 88.44 638 TYR A N 1
ATOM 5065 C CA . TYR A 1 638 ? -10.785 16.067 0.622 1.00 88.44 638 TYR A CA 1
ATOM 5066 C C . TYR A 1 638 ? -12.289 16.349 0.700 1.00 88.44 638 TYR A C 1
ATOM 5068 O O . TYR A 1 638 ? -12.831 16.595 1.779 1.00 88.44 638 TYR A O 1
ATOM 5076 N N . HIS A 1 639 ? -12.976 16.262 -0.441 1.00 91.25 639 HIS A N 1
ATOM 5077 C CA . HIS A 1 639 ? -14.400 16.575 -0.575 1.00 91.25 639 HIS A CA 1
ATOM 5078 C C . HIS A 1 639 ? -15.307 15.383 -0.228 1.00 91.25 639 HIS A C 1
ATOM 5080 O O . HIS A 1 639 ? -15.174 14.294 -0.786 1.00 91.25 639 HIS A O 1
ATOM 5086 N N . PHE A 1 640 ? -16.293 15.620 0.634 1.00 92.00 640 PHE A N 1
ATOM 5087 C CA . PHE A 1 640 ? -17.310 14.663 1.056 1.00 92.00 640 PHE A CA 1
ATOM 5088 C C . PHE A 1 640 ? -18.720 15.240 0.978 1.00 92.00 640 PHE A C 1
ATOM 5090 O O . PHE A 1 640 ? -18.976 16.403 1.290 1.00 92.00 640 PHE A O 1
ATOM 5097 N N . LYS A 1 641 ? -19.679 14.372 0.661 1.00 91.50 641 LYS A N 1
ATOM 5098 C CA . LYS A 1 641 ? -21.109 14.682 0.756 1.00 91.50 641 LYS A CA 1
ATOM 5099 C C . LYS A 1 641 ? -21.640 14.356 2.146 1.00 91.50 641 LYS A C 1
ATOM 5101 O O . LYS A 1 641 ? -21.113 13.504 2.853 1.00 91.50 641 LYS A O 1
ATOM 5106 N N . VAL A 1 642 ? -22.744 14.975 2.540 1.00 90.38 642 VAL A N 1
ATOM 5107 C CA . VAL A 1 642 ? -23.444 14.574 3.768 1.00 90.38 642 VAL A CA 1
ATOM 5108 C C . VAL A 1 642 ? -24.240 13.294 3.504 1.00 90.38 642 VAL A C 1
ATOM 5110 O O . VAL A 1 642 ? -24.896 13.156 2.466 1.00 90.38 642 VAL A O 1
ATOM 5113 N N . TYR A 1 643 ? -24.208 12.342 4.438 1.00 87.56 643 TYR A N 1
ATOM 5114 C CA . TYR A 1 643 ? -25.076 11.171 4.370 1.00 87.56 643 TYR A CA 1
ATOM 5115 C C . TYR A 1 643 ? -26.550 11.604 4.346 1.00 87.56 643 TYR A C 1
ATOM 5117 O O . TYR A 1 643 ? -27.009 12.348 5.210 1.00 87.56 643 TYR A O 1
ATOM 5125 N N . LYS A 1 644 ? -27.327 11.103 3.376 1.00 82.69 644 LYS A N 1
ATOM 5126 C CA . LYS A 1 644 ? -28.729 11.518 3.147 1.00 82.69 644 LYS A CA 1
ATOM 5127 C C . LYS A 1 644 ? -29.639 11.351 4.368 1.00 82.69 644 LYS A C 1
ATOM 5129 O O . LYS A 1 644 ? -30.680 11.990 4.441 1.00 82.69 644 LYS A O 1
ATOM 5134 N N . GLY A 1 645 ? -29.279 10.465 5.296 1.00 80.56 645 GLY A N 1
ATOM 5135 C CA . GLY A 1 645 ? -30.017 10.246 6.535 1.00 80.56 645 GLY A CA 1
ATOM 5136 C C . GLY A 1 645 ? -29.587 11.127 7.711 1.00 80.56 645 GLY A C 1
ATOM 5137 O O . GLY A 1 645 ? -30.159 10.947 8.783 1.00 80.56 645 GLY A O 1
ATOM 5138 N N . SER A 1 646 ? -28.609 12.021 7.566 1.00 87.50 646 SER A N 1
ATOM 5139 C CA . SER A 1 646 ? -28.175 12.911 8.650 1.00 87.50 646 SER A CA 1
ATOM 5140 C C . SER A 1 646 ? -29.257 13.941 8.993 1.00 87.50 646 SER A C 1
ATOM 5142 O O . SER A 1 646 ? -29.957 14.437 8.109 1.00 87.50 646 SER A O 1
ATOM 5144 N N . ALA A 1 647 ? -29.388 14.286 10.273 1.00 85.06 647 ALA A N 1
ATOM 5145 C CA . ALA A 1 647 ? -30.277 15.334 10.766 1.00 85.06 647 ALA A CA 1
ATOM 5146 C C . ALA A 1 647 ? -29.954 16.706 10.150 1.00 85.06 647 ALA A C 1
ATOM 5148 O O . ALA A 1 647 ? -30.861 17.511 9.937 1.00 85.06 647 ALA A O 1
ATOM 5149 N N . ILE A 1 648 ? -28.688 16.942 9.782 1.00 85.75 648 ILE A N 1
ATOM 5150 C CA . ILE A 1 648 ? -28.231 18.193 9.159 1.00 85.75 648 ILE A CA 1
ATOM 5151 C C . ILE A 1 648 ? -28.913 18.436 7.807 1.00 85.75 648 ILE A C 1
ATOM 5153 O O . ILE A 1 648 ? -29.143 19.585 7.444 1.00 85.75 648 ILE A O 1
ATOM 5157 N N . MET A 1 649 ? -29.336 17.381 7.099 1.00 85.44 649 MET A N 1
ATOM 5158 C CA . MET A 1 649 ? -30.072 17.512 5.833 1.00 85.44 649 MET A CA 1
ATOM 5159 C C . MET A 1 649 ? -31.446 18.179 5.982 1.00 85.44 649 MET A C 1
ATOM 5161 O O . MET A 1 649 ? -32.033 18.591 4.985 1.00 85.44 649 MET A O 1
ATOM 5165 N N . TYR A 1 650 ? -31.987 18.274 7.202 1.00 82.69 650 TYR A N 1
ATOM 5166 C CA . TYR A 1 650 ? -33.249 18.970 7.459 1.00 82.69 650 TYR A CA 1
ATOM 5167 C C . TYR A 1 650 ? -33.071 20.467 7.737 1.00 82.69 650 TYR A C 1
ATOM 5169 O O . TYR A 1 650 ? -34.072 21.183 7.825 1.00 82.69 650 TYR A O 1
ATOM 5177 N N . ARG A 1 651 ? -31.831 20.955 7.872 1.00 82.88 651 ARG A N 1
ATOM 5178 C CA . ARG A 1 651 ? -31.566 22.384 8.048 1.00 82.88 651 ARG A CA 1
ATOM 5179 C C . ARG A 1 651 ? -31.765 23.136 6.737 1.00 82.88 651 ARG A C 1
ATOM 5181 O O . ARG A 1 651 ? -31.448 22.640 5.660 1.00 82.88 651 ARG A O 1
ATOM 5188 N N . LYS A 1 652 ? -32.273 24.367 6.844 1.00 79.81 652 LYS A N 1
ATOM 5189 C CA . LYS A 1 652 ? -32.358 25.291 5.702 1.00 79.81 652 LYS A CA 1
ATOM 5190 C C . LYS A 1 652 ? -30.977 25.789 5.280 1.00 79.81 652 LYS A C 1
ATOM 5192 O O . LYS A 1 652 ? -30.721 25.925 4.090 1.00 79.81 652 LYS A O 1
ATOM 5197 N N . GLU A 1 653 ? -30.111 26.049 6.257 1.00 84.56 653 GLU A N 1
ATOM 5198 C CA . GLU A 1 653 ? -28.745 26.521 6.050 1.00 84.56 653 GLU A CA 1
ATOM 5199 C C . GLU A 1 653 ? -27.753 25.485 6.579 1.00 84.56 653 GLU A C 1
ATOM 5201 O O . GLU A 1 653 ? -27.858 25.023 7.720 1.00 84.56 653 GLU A O 1
ATOM 5206 N N . PHE A 1 654 ? -26.796 25.108 5.732 1.00 88.00 654 PHE A N 1
ATOM 5207 C CA . PHE A 1 654 ? -25.767 24.143 6.096 1.00 88.00 654 PHE A CA 1
ATOM 5208 C C . PHE A 1 654 ? -24.746 24.782 7.052 1.00 88.00 654 PHE A C 1
ATOM 5210 O O . PHE A 1 654 ? -24.261 25.885 6.788 1.00 88.00 654 PHE A O 1
ATOM 5217 N N . PRO A 1 655 ? -24.404 24.110 8.167 1.00 90.31 655 PRO A N 1
ATOM 5218 C CA . PRO A 1 655 ? -23.434 24.618 9.129 1.00 90.31 655 PRO A CA 1
ATOM 5219 C C . PRO A 1 655 ? -22.039 24.705 8.509 1.00 90.31 655 PRO A C 1
ATOM 5221 O O . PRO A 1 655 ? -21.623 23.804 7.778 1.00 90.31 655 PRO A O 1
ATOM 5224 N N . LYS A 1 656 ? -21.303 25.770 8.849 1.00 90.44 656 LYS A N 1
ATOM 5225 C CA . LYS A 1 656 ? -19.970 26.046 8.294 1.00 90.44 656 LYS A CA 1
ATOM 5226 C C . LYS A 1 656 ? -18.924 25.009 8.691 1.00 90.44 656 LYS A C 1
ATOM 5228 O O . LYS A 1 656 ? -18.099 24.671 7.857 1.00 90.44 656 LYS A O 1
ATOM 5233 N N . TRP A 1 657 ? -18.955 24.522 9.929 1.00 93.94 657 TRP A N 1
ATOM 5234 C CA . TRP A 1 657 ? -17.958 23.598 10.470 1.00 93.94 657 TRP A CA 1
ATOM 5235 C C . TRP A 1 657 ? -18.638 22.437 11.182 1.00 93.94 657 TRP A C 1
ATOM 5237 O O . TRP A 1 657 ? -19.631 22.611 11.897 1.00 93.94 657 TRP A O 1
ATOM 5247 N N . VAL A 1 658 ? -18.112 21.239 10.955 1.00 95.00 658 VAL A N 1
ATOM 5248 C CA . VAL A 1 658 ? -18.649 19.999 11.506 1.00 95.00 658 VAL A CA 1
ATOM 5249 C C . VAL A 1 658 ? -17.534 19.029 11.878 1.00 95.00 658 VAL A C 1
ATOM 5251 O O . VAL A 1 658 ? -16.467 19.023 11.267 1.00 95.00 658 VAL A O 1
ATOM 5254 N N . ILE A 1 659 ? -17.813 18.166 12.849 1.00 95.19 659 ILE A N 1
ATOM 5255 C CA . ILE A 1 659 ? -17.070 16.923 13.079 1.00 95.19 659 ILE A CA 1
ATOM 5256 C C . ILE A 1 659 ? -17.929 15.738 12.657 1.00 95.19 659 ILE A C 1
ATOM 5258 O O . ILE A 1 659 ? -19.155 15.792 12.769 1.00 95.19 659 ILE A O 1
ATOM 5262 N N . PHE A 1 660 ? -17.300 14.664 12.202 1.00 94.56 660 PHE A N 1
ATOM 5263 C CA . PHE A 1 660 ? -17.970 13.419 11.829 1.00 94.56 660 PHE A CA 1
ATOM 5264 C C . PHE A 1 660 ? -17.260 12.216 12.457 1.00 94.56 660 PHE A C 1
ATOM 5266 O O . PHE A 1 660 ? -16.118 12.331 12.888 1.00 94.56 660 PHE A O 1
ATOM 5273 N N . THR A 1 661 ? -17.930 11.063 12.547 1.00 90.62 661 THR A N 1
ATOM 5274 C CA . THR A 1 661 ? -17.340 9.853 13.161 1.00 90.62 661 THR A CA 1
ATOM 5275 C C . THR A 1 661 ? -17.003 8.761 12.146 1.00 90.62 661 THR A C 1
ATOM 5277 O O . THR A 1 661 ? -15.985 8.080 12.293 1.00 90.62 661 THR A O 1
ATOM 5280 N N . GLU A 1 662 ? -17.824 8.582 11.109 1.00 86.38 662 GLU A N 1
ATOM 5281 C CA . GLU A 1 662 ? -17.639 7.522 10.108 1.00 86.38 662 GLU A CA 1
ATOM 5282 C C . GLU A 1 662 ? -17.724 8.077 8.678 1.00 86.38 662 GLU A C 1
ATOM 5284 O O . GLU A 1 662 ? -18.465 9.021 8.397 1.00 86.38 662 GLU A O 1
ATOM 5289 N N . VAL A 1 663 ? -16.964 7.466 7.764 1.00 87.44 663 VAL A N 1
ATOM 5290 C CA . VAL A 1 663 ? -16.996 7.750 6.324 1.00 87.44 663 VAL A CA 1
ATOM 5291 C C . VAL A 1 663 ? -17.584 6.550 5.582 1.00 87.44 663 VAL A C 1
ATOM 5293 O O . VAL A 1 663 ? -17.113 5.420 5.709 1.00 87.44 663 VAL A O 1
ATOM 5296 N N . LEU A 1 664 ? -18.606 6.808 4.772 1.00 79.31 664 LEU A N 1
ATOM 5297 C CA . LEU A 1 664 ? -19.287 5.861 3.898 1.00 79.31 664 LEU A CA 1
ATOM 5298 C C . LEU A 1 664 ? -18.989 6.213 2.436 1.00 79.31 664 LEU A C 1
ATOM 5300 O O . LEU A 1 664 ? -19.714 7.015 1.845 1.00 79.31 664 LEU A O 1
ATOM 5304 N N . GLN A 1 665 ? -17.946 5.597 1.865 1.00 76.44 665 GLN A N 1
ATOM 5305 C CA . GLN A 1 665 ? -17.438 5.849 0.503 1.00 76.44 665 GLN A CA 1
ATOM 5306 C C . GLN A 1 665 ? -17.183 7.343 0.237 1.00 76.44 665 GLN A C 1
ATOM 5308 O O . GLN A 1 665 ? -16.103 7.824 0.568 1.00 76.44 665 GLN A O 1
ATOM 5313 N N . ASP A 1 666 ? -18.189 8.069 -0.257 1.00 80.75 666 ASP A N 1
ATOM 5314 C CA . ASP A 1 666 ? -18.113 9.493 -0.614 1.00 80.75 666 ASP A CA 1
ATOM 5315 C C . ASP A 1 666 ? -18.911 10.396 0.342 1.00 80.75 666 ASP A C 1
ATOM 5317 O O . ASP A 1 666 ? -19.112 11.582 0.071 1.00 80.75 666 ASP A O 1
ATOM 5321 N N . SER A 1 667 ? -19.431 9.841 1.442 1.00 88.12 667 SER A N 1
ATOM 5322 C CA . SER A 1 667 ? -20.279 10.572 2.382 1.00 88.12 667 SER A CA 1
ATOM 5323 C C . SER A 1 667 ? -19.845 10.447 3.836 1.00 88.12 667 SER A C 1
ATOM 5325 O O . SER A 1 667 ? -19.438 9.378 4.275 1.00 88.12 667 SER A O 1
ATOM 5327 N N . ILE A 1 668 ? -19.967 11.534 4.593 1.00 91.12 668 ILE A N 1
ATOM 5328 C CA . ILE A 1 668 ? -19.718 11.562 6.039 1.00 91.12 668 ILE A CA 1
ATOM 5329 C C . ILE A 1 668 ? -21.004 11.269 6.821 1.00 91.12 668 ILE A C 1
ATOM 5331 O O . ILE A 1 668 ? -22.097 11.700 6.435 1.00 91.12 668 ILE A O 1
ATOM 5335 N N . ARG A 1 669 ? -20.867 10.516 7.916 1.00 88.56 669 ARG A N 1
ATOM 5336 C CA . ARG A 1 669 ? -21.948 10.058 8.799 1.00 88.56 669 ARG A CA 1
ATOM 5337 C C . ARG A 1 669 ? -21.655 10.457 10.248 1.00 88.56 669 ARG A C 1
ATOM 5339 O O . ARG A 1 669 ? -20.496 10.611 10.633 1.00 88.56 669 ARG A O 1
ATOM 5346 N N . ASP A 1 670 ? -22.726 10.563 11.033 1.00 91.19 670 ASP A N 1
ATOM 5347 C CA . ASP A 1 670 ? -22.723 10.886 12.457 1.00 91.19 670 ASP A CA 1
ATOM 5348 C C . ASP A 1 670 ? -22.041 12.235 12.673 1.00 91.19 670 ASP A C 1
ATOM 5350 O O . ASP A 1 670 ? -20.894 12.312 13.100 1.00 91.19 670 ASP A O 1
ATOM 5354 N N . ILE A 1 671 ? -22.735 13.294 12.256 1.00 94.19 671 ILE A N 1
ATOM 5355 C CA . ILE A 1 671 ? -22.174 14.639 12.141 1.00 94.19 671 ILE A CA 1
ATOM 5356 C C . ILE A 1 671 ? -22.649 15.514 13.302 1.00 94.19 671 ILE A C 1
ATOM 5358 O O . ILE A 1 671 ? -23.836 15.517 13.620 1.00 94.19 671 ILE A O 1
ATOM 5362 N N . THR A 1 672 ? -21.752 16.301 13.895 1.00 95.06 672 THR A N 1
ATOM 5363 C CA . THR A 1 672 ? -22.083 17.336 14.888 1.00 95.06 672 THR A CA 1
ATOM 5364 C C . THR A 1 672 ? -21.512 18.683 14.473 1.00 95.06 672 THR A C 1
ATOM 5366 O O . THR A 1 672 ? -20.378 18.772 14.008 1.00 95.06 672 THR A O 1
ATOM 5369 N N . VAL A 1 673 ? -22.304 19.739 14.650 1.00 93.94 673 VAL A N 1
ATOM 5370 C CA . VAL A 1 673 ? -21.917 21.124 14.364 1.00 93.94 673 VAL A CA 1
ATOM 5371 C C . VAL A 1 673 ? -20.979 21.638 15.443 1.00 93.94 673 VAL A C 1
ATOM 5373 O O . VAL A 1 673 ? -21.287 21.537 16.632 1.00 93.94 673 VAL A O 1
ATOM 5376 N N . VAL A 1 674 ? -19.859 22.221 15.032 1.00 93.44 674 VAL A N 1
ATOM 5377 C CA . VAL A 1 674 ? -18.824 22.726 15.941 1.00 93.44 674 VAL A CA 1
ATOM 5378 C C . VAL A 1 674 ? -18.415 24.136 15.557 1.00 93.44 674 VAL A C 1
ATOM 5380 O O . VAL A 1 674 ? -18.557 24.527 14.400 1.00 93.44 674 VAL A O 1
ATOM 5383 N N . GLU A 1 675 ? -17.888 24.878 16.523 1.00 91.31 675 GLU A N 1
ATOM 5384 C CA . GLU A 1 675 ? -17.261 26.170 16.263 1.00 91.31 675 GLU A CA 1
ATOM 5385 C C . GLU A 1 675 ? -15.771 25.971 15.927 1.00 91.31 675 GLU A C 1
ATOM 5387 O O . GLU A 1 675 ? -15.121 25.098 16.522 1.00 91.31 675 GLU A O 1
ATOM 5392 N N . PRO A 1 676 ? -15.210 26.735 14.972 1.00 87.56 676 PRO A N 1
ATOM 5393 C CA . PRO A 1 676 ? -13.820 26.576 14.550 1.00 87.56 676 PRO A CA 1
ATOM 5394 C C . PRO A 1 676 ? -12.826 26.848 15.688 1.00 87.56 676 PRO A C 1
ATOM 5396 O O . PRO A 1 676 ? -11.755 26.240 15.715 1.00 87.56 676 PRO A O 1
ATOM 5399 N N . GLU A 1 677 ? -13.186 27.697 16.655 1.00 89.38 677 GLU A N 1
ATOM 5400 C CA . GLU A 1 677 ? -12.336 28.046 17.793 1.00 89.38 677 GLU A CA 1
ATOM 5401 C C . GLU A 1 677 ? -12.002 26.835 18.664 1.00 89.38 677 GLU A C 1
ATOM 5403 O O . GLU A 1 677 ? -10.879 26.666 19.144 1.00 89.38 677 GLU A O 1
ATOM 5408 N N . TRP A 1 678 ? -12.955 25.913 18.797 1.00 90.88 678 TRP A N 1
ATOM 5409 C CA . TRP A 1 678 ? -12.802 24.743 19.654 1.00 90.88 678 TRP A CA 1
ATOM 5410 C C . TRP A 1 678 ? -11.753 23.763 19.129 1.00 90.88 678 TRP A C 1
ATOM 5412 O O . TRP A 1 678 ? -11.199 22.996 19.916 1.00 90.88 678 TRP A O 1
ATOM 5422 N N . LEU A 1 679 ? -11.464 23.771 17.823 1.00 88.94 679 LEU A N 1
ATOM 5423 C CA . LEU A 1 679 ? -10.490 22.862 17.220 1.00 88.94 679 LEU A CA 1
ATOM 5424 C C . LEU A 1 679 ? -9.068 23.174 17.696 1.00 88.94 679 LEU A C 1
ATOM 5426 O O . LEU A 1 679 ? -8.377 22.267 18.159 1.00 88.94 679 LEU A O 1
ATOM 5430 N N . TYR A 1 680 ? -8.646 24.440 17.656 1.00 86.12 680 TYR A N 1
ATOM 5431 C CA . TYR A 1 680 ? -7.313 24.823 18.133 1.00 86.12 680 TYR A CA 1
ATOM 5432 C C . TYR A 1 680 ? -7.253 24.969 19.661 1.00 86.12 680 TYR A C 1
ATOM 5434 O O . TYR A 1 680 ? -6.210 24.703 20.251 1.00 86.12 680 TYR A O 1
ATOM 5442 N N . GLU A 1 681 ? -8.356 25.317 20.337 1.00 86.31 681 GLU A N 1
ATOM 5443 C CA . GLU A 1 681 ? -8.393 25.368 21.808 1.00 86.31 681 GLU A CA 1
ATOM 5444 C C . GLU A 1 681 ? -8.269 23.975 22.441 1.00 86.31 681 GLU A C 1
ATOM 5446 O O . GLU A 1 681 ? -7.541 23.776 23.417 1.00 86.31 681 GLU A O 1
ATOM 5451 N N . LEU A 1 682 ? -8.989 22.987 21.900 1.00 86.75 682 LEU A N 1
ATOM 5452 C CA . LEU A 1 682 ? -9.041 21.643 22.474 1.00 86.75 682 LEU A CA 1
ATOM 5453 C C . LEU A 1 682 ? -7.972 20.711 21.900 1.00 86.75 682 LEU A C 1
ATOM 5455 O O . LEU A 1 682 ? -7.608 19.748 22.579 1.00 86.75 682 LEU A O 1
ATOM 5459 N N . ALA A 1 683 ? -7.449 20.981 20.705 1.00 85.50 683 ALA A N 1
ATOM 5460 C CA . ALA A 1 683 ? -6.413 20.181 20.058 1.00 85.50 683 ALA A CA 1
ATOM 5461 C C . ALA A 1 683 ? -5.272 21.058 19.509 1.00 85.50 683 ALA A C 1
ATOM 5463 O O . ALA A 1 683 ? -4.905 20.952 18.341 1.00 85.50 683 ALA A O 1
ATOM 5464 N N . ALA A 1 684 ? -4.678 21.888 20.373 1.00 77.06 684 ALA A N 1
ATOM 5465 C CA . ALA A 1 684 ? -3.572 22.792 20.029 1.00 77.06 684 ALA A CA 1
ATOM 5466 C C . ALA A 1 684 ? -2.336 22.089 19.428 1.00 77.06 684 ALA A C 1
ATOM 5468 O O . ALA A 1 684 ? -1.610 22.686 18.644 1.00 77.06 684 ALA A O 1
ATOM 5469 N N . ASP A 1 685 ? -2.100 20.814 19.759 1.00 78.38 685 ASP A N 1
ATOM 5470 C CA . ASP A 1 685 ? -1.007 20.022 19.169 1.00 78.38 685 ASP A CA 1
ATOM 5471 C C . ASP A 1 685 ? -1.289 19.587 17.714 1.00 78.38 685 ASP A C 1
ATOM 5473 O O . ASP A 1 685 ? -0.413 19.025 17.057 1.00 78.38 685 ASP A O 1
ATOM 5477 N N . TYR A 1 686 ? -2.521 19.770 17.227 1.00 82.38 686 TYR A N 1
ATOM 5478 C CA . TYR A 1 686 ? -2.969 19.331 15.902 1.00 82.38 686 TYR A CA 1
ATOM 5479 C C . TYR A 1 686 ? -3.417 20.494 15.007 1.00 82.38 686 TYR A C 1
ATOM 5481 O O . TYR A 1 686 ? -3.153 20.466 13.807 1.00 82.38 686 TYR A O 1
ATOM 5489 N N . TYR A 1 687 ? -4.074 21.508 15.576 1.00 83.44 687 TYR A N 1
ATOM 5490 C CA . TYR A 1 687 ? -4.549 22.690 14.858 1.00 83.44 687 TYR A CA 1
ATOM 5491 C C . TYR A 1 687 ? -3.873 23.965 15.359 1.00 83.44 687 TYR A C 1
ATOM 5493 O O . TYR A 1 687 ? -3.799 24.210 16.561 1.00 83.44 687 TYR A O 1
ATOM 5501 N N . GLU A 1 688 ? -3.469 24.816 14.417 1.00 74.81 688 GLU A N 1
ATOM 5502 C CA . GLU A 1 688 ? -3.002 26.181 14.668 1.00 74.81 688 GLU A CA 1
ATOM 5503 C C . GLU A 1 688 ? -3.969 27.182 14.019 1.00 74.81 688 GLU A C 1
ATOM 5505 O O . GLU A 1 688 ? -4.511 26.929 12.942 1.00 74.81 688 GLU A O 1
ATOM 5510 N N . PHE A 1 689 ? -4.191 28.325 14.672 1.00 68.44 689 PHE A N 1
ATOM 5511 C CA . PHE A 1 689 ? -5.042 29.400 14.158 1.00 68.44 689 PHE A CA 1
ATOM 5512 C C . PHE A 1 689 ? -4.194 30.505 13.524 1.00 68.44 689 PHE A C 1
ATOM 5514 O O . PHE A 1 689 ? -3.297 31.048 14.168 1.00 68.44 689 PHE A O 1
ATOM 5521 N N . GLY A 1 690 ? -4.501 30.869 12.279 1.00 62.31 690 GLY A N 1
ATOM 5522 C CA . GLY A 1 690 ? -3.909 32.030 11.619 1.00 62.31 690 GLY A CA 1
ATOM 5523 C C . GLY A 1 690 ? -4.051 31.995 10.101 1.00 62.31 690 GLY A C 1
ATOM 5524 O O . GLY A 1 690 ? -4.271 30.950 9.488 1.00 62.31 690 GLY A O 1
ATOM 5525 N N . THR A 1 691 ? -3.903 33.152 9.464 1.00 55.22 691 THR A N 1
ATOM 5526 C CA . THR A 1 691 ? -3.698 33.215 8.014 1.00 55.22 691 THR A CA 1
ATOM 5527 C C . THR A 1 691 ? -2.318 32.656 7.662 1.00 55.22 691 THR A C 1
ATOM 5529 O O . THR A 1 691 ? -1.383 32.713 8.460 1.00 55.22 691 THR A O 1
ATOM 5532 N N . ARG A 1 692 ? -2.137 32.139 6.437 1.00 51.25 692 ARG A N 1
ATOM 5533 C CA . ARG A 1 692 ? -0.841 31.590 5.982 1.00 51.25 692 ARG A CA 1
ATOM 5534 C C . ARG A 1 692 ? 0.335 32.547 6.257 1.00 51.25 692 ARG A C 1
ATOM 5536 O O . ARG A 1 692 ? 1.434 32.087 6.552 1.00 51.25 692 ARG A O 1
ATOM 5543 N N . LEU A 1 693 ? 0.088 33.860 6.193 1.00 45.28 693 LEU A N 1
ATOM 5544 C CA . LEU A 1 693 ? 1.046 34.930 6.493 1.00 45.28 693 LEU A CA 1
ATOM 5545 C C . LEU A 1 693 ? 1.333 35.121 7.992 1.00 45.28 693 LEU A C 1
ATOM 5547 O O . LEU A 1 693 ? 2.449 35.499 8.324 1.00 45.28 693 LEU A O 1
ATOM 5551 N N . GLU A 1 694 ? 0.379 34.858 8.884 1.00 45.25 694 GLU A N 1
ATOM 5552 C CA . GLU A 1 694 ? 0.549 34.958 10.345 1.00 45.25 694 GLU A CA 1
ATOM 5553 C C . GLU A 1 694 ? 1.255 33.731 10.942 1.00 45.25 694 GLU A C 1
ATOM 5555 O O . GLU A 1 694 ? 1.971 33.856 11.933 1.00 45.25 694 GLU A O 1
ATOM 5560 N N . ILE A 1 695 ? 1.116 32.560 10.311 1.00 49.09 695 ILE A N 1
ATOM 5561 C CA . ILE A 1 695 ? 1.745 31.302 10.757 1.00 49.09 695 ILE A CA 1
ATOM 5562 C C . ILE A 1 695 ? 3.221 31.221 10.311 1.00 49.09 695 ILE A C 1
ATOM 5564 O O . ILE A 1 695 ? 4.090 30.736 11.043 1.00 49.09 695 ILE A O 1
ATOM 5568 N N . LEU A 1 696 ? 3.543 31.752 9.121 1.00 48.16 696 LEU A N 1
ATOM 5569 C CA . LEU A 1 696 ? 4.898 31.748 8.541 1.00 48.16 696 LEU A CA 1
ATOM 5570 C C . LEU A 1 696 ? 5.995 32.312 9.483 1.00 48.16 696 LEU A C 1
ATOM 5572 O O . LEU A 1 696 ? 7.050 31.676 9.596 1.00 48.16 696 LEU A O 1
ATOM 5576 N N . PRO A 1 697 ? 5.802 33.439 10.201 1.00 43.28 697 PRO A N 1
ATOM 5577 C CA . PRO A 1 697 ? 6.797 33.988 11.121 1.00 43.28 697 PRO A CA 1
ATOM 5578 C C . PRO A 1 697 ? 7.159 33.057 12.285 1.00 43.28 697 PRO A C 1
ATOM 5580 O O . PRO A 1 697 ? 8.328 33.005 12.659 1.00 43.28 697 PRO A O 1
ATOM 5583 N N . MET A 1 698 ? 6.221 32.271 12.828 1.00 37.56 698 MET A N 1
ATOM 5584 C CA . MET A 1 698 ? 6.492 31.399 13.986 1.00 37.56 698 MET A CA 1
ATOM 5585 C C . MET A 1 698 ? 7.268 30.132 13.608 1.00 37.56 698 MET A C 1
ATOM 5587 O O . MET A 1 698 ? 8.221 29.755 14.297 1.00 37.56 698 MET A O 1
ATOM 5591 N N . ALA A 1 699 ? 6.972 29.537 12.449 1.00 40.03 699 ALA A N 1
ATOM 5592 C CA . ALA A 1 699 ? 7.797 28.462 11.894 1.00 40.03 699 ALA A CA 1
ATOM 5593 C C . ALA A 1 699 ? 9.216 28.960 11.543 1.00 40.03 699 ALA A C 1
ATOM 5595 O O . ALA A 1 699 ? 10.206 28.230 11.678 1.00 40.03 699 ALA A O 1
ATOM 5596 N N . THR A 1 700 ? 9.332 30.233 11.146 1.00 39.62 700 THR A N 1
ATOM 5597 C CA . THR A 1 700 ? 10.627 30.888 10.923 1.00 39.62 700 THR A CA 1
ATOM 5598 C C . THR A 1 700 ? 11.345 31.176 12.242 1.00 39.62 700 THR A C 1
ATOM 5600 O O . THR A 1 700 ? 12.550 30.982 12.298 1.00 39.62 700 THR A O 1
ATOM 5603 N N . LEU A 1 701 ? 10.635 31.507 13.326 1.00 35.34 701 LEU A N 1
ATOM 5604 C CA . LEU A 1 701 ? 11.192 31.665 14.676 1.00 35.34 701 LEU A CA 1
ATOM 5605 C C . LEU A 1 701 ? 11.691 30.349 15.280 1.00 35.34 701 LEU A C 1
ATOM 5607 O O . LEU A 1 701 ? 12.702 30.373 15.967 1.00 35.34 701 LEU A O 1
ATOM 5611 N N . LEU A 1 702 ? 11.092 29.190 14.988 1.00 40.03 702 LEU A N 1
ATOM 5612 C CA . LEU A 1 702 ? 11.684 27.888 15.348 1.00 40.03 702 LEU A CA 1
ATOM 5613 C C . LEU A 1 702 ? 12.934 27.577 14.499 1.00 40.03 702 LEU A C 1
ATOM 5615 O O . LEU A 1 702 ? 13.940 27.066 15.009 1.00 40.03 702 LEU A O 1
ATOM 5619 N N . LYS A 1 703 ? 12.943 27.977 13.220 1.00 37.03 703 LYS A N 1
ATOM 5620 C CA . LYS A 1 703 ? 14.159 27.962 12.383 1.00 37.03 703 LYS A CA 1
ATOM 5621 C C . LYS A 1 703 ? 15.218 28.978 12.839 1.00 37.03 703 LYS A C 1
ATOM 5623 O O . LYS A 1 703 ? 16.408 28.711 12.707 1.00 37.03 703 LYS A O 1
ATOM 5628 N N . GLU A 1 704 ? 14.835 30.114 13.407 1.00 35.94 704 GLU A N 1
ATOM 5629 C CA . GLU A 1 704 ? 15.760 31.125 13.922 1.00 35.94 704 GLU A CA 1
ATOM 5630 C C . GLU A 1 704 ? 16.213 30.832 15.348 1.00 35.94 704 GLU A C 1
ATOM 5632 O O . GLU A 1 704 ? 17.364 31.099 15.665 1.00 35.94 704 GLU A O 1
ATOM 5637 N N . ALA A 1 705 ? 15.385 30.217 16.190 1.00 35.28 705 ALA A N 1
ATOM 5638 C CA . ALA A 1 705 ? 15.774 29.717 17.504 1.00 35.28 705 ALA A CA 1
ATOM 5639 C C . ALA A 1 705 ? 16.778 28.570 17.353 1.00 35.28 705 ALA A C 1
ATOM 5641 O O . ALA A 1 705 ? 17.814 28.571 18.017 1.00 35.28 705 ALA A O 1
ATOM 5642 N N . SER A 1 706 ? 16.546 27.659 16.399 1.00 39.34 706 SER A N 1
ATOM 5643 C CA . SER A 1 706 ? 17.540 26.643 16.041 1.00 39.34 706 SER A CA 1
ATOM 5644 C C . SER A 1 706 ? 18.814 27.258 15.438 1.00 39.34 706 SER A C 1
ATOM 5646 O O . SER A 1 706 ? 19.904 26.793 15.757 1.00 39.34 706 SER A O 1
ATOM 5648 N N . ARG A 1 707 ? 18.740 28.360 14.671 1.00 31.77 707 ARG A N 1
ATOM 5649 C CA . ARG A 1 707 ? 19.940 29.087 14.197 1.00 31.77 707 ARG A CA 1
ATOM 5650 C C . ARG A 1 707 ? 20.661 29.896 15.283 1.00 31.77 707 ARG A C 1
ATOM 5652 O O . ARG A 1 707 ? 21.888 29.906 15.287 1.00 31.77 707 ARG A O 1
ATOM 5659 N N . ARG A 1 708 ? 19.954 30.537 16.219 1.00 31.39 708 ARG A N 1
ATOM 5660 C CA . ARG A 1 708 ? 20.554 31.306 17.328 1.00 31.39 708 ARG A CA 1
ATOM 5661 C C . ARG A 1 708 ? 21.243 30.393 18.337 1.00 31.39 708 ARG A C 1
ATOM 5663 O O . ARG A 1 708 ? 22.316 30.745 18.815 1.00 31.39 708 ARG A O 1
ATOM 5670 N N . LEU A 1 709 ? 20.708 29.191 18.567 1.00 34.25 709 LEU A N 1
ATOM 5671 C CA . LEU A 1 709 ? 21.399 28.149 19.336 1.00 34.25 709 LEU A CA 1
ATOM 5672 C C . LEU A 1 709 ? 22.683 27.654 18.647 1.00 34.25 709 LEU A C 1
ATOM 5674 O O . LEU A 1 709 ? 23.593 27.183 19.323 1.00 34.25 709 LEU A O 1
ATOM 5678 N N . ILE A 1 710 ? 22.801 27.802 17.323 1.00 36.12 710 ILE A N 1
ATOM 5679 C CA . ILE A 1 710 ? 24.016 27.440 16.576 1.00 36.12 710 ILE A CA 1
ATOM 5680 C C . ILE A 1 710 ? 25.042 28.593 16.551 1.00 36.12 710 ILE A C 1
ATOM 5682 O O . ILE A 1 710 ? 26.240 28.327 16.444 1.00 36.12 710 ILE A O 1
ATOM 5686 N N . SER A 1 711 ? 24.633 29.861 16.702 1.00 34.22 711 SER A N 1
ATOM 5687 C CA . SER A 1 711 ? 25.562 31.003 16.630 1.00 34.22 711 SER A CA 1
ATOM 5688 C C . SER A 1 711 ? 26.102 31.505 17.974 1.00 34.22 711 SER A C 1
ATOM 5690 O O . SER A 1 711 ? 27.104 32.217 17.978 1.00 34.22 711 SER A O 1
ATOM 5692 N N . SER A 1 712 ? 25.524 31.140 19.123 1.00 27.75 712 SER A N 1
ATOM 5693 C CA . SER A 1 712 ? 26.065 31.536 20.434 1.00 27.75 712 SER A CA 1
ATOM 5694 C C . SER A 1 712 ? 27.213 30.621 20.891 1.00 27.75 712 SER A C 1
ATOM 5696 O O . SER A 1 712 ? 27.138 29.957 21.925 1.00 27.75 712 SER A O 1
ATOM 5698 N N . ARG A 1 713 ? 28.314 30.585 20.127 1.00 30.86 713 ARG A N 1
ATOM 5699 C CA . ARG A 1 713 ? 29.615 30.056 20.579 1.00 30.86 713 ARG A CA 1
ATOM 5700 C C . ARG A 1 713 ? 30.345 31.111 21.417 1.00 30.86 713 ARG A C 1
ATOM 5702 O O . ARG A 1 713 ? 31.382 31.624 21.018 1.00 30.86 713 ARG A O 1
ATOM 5709 N N . SER A 1 714 ? 29.804 31.436 22.586 1.00 28.50 714 SER A N 1
ATOM 5710 C CA . SER A 1 714 ? 30.531 32.190 23.613 1.00 28.50 714 SER A CA 1
ATOM 5711 C C . SER A 1 714 ? 29.806 32.107 24.955 1.00 28.50 714 SER A C 1
ATOM 5713 O O . SER A 1 714 ? 29.085 33.022 25.326 1.00 28.50 714 SER A O 1
ATOM 5715 N N . LEU A 1 715 ? 29.990 31.009 25.685 1.00 26.59 715 LEU A N 1
ATOM 5716 C CA . LEU A 1 715 ? 30.135 31.057 27.142 1.00 26.59 715 LEU A CA 1
ATOM 5717 C C . LEU A 1 715 ? 30.758 29.734 27.603 1.00 26.59 715 LEU A C 1
ATOM 5719 O O . LEU A 1 715 ? 30.102 28.734 27.876 1.00 26.59 715 LEU A O 1
ATOM 5723 N N . CYS A 1 716 ? 32.085 29.736 27.592 1.00 24.92 716 CYS A N 1
ATOM 5724 C CA . CYS A 1 716 ? 32.939 28.691 28.126 1.00 24.92 716 CYS A CA 1
ATOM 5725 C C . CYS A 1 716 ? 32.878 28.759 29.659 1.00 24.92 716 CYS A C 1
ATOM 5727 O O . CYS A 1 716 ? 33.669 29.478 30.254 1.00 24.92 716 CYS A O 1
ATOM 5729 N N . CYS A 1 717 ? 31.909 28.091 30.288 1.00 23.33 717 CYS A N 1
ATOM 5730 C CA . CYS A 1 717 ? 31.844 27.891 31.743 1.00 23.33 717 CYS A CA 1
ATOM 5731 C C . CYS A 1 717 ? 31.049 26.613 32.061 1.00 23.33 717 CYS A C 1
ATOM 5733 O O . CYS A 1 717 ? 29.967 26.664 32.635 1.00 23.33 717 CYS A O 1
ATOM 5735 N N . LEU A 1 718 ? 31.581 25.452 31.679 1.00 25.66 718 LEU A N 1
ATOM 5736 C CA . LEU A 1 718 ? 31.230 24.177 32.308 1.00 25.66 718 LEU A CA 1
ATOM 5737 C C . LEU A 1 718 ? 32.531 23.441 32.663 1.00 25.66 718 LEU A C 1
ATOM 5739 O O . LEU A 1 718 ? 33.529 23.609 31.956 1.00 25.66 718 LEU A O 1
ATOM 5743 N N . PRO A 1 719 ? 32.571 22.721 33.797 1.00 29.05 719 PRO A N 1
ATOM 5744 C CA . PRO A 1 719 ? 33.813 22.401 34.486 1.00 29.05 719 PRO A CA 1
ATOM 5745 C C . PRO A 1 719 ? 34.651 21.416 33.678 1.00 29.05 719 PRO A C 1
ATOM 5747 O O . PRO A 1 719 ? 34.115 20.501 33.054 1.00 29.05 719 PRO A O 1
ATOM 5750 N N . ARG A 1 720 ? 35.975 21.599 33.732 1.00 24.80 720 ARG A N 1
ATOM 5751 C CA . ARG A 1 720 ? 36.986 20.686 33.185 1.00 24.80 720 ARG A CA 1
ATOM 5752 C C . ARG A 1 720 ? 36.800 19.282 33.769 1.00 24.80 720 ARG A C 1
ATOM 5754 O O . ARG A 1 720 ? 37.382 18.959 34.797 1.00 24.80 720 ARG A O 1
ATOM 5761 N N . VAL A 1 721 ? 36.022 18.447 33.095 1.00 24.22 721 VAL A N 1
ATOM 5762 C CA . VAL A 1 721 ? 36.074 16.997 33.261 1.00 24.22 721 VAL A CA 1
ATOM 5763 C C . VAL A 1 721 ? 36.751 16.466 32.006 1.00 24.22 721 VAL A C 1
ATOM 5765 O O . VAL A 1 721 ? 36.151 16.376 30.937 1.00 24.22 721 VAL A O 1
ATOM 5768 N N . ASN A 1 722 ? 38.056 16.233 32.136 1.00 28.44 722 ASN A N 1
ATOM 5769 C CA . ASN A 1 722 ? 38.872 15.563 31.136 1.00 28.44 722 ASN A CA 1
ATOM 5770 C C . ASN A 1 722 ? 38.391 14.115 31.023 1.00 28.44 722 ASN A C 1
ATOM 5772 O O . ASN A 1 722 ? 38.780 13.304 31.847 1.00 28.44 722 ASN A O 1
ATOM 5776 N N . ASP A 1 723 ? 37.554 13.815 30.034 1.00 28.33 723 ASP A N 1
ATOM 5777 C CA . ASP A 1 723 ? 37.350 12.457 29.518 1.00 28.33 723 ASP A CA 1
ATOM 5778 C C . ASP A 1 723 ? 36.782 12.559 28.095 1.00 28.33 723 ASP A C 1
ATOM 5780 O O . ASP A 1 723 ? 35.579 12.720 27.871 1.00 28.33 723 ASP A O 1
ATOM 5784 N N . GLY A 1 724 ? 37.689 12.529 27.116 1.00 29.75 724 GLY A N 1
ATOM 5785 C CA . GLY A 1 724 ? 37.450 12.849 25.705 1.00 29.75 724 GLY A CA 1
ATOM 5786 C C . GLY A 1 724 ? 36.561 11.885 24.910 1.00 29.75 724 GLY A C 1
ATOM 5787 O O . GLY A 1 724 ? 36.283 12.179 23.752 1.00 29.75 724 GLY A O 1
ATOM 5788 N N . ASP A 1 725 ? 36.057 10.793 25.492 1.00 31.66 725 ASP A N 1
ATOM 5789 C CA . ASP A 1 725 ? 35.401 9.727 24.712 1.00 31.66 725 ASP A CA 1
ATOM 5790 C C . ASP A 1 725 ? 33.881 9.586 24.911 1.00 31.66 725 ASP A C 1
ATOM 5792 O O . ASP A 1 725 ? 33.224 8.843 24.178 1.00 31.66 725 ASP A O 1
ATOM 5796 N N . LYS A 1 726 ? 33.253 10.326 25.836 1.00 26.25 726 LYS A N 1
ATOM 5797 C CA . LYS A 1 726 ? 31.812 10.140 26.135 1.00 26.25 726 LYS A CA 1
ATOM 5798 C C . LYS A 1 726 ? 30.833 10.961 25.279 1.00 26.25 726 LYS A C 1
ATOM 5800 O O . LYS A 1 726 ? 29.626 10.760 25.386 1.00 26.25 726 LYS A O 1
ATOM 5805 N N . LEU A 1 727 ? 31.301 11.836 24.384 1.00 26.77 727 LEU A N 1
ATOM 5806 C CA . LEU A 1 727 ? 30.454 12.845 23.714 1.00 26.77 727 LEU A CA 1
ATOM 5807 C C . LEU A 1 727 ? 30.051 12.555 22.251 1.00 26.77 727 LEU A C 1
ATOM 5809 O O . LEU A 1 727 ? 29.530 13.441 21.579 1.00 26.77 727 LEU A O 1
ATOM 5813 N N . ARG A 1 728 ? 30.211 11.326 21.733 1.00 26.89 728 ARG A N 1
ATOM 5814 C CA . ARG A 1 728 ? 29.789 10.980 20.351 1.00 26.89 728 ARG A CA 1
ATOM 5815 C C . ARG A 1 728 ? 28.332 10.495 20.183 1.00 26.89 728 ARG A C 1
ATOM 5817 O O . ARG A 1 728 ? 27.953 10.139 19.072 1.00 26.89 728 ARG A O 1
ATOM 5824 N N . ARG A 1 729 ? 27.490 10.464 21.227 1.00 30.05 729 ARG A N 1
ATOM 5825 C CA . ARG A 1 729 ? 26.265 9.623 21.238 1.00 30.05 729 ARG A CA 1
ATOM 5826 C C . ARG A 1 729 ? 24.908 10.211 20.815 1.00 30.05 729 ARG A C 1
ATOM 5828 O O . ARG A 1 729 ? 23.922 9.495 20.911 1.00 30.05 729 ARG A O 1
ATOM 5835 N N . PHE A 1 730 ? 24.827 11.409 20.242 1.00 27.16 730 PHE A N 1
ATOM 5836 C CA . PHE A 1 730 ? 23.595 11.872 19.576 1.00 27.16 730 PHE A CA 1
ATOM 5837 C C . PHE A 1 730 ? 23.940 12.636 18.291 1.00 27.16 730 PHE A C 1
ATOM 5839 O O . PHE A 1 730 ? 23.953 13.864 18.272 1.00 27.16 730 PHE A O 1
ATOM 5846 N N . ARG A 1 731 ? 24.258 11.926 17.197 1.00 36.19 731 ARG A N 1
ATOM 5847 C CA . ARG A 1 731 ? 24.239 12.556 15.866 1.00 36.19 731 ARG A CA 1
ATOM 5848 C C . ARG A 1 731 ? 22.774 12.816 15.517 1.00 36.19 731 ARG A C 1
ATOM 5850 O O . ARG A 1 731 ? 22.025 11.881 15.271 1.00 36.19 731 ARG A O 1
ATOM 5857 N N . SER A 1 732 ? 22.360 14.078 15.553 1.00 47.06 732 SER A N 1
ATOM 5858 C CA . SER A 1 732 ? 20.979 14.510 15.307 1.00 47.06 732 SER A CA 1
ATOM 5859 C C . SER A 1 732 ? 20.523 14.372 13.848 1.00 47.06 732 SER A C 1
ATOM 5861 O O . SER A 1 732 ? 19.352 14.598 13.564 1.00 47.06 732 SER A O 1
ATOM 5863 N N . LEU A 1 733 ? 21.424 14.036 12.917 1.00 56.41 733 LEU A N 1
ATOM 5864 C CA . LEU A 1 733 ? 21.171 14.035 11.476 1.00 56.41 733 LEU A CA 1
ATOM 5865 C C . LEU A 1 733 ? 21.842 12.812 10.830 1.00 56.41 733 LEU A C 1
ATOM 5867 O O . LEU A 1 733 ? 23.011 12.535 11.109 1.00 56.41 733 LEU A O 1
ATOM 5871 N N . LEU A 1 734 ? 21.095 12.090 9.989 1.00 72.50 734 LEU A N 1
ATOM 5872 C CA . LEU A 1 734 ? 21.562 10.905 9.258 1.00 72.50 734 LEU A CA 1
ATOM 5873 C C . LEU A 1 734 ? 22.470 11.308 8.094 1.00 72.50 734 LEU A C 1
ATOM 5875 O O . LEU A 1 734 ? 22.235 12.316 7.426 1.00 72.50 734 LEU A O 1
ATOM 5879 N N . SER A 1 735 ? 23.491 10.503 7.826 1.00 77.38 735 SER A N 1
ATOM 5880 C CA . SER A 1 735 ? 24.463 10.739 6.764 1.00 77.38 735 SER A CA 1
ATOM 5881 C C . SER A 1 735 ? 24.143 9.962 5.479 1.00 77.38 735 SER A C 1
ATOM 5883 O O . SER A 1 735 ? 23.673 8.825 5.518 1.00 77.38 735 SER A O 1
ATOM 5885 N N . VAL A 1 736 ? 24.388 10.566 4.314 1.00 84.25 736 VAL A N 1
ATOM 5886 C CA . VAL A 1 736 ? 24.101 9.980 2.996 1.00 84.25 736 VAL A CA 1
ATOM 5887 C C . VAL A 1 736 ? 25.302 10.072 2.054 1.00 84.25 736 VAL A C 1
ATOM 5889 O O . VAL A 1 736 ? 25.983 11.094 1.999 1.00 84.25 736 VAL A O 1
ATOM 5892 N N . LYS A 1 737 ? 25.551 9.019 1.272 1.00 86.88 737 LYS A N 1
ATOM 5893 C CA . LYS A 1 737 ? 26.585 8.968 0.231 1.00 86.88 737 LYS A CA 1
ATOM 5894 C C . LYS A 1 737 ? 25.968 8.714 -1.140 1.00 86.88 737 LYS A C 1
ATOM 5896 O O . LYS A 1 737 ? 25.221 7.756 -1.323 1.00 86.88 737 LYS A O 1
ATOM 5901 N N . PHE A 1 738 ? 26.354 9.514 -2.132 1.00 87.50 738 PHE A N 1
ATOM 5902 C CA . PHE A 1 738 ? 25.970 9.311 -3.531 1.00 87.50 738 PHE A CA 1
ATOM 5903 C C . PHE A 1 738 ? 27.123 8.698 -4.335 1.00 87.50 738 PHE A C 1
ATOM 5905 O O . PHE A 1 738 ? 28.252 9.192 -4.316 1.00 87.50 738 PHE A O 1
ATOM 5912 N N . ILE A 1 739 ? 26.838 7.630 -5.078 1.00 85.88 739 ILE A N 1
ATOM 5913 C CA . ILE A 1 739 ? 27.767 6.954 -5.988 1.00 85.88 739 ILE A CA 1
ATOM 5914 C C . ILE A 1 739 ? 27.131 6.942 -7.372 1.00 85.88 739 ILE A C 1
ATOM 5916 O O . ILE A 1 739 ? 26.014 6.468 -7.540 1.00 85.88 739 ILE A O 1
ATOM 5920 N N . THR A 1 740 ? 27.831 7.449 -8.386 1.00 84.75 740 THR A N 1
ATOM 5921 C CA . THR A 1 740 ? 27.267 7.576 -9.739 1.00 84.75 740 THR A CA 1
ATOM 5922 C C . THR A 1 740 ? 28.027 6.725 -10.743 1.00 84.75 740 THR A C 1
ATOM 5924 O O . THR A 1 740 ? 29.214 6.938 -10.989 1.00 84.75 740 THR A O 1
ATOM 5927 N N . HIS A 1 741 ? 27.322 5.796 -11.386 1.00 81.69 741 HIS A N 1
ATOM 5928 C CA . HIS A 1 741 ? 27.825 4.987 -12.493 1.00 81.69 741 HIS A CA 1
ATOM 5929 C C . HIS A 1 741 ? 26.896 5.151 -13.694 1.00 81.69 741 HIS A C 1
ATOM 5931 O O . HIS A 1 741 ? 25.971 4.370 -13.920 1.00 81.69 741 HIS A O 1
ATOM 5937 N N . GLY A 1 742 ? 27.130 6.202 -14.479 1.00 81.19 742 GLY A N 1
ATOM 5938 C CA . GLY A 1 742 ? 26.239 6.510 -15.586 1.00 81.19 742 GLY A CA 1
ATOM 5939 C C . GLY A 1 742 ? 26.686 7.653 -16.481 1.00 81.19 742 GLY A C 1
ATOM 5940 O O . GLY A 1 742 ? 27.873 7.958 -16.588 1.00 81.19 742 GLY A O 1
ATOM 5941 N N . CYS A 1 743 ? 25.717 8.237 -17.181 1.00 82.31 743 CYS A N 1
ATOM 5942 C CA . CYS A 1 743 ? 25.932 9.355 -18.096 1.00 82.31 743 CYS A CA 1
ATOM 5943 C C . CYS A 1 743 ? 25.711 10.711 -17.405 1.00 82.31 743 CYS A C 1
ATOM 5945 O O . CYS A 1 743 ? 25.386 10.779 -16.222 1.00 82.31 743 CYS A O 1
ATOM 5947 N N . GLN A 1 744 ? 25.844 11.801 -18.163 1.00 84.44 744 GLN A N 1
ATOM 5948 C CA . GLN A 1 744 ? 25.635 13.171 -17.684 1.00 84.44 744 GLN A CA 1
ATOM 5949 C C . GLN A 1 744 ? 24.240 13.378 -17.073 1.00 84.44 744 GLN A C 1
ATOM 5951 O O . GLN A 1 744 ? 24.102 14.112 -16.102 1.00 84.44 744 GLN A O 1
ATOM 5956 N N . MET A 1 745 ? 23.213 12.678 -17.575 1.00 84.56 745 MET A N 1
ATOM 5957 C CA . MET A 1 745 ? 21.879 12.717 -16.964 1.00 84.56 745 MET A CA 1
ATOM 5958 C C . MET A 1 745 ? 21.861 12.113 -15.562 1.00 84.56 745 MET A C 1
ATOM 5960 O O . MET A 1 745 ? 21.188 12.654 -14.699 1.00 84.56 745 MET A O 1
ATOM 5964 N N . ASN A 1 746 ? 22.600 11.026 -15.317 1.00 85.06 746 ASN A N 1
ATOM 5965 C CA . ASN A 1 746 ? 22.689 10.444 -13.979 1.00 85.06 746 ASN A CA 1
ATOM 5966 C C . ASN A 1 746 ? 23.412 11.386 -13.011 1.00 85.06 746 ASN A C 1
ATOM 5968 O O . ASN A 1 746 ? 23.013 11.466 -11.859 1.00 85.06 746 ASN A O 1
ATOM 5972 N N . VAL A 1 747 ? 24.434 12.111 -13.482 1.00 87.00 747 VAL A N 1
ATOM 5973 C CA . VAL A 1 747 ? 25.125 13.137 -12.683 1.00 87.00 747 VAL A CA 1
ATOM 5974 C C . VAL A 1 747 ? 24.164 14.268 -12.312 1.00 87.00 747 VAL A C 1
ATOM 5976 O O . VAL A 1 747 ? 24.077 14.627 -11.147 1.00 87.00 747 VAL A O 1
ATOM 5979 N N . ASN A 1 748 ? 23.383 14.769 -13.270 1.00 87.69 748 ASN A N 1
ATOM 5980 C CA . ASN A 1 748 ? 22.358 15.778 -12.996 1.00 87.69 748 ASN A CA 1
ATOM 5981 C C . ASN A 1 748 ? 21.249 15.256 -12.061 1.00 87.69 748 ASN A C 1
ATOM 5983 O O . ASN A 1 748 ? 20.776 15.970 -11.185 1.00 87.69 748 ASN A O 1
ATOM 5987 N N . ASP A 1 749 ? 20.836 13.995 -12.219 1.00 87.44 749 ASP A N 1
ATOM 5988 C CA . ASP A 1 749 ? 19.851 13.368 -11.333 1.00 87.44 749 ASP A CA 1
ATOM 5989 C C . ASP A 1 749 ? 20.362 13.292 -9.879 1.00 87.44 749 ASP A C 1
ATOM 5991 O O . ASP A 1 749 ? 19.562 13.427 -8.957 1.00 87.44 749 ASP A O 1
ATOM 5995 N N . VAL A 1 750 ? 21.675 13.140 -9.654 1.00 89.25 750 VAL A N 1
ATOM 5996 C CA . VAL A 1 750 ? 22.266 13.185 -8.300 1.00 89.25 750 VAL A CA 1
ATOM 5997 C C . VAL A 1 750 ? 22.017 14.534 -7.644 1.00 89.25 750 VAL A C 1
ATOM 5999 O O . VAL A 1 750 ? 21.693 14.565 -6.468 1.00 89.25 750 VAL A O 1
ATOM 6002 N N . GLU A 1 751 ? 22.120 15.642 -8.377 1.00 89.69 751 GLU A N 1
ATOM 6003 C CA . GLU A 1 751 ? 21.908 16.987 -7.823 1.00 89.69 751 GLU A CA 1
ATOM 6004 C C . GLU A 1 751 ? 20.449 17.217 -7.401 1.00 89.69 751 GLU A C 1
ATOM 6006 O O . GLU A 1 751 ? 20.184 17.910 -6.415 1.00 89.69 751 GLU A O 1
ATOM 6011 N N . ILE A 1 752 ? 19.502 16.581 -8.101 1.00 87.88 752 ILE A N 1
ATOM 6012 C CA . ILE A 1 752 ? 18.078 16.568 -7.736 1.00 87.88 752 ILE A CA 1
ATOM 6013 C C . ILE A 1 752 ? 17.868 15.730 -6.472 1.00 87.88 752 ILE A C 1
ATOM 6015 O O . ILE A 1 752 ? 17.277 16.208 -5.505 1.00 87.88 752 ILE A O 1
ATOM 6019 N N . VAL A 1 753 ? 18.382 14.495 -6.452 1.00 87.00 753 VAL A N 1
ATOM 6020 C CA . VAL A 1 753 ? 18.267 13.606 -5.285 1.00 87.00 753 VAL A CA 1
ATOM 6021 C C . VAL A 1 753 ? 18.950 14.229 -4.067 1.00 87.00 753 VAL A C 1
ATOM 6023 O O . VAL A 1 753 ? 18.409 14.194 -2.968 1.00 87.00 753 VAL A O 1
ATOM 6026 N N . ARG A 1 754 ? 20.102 14.869 -4.248 1.00 90.00 754 ARG A N 1
ATOM 6027 C CA . ARG A 1 754 ? 20.824 15.575 -3.193 1.00 90.00 754 ARG A CA 1
ATOM 6028 C C . ARG A 1 754 ? 19.997 16.715 -2.610 1.00 90.00 754 ARG A C 1
ATOM 6030 O O . ARG A 1 754 ? 19.900 16.810 -1.393 1.00 90.00 754 ARG A O 1
ATOM 6037 N N . SER A 1 755 ? 19.354 17.526 -3.450 1.00 88.19 755 SER A N 1
ATOM 6038 C CA . SER A 1 755 ? 18.427 18.572 -2.994 1.00 88.19 755 SER A CA 1
ATOM 6039 C C . SER A 1 755 ? 17.286 17.997 -2.142 1.00 88.19 755 SER A C 1
ATOM 6041 O O . SER A 1 755 ? 17.001 18.490 -1.046 1.00 88.19 755 SER A O 1
ATOM 6043 N N . LEU A 1 756 ? 16.694 16.884 -2.587 1.00 85.31 756 LEU A N 1
ATOM 6044 C CA . LEU A 1 756 ? 15.650 16.167 -1.847 1.00 85.31 756 LEU A CA 1
ATOM 6045 C C . LEU A 1 756 ? 16.152 15.624 -0.500 1.00 85.31 756 LEU A C 1
ATOM 6047 O O . LEU A 1 756 ? 15.485 15.788 0.515 1.00 85.31 756 LEU A O 1
ATOM 6051 N N . MET A 1 757 ? 17.338 15.025 -0.453 1.00 84.38 757 MET A N 1
ATOM 6052 C CA . MET A 1 757 ? 17.887 14.468 0.787 1.00 84.38 757 MET A CA 1
ATOM 6053 C C . MET A 1 757 ? 18.285 15.557 1.791 1.00 84.38 757 MET A C 1
ATOM 6055 O O . MET A 1 757 ? 17.953 15.458 2.971 1.00 84.38 757 MET A O 1
ATOM 6059 N N . LEU A 1 758 ? 18.939 16.626 1.328 1.00 83.94 758 LEU A N 1
ATOM 6060 C CA . LEU A 1 758 ? 19.346 17.746 2.182 1.00 83.94 758 LEU A CA 1
ATOM 6061 C C . LEU A 1 758 ? 18.134 18.507 2.742 1.00 83.94 758 LEU A C 1
ATOM 6063 O O . LEU A 1 758 ? 18.134 18.894 3.909 1.00 83.94 758 LEU A O 1
ATOM 6067 N N . SER A 1 759 ? 17.076 18.690 1.941 1.00 80.75 759 SER A N 1
ATOM 6068 C CA . SER A 1 759 ? 15.822 19.303 2.411 1.00 80.75 759 SER A CA 1
ATOM 6069 C C . SER A 1 759 ? 15.075 18.441 3.434 1.00 80.75 759 SER A C 1
ATOM 6071 O O . SER A 1 759 ? 14.346 18.986 4.256 1.00 80.75 759 SER A O 1
ATOM 6073 N N . ASN A 1 760 ? 15.322 17.127 3.445 1.00 76.38 760 ASN A N 1
ATOM 6074 C CA . ASN A 1 760 ? 14.806 16.173 4.430 1.00 76.38 760 ASN A CA 1
ATOM 6075 C C . ASN A 1 760 ? 15.808 15.882 5.568 1.00 76.38 760 ASN A C 1
ATOM 6077 O O . ASN A 1 760 ? 15.762 14.813 6.172 1.00 76.38 760 ASN A O 1
ATOM 6081 N N . HIS A 1 761 ? 16.704 16.828 5.877 1.00 76.81 761 HIS A N 1
ATOM 6082 C CA . HIS A 1 761 ? 17.600 16.782 7.042 1.00 76.81 761 HIS A CA 1
ATOM 6083 C C . HIS A 1 761 ? 18.662 15.663 7.034 1.00 76.81 761 HIS A C 1
ATOM 6085 O O . HIS A 1 761 ? 19.151 15.265 8.091 1.00 76.81 761 HIS A O 1
ATOM 6091 N N . TYR A 1 762 ? 19.077 15.185 5.859 1.00 78.69 762 TYR A N 1
ATOM 6092 C CA . TYR A 1 762 ? 20.274 14.345 5.738 1.00 78.69 762 TYR A CA 1
ATOM 6093 C C . TYR A 1 762 ? 21.526 15.203 5.528 1.00 78.69 762 TYR A C 1
ATOM 6095 O O . TYR A 1 762 ? 21.457 16.290 4.956 1.00 78.69 762 TYR A O 1
ATOM 6103 N N . ILE A 1 763 ? 22.683 14.703 5.957 1.00 82.75 763 ILE A N 1
ATOM 6104 C CA . ILE A 1 763 ? 23.996 15.316 5.719 1.00 82.75 763 ILE A CA 1
ATOM 6105 C C . ILE A 1 763 ? 24.776 14.446 4.738 1.00 82.75 763 ILE A C 1
ATOM 6107 O O . ILE A 1 763 ? 24.869 13.239 4.909 1.00 82.75 763 ILE A O 1
ATOM 6111 N N . GLU A 1 764 ? 25.380 15.032 3.712 1.00 84.75 764 GLU A N 1
ATOM 6112 C CA . GLU A 1 764 ? 26.227 14.262 2.802 1.00 84.75 764 GLU A CA 1
ATOM 6113 C C . GLU A 1 764 ? 27.584 13.913 3.440 1.00 84.75 764 GLU A C 1
ATOM 6115 O O . GLU A 1 764 ? 28.216 14.766 4.062 1.00 84.75 764 GLU A O 1
ATOM 6120 N N . THR A 1 765 ? 28.054 12.678 3.248 1.00 84.12 765 THR A N 1
ATOM 6121 C CA . THR A 1 765 ? 29.400 12.229 3.644 1.00 84.12 765 THR A CA 1
ATOM 6122 C C . THR A 1 765 ? 30.255 11.851 2.431 1.00 84.12 765 THR A C 1
ATOM 6124 O O . THR A 1 765 ? 29.754 11.389 1.399 1.00 84.12 765 THR A O 1
ATOM 6127 N N . SER A 1 766 ? 31.572 12.057 2.530 1.00 79.38 766 SER A N 1
ATOM 6128 C CA . SER A 1 766 ? 32.534 11.648 1.502 1.00 79.38 766 SER A CA 1
ATOM 6129 C C . SER A 1 766 ? 32.901 10.170 1.605 1.00 79.38 766 SER A C 1
ATOM 6131 O O . SER A 1 766 ? 33.103 9.539 0.564 1.00 79.38 766 SER A O 1
ATOM 6133 N N . GLU A 1 767 ? 32.930 9.611 2.811 1.00 78.12 767 GLU A N 1
ATOM 6134 C CA . GLU A 1 767 ? 33.350 8.234 3.046 1.00 78.12 767 GLU A CA 1
ATOM 6135 C C . GLU A 1 767 ? 32.162 7.280 3.010 1.00 78.12 767 GLU A C 1
ATOM 6137 O O . GLU A 1 767 ? 31.093 7.553 3.552 1.00 78.12 767 GLU A O 1
ATOM 6142 N N . THR A 1 768 ? 32.348 6.142 2.339 1.00 74.75 768 THR A N 1
ATOM 6143 C CA . THR A 1 768 ? 31.281 5.134 2.200 1.00 74.75 768 THR A CA 1
ATOM 6144 C C . THR A 1 768 ? 31.029 4.416 3.527 1.00 74.75 768 THR A C 1
ATOM 6146 O O . THR A 1 768 ? 29.916 3.985 3.782 1.00 74.75 768 THR A O 1
ATOM 6149 N N . GLU A 1 769 ? 32.057 4.310 4.368 1.00 71.06 769 GLU A N 1
ATOM 6150 C CA . GLU A 1 769 ? 32.029 3.636 5.673 1.00 71.06 769 GLU A CA 1
ATOM 6151 C C . GLU A 1 769 ? 31.300 4.451 6.749 1.00 71.06 769 GLU A C 1
ATOM 6153 O O . GLU A 1 769 ? 30.739 3.876 7.676 1.00 71.06 769 GLU A O 1
ATOM 6158 N N . ASP A 1 770 ? 31.275 5.778 6.600 1.00 70.38 770 ASP A N 1
ATOM 6159 C CA . ASP A 1 770 ? 30.623 6.698 7.537 1.00 70.38 770 ASP A CA 1
ATOM 6160 C C . ASP A 1 770 ? 29.147 6.954 7.207 1.00 70.38 770 ASP A C 1
ATOM 6162 O O . ASP A 1 770 ? 28.486 7.674 7.953 1.00 70.38 770 ASP A O 1
ATOM 6166 N N . ALA A 1 771 ? 28.655 6.446 6.073 1.00 74.50 771 ALA A N 1
ATOM 6167 C CA . ALA A 1 771 ? 27.319 6.732 5.569 1.00 74.50 771 ALA A CA 1
ATOM 6168 C C . ALA A 1 771 ? 26.257 5.876 6.267 1.00 74.50 771 ALA A C 1
ATOM 6170 O O . ALA A 1 771 ? 26.400 4.666 6.367 1.00 74.50 771 ALA A O 1
ATOM 6171 N N . ASP A 1 772 ? 25.133 6.470 6.657 1.00 74.81 772 ASP A N 1
ATOM 6172 C CA . ASP A 1 772 ? 23.960 5.708 7.104 1.00 74.81 772 ASP A CA 1
ATOM 6173 C C . ASP A 1 772 ? 23.153 5.195 5.898 1.00 74.81 772 ASP A C 1
ATOM 6175 O O . ASP A 1 772 ? 22.523 4.137 5.946 1.00 74.81 772 ASP A O 1
ATOM 6179 N N . VAL A 1 773 ? 23.194 5.937 4.786 1.00 80.31 773 VAL A N 1
ATOM 6180 C CA . VAL A 1 773 ? 22.466 5.650 3.544 1.00 80.31 773 VAL A CA 1
ATOM 6181 C C . VAL A 1 773 ? 23.399 5.792 2.341 1.00 80.31 773 VAL A C 1
ATOM 6183 O O . VAL A 1 773 ? 23.999 6.843 2.135 1.00 80.31 773 VAL A O 1
ATOM 6186 N N . ILE A 1 774 ? 23.480 4.775 1.483 1.00 83.75 774 ILE A N 1
ATOM 6187 C CA . ILE A 1 774 ? 24.246 4.827 0.229 1.00 83.75 774 ILE A CA 1
ATOM 6188 C C . ILE A 1 774 ? 23.296 4.717 -0.962 1.00 83.75 774 ILE A C 1
ATOM 6190 O O . ILE A 1 774 ? 22.583 3.726 -1.117 1.00 83.75 774 ILE A O 1
ATOM 6194 N N . PHE A 1 775 ? 23.328 5.717 -1.842 1.00 87.25 775 PHE A N 1
ATOM 6195 C CA . PHE A 1 775 ? 22.608 5.724 -3.111 1.00 87.25 775 PHE A CA 1
ATOM 6196 C C . PHE A 1 775 ? 23.544 5.460 -4.284 1.00 87.25 775 PHE A C 1
ATOM 6198 O O . PHE A 1 775 ? 24.482 6.219 -4.528 1.00 87.25 775 PHE A O 1
ATOM 6205 N N . ILE A 1 776 ? 23.243 4.422 -5.063 1.00 86.88 776 ILE A N 1
ATOM 6206 C CA . ILE A 1 776 ? 23.944 4.106 -6.307 1.00 86.88 776 ILE A CA 1
ATOM 6207 C C . ILE A 1 776 ? 23.064 4.520 -7.488 1.00 86.88 776 ILE A C 1
ATOM 6209 O O . ILE A 1 776 ? 22.041 3.903 -7.782 1.00 86.88 776 ILE A O 1
ATOM 6213 N N . MET A 1 777 ? 23.480 5.572 -8.185 1.00 85.38 777 MET A N 1
ATOM 6214 C CA . MET A 1 777 ? 22.819 6.118 -9.366 1.00 85.38 777 MET A CA 1
ATOM 6215 C C . MET A 1 777 ? 23.292 5.362 -10.604 1.00 85.38 777 MET A C 1
ATOM 6217 O O . MET A 1 777 ? 24.447 5.487 -11.026 1.00 85.38 777 MET A O 1
ATOM 6221 N N . THR A 1 778 ? 22.396 4.565 -11.183 1.00 82.62 778 THR A N 1
ATOM 6222 C CA . THR A 1 778 ? 22.751 3.565 -12.197 1.00 82.62 778 THR A CA 1
ATOM 6223 C C . THR A 1 778 ? 22.294 3.930 -13.603 1.00 82.62 778 THR A C 1
ATOM 6225 O O . THR A 1 778 ? 21.249 4.549 -13.828 1.00 82.62 778 THR A O 1
ATOM 6228 N N . CYS A 1 779 ? 23.060 3.480 -14.591 1.00 82.31 779 CYS A N 1
ATOM 6229 C CA . CYS A 1 779 ? 22.679 3.528 -15.993 1.00 82.31 779 CYS A CA 1
ATOM 6230 C C . CYS A 1 779 ? 22.522 2.108 -16.539 1.00 82.31 779 CYS A C 1
ATOM 6232 O O . CYS A 1 779 ? 23.416 1.286 -16.387 1.00 82.31 779 CYS A O 1
ATOM 6234 N N . SER A 1 780 ? 21.414 1.839 -17.231 1.00 76.88 780 SER A N 1
ATOM 6235 C CA . SER A 1 780 ? 21.165 0.561 -17.918 1.00 76.88 780 SER A CA 1
ATOM 6236 C C . SER A 1 780 ? 21.306 0.653 -19.438 1.00 76.88 780 SER A C 1
ATOM 6238 O O . SER A 1 780 ? 21.136 -0.338 -20.146 1.00 76.88 780 SER A O 1
ATOM 6240 N N . 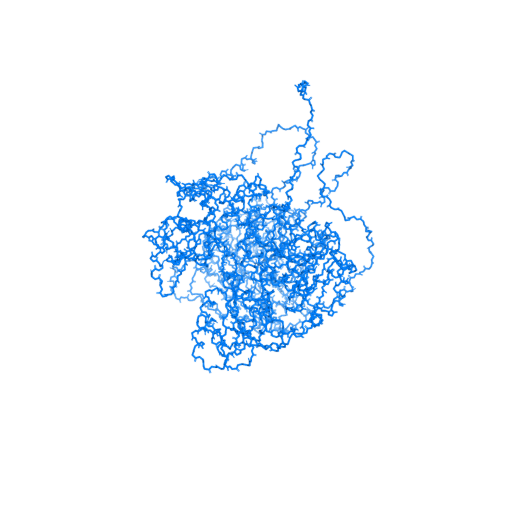VAL A 1 781 ? 21.635 1.842 -19.954 1.00 74.69 781 VAL A N 1
ATOM 6241 C CA . VAL A 1 781 ? 21.781 2.094 -21.395 1.00 74.69 781 VAL A CA 1
ATOM 6242 C C . VAL A 1 781 ? 23.080 1.488 -21.939 1.00 74.69 781 VAL A C 1
ATOM 6244 O O . VAL A 1 781 ? 23.128 1.106 -23.102 1.00 74.69 781 VAL A O 1
ATOM 6247 N N . ARG A 1 782 ? 24.133 1.387 -21.114 1.00 76.94 782 ARG A N 1
ATOM 6248 C CA . ARG A 1 782 ? 25.463 0.889 -21.506 1.00 76.94 782 ARG A CA 1
ATOM 6249 C C . ARG A 1 782 ? 25.891 -0.275 -20.625 1.00 76.94 782 ARG A C 1
ATOM 6251 O O . ARG A 1 782 ? 25.796 -0.184 -19.406 1.00 76.94 782 ARG A O 1
ATOM 6258 N N . GLU A 1 783 ? 26.450 -1.317 -21.232 1.00 78.69 783 GLU A N 1
ATOM 6259 C CA . GLU A 1 783 ? 26.852 -2.542 -20.523 1.00 78.69 783 GLU A CA 1
ATOM 6260 C C . GLU A 1 783 ? 28.001 -2.292 -19.567 1.00 78.69 783 GLU A C 1
ATOM 6262 O O . GLU A 1 783 ? 27.958 -2.678 -18.410 1.00 78.69 783 GLU A O 1
ATOM 6267 N N . SER A 1 784 ? 28.992 -1.533 -20.022 1.00 77.44 784 SER A N 1
ATOM 6268 C CA . SER A 1 784 ? 30.144 -1.167 -19.206 1.00 77.44 784 SER A CA 1
ATOM 6269 C C . SER A 1 784 ? 29.777 -0.341 -17.972 1.00 77.44 784 SER A C 1
ATOM 6271 O O . SER A 1 784 ? 30.504 -0.375 -16.983 1.00 77.44 784 SER A O 1
ATOM 6273 N N . ALA A 1 785 ? 28.674 0.415 -18.008 1.00 77.31 785 ALA A N 1
ATOM 6274 C CA . ALA A 1 785 ? 28.179 1.125 -16.830 1.00 77.31 785 ALA A CA 1
ATOM 6275 C C . ALA A 1 785 ? 27.526 0.151 -15.843 1.00 77.31 785 ALA A C 1
ATOM 6277 O O . ALA A 1 785 ? 27.784 0.226 -14.648 1.00 77.31 785 ALA A O 1
ATOM 6278 N N . GLU A 1 786 ? 26.742 -0.789 -16.355 1.00 79.19 786 GLU A N 1
ATOM 6279 C CA . GLU A 1 786 ? 26.088 -1.830 -15.569 1.00 79.19 786 GLU A CA 1
ATOM 6280 C C . GLU A 1 786 ? 27.081 -2.798 -14.913 1.00 79.19 786 GLU A C 1
ATOM 6282 O O . GLU A 1 786 ? 26.954 -3.068 -13.724 1.00 79.19 786 GLU A O 1
ATOM 6287 N N . ILE A 1 787 ? 28.122 -3.246 -15.624 1.00 82.25 787 ILE A N 1
ATOM 6288 C CA . ILE A 1 787 ? 29.193 -4.083 -15.052 1.00 82.25 787 ILE A CA 1
ATOM 6289 C C . ILE A 1 787 ? 29.836 -3.384 -13.846 1.00 82.25 787 ILE A C 1
ATOM 6291 O O . ILE A 1 787 ? 30.004 -3.993 -12.794 1.00 82.25 787 ILE A O 1
ATOM 6295 N N . LYS A 1 788 ? 30.112 -2.075 -13.948 1.00 83.00 788 LYS A N 1
ATOM 6296 C CA . LYS A 1 788 ? 30.655 -1.291 -12.826 1.00 83.00 788 LYS A CA 1
ATOM 6297 C C . LYS A 1 788 ? 29.703 -1.227 -11.636 1.00 83.00 788 LYS A C 1
ATOM 6299 O O . LYS A 1 788 ? 30.167 -1.252 -10.502 1.00 83.00 788 LYS A O 1
ATOM 6304 N N . VAL A 1 789 ? 28.395 -1.142 -11.880 1.00 78.25 789 VAL A N 1
ATOM 6305 C CA . VAL A 1 789 ? 27.388 -1.191 -10.810 1.00 78.25 789 VAL A CA 1
ATOM 6306 C C . VAL A 1 789 ? 27.422 -2.548 -10.117 1.00 78.25 789 VAL A C 1
ATOM 6308 O O . VAL A 1 789 ? 27.460 -2.588 -8.891 1.00 78.25 789 VAL A O 1
ATOM 6311 N N . TRP A 1 790 ? 27.466 -3.647 -10.874 1.00 80.88 790 TRP A N 1
ATOM 6312 C CA . TRP A 1 790 ? 27.572 -4.990 -10.301 1.00 80.88 790 TRP A CA 1
ATOM 6313 C C . TRP A 1 790 ? 28.852 -5.171 -9.482 1.00 80.88 790 TRP A C 1
ATOM 6315 O O . TRP A 1 790 ? 28.792 -5.689 -8.369 1.00 80.88 790 TRP A O 1
ATOM 6325 N N . ASP A 1 791 ? 29.996 -4.701 -9.976 1.00 82.25 791 ASP A N 1
ATOM 6326 C CA . ASP A 1 791 ? 31.258 -4.753 -9.233 1.00 82.25 791 ASP A CA 1
ATOM 6327 C C . ASP A 1 791 ? 31.212 -3.895 -7.963 1.00 82.25 791 ASP A C 1
ATOM 6329 O O . ASP A 1 791 ? 31.723 -4.306 -6.921 1.00 82.25 791 ASP A O 1
ATOM 6333 N N . GLN A 1 792 ? 30.562 -2.729 -8.015 1.00 79.56 792 GLN A N 1
ATOM 6334 C CA . GLN A 1 792 ? 30.368 -1.878 -6.844 1.00 79.56 792 GLN A CA 1
ATOM 6335 C C . GLN A 1 792 ? 29.465 -2.553 -5.804 1.00 79.56 792 GLN A C 1
ATOM 6337 O O . GLN A 1 792 ? 29.804 -2.564 -4.623 1.00 79.56 792 GLN A O 1
ATOM 6342 N N . LEU A 1 793 ? 28.364 -3.174 -6.235 1.00 78.69 793 LEU A N 1
ATOM 6343 C CA . LEU A 1 793 ? 27.480 -3.953 -5.365 1.00 78.69 793 LEU A CA 1
ATOM 6344 C C . LEU A 1 793 ? 28.214 -5.143 -4.737 1.00 78.69 793 LEU A C 1
ATOM 6346 O O . LEU A 1 793 ? 28.069 -5.374 -3.541 1.00 78.69 793 LEU A O 1
ATOM 6350 N N . LYS A 1 794 ? 29.057 -5.857 -5.498 1.00 78.75 794 LYS A N 1
ATOM 6351 C CA . LYS A 1 794 ? 29.907 -6.940 -4.972 1.00 78.75 794 LYS A CA 1
ATOM 6352 C C . LYS A 1 794 ? 30.895 -6.436 -3.923 1.00 78.75 794 LYS A C 1
ATOM 6354 O O . LYS A 1 794 ? 31.011 -7.059 -2.875 1.00 78.75 794 LYS A O 1
ATOM 6359 N N . LYS A 1 795 ? 31.583 -5.316 -4.172 1.00 75.00 795 LYS A N 1
ATOM 6360 C CA . LYS A 1 795 ? 32.529 -4.714 -3.212 1.00 75.00 795 LYS A CA 1
ATOM 6361 C C . LYS A 1 795 ? 31.841 -4.294 -1.921 1.00 75.00 795 LYS A C 1
ATOM 6363 O O . LYS A 1 795 ? 32.322 -4.605 -0.840 1.00 75.00 795 LYS A O 1
ATOM 6368 N N . ILE A 1 796 ? 30.702 -3.622 -2.041 1.00 69.62 796 ILE A N 1
ATOM 6369 C CA . ILE A 1 796 ? 29.893 -3.199 -0.899 1.00 69.62 796 ILE A CA 1
ATOM 6370 C C . ILE A 1 796 ? 29.411 -4.426 -0.115 1.00 69.62 796 ILE A C 1
ATOM 6372 O O . ILE A 1 796 ? 29.586 -4.500 1.098 1.00 69.62 796 ILE A O 1
ATOM 6376 N N . HIS A 1 797 ? 28.874 -5.431 -0.805 1.00 69.06 797 HIS A N 1
ATOM 6377 C CA . HIS A 1 797 ? 28.435 -6.664 -0.165 1.00 69.06 797 HIS A CA 1
ATOM 6378 C C . HIS A 1 797 ? 29.594 -7.415 0.508 1.00 69.06 797 HIS A C 1
ATOM 6380 O O . HIS A 1 797 ? 29.425 -7.936 1.601 1.00 69.06 797 HIS A O 1
ATOM 6386 N N . TYR A 1 798 ? 30.789 -7.427 -0.083 1.00 66.94 798 TYR A N 1
ATOM 6387 C CA . TYR A 1 798 ? 31.975 -8.023 0.530 1.00 66.94 798 TYR A CA 1
ATOM 6388 C C . TYR A 1 798 ? 32.426 -7.266 1.790 1.00 66.94 798 TYR A C 1
ATOM 6390 O O . TYR A 1 798 ? 32.691 -7.892 2.814 1.00 66.94 798 TYR A O 1
ATOM 6398 N N . ASN A 1 799 ? 32.459 -5.930 1.737 1.00 63.53 799 ASN A N 1
ATOM 6399 C CA . ASN A 1 799 ? 32.926 -5.091 2.842 1.00 63.53 799 ASN A CA 1
ATOM 6400 C C . ASN A 1 799 ? 31.956 -5.078 4.034 1.00 63.53 799 ASN A C 1
ATOM 6402 O O . ASN A 1 799 ? 32.398 -5.035 5.177 1.00 63.53 799 ASN A O 1
ATOM 6406 N N . PHE A 1 800 ? 30.644 -5.127 3.783 1.00 64.12 800 PHE A N 1
ATOM 6407 C CA . PHE A 1 800 ? 29.626 -4.931 4.823 1.00 64.12 800 PHE A CA 1
ATOM 6408 C C . PHE A 1 800 ? 28.752 -6.173 5.093 1.00 64.12 800 PHE A C 1
ATOM 6410 O O . PHE A 1 800 ? 28.047 -6.238 6.099 1.00 64.12 800 PHE A O 1
ATOM 6417 N N . GLY A 1 801 ? 28.778 -7.180 4.214 1.00 47.56 801 GLY A N 1
ATOM 6418 C CA . GLY A 1 801 ? 27.784 -8.261 4.154 1.00 47.56 801 GLY A CA 1
ATOM 6419 C C . GLY A 1 801 ? 27.961 -9.431 5.121 1.00 47.56 801 GLY A C 1
ATOM 6420 O O . GLY A 1 801 ? 27.064 -10.266 5.188 1.00 47.56 801 GLY A O 1
ATOM 6421 N N . LYS A 1 802 ? 29.033 -9.508 5.922 1.00 31.94 802 LYS A N 1
ATOM 6422 C CA . LYS A 1 802 ? 29.150 -10.564 6.954 1.00 31.94 802 LYS A CA 1
ATOM 6423 C C . LYS A 1 802 ? 28.383 -10.280 8.256 1.00 31.94 802 LYS A C 1
ATOM 6425 O O . LYS A 1 802 ? 28.307 -11.171 9.095 1.00 31.94 802 LYS A O 1
ATOM 6430 N N . HIS A 1 803 ? 27.780 -9.097 8.426 1.00 27.86 803 HIS A N 1
ATOM 6431 C CA . HIS A 1 803 ? 27.175 -8.692 9.707 1.00 27.86 803 HIS A CA 1
ATOM 6432 C C . HIS A 1 803 ? 25.649 -8.482 9.724 1.00 27.86 803 HIS A C 1
ATOM 6434 O O . HIS A 1 803 ? 25.123 -8.045 10.745 1.00 27.86 803 HIS A O 1
ATOM 6440 N N . LYS A 1 804 ? 24.894 -8.857 8.680 1.00 28.38 804 LYS A N 1
ATOM 6441 C CA . LYS A 1 804 ? 23.425 -8.990 8.797 1.00 28.38 804 LYS A CA 1
ATOM 6442 C C . LYS A 1 804 ? 23.043 -10.471 8.818 1.00 28.38 804 LYS A C 1
ATOM 6444 O O . LYS A 1 804 ? 23.215 -11.178 7.831 1.00 28.38 804 LYS A O 1
ATOM 6449 N N . VAL A 1 805 ? 22.546 -10.917 9.973 1.00 23.47 805 VAL A N 1
ATOM 6450 C CA . VAL A 1 805 ? 21.962 -12.244 10.205 1.00 23.47 805 VAL A CA 1
ATOM 6451 C C . VAL A 1 805 ? 20.936 -12.537 9.110 1.00 23.47 805 VAL A C 1
ATOM 6453 O O . VAL A 1 805 ? 19.967 -11.801 8.925 1.00 23.47 805 VAL A O 1
ATOM 6456 N N . VAL A 1 806 ? 21.204 -13.601 8.360 1.00 20.44 806 VAL A N 1
ATOM 6457 C CA . VAL A 1 806 ? 20.391 -14.112 7.262 1.00 20.44 806 VAL A CA 1
ATOM 6458 C C . VAL A 1 806 ? 19.089 -14.672 7.843 1.00 20.44 806 VAL A C 1
ATOM 6460 O O . VAL A 1 806 ? 19.073 -15.765 8.395 1.00 20.44 806 VAL A O 1
ATOM 6463 N N . ALA A 1 807 ? 17.994 -13.922 7.731 1.00 21.33 807 ALA A N 1
ATOM 6464 C CA . ALA A 1 807 ? 16.644 -14.472 7.801 1.00 21.33 807 ALA A CA 1
ATOM 6465 C C . ALA A 1 807 ? 16.115 -14.519 6.363 1.00 21.33 807 ALA A C 1
ATOM 6467 O O . ALA A 1 807 ? 15.748 -13.495 5.782 1.00 21.33 807 ALA A O 1
ATOM 6468 N N . VAL A 1 808 ? 16.196 -15.700 5.750 1.00 19.95 808 VAL A N 1
ATOM 6469 C CA . VAL A 1 808 ? 15.752 -15.949 4.376 1.00 19.95 808 VAL A CA 1
ATOM 6470 C C . VAL A 1 808 ? 14.226 -15.900 4.338 1.00 19.95 808 VAL A C 1
ATOM 6472 O O . VAL A 1 808 ? 13.564 -16.781 4.867 1.00 19.95 808 VAL A O 1
ATOM 6475 N N . LEU A 1 809 ? 13.674 -14.886 3.674 1.00 20.84 809 LEU A N 1
ATOM 6476 C CA . LEU A 1 809 ? 12.319 -14.910 3.124 1.00 20.84 809 LEU A CA 1
ATOM 6477 C C . LEU A 1 809 ? 12.479 -14.977 1.606 1.00 20.84 809 LEU A C 1
ATOM 6479 O O . LEU A 1 809 ? 12.661 -13.960 0.937 1.00 20.84 809 LEU A O 1
ATOM 6483 N N . ALA A 1 810 ? 12.532 -16.198 1.077 1.00 22.50 810 ALA A N 1
ATOM 6484 C CA . ALA A 1 810 ? 12.622 -16.436 -0.355 1.00 22.50 810 ALA A CA 1
ATOM 6485 C C . ALA A 1 810 ? 11.214 -16.370 -0.958 1.00 22.50 810 ALA A C 1
ATOM 6487 O O . ALA A 1 810 ? 10.411 -17.290 -0.810 1.00 22.50 810 ALA A O 1
ATOM 6488 N N . GLU A 1 811 ? 10.917 -15.266 -1.644 1.00 21.91 811 GLU A N 1
ATOM 6489 C CA . GLU A 1 811 ? 9.763 -15.177 -2.533 1.00 21.91 811 GLU A CA 1
ATOM 6490 C C . GLU A 1 811 ? 9.896 -16.190 -3.675 1.00 21.91 811 GLU A C 1
ATOM 6492 O O . GLU A 1 811 ? 10.970 -16.402 -4.245 1.00 21.91 811 GLU A O 1
ATOM 6497 N N . GLY A 1 812 ? 8.769 -16.830 -3.978 1.00 24.00 812 GLY A N 1
ATOM 6498 C CA . GLY A 1 812 ? 8.680 -18.044 -4.767 1.00 24.00 812 GLY A CA 1
ATOM 6499 C C . GLY A 1 812 ? 9.362 -17.982 -6.130 1.00 24.00 812 GLY A C 1
ATOM 6500 O O . GLY A 1 812 ? 9.023 -17.174 -6.991 1.00 24.00 812 GLY A O 1
ATOM 6501 N N . LYS A 1 813 ? 10.252 -18.948 -6.350 1.00 23.80 813 LYS A N 1
ATOM 6502 C CA . LYS A 1 813 ? 10.412 -19.675 -7.611 1.00 23.80 813 LYS A CA 1
ATOM 6503 C C . LYS A 1 813 ? 11.022 -21.031 -7.273 1.00 23.80 813 LYS A C 1
ATOM 6505 O O . LYS A 1 813 ? 12.100 -21.095 -6.696 1.00 23.80 813 LYS A O 1
ATOM 6510 N N . ASN A 1 814 ? 10.295 -22.096 -7.608 1.00 25.14 814 ASN A N 1
ATOM 6511 C CA . ASN A 1 814 ? 10.726 -23.487 -7.484 1.00 25.14 814 ASN A CA 1
ATOM 6512 C C . ASN A 1 814 ? 12.083 -23.684 -8.178 1.00 25.14 814 ASN A C 1
ATOM 6514 O O . ASN A 1 814 ? 12.132 -23.858 -9.393 1.00 25.14 814 ASN A O 1
ATOM 6518 N N . ILE A 1 815 ? 13.179 -23.658 -7.423 1.00 23.27 815 ILE A N 1
ATOM 6519 C CA . ILE A 1 815 ? 14.477 -24.161 -7.870 1.00 23.27 815 ILE A CA 1
ATOM 6520 C C . ILE A 1 815 ? 14.724 -25.427 -7.059 1.00 23.27 815 ILE A C 1
ATOM 6522 O O . ILE A 1 815 ? 14.740 -25.399 -5.829 1.00 23.27 815 ILE A O 1
ATOM 6526 N N . SER A 1 816 ? 14.823 -26.561 -7.752 1.00 25.14 816 SER A N 1
ATOM 6527 C CA . SER A 1 816 ? 15.015 -27.865 -7.128 1.00 25.14 816 SER A CA 1
ATOM 6528 C C . SER A 1 816 ? 16.325 -27.893 -6.339 1.00 25.14 816 SER A C 1
ATOM 6530 O O . SER A 1 816 ? 17.383 -27.542 -6.860 1.00 25.14 816 SER A O 1
ATOM 6532 N N . ILE A 1 817 ? 16.236 -28.377 -5.101 1.00 29.77 817 ILE A N 1
ATOM 6533 C CA . ILE A 1 817 ? 17.278 -28.455 -4.060 1.00 29.77 817 ILE A CA 1
ATOM 6534 C C . ILE A 1 817 ? 18.597 -29.116 -4.520 1.00 29.77 817 ILE A C 1
ATOM 6536 O O . ILE A 1 817 ? 19.633 -28.941 -3.882 1.00 29.77 817 ILE A O 1
ATOM 6540 N N . SER A 1 818 ? 18.617 -29.814 -5.657 1.00 29.23 818 SER A N 1
ATOM 6541 C CA . SER A 1 818 ? 19.807 -30.496 -6.172 1.00 29.23 818 SER A CA 1
ATOM 6542 C C . SER A 1 818 ? 20.947 -29.578 -6.642 1.00 29.23 818 SER A C 1
ATOM 6544 O O . SER A 1 818 ? 22.065 -30.066 -6.768 1.00 29.23 818 SER A O 1
ATOM 6546 N N . GLN A 1 819 ? 20.739 -28.272 -6.856 1.00 30.58 819 GLN A N 1
ATOM 6547 C CA . GLN A 1 819 ? 21.821 -27.377 -7.317 1.00 30.58 819 GLN A CA 1
ATOM 6548 C C . GLN A 1 819 ? 22.541 -26.581 -6.214 1.00 30.58 819 GLN A C 1
ATOM 6550 O O . GLN A 1 819 ? 23.612 -26.039 -6.475 1.00 30.58 819 GLN A O 1
ATOM 6555 N N . CYS A 1 820 ? 22.042 -26.545 -4.973 1.00 26.52 820 CYS A N 1
ATOM 6556 C CA . CYS A 1 820 ? 22.688 -25.765 -3.904 1.00 26.52 820 CYS A CA 1
ATOM 6557 C C . CYS A 1 820 ? 23.792 -26.512 -3.135 1.00 26.52 820 CYS A C 1
ATOM 6559 O O . CYS A 1 820 ? 24.562 -25.874 -2.424 1.00 26.52 820 CYS A O 1
ATOM 6561 N N . ILE A 1 821 ? 23.920 -27.836 -3.279 1.00 27.84 821 ILE A N 1
ATOM 6562 C CA . ILE A 1 821 ? 24.867 -28.628 -2.467 1.00 27.84 821 ILE A CA 1
ATOM 6563 C C . ILE A 1 821 ? 26.323 -28.532 -2.975 1.00 27.84 821 ILE A C 1
ATOM 6565 O O . ILE A 1 821 ? 27.253 -28.880 -2.256 1.00 27.84 821 ILE A O 1
ATOM 6569 N N . ALA A 1 822 ? 26.578 -27.984 -4.167 1.00 29.55 822 ALA A N 1
ATOM 6570 C CA . ALA A 1 822 ? 27.937 -27.927 -4.719 1.00 29.55 822 ALA A CA 1
ATOM 6571 C C . ALA A 1 822 ? 28.801 -26.739 -4.233 1.00 29.55 822 ALA A C 1
ATOM 6573 O O . ALA A 1 822 ? 29.944 -26.613 -4.665 1.00 29.55 822 ALA A O 1
ATOM 6574 N N . ALA A 1 823 ? 28.300 -25.864 -3.353 1.00 25.94 823 ALA A N 1
ATOM 6575 C CA . ALA A 1 823 ? 28.976 -24.608 -3.010 1.00 25.94 823 ALA A CA 1
ATOM 6576 C C . ALA A 1 823 ? 29.210 -24.406 -1.504 1.00 25.94 823 ALA A C 1
ATOM 6578 O O . ALA A 1 823 ? 28.939 -23.336 -0.969 1.00 25.94 823 ALA A O 1
ATOM 6579 N N . THR A 1 824 ? 29.761 -25.402 -0.811 1.00 28.16 824 THR A N 1
ATOM 6580 C CA . THR A 1 824 ? 30.389 -25.189 0.504 1.00 28.16 824 THR A CA 1
ATOM 6581 C C . THR A 1 824 ? 31.681 -25.994 0.609 1.00 28.16 824 THR A C 1
ATOM 6583 O O . THR A 1 824 ? 31.696 -27.169 0.964 1.00 28.16 824 THR A O 1
ATOM 6586 N N . SER A 1 825 ? 32.796 -25.339 0.281 1.00 23.92 825 SER A N 1
ATOM 6587 C CA . SER A 1 825 ? 34.150 -25.818 0.568 1.00 23.92 825 SER A CA 1
ATOM 6588 C C . SER A 1 825 ? 34.344 -26.020 2.084 1.00 23.92 825 SER A C 1
ATOM 6590 O O . SER A 1 825 ? 33.940 -25.145 2.856 1.00 23.92 825 SER A O 1
ATOM 6592 N N . PRO A 1 826 ? 34.962 -27.129 2.529 1.00 30.42 826 PRO A N 1
ATOM 6593 C CA . PRO A 1 826 ? 35.025 -27.499 3.936 1.00 30.42 826 PRO A CA 1
ATOM 6594 C C . PRO A 1 826 ? 36.151 -26.762 4.667 1.00 30.42 826 PRO A C 1
ATOM 6596 O O . PRO A 1 826 ? 37.283 -26.716 4.193 1.00 30.42 826 PRO A O 1
ATOM 6599 N N . GLY A 1 827 ? 35.847 -26.257 5.864 1.00 23.48 827 GLY A N 1
ATOM 6600 C CA . GLY A 1 827 ? 36.861 -25.945 6.871 1.00 23.48 827 GLY A CA 1
ATOM 6601 C C . GLY A 1 827 ? 36.838 -24.523 7.412 1.00 23.48 827 GLY A C 1
ATOM 6602 O O . GLY A 1 827 ? 37.770 -23.785 7.150 1.00 23.48 827 GLY A O 1
ATOM 6603 N N . ILE A 1 828 ? 35.842 -24.181 8.237 1.00 23.14 828 ILE A N 1
ATOM 6604 C CA . ILE A 1 828 ? 35.992 -23.264 9.381 1.00 23.14 828 ILE A CA 1
ATOM 6605 C C . ILE A 1 828 ? 35.126 -23.851 10.512 1.00 23.14 828 ILE A C 1
ATOM 6607 O O . ILE A 1 828 ? 33.898 -23.840 10.445 1.00 23.14 828 ILE A O 1
ATOM 6611 N N . PHE A 1 829 ? 35.782 -24.406 11.533 1.00 21.97 829 PHE A N 1
ATOM 6612 C CA . PHE A 1 829 ? 35.168 -24.812 12.796 1.00 21.97 829 PHE A CA 1
ATOM 6613 C C . PHE A 1 829 ? 34.907 -23.552 13.634 1.00 21.97 829 PHE A C 1
ATOM 6615 O O . PHE A 1 829 ? 35.855 -22.904 14.073 1.00 21.97 829 PHE A O 1
ATOM 6622 N N . LEU A 1 830 ? 33.642 -23.192 13.862 1.00 25.66 830 LEU A N 1
ATOM 6623 C CA . LEU A 1 830 ? 33.261 -22.172 14.845 1.00 25.66 830 LEU A CA 1
ATOM 6624 C C . LEU A 1 830 ? 32.615 -22.861 16.050 1.00 25.66 830 LEU A C 1
ATOM 6626 O O . LEU A 1 830 ? 31.597 -23.539 15.932 1.00 25.66 830 LEU A O 1
ATOM 6630 N N . HIS A 1 831 ? 33.273 -22.709 17.198 1.00 23.31 831 HIS A N 1
ATOM 6631 C CA . HIS A 1 831 ? 32.915 -23.296 18.485 1.00 23.31 831 HIS A CA 1
ATOM 6632 C C . HIS A 1 831 ? 31.583 -22.701 19.006 1.00 23.31 831 HIS A C 1
ATOM 6634 O O . HIS A 1 831 ? 31.415 -21.480 18.955 1.00 23.31 831 HIS A O 1
ATOM 6640 N N . PRO A 1 832 ? 30.628 -23.508 19.513 1.00 32.56 832 PRO A N 1
ATOM 6641 C CA . PRO A 1 832 ? 29.290 -23.036 19.857 1.00 32.56 832 PRO A CA 1
ATOM 6642 C C . PRO A 1 832 ? 29.174 -22.702 21.350 1.00 32.56 832 PRO A C 1
ATOM 6644 O O . PRO A 1 832 ? 28.960 -23.595 22.162 1.00 32.56 832 PRO A O 1
ATOM 6647 N N . SER A 1 833 ? 29.273 -21.425 21.726 1.00 24.44 833 SER A N 1
ATOM 6648 C CA . SER A 1 833 ? 28.799 -20.954 23.042 1.00 24.44 833 SER A CA 1
ATOM 6649 C C . SER A 1 833 ? 28.802 -19.423 23.149 1.00 24.44 833 SER A C 1
ATOM 6651 O O . SER A 1 833 ? 29.813 -18.862 23.562 1.00 24.44 833 SER A O 1
ATOM 6653 N N . SER A 1 834 ? 27.687 -18.760 22.804 1.00 25.45 834 SER A N 1
ATOM 6654 C CA . SER A 1 834 ? 27.219 -17.491 23.419 1.00 25.45 834 SER A CA 1
ATOM 6655 C C . SER A 1 834 ? 26.034 -16.867 22.658 1.00 25.45 834 SER A C 1
ATOM 6657 O O . SER A 1 834 ? 26.133 -15.841 21.994 1.00 25.45 834 SER A O 1
ATOM 6659 N N . THR A 1 835 ? 24.853 -17.467 22.795 1.00 26.53 835 THR A N 1
ATOM 6660 C CA . THR A 1 835 ? 23.564 -16.787 22.582 1.00 26.53 835 THR A CA 1
ATOM 6661 C C . THR A 1 835 ? 23.093 -16.203 23.915 1.00 26.53 835 THR A C 1
ATOM 6663 O O . THR A 1 835 ? 22.381 -16.880 24.646 1.00 26.53 835 THR A O 1
ATOM 6666 N N . PHE A 1 836 ? 23.499 -14.979 24.258 1.00 24.30 836 PHE A N 1
ATOM 6667 C CA . PHE A 1 836 ? 22.931 -14.220 25.382 1.00 24.30 836 PHE A CA 1
ATOM 6668 C C . PHE A 1 836 ? 22.901 -12.730 25.021 1.00 24.30 836 PHE A C 1
ATOM 6670 O O . PHE A 1 836 ? 23.941 -12.117 24.801 1.00 24.30 836 PHE A O 1
ATOM 6677 N N . CYS A 1 837 ? 21.702 -12.155 24.921 1.00 23.00 837 CYS A N 1
ATOM 6678 C CA . CYS A 1 837 ? 21.493 -10.721 24.733 1.00 23.00 837 CYS A CA 1
ATOM 6679 C C . CYS A 1 837 ? 20.537 -10.249 25.833 1.00 23.00 837 CYS A C 1
ATOM 6681 O O . CYS A 1 837 ? 19.333 -10.134 25.617 1.00 23.00 837 CYS A O 1
ATOM 6683 N N . ASP A 1 838 ? 21.085 -10.040 27.031 1.00 22.98 838 ASP A N 1
ATOM 6684 C CA . ASP A 1 838 ? 20.393 -9.366 28.125 1.00 22.98 838 ASP A CA 1
ATOM 6685 C C . ASP A 1 838 ? 20.663 -7.862 28.041 1.00 22.98 838 ASP A C 1
ATOM 6687 O O . ASP A 1 838 ? 21.806 -7.399 28.028 1.00 22.98 838 ASP A O 1
ATOM 6691 N N . VAL A 1 839 ? 19.583 -7.083 27.988 1.00 23.88 839 VAL A N 1
ATOM 6692 C CA . VAL A 1 839 ? 19.601 -5.628 28.159 1.00 23.88 839 VAL A CA 1
ATOM 6693 C C . VAL A 1 839 ? 19.859 -5.347 29.641 1.00 23.88 839 VAL A C 1
ATOM 6695 O O . VAL A 1 839 ? 18.930 -5.195 30.430 1.00 23.88 839 VAL A O 1
ATOM 6698 N N . VAL A 1 840 ? 21.131 -5.319 30.038 1.00 20.97 840 VAL A N 1
ATOM 6699 C CA . VAL A 1 840 ? 21.540 -4.915 31.388 1.00 20.97 840 VAL A CA 1
ATOM 6700 C C . VAL A 1 840 ? 21.610 -3.389 31.446 1.00 20.97 840 VAL A C 1
ATOM 6702 O O . VAL A 1 840 ? 22.478 -2.762 30.839 1.00 20.97 840 VAL A O 1
ATOM 6705 N N . PHE A 1 841 ? 20.693 -2.781 32.202 1.00 24.56 841 PHE A N 1
ATOM 6706 C CA . PHE A 1 841 ? 20.852 -1.420 32.711 1.00 24.56 841 PHE A CA 1
ATOM 6707 C C . PHE A 1 841 ? 22.031 -1.422 33.693 1.00 24.56 841 PHE A C 1
ATOM 6709 O O . PHE A 1 841 ? 21.907 -1.900 34.818 1.00 24.56 841 PHE A O 1
ATOM 6716 N N . VAL A 1 842 ? 23.193 -0.931 33.259 1.00 23.73 842 VAL A N 1
ATOM 6717 C CA . VAL A 1 842 ? 24.396 -0.867 34.098 1.00 23.73 842 VAL A CA 1
ATOM 6718 C C . VAL A 1 842 ? 24.232 0.261 35.117 1.00 23.73 842 VAL A C 1
ATOM 6720 O O . VAL A 1 842 ? 24.535 1.420 34.842 1.00 23.73 842 VAL A O 1
ATOM 6723 N N . LYS A 1 843 ? 23.730 -0.089 36.303 1.00 25.67 843 LYS A N 1
ATOM 6724 C CA . LYS A 1 843 ? 23.952 0.673 37.532 1.00 25.67 843 LYS A CA 1
ATOM 6725 C C . LYS A 1 843 ? 25.306 0.205 38.078 1.00 25.67 843 LYS A C 1
ATOM 6727 O O . LYS A 1 843 ? 25.431 -0.953 38.452 1.00 25.67 843 LYS A O 1
ATOM 6732 N N . GLU A 1 844 ? 26.305 1.082 37.987 1.00 27.47 844 GLU A N 1
ATOM 6733 C CA . GLU A 1 844 ? 27.593 1.058 38.704 1.00 27.47 844 GLU A CA 1
ATOM 6734 C C . GLU A 1 844 ? 28.198 -0.331 38.974 1.00 27.47 844 GLU A C 1
ATOM 6736 O O . GLU A 1 844 ? 28.076 -0.884 40.063 1.00 27.47 844 GLU A O 1
ATOM 6741 N N . CYS A 1 845 ? 28.917 -0.880 37.993 1.00 24.25 845 CYS A N 1
ATOM 6742 C CA . CYS A 1 845 ? 29.842 -1.984 38.239 1.00 24.25 845 CYS A CA 1
ATOM 6743 C C . CYS A 1 845 ? 31.268 -1.433 38.136 1.00 24.25 845 CYS A C 1
ATOM 6745 O O . CYS A 1 845 ? 31.793 -1.222 37.040 1.00 24.25 845 CYS A O 1
ATOM 6747 N N . HIS A 1 846 ? 31.846 -1.113 39.295 1.00 31.38 846 HIS A N 1
ATOM 6748 C CA . HIS A 1 846 ? 33.289 -0.987 39.442 1.00 31.38 846 HIS A CA 1
ATOM 6749 C C . HIS A 1 846 ? 33.909 -2.363 39.167 1.00 31.38 846 HIS A C 1
ATOM 6751 O O . HIS A 1 846 ? 33.381 -3.375 39.613 1.00 31.38 846 HIS A O 1
ATOM 6757 N N . ASP A 1 847 ? 35.007 -2.363 38.417 1.00 31.52 847 ASP A N 1
ATOM 6758 C CA . ASP A 1 847 ? 35.800 -3.532 38.032 1.00 31.52 847 ASP A CA 1
ATOM 6759 C C . ASP A 1 847 ? 35.144 -4.464 37.010 1.00 31.52 847 ASP A C 1
ATOM 6761 O O . ASP A 1 847 ? 34.598 -5.493 37.357 1.00 31.52 847 ASP A O 1
ATOM 6765 N N . TYR A 1 848 ? 35.214 -4.101 35.726 1.00 27.48 848 TYR A N 1
ATOM 6766 C CA . TYR A 1 848 ? 35.709 -4.936 34.614 1.00 27.48 848 TYR A CA 1
ATOM 6767 C C . TYR A 1 848 ? 35.700 -4.070 33.343 1.00 27.48 848 TYR A C 1
ATOM 6769 O O . TYR A 1 848 ? 34.729 -3.368 33.061 1.00 27.48 848 TYR A O 1
ATOM 6777 N N . LYS A 1 849 ? 36.803 -4.087 32.580 1.00 29.14 849 LYS A N 1
ATOM 6778 C CA . LYS A 1 849 ? 37.047 -3.287 31.362 1.00 29.14 849 LYS A CA 1
ATOM 6779 C C . LYS A 1 849 ? 36.036 -3.609 30.243 1.00 29.14 849 LYS A C 1
ATOM 6781 O O . LYS A 1 849 ? 36.369 -4.270 29.270 1.00 29.14 849 LYS A O 1
ATOM 6786 N N . CYS A 1 850 ? 34.802 -3.123 30.355 1.00 28.09 850 CYS A N 1
ATOM 6787 C CA . CYS A 1 850 ? 33.732 -3.311 29.366 1.00 28.09 850 CYS A CA 1
ATOM 6788 C C . CYS A 1 850 ? 33.689 -2.195 28.306 1.00 28.09 850 CYS A C 1
ATOM 6790 O O . CYS A 1 850 ? 32.622 -1.884 27.776 1.00 28.09 850 CYS A O 1
ATOM 6792 N N . HIS A 1 851 ? 34.827 -1.567 27.995 1.00 30.47 851 HIS A N 1
ATOM 6793 C CA . HIS A 1 851 ? 34.850 -0.437 27.062 1.00 30.47 851 HIS A CA 1
ATOM 6794 C C . HIS A 1 851 ? 34.642 -0.859 25.593 1.00 30.47 851 HIS A C 1
ATOM 6796 O O . HIS A 1 851 ? 34.131 -0.063 24.808 1.00 30.47 851 HIS A O 1
ATOM 6802 N N . ASP A 1 852 ? 34.914 -2.122 25.239 1.00 31.66 852 ASP A N 1
ATOM 6803 C CA . ASP A 1 852 ? 34.851 -2.578 23.840 1.00 31.66 852 ASP A CA 1
ATOM 6804 C C . ASP A 1 852 ? 33.464 -3.085 23.395 1.00 31.66 852 ASP A C 1
ATOM 6806 O O . ASP A 1 852 ? 33.121 -3.004 22.214 1.00 31.66 852 ASP A O 1
ATOM 6810 N N . TYR A 1 853 ? 32.601 -3.537 24.314 1.00 28.48 853 TYR A N 1
ATOM 6811 C CA . TYR A 1 853 ? 31.328 -4.175 23.935 1.00 28.48 853 TYR A CA 1
ATOM 6812 C C . TYR A 1 853 ? 30.192 -3.192 23.602 1.00 28.48 853 TYR A C 1
ATOM 6814 O O . TYR A 1 853 ? 29.341 -3.495 22.766 1.00 28.48 853 TYR A O 1
ATOM 6822 N N . ILE A 1 854 ? 30.170 -1.982 24.179 1.00 28.08 854 ILE A N 1
ATOM 6823 C CA . ILE A 1 854 ? 29.071 -1.019 23.936 1.00 28.08 854 ILE A CA 1
ATOM 6824 C C . ILE A 1 854 ? 29.228 -0.285 22.585 1.00 28.08 854 ILE A C 1
ATOM 6826 O O . ILE A 1 854 ? 28.313 0.407 22.138 1.00 28.08 854 ILE A O 1
ATOM 6830 N N . SER A 1 855 ? 30.362 -0.442 21.896 1.00 29.22 855 SER A N 1
ATOM 6831 C CA . SER A 1 855 ? 30.523 0.026 20.511 1.00 29.22 855 SER A CA 1
ATOM 6832 C C . SER A 1 855 ? 29.756 -0.862 19.515 1.00 29.22 855 SER A C 1
ATOM 6834 O O . SER A 1 855 ? 29.215 -0.376 18.525 1.00 29.22 855 SER A O 1
ATOM 6836 N N . TRP A 1 856 ? 29.604 -2.156 19.815 1.00 25.92 856 TRP A N 1
ATOM 6837 C CA . TRP A 1 856 ? 29.083 -3.145 18.864 1.00 25.92 856 TRP A CA 1
ATOM 6838 C C . TRP A 1 856 ? 27.564 -3.100 18.624 1.00 25.92 856 TRP A C 1
ATOM 6840 O O . TRP A 1 856 ? 27.105 -3.502 17.559 1.00 25.92 856 TRP A O 1
ATOM 6850 N N . LEU A 1 857 ? 26.766 -2.592 19.569 1.00 26.94 857 LEU A N 1
ATOM 6851 C CA . LEU A 1 857 ? 25.292 -2.631 19.488 1.00 26.94 857 LEU A CA 1
ATOM 6852 C C . LEU A 1 857 ? 24.637 -1.372 18.886 1.00 26.94 857 LEU A C 1
ATOM 6854 O O . LEU A 1 857 ? 23.441 -1.393 18.598 1.00 26.94 857 LEU A O 1
ATOM 6858 N N . CYS A 1 858 ? 25.399 -0.298 18.653 1.00 25.47 858 CYS A N 1
ATOM 6859 C CA . CYS A 1 858 ? 24.888 0.964 18.095 1.00 25.47 858 CYS A CA 1
ATOM 6860 C C . CYS A 1 858 ? 25.263 1.200 16.623 1.00 25.47 858 CYS A C 1
ATOM 6862 O O . CYS A 1 858 ? 25.175 2.336 16.154 1.00 25.47 858 CYS A O 1
ATOM 6864 N N . PHE A 1 859 ? 25.645 0.162 15.873 1.00 28.27 859 PHE A N 1
ATOM 6865 C CA . PHE A 1 859 ? 25.712 0.282 14.419 1.00 28.27 859 PHE A CA 1
ATOM 6866 C C . PHE A 1 859 ? 24.287 0.396 13.872 1.00 28.27 859 PHE A C 1
ATOM 6868 O O . PHE A 1 859 ? 23.566 -0.592 13.716 1.00 28.27 859 PHE A O 1
ATOM 6875 N N . TYR A 1 860 ? 23.864 1.636 13.623 1.00 36.03 860 TYR A N 1
ATOM 6876 C CA . TYR A 1 860 ? 22.760 1.930 12.723 1.00 36.03 860 TYR A CA 1
ATOM 6877 C C . TYR A 1 860 ? 22.987 1.110 11.448 1.00 36.03 860 TYR A C 1
ATOM 6879 O O . TYR A 1 860 ? 24.066 1.139 10.860 1.00 36.03 860 TYR A O 1
ATOM 6887 N N . LEU A 1 861 ? 22.009 0.271 11.097 1.00 49.72 861 LEU A N 1
ATOM 6888 C CA . LEU A 1 861 ? 22.103 -0.631 9.953 1.00 49.72 861 LEU A CA 1
ATOM 6889 C C . LEU A 1 861 ? 22.204 0.223 8.689 1.00 49.72 861 LEU A C 1
ATOM 6891 O O . LEU A 1 861 ? 21.184 0.688 8.188 1.00 49.72 861 LEU A O 1
ATOM 6895 N N . MET A 1 862 ? 23.424 0.412 8.191 1.00 56.59 862 MET A N 1
ATOM 6896 C CA . MET A 1 862 ? 23.687 1.119 6.944 1.00 56.59 862 MET A CA 1
ATOM 6897 C C . MET A 1 862 ? 22.836 0.526 5.808 1.00 56.59 862 MET A C 1
ATOM 6899 O O . MET A 1 862 ? 22.699 -0.705 5.696 1.00 56.59 862 MET A O 1
ATOM 6903 N N . GLN A 1 863 ? 22.223 1.406 5.013 1.00 64.81 863 GLN A N 1
ATOM 6904 C CA . GLN A 1 863 ? 21.278 1.055 3.952 1.00 64.81 863 GLN A CA 1
ATOM 6905 C C . GLN A 1 863 ? 21.888 1.195 2.559 1.00 64.81 863 GLN A C 1
ATOM 6907 O O . GLN A 1 863 ? 22.550 2.192 2.255 1.00 64.81 863 GLN A O 1
ATOM 6912 N N . PHE A 1 864 ? 21.603 0.230 1.685 1.00 70.44 864 PHE A N 1
ATOM 6913 C CA . PHE A 1 864 ? 22.094 0.199 0.308 1.00 70.44 864 PHE A CA 1
ATOM 6914 C C . PHE A 1 864 ? 20.944 0.312 -0.685 1.00 70.44 864 PHE A C 1
ATOM 6916 O O . PHE A 1 864 ? 20.053 -0.534 -0.722 1.00 70.44 864 PHE A O 1
ATOM 6923 N N . ASN A 1 865 ? 20.984 1.338 -1.532 1.00 75.88 865 ASN A N 1
ATOM 6924 C CA . ASN A 1 865 ? 19.853 1.715 -2.371 1.00 75.88 865 ASN A CA 1
ATOM 6925 C C . ASN A 1 865 ? 20.286 1.909 -3.828 1.00 75.88 865 ASN A C 1
ATOM 6927 O O . ASN A 1 865 ? 21.289 2.571 -4.110 1.00 75.88 865 ASN A O 1
ATOM 6931 N N . VAL A 1 866 ? 19.520 1.356 -4.771 1.00 76.44 866 VAL A N 1
ATOM 6932 C CA . VAL A 1 866 ? 19.807 1.421 -6.213 1.00 76.44 866 VAL A CA 1
ATOM 6933 C C . VAL A 1 866 ? 18.750 2.257 -6.925 1.00 76.44 866 VAL A C 1
ATOM 6935 O O . VAL A 1 866 ? 17.553 1.994 -6.823 1.00 76.44 866 VAL A O 1
ATOM 6938 N N . LEU A 1 867 ? 19.200 3.259 -7.680 1.00 80.25 867 LEU A N 1
ATOM 6939 C CA . LEU A 1 867 ? 18.339 4.260 -8.307 1.00 80.25 867 LEU A CA 1
ATOM 6940 C C . LEU A 1 867 ? 18.509 4.319 -9.830 1.00 80.25 867 LEU A C 1
ATOM 6942 O O . LEU A 1 867 ? 19.576 3.990 -10.360 1.00 80.25 867 LEU A O 1
ATOM 6946 N N . CYS A 1 868 ? 17.495 4.857 -10.517 1.00 80.31 868 CYS A N 1
ATOM 6947 C CA . CYS A 1 868 ? 17.474 5.226 -11.939 1.00 80.31 868 CYS A CA 1
ATOM 6948 C C . CYS A 1 868 ? 17.251 4.045 -12.915 1.00 80.31 868 CYS A C 1
ATOM 6950 O O . CYS A 1 868 ? 16.433 3.160 -12.674 1.00 80.31 868 CYS A O 1
ATOM 6952 N N . CYS A 1 869 ? 17.893 4.051 -14.088 1.00 76.94 869 CYS A N 1
ATOM 6953 C CA . CYS A 1 869 ? 17.463 3.224 -15.220 1.00 76.94 869 CYS A CA 1
ATOM 6954 C C . CYS A 1 869 ? 17.697 1.712 -15.025 1.00 76.94 869 CYS A C 1
ATOM 6956 O O . CYS A 1 869 ? 17.021 0.908 -15.671 1.00 76.94 869 CYS A O 1
ATOM 6958 N N . MET A 1 870 ? 18.678 1.297 -14.212 1.00 77.00 870 MET A N 1
ATOM 6959 C CA . MET A 1 870 ? 18.904 -0.130 -13.928 1.00 77.00 870 MET A CA 1
ATOM 6960 C C . MET A 1 870 ? 17.894 -0.661 -12.917 1.00 77.00 870 MET A C 1
ATOM 6962 O O . MET A 1 870 ? 17.379 -1.756 -13.130 1.00 77.00 870 MET A O 1
ATOM 6966 N N . ALA A 1 871 ? 17.551 0.142 -11.904 1.00 72.00 871 ALA A N 1
ATOM 6967 C CA . ALA A 1 871 ? 16.484 -0.147 -10.947 1.00 72.00 871 ALA A CA 1
ATOM 6968 C C . ALA A 1 871 ? 15.162 -0.473 -11.666 1.00 72.00 871 ALA A C 1
ATOM 6970 O O . ALA A 1 871 ? 14.549 -1.505 -11.415 1.00 72.00 871 ALA A O 1
ATOM 6971 N N . GLU A 1 872 ? 14.793 0.343 -12.655 1.00 74.56 872 GLU A N 1
ATOM 6972 C CA . GLU A 1 872 ? 13.585 0.171 -13.474 1.00 74.56 872 GLU A CA 1
ATOM 6973 C C . GLU A 1 872 ? 13.587 -1.118 -14.327 1.00 74.56 872 GLU A C 1
ATOM 6975 O O . GLU A 1 872 ? 12.568 -1.793 -14.530 1.00 74.56 872 GLU A O 1
ATOM 6980 N N . ARG A 1 873 ? 14.755 -1.492 -14.861 1.00 74.19 873 ARG A N 1
ATOM 6981 C CA . ARG A 1 873 ? 14.875 -2.647 -15.762 1.00 74.19 873 ARG A CA 1
ATOM 6982 C C . ARG A 1 873 ? 15.003 -3.969 -15.008 1.00 74.19 873 ARG A C 1
ATOM 6984 O O . ARG A 1 873 ? 14.343 -4.933 -15.391 1.00 74.19 873 ARG A O 1
ATOM 6991 N N . ILE A 1 874 ? 15.860 -4.011 -13.988 1.00 72.12 874 ILE A N 1
ATOM 6992 C CA . ILE A 1 874 ? 16.370 -5.232 -13.339 1.00 72.12 874 ILE A CA 1
ATOM 6993 C C . ILE A 1 874 ? 15.915 -5.311 -11.866 1.00 72.12 874 ILE A C 1
ATOM 6995 O O . ILE A 1 874 ? 16.562 -5.910 -11.014 1.00 72.12 874 ILE A O 1
ATOM 6999 N N . ARG A 1 875 ? 14.751 -4.738 -11.534 1.00 70.88 875 ARG A N 1
ATOM 7000 C CA . ARG A 1 875 ? 14.223 -4.729 -10.155 1.00 70.88 875 ARG A CA 1
ATOM 7001 C C . ARG A 1 875 ? 14.244 -6.100 -9.463 1.00 70.88 875 ARG A C 1
ATOM 7003 O O . ARG A 1 875 ? 14.607 -6.181 -8.300 1.00 70.88 875 ARG A O 1
ATOM 7010 N N . HIS A 1 876 ? 13.905 -7.175 -10.182 1.00 68.25 876 HIS A N 1
ATOM 7011 C CA . HIS A 1 876 ? 13.803 -8.517 -9.602 1.00 68.25 876 HIS A CA 1
ATOM 7012 C C . HIS A 1 876 ? 15.173 -9.146 -9.300 1.00 68.25 876 HIS A C 1
ATOM 7014 O O . HIS A 1 876 ? 15.347 -9.673 -8.207 1.00 68.25 876 HIS A O 1
ATOM 7020 N N . GLU A 1 877 ? 16.162 -9.056 -10.201 1.00 67.94 877 GLU A N 1
ATOM 7021 C CA . GLU A 1 877 ? 17.494 -9.636 -9.926 1.00 67.94 877 GLU A CA 1
ATOM 7022 C C . GLU A 1 877 ? 18.248 -8.839 -8.856 1.00 67.94 877 GLU A C 1
ATOM 7024 O O . GLU A 1 877 ? 18.977 -9.430 -8.064 1.00 67.94 877 GLU A O 1
ATOM 7029 N N . LEU A 1 878 ? 18.056 -7.513 -8.797 1.00 66.69 878 LEU A N 1
ATOM 7030 C CA . LEU A 1 878 ? 18.656 -6.673 -7.756 1.00 66.69 878 LEU A CA 1
ATOM 7031 C C . LEU A 1 878 ? 18.219 -7.126 -6.355 1.00 66.69 878 LEU A C 1
ATOM 7033 O O . LEU A 1 878 ? 19.056 -7.262 -5.470 1.00 66.69 878 LEU A O 1
ATOM 7037 N N . LEU A 1 879 ? 16.929 -7.418 -6.174 1.00 67.69 879 LEU A N 1
ATOM 7038 C CA . LEU A 1 879 ? 16.377 -7.850 -4.886 1.00 67.69 879 LEU A CA 1
ATOM 7039 C C . LEU A 1 879 ? 16.740 -9.293 -4.521 1.00 67.69 879 LEU A C 1
ATOM 7041 O O . LEU A 1 879 ? 16.808 -9.621 -3.336 1.00 67.69 879 LEU A O 1
ATOM 7045 N N . GLN A 1 880 ? 16.938 -10.152 -5.523 1.00 63.84 880 GLN A N 1
ATOM 7046 C CA . GLN A 1 880 ? 17.267 -11.563 -5.318 1.00 63.84 880 GLN A CA 1
ATOM 7047 C C . GLN A 1 880 ? 18.750 -11.774 -5.002 1.00 63.84 880 GLN A C 1
ATOM 7049 O O . GLN A 1 880 ? 19.074 -12.519 -4.081 1.00 63.84 880 GLN A O 1
ATOM 7054 N N . ASN A 1 881 ? 19.645 -11.118 -5.744 1.00 58.78 881 ASN A N 1
ATOM 7055 C CA . ASN A 1 881 ? 21.073 -11.446 -5.726 1.00 58.78 881 ASN A CA 1
ATOM 7056 C C . ASN A 1 881 ? 21.895 -10.599 -4.745 1.00 58.78 881 ASN A C 1
ATOM 7058 O O . ASN A 1 881 ? 23.008 -10.985 -4.394 1.00 58.78 881 ASN A O 1
ATOM 7062 N N . TYR A 1 882 ? 21.383 -9.441 -4.318 1.00 58.62 882 TYR A N 1
ATOM 7063 C CA . TYR A 1 882 ? 22.109 -8.501 -3.464 1.00 58.62 882 TYR A CA 1
ATOM 7064 C C . TYR A 1 882 ? 21.217 -7.969 -2.339 1.00 58.62 882 TYR A C 1
ATOM 7066 O O . TYR A 1 882 ? 19.998 -7.868 -2.464 1.00 58.62 882 TYR A O 1
ATOM 7074 N N . VAL A 1 883 ? 21.836 -7.607 -1.212 1.00 63.19 883 VAL A N 1
ATOM 7075 C CA . VAL A 1 883 ? 21.143 -7.000 -0.066 1.00 63.19 883 VAL A CA 1
ATOM 7076 C C . VAL A 1 883 ? 20.910 -5.517 -0.368 1.00 63.19 883 VAL A C 1
ATOM 7078 O O . VAL A 1 883 ? 21.713 -4.671 0.013 1.00 63.19 883 VAL A O 1
ATOM 7081 N N . ILE A 1 884 ? 19.849 -5.226 -1.123 1.00 70.44 884 ILE A N 1
ATOM 7082 C CA . ILE A 1 884 ? 19.407 -3.871 -1.477 1.00 70.44 884 ILE A CA 1
ATOM 7083 C C . ILE A 1 884 ? 18.105 -3.571 -0.733 1.00 70.44 884 ILE A C 1
ATOM 7085 O O . ILE A 1 884 ? 17.159 -4.361 -0.789 1.00 70.44 884 ILE A O 1
ATOM 7089 N N . ASP A 1 885 ? 18.062 -2.429 -0.051 1.00 71.19 885 ASP A N 1
ATOM 7090 C CA . ASP A 1 885 ? 16.926 -1.997 0.760 1.00 71.19 885 ASP A CA 1
ATOM 7091 C C . ASP A 1 885 ? 15.890 -1.234 -0.086 1.00 71.19 885 ASP A C 1
ATOM 7093 O O . ASP A 1 885 ? 14.689 -1.469 0.057 1.00 71.19 885 ASP A O 1
ATOM 7097 N N . ILE A 1 886 ? 16.329 -0.373 -1.018 1.00 77.19 886 ILE A N 1
ATOM 7098 C CA . ILE A 1 886 ? 15.435 0.409 -1.894 1.00 77.19 886 ILE A CA 1
ATOM 7099 C C . ILE A 1 886 ? 15.821 0.297 -3.366 1.00 77.19 886 ILE A C 1
ATOM 7101 O O . ILE A 1 886 ? 16.990 0.429 -3.739 1.00 77.19 886 ILE A O 1
ATOM 7105 N N . VAL A 1 887 ? 14.803 0.150 -4.216 1.00 78.69 887 VAL A N 1
ATOM 7106 C CA . VAL A 1 887 ? 14.908 0.215 -5.679 1.00 78.69 887 VAL A CA 1
ATOM 7107 C C . VAL A 1 887 ? 13.964 1.298 -6.204 1.00 78.69 887 VAL A C 1
ATOM 7109 O O . VAL A 1 887 ? 12.748 1.123 -6.147 1.00 78.69 887 VAL A O 1
ATOM 7112 N N . ALA A 1 888 ? 14.495 2.404 -6.740 1.00 80.62 888 ALA A N 1
ATOM 7113 C CA . ALA A 1 888 ? 13.651 3.471 -7.292 1.00 80.62 888 ALA A CA 1
ATOM 7114 C C . ALA A 1 888 ? 13.998 3.873 -8.735 1.00 80.62 888 ALA A C 1
ATOM 7116 O O . ALA A 1 888 ? 15.162 4.071 -9.087 1.00 80.62 888 ALA A O 1
ATOM 7117 N N . GLY A 1 889 ? 12.973 4.008 -9.575 1.00 83.00 889 GLY A N 1
ATOM 7118 C CA . GLY A 1 889 ? 13.073 4.476 -10.954 1.00 83.00 889 GLY A CA 1
ATOM 7119 C C . GLY A 1 889 ? 13.348 5.985 -11.047 1.00 83.00 889 GLY A C 1
ATOM 7120 O O . GLY A 1 889 ? 13.292 6.701 -10.045 1.00 83.00 889 GLY A O 1
ATOM 7121 N N . PRO A 1 890 ? 13.662 6.503 -12.248 1.00 80.69 890 PRO A N 1
ATOM 7122 C CA . PRO A 1 890 ? 14.067 7.898 -12.429 1.00 80.69 890 PRO A CA 1
ATOM 7123 C C . PRO A 1 890 ? 12.970 8.940 -12.174 1.00 80.69 890 PRO A C 1
ATOM 7125 O O . PRO A 1 890 ? 13.298 10.114 -12.013 1.00 80.69 890 PRO A O 1
ATOM 7128 N N . ASP A 1 891 ? 11.702 8.533 -12.131 1.00 82.31 891 ASP A N 1
ATOM 7129 C CA . ASP A 1 891 ? 10.547 9.418 -11.899 1.00 82.31 891 ASP A CA 1
ATOM 7130 C C . ASP A 1 891 ? 10.034 9.364 -10.453 1.00 82.31 891 ASP A C 1
ATOM 7132 O O . ASP A 1 891 ? 9.147 10.124 -10.073 1.00 82.31 891 ASP A O 1
ATOM 7136 N N . SER A 1 892 ? 10.643 8.515 -9.623 1.00 80.38 892 SER A N 1
ATOM 7137 C CA . SER A 1 892 ? 10.201 8.238 -8.256 1.00 80.38 892 SER A CA 1
ATOM 7138 C C . SER A 1 892 ? 11.101 8.879 -7.192 1.00 80.38 892 SER A C 1
ATOM 7140 O O . SER A 1 892 ? 11.013 8.518 -6.022 1.00 80.38 892 SER A O 1
ATOM 7142 N N . TYR A 1 893 ? 11.981 9.827 -7.548 1.00 83.12 893 TYR A N 1
ATOM 7143 C CA . TYR A 1 893 ? 12.938 10.397 -6.587 1.00 83.12 893 TYR A CA 1
ATOM 7144 C C . TYR A 1 893 ? 12.259 11.190 -5.465 1.00 83.12 893 TYR A C 1
ATOM 7146 O O . TYR A 1 893 ? 12.743 11.173 -4.336 1.00 83.12 893 TYR A O 1
ATOM 7154 N N . ARG A 1 894 ? 11.114 11.836 -5.736 1.00 82.44 894 ARG A N 1
ATOM 7155 C CA . ARG A 1 894 ? 10.317 12.524 -4.700 1.00 82.44 894 ARG A CA 1
ATOM 7156 C C . ARG A 1 894 ? 9.860 11.586 -3.587 1.00 82.44 894 ARG A C 1
ATOM 7158 O O . ARG A 1 894 ? 9.651 12.028 -2.466 1.00 82.44 894 ARG A O 1
ATOM 7165 N N . ASP A 1 895 ? 9.720 10.303 -3.904 1.00 78.00 895 ASP A N 1
ATOM 7166 C CA . ASP A 1 895 ? 9.259 9.283 -2.974 1.00 78.00 895 ASP A CA 1
ATOM 7167 C C . ASP A 1 895 ? 10.388 8.742 -2.080 1.00 78.00 895 ASP A C 1
ATOM 7169 O O . ASP A 1 895 ? 10.134 7.984 -1.148 1.00 78.00 895 ASP A O 1
ATOM 7173 N N . LEU A 1 896 ? 11.650 9.126 -2.325 1.00 79.75 896 LEU A N 1
ATOM 7174 C CA . LEU A 1 896 ? 12.804 8.610 -1.581 1.00 79.75 896 LEU A CA 1
ATOM 7175 C C . LEU A 1 896 ? 12.713 8.797 -0.061 1.00 79.75 896 LEU A C 1
ATOM 7177 O O . LEU A 1 896 ? 13.020 7.829 0.633 1.00 79.75 896 LEU A O 1
ATOM 7181 N N . PRO A 1 897 ? 12.265 9.943 0.492 1.00 73.06 897 PRO A N 1
ATOM 7182 C CA . PRO A 1 897 ? 12.088 10.078 1.938 1.00 73.06 897 PRO A CA 1
ATOM 7183 C C . PRO A 1 897 ? 11.105 9.043 2.503 1.00 73.06 897 PRO A C 1
ATOM 7185 O O . PRO A 1 897 ? 11.373 8.427 3.536 1.00 73.06 897 PRO A O 1
ATOM 7188 N N . ARG A 1 898 ? 10.001 8.780 1.787 1.00 70.06 898 ARG A N 1
ATOM 7189 C CA . ARG A 1 898 ? 9.013 7.762 2.167 1.00 70.06 898 ARG A CA 1
ATOM 7190 C C . ARG A 1 898 ? 9.596 6.354 2.052 1.00 70.06 898 ARG A C 1
ATOM 7192 O O . ARG A 1 898 ? 9.419 5.555 2.968 1.00 70.06 898 ARG A O 1
ATOM 7199 N N . LEU A 1 899 ? 10.308 6.049 0.964 1.00 71.88 899 LEU A N 1
ATOM 7200 C CA . LEU A 1 899 ? 10.945 4.745 0.745 1.00 71.88 899 LEU A CA 1
ATOM 7201 C C . LEU A 1 899 ? 12.035 4.458 1.789 1.00 71.88 899 LEU A C 1
ATOM 7203 O O . LEU A 1 899 ? 12.107 3.339 2.288 1.00 71.88 899 LEU A O 1
ATOM 7207 N N . LEU A 1 900 ? 12.831 5.463 2.170 1.00 69.88 900 LEU A N 1
ATOM 7208 C CA . LEU A 1 900 ? 13.806 5.360 3.260 1.00 69.88 900 LEU A CA 1
ATOM 7209 C C . LEU A 1 900 ? 13.127 5.081 4.591 1.00 69.88 900 LEU A C 1
ATOM 7211 O O . LEU A 1 900 ? 13.564 4.187 5.306 1.00 69.88 900 LEU A O 1
ATOM 7215 N N . ALA A 1 901 ? 12.023 5.760 4.905 1.00 62.16 901 ALA A N 1
ATOM 7216 C CA . ALA A 1 901 ? 11.262 5.465 6.116 1.00 62.16 901 ALA A CA 1
ATOM 7217 C C . ALA A 1 901 ? 10.745 4.010 6.142 1.00 62.16 901 ALA A C 1
ATOM 7219 O O . ALA A 1 901 ? 10.803 3.359 7.186 1.00 62.16 901 ALA A O 1
ATOM 7220 N N . VAL A 1 902 ? 10.303 3.469 4.996 1.00 56.16 902 VAL A N 1
ATOM 7221 C CA . VAL A 1 902 ? 9.918 2.047 4.861 1.00 56.16 902 VAL A CA 1
ATOM 7222 C C . VAL A 1 902 ? 11.120 1.122 5.084 1.00 56.16 902 VAL A C 1
ATOM 7224 O O . VAL A 1 902 ? 11.021 0.168 5.859 1.00 56.16 902 VAL A O 1
ATOM 7227 N N . ALA A 1 903 ? 12.264 1.434 4.468 1.00 59.03 903 ALA A N 1
ATOM 7228 C CA . ALA A 1 903 ? 13.509 0.683 4.624 1.00 59.03 903 ALA A CA 1
ATOM 7229 C C . ALA A 1 903 ? 14.047 0.713 6.060 1.00 59.03 903 ALA A C 1
ATOM 7231 O O . ALA A 1 903 ? 14.505 -0.308 6.574 1.00 59.03 903 ALA A O 1
ATOM 7232 N N . PHE A 1 904 ? 13.926 1.846 6.761 1.00 57.91 904 PHE A N 1
ATOM 7233 C CA . PHE A 1 904 ? 14.266 1.958 8.184 1.00 57.91 904 PHE A CA 1
ATOM 7234 C C . PHE A 1 904 ? 13.344 1.113 9.068 1.00 57.91 904 PHE A C 1
ATOM 7236 O O . PHE A 1 904 ? 13.778 0.629 10.114 1.00 57.91 904 PHE A O 1
ATOM 7243 N N . GLY A 1 905 ? 12.109 0.868 8.624 1.00 47.12 905 GLY A N 1
ATOM 7244 C CA . GLY A 1 905 ? 11.192 -0.103 9.222 1.00 47.12 905 GLY A CA 1
ATOM 7245 C C . GLY A 1 905 ? 11.563 -1.572 8.970 1.00 47.12 905 GLY A C 1
ATOM 7246 O O . GLY A 1 905 ? 10.842 -2.453 9.425 1.00 47.12 905 GLY A O 1
ATOM 7247 N N . GLY A 1 906 ? 12.656 -1.856 8.251 1.00 50.00 906 GLY A N 1
ATOM 7248 C CA . GLY A 1 906 ? 13.138 -3.209 7.946 1.00 50.00 906 GLY A CA 1
ATOM 7249 C C . GLY A 1 906 ? 12.534 -3.840 6.687 1.00 50.00 906 GLY A C 1
ATOM 7250 O O . GLY A 1 906 ? 12.882 -4.969 6.348 1.00 50.00 906 GLY A O 1
ATOM 7251 N N . SER A 1 907 ? 11.651 -3.130 5.978 1.00 54.03 907 SER A N 1
ATOM 7252 C CA . SER A 1 907 ? 11.016 -3.615 4.747 1.00 54.03 907 SER A CA 1
ATOM 7253 C C . SER A 1 907 ? 11.728 -3.093 3.506 1.00 54.03 907 SER A C 1
ATOM 7255 O O . SER A 1 907 ? 11.989 -1.900 3.398 1.00 54.03 907 SER A O 1
ATOM 7257 N N . ARG A 1 908 ? 11.986 -3.962 2.525 1.00 66.56 908 ARG A N 1
ATOM 7258 C CA . ARG A 1 908 ? 12.520 -3.521 1.229 1.00 66.56 908 ARG A CA 1
ATOM 7259 C C . ARG A 1 908 ? 11.447 -2.747 0.462 1.00 66.56 908 ARG A C 1
ATOM 7261 O O . ARG A 1 908 ? 10.296 -3.179 0.423 1.00 66.56 908 ARG A O 1
ATOM 7268 N N . ALA A 1 909 ? 11.808 -1.622 -0.148 1.00 63.72 909 ALA A N 1
ATOM 7269 C CA . ALA A 1 909 ? 10.858 -0.719 -0.798 1.00 63.72 909 ALA A CA 1
ATOM 7270 C C . ALA A 1 909 ? 11.182 -0.525 -2.287 1.00 63.72 909 ALA A C 1
ATOM 7272 O O . ALA A 1 909 ? 12.340 -0.379 -2.676 1.00 63.72 909 ALA A O 1
ATOM 7273 N N . ILE A 1 910 ? 10.157 -0.524 -3.142 1.00 73.94 910 ILE A N 1
ATOM 7274 C CA . ILE A 1 910 ? 10.325 -0.423 -4.598 1.00 73.94 910 ILE A CA 1
ATOM 7275 C C . ILE A 1 910 ? 9.338 0.603 -5.153 1.00 73.94 910 ILE A C 1
ATOM 7277 O O . ILE A 1 910 ? 8.137 0.474 -4.930 1.00 73.94 910 ILE A O 1
ATOM 7281 N N . ASN A 1 911 ? 9.823 1.572 -5.930 1.00 73.69 911 ASN A N 1
ATOM 7282 C CA . ASN A 1 911 ? 8.967 2.450 -6.731 1.00 73.69 911 ASN A CA 1
ATOM 7283 C C . ASN A 1 911 ? 9.606 2.714 -8.097 1.00 73.69 911 ASN A C 1
ATOM 7285 O O . ASN A 1 911 ? 10.601 3.417 -8.211 1.00 73.69 911 ASN A O 1
ATOM 7289 N N . VAL A 1 912 ? 9.026 2.125 -9.134 1.00 73.50 912 VAL A N 1
ATOM 7290 C CA . VAL A 1 912 ? 9.534 2.109 -10.516 1.00 73.50 912 VAL A CA 1
ATOM 7291 C C . VAL A 1 912 ? 8.433 2.557 -11.487 1.00 73.50 912 VAL A C 1
ATOM 7293 O O . VAL A 1 912 ? 8.268 2.027 -12.578 1.00 73.50 912 VAL A O 1
ATOM 7296 N N . GLN A 1 913 ? 7.558 3.462 -11.044 1.00 73.62 913 GLN A N 1
ATOM 7297 C CA . GLN A 1 913 ? 6.456 3.942 -11.871 1.00 73.62 913 GLN A CA 1
ATOM 7298 C C . GLN A 1 913 ? 6.910 5.136 -12.713 1.00 73.62 913 GLN A C 1
ATOM 7300 O O . GLN A 1 913 ? 7.427 6.119 -12.191 1.00 73.62 913 GLN A O 1
ATOM 7305 N N . LEU A 1 914 ? 6.711 5.046 -14.029 1.00 77.19 914 LEU A N 1
ATOM 7306 C CA . LEU A 1 914 ? 7.055 6.113 -14.968 1.00 77.19 914 LEU A CA 1
ATOM 7307 C C . LEU A 1 914 ? 5.924 7.139 -15.043 1.00 77.19 914 LEU A C 1
ATOM 7309 O O . LEU A 1 914 ? 4.758 6.768 -15.193 1.00 77.19 914 LEU A O 1
ATOM 7313 N N . SER A 1 915 ? 6.279 8.419 -14.978 1.00 72.38 915 SER A N 1
ATOM 7314 C CA . SER A 1 915 ? 5.319 9.524 -15.040 1.00 72.38 915 SER A CA 1
ATOM 7315 C C . SER A 1 915 ? 5.043 9.950 -16.486 1.00 72.38 915 SER A C 1
ATOM 7317 O O . SER A 1 915 ? 5.906 9.842 -17.364 1.00 72.38 915 SER A O 1
ATOM 7319 N N . LEU A 1 916 ? 3.837 10.466 -16.734 1.00 71.62 916 LEU A N 1
ATOM 7320 C CA . LEU A 1 916 ? 3.493 11.166 -17.978 1.00 71.62 916 LEU A CA 1
ATOM 7321 C C . LEU A 1 916 ? 3.820 12.668 -17.913 1.00 71.62 916 LEU A C 1
ATOM 7323 O O . LEU A 1 916 ? 3.935 13.306 -18.955 1.00 71.62 916 LEU A O 1
ATOM 7327 N N . GLU A 1 917 ? 4.016 13.213 -16.711 1.00 74.38 917 GLU A N 1
ATOM 7328 C CA . GLU A 1 917 ? 4.287 14.632 -16.447 1.00 74.38 917 GLU A CA 1
ATOM 7329 C C . GLU A 1 917 ? 5.713 14.845 -15.918 1.00 74.38 917 GLU A C 1
ATOM 7331 O O . GLU A 1 917 ? 6.307 13.937 -15.327 1.00 74.38 917 GLU A O 1
ATOM 7336 N N . GLU A 1 918 ? 6.295 16.032 -16.144 1.00 76.69 918 GLU A N 1
ATOM 7337 C CA . GLU A 1 918 ? 7.642 16.354 -15.648 1.00 76.69 918 GLU A CA 1
ATOM 7338 C C . GLU A 1 918 ? 7.627 16.527 -14.127 1.00 76.69 918 GLU A C 1
ATOM 7340 O O . GLU A 1 918 ? 7.053 17.467 -13.586 1.00 76.69 918 GLU A O 1
ATOM 7345 N N . THR A 1 919 ? 8.319 15.628 -13.434 1.00 76.19 919 THR A N 1
ATOM 7346 C CA . THR A 1 919 ? 8.217 15.455 -11.982 1.00 76.19 919 THR A CA 1
ATOM 7347 C C . THR A 1 919 ? 9.103 16.390 -11.166 1.00 76.19 919 THR A C 1
ATOM 7349 O O . THR A 1 919 ? 8.973 16.410 -9.948 1.00 76.19 919 THR A O 1
ATOM 7352 N N . TYR A 1 920 ? 10.042 17.132 -11.758 1.00 80.62 920 TYR A N 1
ATOM 7353 C CA . TYR A 1 920 ? 11.062 17.866 -10.985 1.00 80.62 920 TYR A CA 1
ATOM 7354 C C . TYR A 1 920 ? 11.206 19.340 -11.379 1.00 80.62 920 TYR A C 1
ATOM 7356 O O . TYR A 1 920 ? 12.220 19.961 -11.073 1.00 80.62 920 TYR A O 1
ATOM 7364 N N . ALA A 1 921 ? 10.213 19.907 -12.068 1.00 74.12 921 ALA A N 1
ATOM 7365 C CA . ALA A 1 921 ? 10.265 21.283 -12.566 1.00 74.12 921 ALA A CA 1
ATOM 7366 C C . ALA A 1 921 ? 10.364 22.357 -11.459 1.00 74.12 921 ALA A C 1
ATOM 7368 O O . ALA A 1 921 ? 10.829 23.464 -11.715 1.00 74.12 921 ALA A O 1
ATOM 7369 N N . ASP A 1 922 ? 9.928 22.042 -10.250 1.00 79.31 922 ASP A N 1
ATOM 7370 C CA . ASP A 1 922 ? 9.884 22.874 -9.041 1.00 79.31 922 ASP A CA 1
ATOM 7371 C C . ASP A 1 922 ? 11.067 22.634 -8.083 1.00 79.31 922 ASP A C 1
ATOM 7373 O O . ASP A 1 922 ? 11.260 23.399 -7.138 1.00 79.31 922 ASP A O 1
ATOM 7377 N N . ILE A 1 923 ? 11.883 21.601 -8.312 1.00 80.56 923 ILE A N 1
ATOM 7378 C CA . ILE A 1 923 ? 13.028 21.283 -7.455 1.00 80.56 923 ILE A CA 1
ATOM 7379 C C . ILE A 1 923 ? 14.257 22.028 -7.964 1.00 80.56 923 ILE A C 1
ATOM 7381 O O . ILE A 1 923 ? 14.729 21.786 -9.071 1.00 80.56 923 ILE A O 1
ATOM 7385 N N . ALA A 1 924 ? 14.830 22.887 -7.122 1.00 82.50 924 ALA A N 1
ATOM 7386 C CA . ALA A 1 924 ? 16.138 23.484 -7.367 1.00 82.50 924 ALA A CA 1
ATOM 7387 C C . ALA A 1 924 ? 17.255 22.446 -7.114 1.00 82.50 924 ALA A C 1
ATOM 7389 O O . ALA A 1 924 ? 17.416 22.020 -5.965 1.00 82.50 924 ALA A O 1
ATOM 7390 N N . PRO A 1 925 ? 18.040 22.030 -8.129 1.00 84.44 925 PRO A N 1
ATOM 7391 C CA . PRO A 1 925 ? 19.130 21.072 -7.930 1.00 84.44 925 PRO A CA 1
ATOM 7392 C C . PRO A 1 925 ? 20.262 21.672 -7.083 1.00 84.44 925 PRO A C 1
ATOM 7394 O O . PRO A 1 925 ? 20.563 22.861 -7.205 1.00 84.44 925 PRO A O 1
ATOM 7397 N N . VAL A 1 926 ? 20.907 20.851 -6.247 1.00 83.69 926 VAL A N 1
ATOM 7398 C CA . VAL A 1 926 ? 22.034 21.271 -5.394 1.00 83.69 926 VAL A CA 1
ATOM 7399 C C . VAL A 1 926 ? 23.341 20.694 -5.941 1.00 83.69 926 VAL A C 1
ATOM 7401 O O . VAL A 1 926 ? 23.611 19.497 -5.820 1.00 83.69 926 VAL A O 1
ATOM 7404 N N . ARG A 1 927 ? 24.167 21.563 -6.534 1.00 85.75 927 ARG A N 1
ATOM 7405 C CA . ARG A 1 927 ? 25.361 21.196 -7.313 1.00 85.75 927 ARG A CA 1
ATOM 7406 C C . ARG A 1 927 ? 26.435 20.468 -6.519 1.00 85.75 927 ARG A C 1
ATOM 7408 O O . ARG A 1 927 ? 26.858 20.972 -5.480 1.00 85.75 927 ARG A O 1
ATOM 7415 N N . VAL A 1 928 ? 26.925 19.337 -7.039 1.00 80.25 928 VAL A N 1
ATOM 7416 C CA . VAL A 1 928 ? 27.958 18.511 -6.368 1.00 80.25 928 VAL A CA 1
ATOM 7417 C C . VAL A 1 928 ? 29.226 19.320 -6.096 1.00 80.25 928 VAL A C 1
ATOM 7419 O O . VAL A 1 928 ? 29.736 19.315 -4.980 1.00 80.25 928 VAL A O 1
ATOM 7422 N N . ASP A 1 929 ? 29.692 20.055 -7.103 1.00 83.00 929 ASP A N 1
ATOM 7423 C CA . ASP A 1 929 ? 30.805 20.994 -6.996 1.00 83.00 929 ASP A CA 1
ATOM 7424 C C . ASP A 1 929 ? 30.295 22.400 -7.339 1.00 83.00 929 ASP A C 1
ATOM 7426 O O . ASP A 1 929 ? 30.120 22.693 -8.525 1.00 83.00 929 ASP A O 1
ATOM 7430 N N . PRO A 1 930 ? 30.029 23.269 -6.345 1.00 80.06 930 PRO A N 1
ATOM 7431 C CA . PRO A 1 930 ? 29.593 24.648 -6.577 1.00 80.06 930 PRO A CA 1
ATOM 7432 C C . PRO A 1 930 ? 30.639 25.512 -7.299 1.00 80.06 930 PRO A C 1
ATOM 7434 O O . PRO A 1 930 ? 30.276 26.471 -7.977 1.00 80.06 930 PRO A O 1
ATOM 7437 N N . LEU A 1 931 ? 31.930 25.174 -7.187 1.00 83.12 931 LEU A N 1
ATOM 7438 C CA . LEU A 1 931 ? 33.031 25.950 -7.767 1.00 83.12 931 LEU A CA 1
ATOM 7439 C C . LEU A 1 931 ? 33.224 25.669 -9.261 1.00 83.12 931 LEU A C 1
ATOM 7441 O O . LEU A 1 931 ? 33.807 26.501 -9.965 1.00 83.12 931 LEU A O 1
ATOM 7445 N N . ALA A 1 932 ? 32.719 24.533 -9.758 1.00 85.94 932 ALA A N 1
ATOM 7446 C CA . ALA A 1 932 ? 32.793 24.194 -11.173 1.00 85.94 932 ALA A CA 1
ATOM 7447 C C . ALA A 1 932 ? 32.161 25.292 -12.047 1.00 85.94 932 ALA A C 1
ATOM 7449 O O . ALA A 1 932 ? 31.174 25.937 -11.687 1.00 85.94 932 ALA A O 1
ATOM 7450 N N . LYS A 1 933 ? 32.745 25.523 -13.220 1.00 89.69 933 LYS A N 1
ATOM 7451 C CA . LYS A 1 933 ? 32.325 26.602 -14.128 1.00 89.69 933 LYS A CA 1
ATOM 7452 C C . LYS A 1 933 ? 31.411 26.128 -15.252 1.00 89.69 933 LYS A C 1
ATOM 7454 O O . LYS A 1 933 ? 30.916 26.960 -16.009 1.00 89.69 933 LYS A O 1
ATOM 7459 N N . SER A 1 934 ? 31.127 24.829 -15.293 1.00 91.06 934 SER A N 1
ATOM 7460 C CA . SER A 1 934 ? 30.136 24.220 -16.174 1.00 91.06 934 SER A CA 1
ATOM 7461 C C . SER A 1 934 ? 29.039 23.550 -15.350 1.00 91.06 934 SER A C 1
ATOM 7463 O O . SER A 1 934 ? 29.336 22.900 -14.347 1.00 91.06 934 SER A O 1
ATOM 7465 N N . ALA A 1 935 ? 27.790 23.659 -15.798 1.00 92.25 935 ALA A N 1
ATOM 7466 C CA . ALA A 1 935 ? 26.638 23.009 -15.179 1.00 92.25 935 ALA A CA 1
ATOM 7467 C C . ALA A 1 935 ? 25.802 22.243 -16.212 1.00 92.25 935 ALA A C 1
ATOM 7469 O O . ALA A 1 935 ? 25.770 22.583 -17.398 1.00 92.25 935 ALA A O 1
ATOM 7470 N N . TYR A 1 936 ? 25.119 21.198 -15.759 1.00 93.06 936 TYR A N 1
ATOM 7471 C CA . TYR A 1 936 ? 24.154 20.460 -16.564 1.00 93.06 936 TYR A CA 1
ATOM 7472 C C . TYR A 1 936 ? 22.750 20.979 -16.277 1.00 93.06 936 TYR A C 1
ATOM 7474 O O . TYR A 1 936 ? 22.423 21.230 -15.126 1.00 93.06 936 TYR A O 1
ATOM 7482 N N . VAL A 1 937 ? 21.918 21.115 -17.310 1.00 93.62 937 VAL A N 1
ATOM 7483 C CA . VAL A 1 937 ? 20.519 21.534 -17.148 1.00 93.62 937 VAL A CA 1
ATOM 7484 C C . VAL A 1 937 ? 19.631 20.558 -17.901 1.00 93.62 937 VAL A C 1
ATOM 7486 O O . VAL A 1 937 ? 19.658 20.493 -19.129 1.00 93.62 937 VAL A O 1
ATOM 7489 N N . SER A 1 938 ? 18.844 19.767 -17.173 1.00 92.12 938 SER A N 1
ATOM 7490 C CA . SER A 1 938 ? 17.853 18.876 -17.782 1.00 92.12 938 SER A CA 1
ATOM 7491 C C . SER A 1 938 ? 16.650 19.678 -18.267 1.00 92.12 938 SER A C 1
ATOM 7493 O O . SER A 1 938 ? 15.918 20.244 -17.455 1.00 92.12 938 SER A O 1
ATOM 7495 N N . ILE A 1 939 ? 16.423 19.687 -19.580 1.00 92.94 939 ILE A N 1
ATOM 7496 C CA . ILE A 1 939 ? 15.297 20.403 -20.201 1.00 92.94 939 ILE A CA 1
ATOM 7497 C C . ILE A 1 939 ? 14.124 19.478 -20.539 1.00 92.94 939 ILE A C 1
ATOM 7499 O O . ILE A 1 939 ? 13.000 19.936 -20.724 1.00 92.94 939 ILE A O 1
ATOM 7503 N N . MET A 1 940 ? 14.367 18.170 -20.630 1.00 91.06 940 MET A N 1
ATOM 7504 C CA . MET A 1 940 ? 13.329 17.182 -20.911 1.00 91.06 940 MET A CA 1
ATOM 7505 C C . MET A 1 940 ? 13.745 15.770 -20.506 1.00 91.06 940 MET A C 1
ATOM 7507 O O . MET A 1 940 ? 14.939 15.456 -20.430 1.00 91.06 940 MET A O 1
ATOM 7511 N N . ARG A 1 941 ? 12.753 14.900 -20.322 1.00 89.12 941 ARG A N 1
ATOM 7512 C CA . ARG A 1 941 ? 12.930 13.484 -19.988 1.00 89.12 941 ARG A CA 1
ATOM 7513 C C . ARG A 1 941 ? 12.124 12.588 -20.925 1.00 89.12 941 ARG A C 1
ATOM 7515 O O . ARG A 1 941 ? 11.141 13.010 -21.526 1.00 89.12 941 ARG A O 1
ATOM 7522 N N . GLY A 1 942 ? 12.552 11.333 -21.024 1.00 88.56 942 GLY A N 1
ATOM 7523 C CA . GLY A 1 942 ? 11.873 10.308 -21.816 1.00 88.56 942 GLY A CA 1
ATOM 7524 C C . GLY A 1 942 ? 12.149 10.414 -23.314 1.00 88.56 942 GLY A C 1
ATOM 7525 O O . GLY A 1 942 ? 12.832 11.323 -23.782 1.00 88.56 942 GLY A O 1
ATOM 7526 N N . CYS A 1 943 ? 11.685 9.425 -24.072 1.00 88.38 943 CYS A N 1
ATOM 7527 C CA . CYS A 1 943 ? 11.879 9.382 -25.518 1.00 88.38 943 CYS A CA 1
ATOM 7528 C C . CYS A 1 943 ? 10.733 8.623 -26.183 1.00 88.38 943 CYS A C 1
ATOM 7530 O O . CYS A 1 943 ? 10.437 7.497 -25.787 1.00 88.38 943 CYS A O 1
ATOM 7532 N N . ASP A 1 944 ? 10.149 9.203 -27.230 1.00 86.75 944 ASP A N 1
ATOM 7533 C CA . ASP A 1 944 ? 9.064 8.569 -27.977 1.00 86.75 944 ASP A CA 1
ATOM 7534 C C . ASP A 1 944 ? 9.618 7.732 -29.136 1.00 86.75 944 ASP A C 1
ATOM 7536 O O . ASP A 1 944 ? 8.922 6.903 -29.711 1.00 86.75 944 ASP A O 1
ATOM 7540 N N . ASN A 1 945 ? 10.902 7.865 -29.475 1.00 84.44 945 ASN A N 1
ATOM 7541 C CA . ASN A 1 945 ? 11.518 7.054 -30.519 1.00 84.44 945 ASN A CA 1
ATOM 7542 C C . ASN A 1 945 ? 11.717 5.597 -30.054 1.00 84.44 945 ASN A C 1
ATOM 7544 O O . ASN A 1 945 ? 12.671 5.263 -29.353 1.00 84.44 945 ASN A O 1
ATOM 7548 N N . MET A 1 946 ? 10.841 4.699 -30.511 1.00 85.69 946 MET A N 1
ATOM 7549 C CA . MET A 1 946 ? 10.894 3.255 -30.226 1.00 85.69 946 MET A CA 1
ATOM 7550 C C . MET A 1 946 ? 11.852 2.499 -31.160 1.00 85.69 946 MET A C 1
ATOM 7552 O O . MET A 1 946 ? 11.431 1.586 -31.881 1.00 85.69 946 MET A O 1
ATOM 7556 N N . CYS A 1 947 ? 13.131 2.889 -31.165 1.00 90.50 947 CYS A N 1
ATOM 7557 C CA . CYS A 1 947 ? 14.192 2.127 -31.834 1.00 90.50 947 CYS A CA 1
ATOM 7558 C C . CYS A 1 947 ? 14.230 0.696 -31.277 1.00 90.50 947 CYS A C 1
ATOM 7560 O O . CYS A 1 947 ? 14.043 0.491 -30.076 1.00 90.50 947 CYS A O 1
ATOM 7562 N N . THR A 1 948 ? 14.493 -0.301 -32.119 1.00 91.56 948 THR A N 1
ATOM 7563 C CA . THR A 1 948 ? 14.334 -1.714 -31.735 1.00 91.56 948 THR A CA 1
ATOM 7564 C C . THR A 1 948 ? 15.275 -2.144 -30.611 1.00 91.56 948 THR A C 1
ATOM 7566 O O . THR A 1 948 ? 14.885 -2.961 -29.777 1.00 91.56 948 THR A O 1
ATOM 7569 N N . TYR A 1 949 ? 16.465 -1.547 -30.544 1.00 91.00 949 TYR A N 1
ATOM 7570 C CA . TYR A 1 949 ? 17.498 -1.800 -29.536 1.00 91.00 949 TYR A CA 1
ATOM 7571 C C . TYR A 1 949 ? 17.405 -0.916 -28.282 1.00 91.00 949 TYR A C 1
ATOM 7573 O O . TYR A 1 949 ? 18.089 -1.171 -27.291 1.00 91.00 949 TYR A O 1
ATOM 7581 N N . CYS A 1 950 ? 16.631 0.171 -28.320 1.00 91.00 950 CYS A N 1
ATOM 7582 C CA . CYS A 1 950 ? 16.720 1.218 -27.307 1.00 91.00 950 CYS A CA 1
ATOM 7583 C C . CYS A 1 950 ? 15.840 0.904 -26.094 1.00 91.00 950 CYS A C 1
ATOM 7585 O O . CYS A 1 950 ? 14.628 0.738 -26.212 1.00 91.00 950 CYS A O 1
ATOM 7587 N N . ILE A 1 951 ? 16.447 0.877 -24.907 1.00 88.44 951 ILE A N 1
ATOM 7588 C CA . ILE A 1 951 ? 15.737 0.631 -23.645 1.00 88.44 951 ILE A CA 1
ATOM 7589 C C . ILE A 1 951 ? 15.101 1.894 -23.046 1.00 88.44 951 ILE A C 1
ATOM 7591 O O . ILE A 1 951 ? 14.210 1.807 -22.205 1.00 88.44 951 ILE A O 1
ATOM 7595 N N . VAL A 1 952 ? 15.548 3.077 -23.479 1.00 88.81 952 VAL A N 1
ATOM 7596 C CA . VAL A 1 952 ? 15.206 4.371 -22.868 1.00 88.81 952 VAL A CA 1
ATOM 7597 C C . VAL A 1 952 ? 13.696 4.581 -22.686 1.00 88.81 952 VAL A C 1
ATOM 7599 O O . VAL A 1 952 ? 13.323 4.893 -21.554 1.00 88.81 952 VAL A O 1
ATOM 7602 N N . PRO A 1 953 ? 12.818 4.338 -23.684 1.00 84.81 953 PRO A N 1
ATOM 7603 C CA . PRO A 1 953 ? 11.372 4.546 -23.524 1.00 84.81 953 PRO A CA 1
ATOM 7604 C C . PRO A 1 953 ? 10.753 3.707 -22.398 1.00 84.81 953 PRO A C 1
ATOM 7606 O O . PRO A 1 953 ? 9.803 4.127 -21.747 1.00 84.81 953 PRO A O 1
ATOM 7609 N N . PHE A 1 954 ? 11.329 2.534 -22.123 1.00 84.19 954 PHE A N 1
ATOM 7610 C CA . PHE A 1 954 ? 10.872 1.615 -21.078 1.00 84.19 954 PHE A CA 1
ATOM 7611 C C . PHE A 1 954 ? 11.489 1.893 -19.707 1.00 84.19 954 PHE A C 1
ATOM 7613 O O . PHE A 1 954 ? 11.074 1.283 -18.730 1.00 84.19 954 PHE A O 1
ATOM 7620 N N . THR A 1 955 ? 12.507 2.758 -19.640 1.00 83.56 955 THR A N 1
ATOM 7621 C CA . THR A 1 955 ? 13.178 3.118 -18.377 1.00 83.56 955 THR A CA 1
ATOM 7622 C C . THR A 1 955 ? 12.972 4.563 -17.948 1.00 83.56 955 THR A C 1
ATOM 7624 O O . THR A 1 955 ? 13.196 4.879 -16.790 1.00 83.56 955 THR A O 1
ATOM 7627 N N . ARG A 1 956 ? 12.597 5.450 -18.874 1.00 85.94 956 ARG A N 1
ATOM 7628 C CA . ARG A 1 956 ? 12.375 6.883 -18.628 1.00 85.94 956 ARG A CA 1
ATOM 7629 C C . ARG A 1 956 ? 11.014 7.376 -19.120 1.00 85.94 956 ARG A C 1
ATOM 7631 O O . ARG A 1 956 ? 10.725 8.559 -18.975 1.00 85.94 956 ARG A O 1
ATOM 7638 N N . GLY A 1 957 ? 10.194 6.504 -19.702 1.00 86.88 957 GLY A N 1
ATOM 7639 C CA . GLY A 1 957 ? 8.856 6.846 -20.174 1.00 86.88 957 GLY A CA 1
ATOM 7640 C C . GLY A 1 957 ? 8.844 7.687 -21.452 1.00 86.88 957 GLY A C 1
ATOM 7641 O O . GLY A 1 957 ? 9.843 7.789 -22.174 1.00 86.88 957 GLY A O 1
ATOM 7642 N N . ARG A 1 958 ? 7.673 8.273 -21.718 1.00 85.56 958 ARG A N 1
ATOM 7643 C CA . ARG A 1 958 ? 7.405 9.131 -22.882 1.00 85.56 958 ARG A CA 1
ATOM 7644 C C . ARG A 1 958 ? 8.049 10.506 -22.752 1.00 85.56 958 ARG A C 1
ATOM 7646 O O . ARG A 1 958 ? 8.399 10.927 -21.649 1.00 85.56 958 ARG A O 1
ATOM 7653 N N . GLU A 1 959 ? 8.209 11.184 -23.886 1.00 86.88 959 GLU A N 1
ATOM 7654 C CA . GLU A 1 959 ? 8.757 12.542 -23.921 1.00 86.88 959 GLU A CA 1
ATOM 7655 C C . GLU A 1 959 ? 7.907 13.512 -23.109 1.00 86.88 959 GLU A C 1
ATOM 7657 O O . GLU A 1 959 ? 6.704 13.645 -23.322 1.00 86.88 959 GLU A O 1
ATOM 7662 N N . ARG A 1 960 ? 8.577 14.231 -22.215 1.00 88.31 960 ARG A N 1
ATOM 7663 C CA . ARG A 1 960 ? 8.012 15.321 -21.429 1.00 88.31 960 ARG A CA 1
ATOM 7664 C C . ARG A 1 960 ? 9.042 16.428 -21.308 1.00 88.31 960 ARG A C 1
ATOM 7666 O O . ARG A 1 960 ? 10.218 16.175 -21.037 1.00 88.31 960 ARG A O 1
ATOM 7673 N N . SER A 1 961 ? 8.601 17.648 -21.567 1.00 90.81 961 SER A N 1
ATOM 7674 C CA . SER A 1 961 ? 9.443 18.836 -21.532 1.00 90.81 961 SER A CA 1
ATOM 7675 C C . SER A 1 961 ? 9.204 19.586 -20.237 1.00 90.81 961 SER A C 1
ATOM 7677 O O . SER A 1 961 ? 8.066 19.756 -19.805 1.00 90.81 961 SER A O 1
ATOM 7679 N N . ARG A 1 962 ? 10.293 20.030 -19.614 1.00 91.06 962 ARG A N 1
ATOM 7680 C CA . ARG A 1 962 ? 10.221 20.901 -18.449 1.00 91.06 962 ARG A CA 1
ATOM 7681 C C . ARG A 1 962 ? 9.737 22.285 -18.899 1.00 91.06 962 ARG A C 1
ATOM 7683 O O . ARG A 1 962 ? 10.217 22.743 -19.929 1.00 91.06 962 ARG A O 1
ATOM 7690 N N . PRO A 1 963 ? 8.857 22.965 -18.145 1.00 90.81 963 PRO A N 1
ATOM 7691 C CA . PRO A 1 963 ? 8.393 24.301 -18.506 1.00 90.81 963 PRO A CA 1
ATOM 7692 C C . PRO A 1 963 ? 9.541 25.298 -18.723 1.00 90.81 963 PRO A C 1
ATOM 7694 O O . PRO A 1 963 ? 10.497 25.346 -17.939 1.00 90.81 963 PRO A O 1
ATOM 7697 N N . MET A 1 964 ? 9.424 26.141 -19.749 1.00 90.75 964 MET A N 1
ATOM 7698 C CA . MET A 1 964 ? 10.468 27.066 -20.196 1.00 90.75 964 MET A CA 1
ATOM 7699 C C . MET A 1 964 ? 10.858 28.060 -19.100 1.00 90.75 964 MET A C 1
ATOM 7701 O O . MET A 1 964 ? 12.043 28.306 -18.874 1.00 90.75 964 MET A O 1
ATOM 7705 N N . ASN A 1 965 ? 9.873 28.582 -18.366 1.00 90.00 965 ASN A N 1
ATOM 7706 C CA . ASN A 1 965 ? 10.103 29.519 -17.264 1.00 90.00 965 ASN A CA 1
ATOM 7707 C C . ASN A 1 965 ? 10.979 28.908 -16.162 1.00 90.00 965 ASN A C 1
ATOM 7709 O O . ASN A 1 965 ? 11.875 29.572 -15.640 1.00 90.00 965 ASN A O 1
ATOM 7713 N N . SER A 1 966 ? 10.780 27.620 -15.868 1.00 91.62 966 SER A N 1
ATOM 7714 C CA . SER A 1 966 ? 11.597 26.895 -14.895 1.00 91.62 966 SER A CA 1
ATOM 7715 C C . SER A 1 966 ? 13.050 26.770 -15.375 1.00 91.62 966 SER A C 1
ATOM 7717 O O . SER A 1 966 ? 13.973 27.091 -14.626 1.00 91.62 966 SER A O 1
ATOM 7719 N N . ILE A 1 967 ? 13.269 26.423 -16.648 1.00 93.38 967 ILE A N 1
ATOM 7720 C CA . ILE A 1 967 ? 14.615 26.324 -17.240 1.00 93.38 967 ILE A CA 1
ATOM 7721 C C . ILE A 1 967 ? 15.328 27.684 -17.233 1.00 93.38 967 ILE A C 1
ATOM 7723 O O . ILE A 1 967 ? 16.480 27.780 -16.814 1.00 93.38 967 ILE A O 1
ATOM 7727 N N . ILE A 1 968 ? 14.646 28.750 -17.662 1.00 93.94 968 ILE A N 1
ATOM 7728 C CA . ILE A 1 968 ? 15.214 30.106 -17.696 1.00 93.94 968 ILE A CA 1
ATOM 7729 C C . ILE A 1 968 ? 15.576 30.575 -16.283 1.00 93.94 968 ILE A C 1
ATOM 7731 O O . ILE A 1 968 ? 16.640 31.165 -16.095 1.00 93.94 968 ILE A O 1
ATOM 7735 N N . SER A 1 969 ? 14.723 30.306 -15.289 1.00 92.62 969 SER A N 1
ATOM 7736 C CA . SER A 1 969 ? 15.001 30.670 -13.895 1.00 92.62 969 SER A CA 1
ATOM 7737 C C . SER A 1 969 ? 16.254 29.975 -13.351 1.00 92.62 969 SER A C 1
ATOM 7739 O O . SER A 1 969 ? 17.074 30.613 -12.692 1.00 92.62 969 SER A O 1
ATOM 7741 N N . GLU A 1 970 ? 16.459 28.700 -13.696 1.00 93.50 970 GLU A N 1
ATOM 7742 C CA . GLU A 1 970 ? 17.648 27.948 -13.300 1.00 93.50 970 GLU A CA 1
ATOM 7743 C C . GLU A 1 970 ? 18.907 28.482 -13.982 1.00 93.50 970 GLU A C 1
ATOM 7745 O O . GLU A 1 970 ? 19.925 28.669 -13.324 1.00 93.50 970 GLU A O 1
ATOM 7750 N N . ILE A 1 971 ? 18.839 28.799 -15.275 1.00 94.94 971 ILE A N 1
ATOM 7751 C CA . ILE A 1 971 ? 19.986 29.336 -16.019 1.00 94.94 971 ILE A CA 1
ATOM 7752 C C . ILE A 1 971 ? 20.374 30.730 -15.522 1.00 94.94 971 ILE A C 1
ATOM 7754 O O . ILE A 1 971 ? 21.564 31.019 -15.411 1.00 94.94 971 ILE A O 1
ATOM 7758 N N . ARG A 1 972 ? 19.398 31.577 -15.166 1.00 95.12 972 ARG A N 1
ATOM 7759 C CA . ARG A 1 972 ? 19.667 32.861 -14.498 1.00 95.12 972 ARG A CA 1
ATOM 7760 C C . ARG A 1 972 ? 20.401 32.645 -13.180 1.00 95.12 972 ARG A C 1
ATOM 7762 O O . ARG A 1 972 ? 21.473 33.205 -12.997 1.00 95.12 972 ARG A O 1
ATOM 7769 N N . ARG A 1 973 ? 19.901 31.745 -12.328 1.00 92.12 973 ARG A N 1
ATOM 7770 C CA . ARG A 1 973 ? 20.563 31.410 -11.062 1.00 92.12 973 ARG A CA 1
ATOM 7771 C C . ARG A 1 973 ? 21.997 30.911 -11.274 1.00 92.12 973 ARG A C 1
ATOM 7773 O O . ARG A 1 973 ? 22.906 31.375 -10.602 1.00 92.12 973 ARG A O 1
ATOM 7780 N N . LEU A 1 974 ? 22.220 30.013 -12.235 1.00 93.56 974 LEU A N 1
ATOM 7781 C CA . LEU A 1 974 ? 23.561 29.514 -12.566 1.00 93.56 974 LEU A CA 1
ATOM 7782 C C . LEU A 1 974 ? 24.478 30.636 -13.074 1.00 93.56 974 LEU A C 1
ATOM 7784 O O . LEU A 1 974 ? 25.660 30.669 -12.735 1.00 93.56 974 LEU A O 1
ATOM 7788 N N . SER A 1 975 ? 23.942 31.568 -13.863 1.00 93.44 975 SER A N 1
ATOM 7789 C CA . SER A 1 975 ? 24.669 32.763 -14.298 1.00 93.44 975 SER A CA 1
ATOM 7790 C C . SER A 1 975 ? 25.103 33.611 -13.102 1.00 93.44 975 SER A C 1
ATOM 7792 O O . SER A 1 975 ? 26.266 34.008 -13.034 1.00 93.44 975 SER A O 1
ATOM 7794 N N . ASP A 1 976 ? 24.200 33.835 -12.148 1.00 92.38 976 ASP A N 1
ATOM 7795 C CA . ASP A 1 976 ? 24.460 34.624 -10.939 1.00 92.38 976 ASP A CA 1
ATOM 7796 C C . ASP A 1 976 ? 25.462 33.924 -9.998 1.00 92.38 976 ASP A C 1
ATOM 7798 O O . ASP A 1 976 ? 26.305 34.575 -9.385 1.00 92.38 976 ASP A O 1
ATOM 7802 N N . GLU A 1 977 ? 25.456 32.587 -9.956 1.00 90.19 977 GLU A N 1
ATOM 7803 C CA . GLU A 1 977 ? 26.462 31.754 -9.273 1.00 90.19 977 GLU A CA 1
ATOM 7804 C C . GLU A 1 977 ? 27.837 31.750 -9.984 1.00 90.19 977 GLU A C 1
ATOM 7806 O O . GLU A 1 977 ? 28.804 31.149 -9.505 1.00 90.19 977 GLU A O 1
ATOM 7811 N N . GLY A 1 978 ? 27.959 32.416 -11.137 1.00 89.88 978 GLY A N 1
ATOM 7812 C CA . GLY A 1 978 ? 29.209 32.544 -11.884 1.00 89.88 978 GLY A CA 1
ATOM 7813 C C . GLY A 1 978 ? 29.561 31.333 -12.754 1.00 89.88 978 GLY A C 1
ATOM 7814 O O . GLY A 1 978 ? 30.738 31.148 -13.089 1.00 89.88 978 GLY A O 1
ATOM 7815 N N . VAL A 1 979 ? 28.573 30.510 -13.124 1.00 93.12 979 VAL A N 1
ATOM 7816 C CA . VAL A 1 979 ? 28.720 29.462 -14.146 1.00 93.12 979 VAL A CA 1
ATOM 7817 C C . VAL A 1 979 ? 28.946 30.110 -15.510 1.00 93.12 979 VAL A C 1
ATOM 7819 O O . VAL A 1 979 ? 28.291 31.081 -15.882 1.00 93.12 979 VAL A O 1
ATOM 7822 N N . LYS A 1 980 ? 29.899 29.568 -16.268 1.00 93.56 980 LYS A N 1
ATOM 7823 C CA . LYS A 1 980 ? 30.319 30.080 -17.577 1.00 93.56 980 LYS A CA 1
ATOM 7824 C C . LYS A 1 980 ? 29.860 29.208 -18.737 1.00 93.56 980 LYS A C 1
ATOM 7826 O O . LYS A 1 980 ? 29.786 29.709 -19.853 1.00 93.56 980 LYS A O 1
ATOM 7831 N N . GLU A 1 981 ? 29.532 27.942 -18.494 1.00 95.12 981 GLU A N 1
ATOM 7832 C CA . GLU A 1 981 ? 28.987 27.031 -19.502 1.00 95.12 981 GLU A CA 1
ATOM 7833 C C . GLU A 1 981 ? 27.780 26.257 -18.957 1.00 95.12 981 GLU A C 1
ATOM 7835 O O . GLU A 1 981 ? 27.832 25.678 -17.874 1.00 95.12 981 GLU A O 1
ATOM 7840 N N . VAL A 1 982 ? 26.701 26.190 -19.733 1.00 95.31 982 VAL A N 1
ATOM 7841 C CA . VAL A 1 982 ? 25.568 25.298 -19.468 1.00 95.31 982 VAL A CA 1
ATOM 7842 C C . VAL A 1 982 ? 25.456 24.255 -20.567 1.00 95.31 982 VAL A C 1
ATOM 7844 O O . VAL A 1 982 ? 25.554 24.555 -21.757 1.00 95.31 982 VAL A O 1
ATOM 7847 N N . VAL A 1 983 ? 25.245 23.007 -20.161 1.00 94.94 983 VAL A N 1
ATOM 7848 C CA . VAL A 1 983 ? 25.038 21.879 -21.064 1.00 94.94 983 VAL A CA 1
ATOM 7849 C C . VAL A 1 983 ? 23.594 21.408 -20.925 1.00 94.94 983 VAL A C 1
ATOM 7851 O O . VAL A 1 983 ? 23.234 20.765 -19.938 1.00 94.94 983 VAL A O 1
ATOM 7854 N N . LEU A 1 984 ? 22.769 21.713 -21.923 1.00 95.38 984 LEU A N 1
ATOM 7855 C CA . LEU A 1 984 ? 21.379 21.281 -21.985 1.00 95.38 984 LEU A CA 1
ATOM 7856 C C . LEU A 1 984 ? 21.323 19.771 -22.230 1.00 95.38 984 LEU A C 1
ATOM 7858 O O . LEU A 1 984 ? 21.893 19.248 -23.196 1.00 95.38 984 LEU A O 1
ATOM 7862 N N . LEU A 1 985 ? 20.636 19.072 -21.333 1.00 92.56 985 LEU A N 1
ATOM 7863 C CA . LEU A 1 985 ? 20.500 17.627 -21.335 1.00 92.56 985 LEU A CA 1
ATOM 7864 C C . LEU A 1 985 ? 19.062 17.203 -21.626 1.00 92.56 985 LEU A C 1
ATOM 7866 O O . LEU A 1 985 ? 18.093 17.771 -21.125 1.00 92.56 985 LEU A O 1
ATOM 7870 N N . GLY A 1 986 ? 18.955 16.126 -22.390 1.00 90.50 986 GLY A N 1
ATOM 7871 C CA . GLY A 1 986 ? 17.719 15.426 -22.688 1.00 90.50 986 GLY A CA 1
ATOM 7872 C C . GLY A 1 986 ? 18.035 14.150 -23.459 1.00 90.50 986 GLY A C 1
ATOM 7873 O O . GLY A 1 986 ? 19.158 13.945 -23.930 1.00 90.50 986 GLY A O 1
ATOM 7874 N N . GLN A 1 987 ? 17.054 13.258 -23.571 1.00 88.06 987 GLN A N 1
ATOM 7875 C CA . GLN A 1 987 ? 17.186 12.073 -24.424 1.00 88.06 987 GLN A CA 1
ATOM 7876 C C . GLN A 1 987 ? 17.085 12.442 -25.914 1.00 88.06 987 GLN A C 1
ATOM 7878 O O . GLN A 1 987 ? 17.745 11.810 -26.735 1.00 88.06 987 GLN A O 1
ATOM 7883 N N . ASN A 1 988 ? 16.284 13.462 -26.238 1.00 87.75 988 ASN A N 1
ATOM 7884 C CA . ASN A 1 988 ? 16.092 14.000 -27.582 1.00 87.75 988 ASN A CA 1
ATOM 7885 C C . ASN A 1 988 ? 15.857 15.521 -27.513 1.00 87.75 988 ASN A C 1
ATOM 7887 O O . ASN A 1 988 ? 14.731 15.976 -27.646 1.00 87.75 988 ASN A O 1
ATOM 7891 N N . VAL A 1 989 ? 16.896 16.313 -27.230 1.00 88.44 989 VAL A N 1
ATOM 7892 C CA . VAL A 1 989 ? 16.744 17.738 -26.846 1.00 88.44 989 VAL A CA 1
ATOM 7893 C C . VAL A 1 989 ? 15.955 18.589 -27.846 1.00 88.44 989 VAL A C 1
ATOM 7895 O O . VAL A 1 989 ? 15.215 19.478 -27.442 1.00 88.44 989 VAL A O 1
ATOM 7898 N N . ASN A 1 990 ? 16.066 18.302 -29.139 1.00 86.25 990 ASN A N 1
ATOM 7899 C CA . ASN A 1 990 ? 15.388 19.042 -30.200 1.00 86.25 990 ASN A CA 1
ATOM 7900 C C . ASN A 1 990 ? 13.930 18.618 -30.423 1.00 86.25 990 ASN A C 1
ATOM 7902 O O . ASN A 1 990 ? 13.239 19.273 -31.196 1.00 86.25 990 ASN A O 1
ATOM 7906 N N . SER A 1 991 ? 13.425 17.597 -29.722 1.00 86.25 991 SER A N 1
ATOM 7907 C CA . SER A 1 991 ? 11.982 17.342 -29.647 1.00 86.25 991 SER A CA 1
ATOM 7908 C C . SER A 1 991 ? 11.299 18.066 -28.482 1.00 86.25 991 SER A C 1
ATOM 7910 O O . SER A 1 991 ? 10.115 17.815 -28.229 1.00 86.25 991 SER A O 1
ATOM 7912 N N . TYR A 1 992 ? 12.008 18.967 -27.787 1.00 88.81 992 TYR A N 1
ATOM 7913 C CA . TYR A 1 992 ? 11.453 19.805 -26.726 1.00 88.81 992 TYR A CA 1
ATOM 7914 C C . TYR A 1 992 ? 10.186 20.539 -27.192 1.00 88.81 992 TYR A C 1
ATOM 7916 O O . TYR A 1 992 ? 10.182 21.177 -28.246 1.00 88.81 992 TYR A O 1
ATOM 7924 N N . ASN A 1 993 ? 9.118 20.426 -26.400 1.00 86.75 993 ASN A N 1
ATOM 7925 C CA . ASN A 1 993 ? 7.832 21.059 -26.659 1.00 86.75 993 ASN A CA 1
ATOM 7926 C C . ASN A 1 993 ? 7.103 21.376 -25.345 1.00 86.75 993 ASN A C 1
ATOM 7928 O O . ASN A 1 993 ? 6.472 20.495 -24.756 1.00 86.75 993 ASN A O 1
ATOM 7932 N N . ASP A 1 994 ? 7.181 22.623 -24.892 1.00 85.00 994 ASP A N 1
ATOM 7933 C CA . ASP A 1 994 ? 6.480 23.082 -23.690 1.00 85.00 994 ASP A CA 1
ATOM 7934 C C . ASP A 1 994 ? 5.012 23.413 -24.000 1.00 85.00 994 ASP A C 1
ATOM 7936 O O . ASP A 1 994 ? 4.723 24.255 -24.849 1.00 85.00 994 ASP A O 1
ATOM 7940 N N . CYS A 1 995 ? 4.093 22.733 -23.310 1.00 77.88 995 CYS A N 1
ATOM 7941 C CA . CYS A 1 995 ? 2.643 22.879 -23.474 1.00 77.88 995 CYS A CA 1
ATOM 7942 C C . CYS A 1 995 ? 1.972 23.641 -22.314 1.00 77.88 995 CYS A C 1
ATOM 7944 O O . CYS A 1 995 ? 0.746 23.654 -22.243 1.00 77.88 995 CYS A O 1
ATOM 7946 N N . SER A 1 996 ? 2.744 24.226 -21.389 1.00 72.44 996 SER A N 1
ATOM 7947 C CA . SER A 1 996 ? 2.204 24.922 -20.208 1.00 72.44 996 SER A CA 1
ATOM 7948 C C . SER A 1 996 ? 1.376 26.163 -20.560 1.00 72.44 996 SER A C 1
ATOM 7950 O O . SER A 1 996 ? 0.387 26.458 -19.893 1.00 72.44 996 SER A O 1
ATOM 7952 N N . GLU A 1 997 ? 1.714 26.850 -21.650 1.00 63.22 997 GLU A N 1
ATOM 7953 C CA . GLU A 1 997 ? 0.942 27.972 -22.181 1.00 63.22 997 GLU A CA 1
ATOM 7954 C C . GLU A 1 997 ? 0.005 27.471 -23.299 1.00 63.22 997 GLU A C 1
ATOM 7956 O O . GLU A 1 997 ? 0.378 27.423 -24.470 1.00 63.22 997 GLU A O 1
ATOM 7961 N N . MET A 1 998 ? -1.236 27.089 -22.959 1.00 53.03 998 MET A N 1
ATOM 7962 C CA . MET A 1 998 ? -2.241 26.629 -23.944 1.00 53.03 998 MET A CA 1
ATOM 7963 C C . MET A 1 998 ? -2.696 27.719 -24.944 1.00 53.03 998 MET A C 1
ATOM 7965 O O . MET A 1 998 ? -3.414 27.415 -25.894 1.00 53.03 998 MET A O 1
ATOM 7969 N N . ASN A 1 999 ? -2.271 28.977 -24.771 1.00 46.97 999 ASN A N 1
ATOM 7970 C CA . ASN A 1 999 ? -2.832 30.150 -25.456 1.00 46.97 999 ASN A CA 1
ATOM 7971 C C . ASN A 1 999 ? -2.110 30.596 -26.742 1.00 46.97 999 ASN A C 1
ATOM 7973 O O . ASN A 1 999 ? -2.334 31.716 -27.196 1.00 46.97 999 ASN A O 1
ATOM 7977 N N . PHE A 1 1000 ? -1.299 29.750 -27.380 1.00 46.28 1000 PHE A N 1
ATOM 7978 C CA . PHE A 1 1000 ? -0.759 30.057 -28.712 1.00 46.28 1000 PHE A CA 1
ATOM 7979 C C . PHE A 1 1000 ? -1.507 29.305 -29.825 1.00 46.28 1000 PHE A C 1
ATOM 7981 O O . PHE A 1 1000 ? -1.129 28.181 -30.163 1.00 46.28 1000 PHE A O 1
ATOM 7988 N N . PRO A 1 1001 ? -2.517 29.908 -30.482 1.00 36.50 1001 PRO A N 1
ATOM 7989 C CA . PRO A 1 1001 ? -2.959 29.469 -31.795 1.00 36.50 1001 PRO A CA 1
ATOM 7990 C C . PRO A 1 1001 ? -2.026 30.083 -32.851 1.00 36.50 1001 PRO A C 1
ATOM 7992 O O . PRO A 1 1001 ? -2.380 31.043 -33.529 1.00 36.50 1001 PRO A O 1
ATOM 7995 N N . LEU A 1 1002 ? -0.800 29.571 -32.983 1.00 40.78 1002 LEU A N 1
ATOM 7996 C CA . LEU A 1 1002 ? 0.110 29.999 -34.051 1.00 40.78 1002 LEU A CA 1
ATOM 7997 C C . LEU A 1 1002 ? -0.063 29.094 -35.280 1.00 40.78 1002 LEU A C 1
ATOM 7999 O O . LEU A 1 1002 ? 0.403 27.961 -35.328 1.00 40.78 1002 LEU A O 1
ATOM 8003 N N . SER A 1 1003 ? -0.820 29.615 -36.249 1.00 40.16 1003 SER A N 1
ATOM 8004 C CA . SER A 1 1003 ? -0.699 29.381 -37.695 1.00 40.16 1003 SER A CA 1
ATOM 8005 C C . SER A 1 1003 ? -0.321 27.975 -38.183 1.00 40.16 1003 SER A C 1
ATOM 8007 O O . SER A 1 1003 ? 0.633 27.870 -38.936 1.00 40.16 1003 SER A O 1
ATOM 8009 N N . GLY A 1 1004 ? -1.051 26.911 -37.828 1.00 39.97 1004 GLY A N 1
ATOM 8010 C CA . GLY A 1 1004 ? -1.207 25.680 -38.639 1.00 39.97 1004 GLY A CA 1
ATOM 8011 C C . GLY A 1 1004 ? 0.041 24.938 -39.164 1.00 39.97 1004 GLY A C 1
ATOM 8012 O O . GLY A 1 1004 ? -0.108 23.966 -39.903 1.00 39.97 1004 GLY A O 1
ATOM 8013 N N . GLN A 1 1005 ? 1.254 25.352 -38.810 1.00 44.69 1005 GLN A N 1
ATOM 8014 C CA . GLN A 1 1005 ? 2.500 24.774 -39.277 1.00 44.69 1005 GLN A CA 1
ATOM 8015 C C . GLN A 1 1005 ? 2.858 23.672 -38.295 1.00 44.69 1005 GLN A C 1
ATOM 8017 O O . GLN A 1 1005 ? 3.448 23.893 -37.240 1.00 44.69 1005 GLN A O 1
ATOM 8022 N N . PHE A 1 1006 ? 2.436 22.457 -38.630 1.00 50.91 1006 PHE A N 1
ATOM 8023 C CA . PHE A 1 1006 ? 2.998 21.265 -38.019 1.00 50.91 1006 PHE A CA 1
ATOM 8024 C C . PHE A 1 1006 ? 4.523 21.349 -38.120 1.00 50.91 1006 PHE A C 1
ATOM 8026 O O . PHE A 1 1006 ? 5.043 21.659 -39.189 1.00 50.91 1006 PHE A O 1
ATOM 8033 N N . VAL A 1 1007 ? 5.236 21.065 -37.026 1.00 56.59 1007 VAL A N 1
ATOM 8034 C CA . VAL A 1 1007 ? 6.699 20.951 -37.060 1.00 56.59 1007 VAL A CA 1
ATOM 8035 C C . VAL A 1 1007 ? 7.051 19.840 -38.053 1.00 56.59 1007 VAL A C 1
ATOM 8037 O O . VAL A 1 1007 ? 6.845 18.656 -37.766 1.00 56.59 1007 VAL A O 1
ATOM 8040 N N . GLU A 1 1008 ? 7.504 20.220 -39.249 1.00 63.25 1008 GLU A N 1
ATOM 8041 C CA . GLU A 1 1008 ? 7.902 19.272 -40.284 1.00 63.25 1008 GLU A CA 1
ATOM 8042 C C . GLU A 1 1008 ? 9.196 18.565 -39.876 1.00 63.25 1008 GLU A C 1
ATOM 8044 O O . GLU A 1 1008 ? 10.111 19.155 -39.300 1.00 63.25 1008 GLU A O 1
ATOM 8049 N N . ASN A 1 1009 ? 9.277 17.267 -40.171 1.00 65.25 1009 ASN A N 1
ATOM 8050 C CA . ASN A 1 1009 ? 10.518 16.525 -39.972 1.00 65.25 1009 ASN A CA 1
ATOM 8051 C C . ASN A 1 1009 ? 11.576 17.015 -40.966 1.00 65.25 1009 ASN A C 1
ATOM 8053 O O . ASN A 1 1009 ? 11.246 17.441 -42.075 1.00 65.25 1009 ASN A O 1
ATOM 8057 N N . SER A 1 1010 ? 12.852 16.815 -40.632 1.00 67.62 1010 SER A N 1
ATOM 8058 C CA . SER A 1 1010 ? 13.938 16.954 -41.601 1.00 67.62 1010 SER A CA 1
ATOM 8059 C C . SER A 1 1010 ? 13.607 16.188 -42.903 1.00 67.62 1010 SER A C 1
ATOM 8061 O O . SER A 1 1010 ? 13.179 15.029 -42.836 1.00 67.62 1010 SER A O 1
ATOM 8063 N N . PRO A 1 1011 ? 13.832 16.776 -44.095 1.00 75.50 1011 PRO A N 1
ATOM 8064 C CA . PRO A 1 1011 ? 13.606 16.107 -45.376 1.00 75.50 1011 PRO A CA 1
ATOM 8065 C C . PRO A 1 1011 ? 14.290 14.734 -45.442 1.00 75.50 1011 PRO A C 1
ATOM 8067 O O . PRO A 1 1011 ? 15.489 14.628 -45.180 1.00 75.50 1011 PRO A O 1
ATOM 8070 N N . GLY A 1 1012 ? 13.521 13.690 -45.773 1.00 75.62 1012 GLY A N 1
ATOM 8071 C CA . GLY A 1 1012 ? 13.978 12.291 -45.812 1.00 75.62 1012 GLY A CA 1
ATOM 8072 C C . GLY A 1 1012 ? 13.783 11.493 -44.512 1.00 75.62 1012 GLY A C 1
ATOM 8073 O O . GLY A 1 1012 ? 14.041 10.289 -44.497 1.00 75.62 1012 GLY A O 1
ATOM 8074 N N . PHE A 1 1013 ? 13.290 12.114 -43.435 1.00 81.00 1013 PHE A N 1
ATOM 8075 C CA . PHE A 1 1013 ? 13.065 11.459 -42.144 1.00 81.00 1013 PHE A CA 1
ATOM 8076 C C . PHE A 1 1013 ? 11.569 11.229 -41.874 1.00 81.00 1013 PHE A C 1
ATOM 8078 O O . PHE A 1 1013 ? 10.730 12.094 -42.120 1.00 81.00 1013 PHE A O 1
ATOM 8085 N N . LYS A 1 1014 ? 11.216 10.053 -41.337 1.00 77.62 1014 LYS A N 1
ATOM 8086 C CA . LYS A 1 1014 ? 9.823 9.659 -41.045 1.00 77.62 1014 LYS A CA 1
ATOM 8087 C C . LYS A 1 1014 ? 9.599 9.404 -39.550 1.00 77.62 1014 LYS A C 1
ATOM 8089 O O . LYS A 1 1014 ? 10.513 9.053 -38.808 1.00 77.62 1014 LYS A O 1
ATOM 8094 N N . THR A 1 1015 ? 8.350 9.506 -39.096 1.00 76.06 1015 THR A N 1
ATOM 8095 C CA . THR A 1 1015 ? 7.922 9.115 -37.740 1.00 76.06 1015 THR A CA 1
ATOM 8096 C C . THR A 1 1015 ? 6.621 8.319 -37.780 1.00 76.06 1015 THR A C 1
ATOM 8098 O O . THR A 1 1015 ? 5.891 8.374 -38.758 1.00 76.06 1015 THR A O 1
ATOM 8101 N N . VAL A 1 1016 ? 6.358 7.540 -36.724 1.00 67.06 1016 VAL A N 1
ATOM 8102 C CA . VAL A 1 1016 ? 5.053 6.862 -36.516 1.00 67.06 1016 VAL A CA 1
ATOM 8103 C C . VAL A 1 1016 ? 4.225 7.590 -35.447 1.00 67.06 1016 VAL A C 1
ATOM 8105 O O . VAL A 1 1016 ? 3.051 7.301 -35.259 1.00 67.06 1016 VAL A O 1
ATOM 8108 N N . TYR A 1 1017 ? 4.823 8.561 -34.756 1.00 69.81 1017 TYR A N 1
ATOM 8109 C CA . TYR A 1 1017 ? 4.139 9.387 -33.767 1.00 69.81 1017 TYR A CA 1
ATOM 8110 C C . TYR A 1 1017 ? 3.469 10.575 -34.441 1.00 69.81 1017 TYR A C 1
ATOM 8112 O O . TYR A 1 1017 ? 3.995 11.108 -35.419 1.00 69.81 1017 TYR A O 1
ATOM 8120 N N . LYS A 1 1018 ? 2.317 10.988 -33.905 1.00 65.62 1018 LYS A N 1
ATOM 8121 C CA . LYS A 1 1018 ? 1.602 12.175 -34.380 1.00 65.62 1018 LYS A CA 1
ATOM 8122 C C . LYS A 1 1018 ? 2.507 13.402 -34.259 1.00 65.62 1018 LYS A C 1
ATOM 8124 O O . LYS A 1 1018 ? 3.184 13.567 -33.245 1.00 65.62 1018 LYS A O 1
ATOM 8129 N N . ALA A 1 1019 ? 2.499 14.249 -35.287 1.00 64.44 1019 ALA A N 1
ATOM 8130 C CA . ALA A 1 1019 ? 3.158 15.548 -35.230 1.00 64.44 1019 ALA A CA 1
ATOM 8131 C C . ALA A 1 1019 ? 2.593 16.357 -34.049 1.00 64.44 1019 ALA A C 1
ATOM 8133 O O . ALA A 1 1019 ? 1.379 16.347 -33.809 1.00 64.44 1019 ALA A O 1
ATOM 8134 N N . LYS A 1 1020 ? 3.479 17.004 -33.284 1.00 66.56 1020 LYS A N 1
ATOM 8135 C CA . LYS A 1 1020 ? 3.096 17.812 -32.120 1.00 66.56 1020 LYS A CA 1
ATOM 8136 C C . LYS A 1 1020 ? 2.317 19.032 -32.634 1.00 66.56 1020 LYS A C 1
ATOM 8138 O O . LYS A 1 1020 ? 2.780 19.708 -33.546 1.00 66.56 1020 LYS A O 1
ATOM 8143 N N . LYS A 1 1021 ? 1.096 19.239 -32.123 1.00 58.31 1021 LYS A N 1
ATOM 8144 C CA . LYS A 1 1021 ? 0.134 20.223 -32.661 1.00 58.31 1021 LYS A CA 1
ATOM 8145 C C . LYS A 1 1021 ? 0.395 21.663 -32.201 1.00 58.31 1021 LYS A C 1
ATOM 8147 O O . LYS A 1 1021 ? -0.039 22.578 -32.887 1.00 58.31 1021 LYS A O 1
ATOM 8152 N N . SER A 1 1022 ? 1.041 21.851 -31.050 1.00 64.81 1022 SER A N 1
ATOM 8153 C CA . SER A 1 1022 ? 1.216 23.155 -30.395 1.00 64.81 1022 SER A CA 1
ATOM 8154 C C . SER A 1 1022 ? 2.231 23.069 -29.244 1.00 64.81 1022 SER A C 1
ATOM 8156 O O . SER A 1 1022 ? 2.367 22.006 -28.627 1.00 64.81 1022 SER A O 1
ATOM 8158 N N . GLY A 1 1023 ? 2.914 24.182 -28.955 1.00 72.38 1023 GLY A N 1
ATOM 8159 C CA . GLY A 1 1023 ? 3.841 24.360 -27.829 1.00 72.38 1023 GLY A CA 1
ATOM 8160 C C . GLY A 1 1023 ? 5.090 25.174 -28.193 1.00 72.38 1023 GLY A C 1
ATOM 8161 O O . GLY A 1 1023 ? 5.369 25.409 -29.370 1.00 72.38 1023 GLY A O 1
ATOM 8162 N N . LEU A 1 1024 ? 5.835 25.632 -27.182 1.00 81.25 1024 LEU A N 1
ATOM 8163 C CA . LEU A 1 1024 ? 7.099 26.351 -27.382 1.00 81.25 1024 LEU A CA 1
ATOM 8164 C C . LEU A 1 1024 ? 8.201 25.347 -27.736 1.00 81.25 1024 LEU A C 1
ATOM 8166 O O . LEU A 1 1024 ? 8.493 24.430 -26.961 1.00 81.25 1024 LEU A O 1
ATOM 8170 N N . ASN A 1 1025 ? 8.800 25.515 -28.915 1.00 86.88 1025 ASN A N 1
ATOM 8171 C CA . ASN A 1 1025 ? 9.746 24.559 -29.482 1.00 86.88 1025 ASN A CA 1
ATOM 8172 C C . ASN A 1 1025 ? 11.186 24.762 -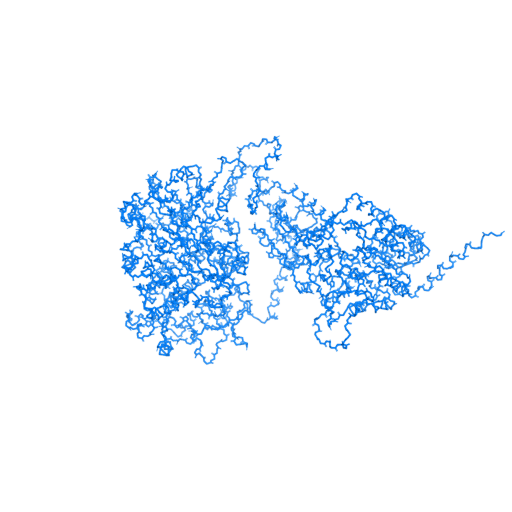28.964 1.00 86.88 1025 ASN A C 1
ATOM 8174 O O . ASN A 1 1025 ? 11.501 25.704 -28.230 1.00 86.88 1025 ASN A O 1
ATOM 8178 N N . PHE A 1 1026 ? 12.088 23.858 -29.360 1.00 90.12 1026 PHE A N 1
ATOM 8179 C CA . PHE A 1 1026 ? 13.500 23.928 -28.977 1.00 90.12 1026 PHE A CA 1
ATOM 8180 C C . PHE A 1 1026 ? 14.209 25.195 -29.483 1.00 90.12 1026 PHE A C 1
ATOM 8182 O O . PHE A 1 1026 ? 15.045 25.738 -28.762 1.00 90.12 1026 PHE A O 1
ATOM 8189 N N . THR A 1 1027 ? 13.877 25.687 -30.682 1.00 88.12 1027 THR A N 1
ATOM 8190 C CA . THR A 1 1027 ? 14.457 26.921 -31.238 1.00 88.12 1027 THR A CA 1
ATOM 8191 C C . THR A 1 1027 ? 14.139 28.118 -30.338 1.00 88.12 1027 THR A C 1
ATOM 8193 O O . THR A 1 1027 ? 15.051 28.843 -29.943 1.00 88.12 1027 THR A O 1
ATOM 8196 N N . THR A 1 1028 ? 12.873 28.280 -29.938 1.00 88.81 1028 THR A N 1
ATOM 8197 C CA . THR A 1 1028 ? 12.421 29.353 -29.039 1.00 88.81 1028 THR A CA 1
ATOM 8198 C C . THR A 1 1028 ? 13.085 29.255 -27.668 1.00 88.81 1028 THR A C 1
ATOM 8200 O O . THR A 1 1028 ? 13.539 30.263 -27.123 1.00 88.81 1028 THR A O 1
ATOM 8203 N N . LEU A 1 1029 ? 13.197 28.041 -27.114 1.00 92.50 1029 LEU A N 1
ATOM 8204 C CA . LEU A 1 1029 ? 13.918 27.815 -25.862 1.00 92.50 1029 LEU A CA 1
ATOM 8205 C C . LEU A 1 1029 ? 15.382 28.260 -25.988 1.00 92.50 1029 LEU A C 1
ATOM 8207 O O . LEU A 1 1029 ? 15.875 29.015 -25.151 1.00 92.50 1029 LEU A O 1
ATOM 8211 N N . LEU A 1 1030 ? 16.076 27.803 -27.032 1.00 92.44 1030 LEU A N 1
ATOM 8212 C CA . LEU A 1 1030 ? 17.491 28.086 -27.246 1.00 92.44 1030 LEU A CA 1
ATOM 8213 C C . LEU A 1 1030 ? 17.743 29.586 -27.456 1.00 92.44 1030 LEU A C 1
ATOM 8215 O O . LEU A 1 1030 ? 18.697 30.134 -26.899 1.00 92.44 1030 LEU A O 1
ATOM 8219 N N . GLU A 1 1031 ? 16.855 30.267 -28.180 1.00 91.94 1031 GLU A N 1
ATOM 8220 C CA . GLU A 1 1031 ? 16.893 31.717 -28.352 1.00 91.94 1031 GLU A CA 1
ATOM 8221 C C . GLU A 1 1031 ? 16.792 32.429 -26.998 1.00 91.94 1031 GLU A C 1
ATOM 8223 O O . GLU A 1 1031 ? 17.677 33.217 -26.648 1.00 91.94 1031 GLU A O 1
ATOM 8228 N N . LYS A 1 1032 ? 15.773 32.107 -26.189 1.00 92.94 1032 LYS A N 1
ATOM 8229 C CA . LYS A 1 1032 ? 15.582 32.712 -24.862 1.00 92.94 1032 LYS A CA 1
ATOM 8230 C C . LYS A 1 1032 ? 16.774 32.451 -23.948 1.00 92.94 1032 LYS A C 1
ATOM 8232 O O . LYS A 1 1032 ? 17.276 33.392 -23.335 1.00 92.94 1032 LYS A O 1
ATOM 8237 N N . ILE A 1 1033 ? 17.284 31.223 -23.905 1.00 94.81 1033 ILE A N 1
ATOM 8238 C CA . ILE A 1 1033 ? 18.468 30.872 -23.111 1.00 94.81 1033 ILE A CA 1
ATOM 8239 C C . ILE A 1 1033 ? 19.686 31.692 -23.556 1.00 94.81 1033 ILE A C 1
ATOM 8241 O O . ILE A 1 1033 ? 20.370 32.272 -22.715 1.00 94.81 1033 ILE A O 1
ATOM 8245 N N . SER A 1 1034 ? 19.918 31.816 -24.867 1.00 93.88 1034 SER A N 1
ATOM 8246 C CA . SER A 1 1034 ? 21.052 32.577 -25.413 1.00 93.88 1034 SER A CA 1
ATOM 8247 C C . SER A 1 1034 ? 21.032 34.067 -25.065 1.00 93.88 1034 SER A C 1
ATOM 8249 O O . SER A 1 1034 ? 22.089 34.697 -25.059 1.00 93.88 1034 SER A O 1
ATOM 8251 N N . THR A 1 1035 ? 19.860 34.628 -24.740 1.00 93.56 1035 THR A N 1
ATOM 8252 C CA . THR A 1 1035 ? 19.725 36.026 -24.295 1.00 93.56 1035 THR A CA 1
ATOM 8253 C C . THR A 1 1035 ? 19.995 36.247 -22.809 1.00 93.56 1035 THR A C 1
ATOM 8255 O O . THR A 1 1035 ? 20.267 37.383 -22.434 1.00 93.56 1035 THR A O 1
ATOM 8258 N N . VAL A 1 1036 ? 19.935 35.207 -21.965 1.00 93.44 1036 VAL A N 1
ATOM 8259 C CA . VAL A 1 1036 ? 20.068 35.360 -20.503 1.00 93.44 1036 VAL A CA 1
ATOM 8260 C C . VAL A 1 1036 ? 21.439 35.918 -20.128 1.00 93.44 1036 VAL A C 1
ATOM 8262 O O . VAL A 1 1036 ? 21.528 36.878 -19.369 1.00 93.44 1036 VAL A O 1
ATOM 8265 N N . ASN A 1 1037 ? 22.501 35.328 -20.676 1.00 92.94 1037 ASN A N 1
ATOM 8266 C CA . ASN A 1 1037 ? 23.867 35.800 -20.501 1.00 92.94 1037 ASN A CA 1
ATOM 8267 C C . ASN A 1 1037 ? 24.673 35.513 -21.775 1.00 92.94 1037 ASN A C 1
ATOM 8269 O O . ASN A 1 1037 ? 24.964 34.363 -22.100 1.00 92.94 1037 ASN A O 1
ATOM 8273 N N . GLN A 1 1038 ? 25.052 36.572 -22.492 1.00 90.50 1038 GLN A N 1
ATOM 8274 C CA . GLN A 1 1038 ? 25.793 36.470 -23.757 1.00 90.50 1038 GLN A CA 1
ATOM 8275 C C . GLN A 1 1038 ? 27.244 35.986 -23.585 1.00 90.50 1038 GLN A C 1
ATOM 8277 O O . GLN A 1 1038 ? 27.881 35.604 -24.559 1.00 90.50 1038 GLN A O 1
ATOM 8282 N N . GLU A 1 1039 ? 27.770 35.982 -22.360 1.00 93.12 1039 GLU A N 1
ATOM 8283 C CA . GLU A 1 1039 ? 29.096 35.451 -22.018 1.00 93.12 1039 GLU A CA 1
ATOM 8284 C C . GLU A 1 1039 ? 29.025 34.024 -21.439 1.00 93.12 1039 GLU A C 1
ATOM 8286 O O . GLU A 1 1039 ? 30.053 33.417 -21.126 1.00 93.12 1039 GLU A O 1
ATOM 8291 N N . MET A 1 1040 ? 27.818 33.462 -21.305 1.00 94.88 1040 MET A N 1
ATOM 8292 C CA . MET A 1 1040 ? 27.612 32.067 -20.928 1.00 94.88 1040 MET A CA 1
ATOM 8293 C C . MET A 1 1040 ? 27.550 31.196 -22.180 1.00 94.88 1040 MET A C 1
ATOM 8295 O O . MET A 1 1040 ? 26.668 31.358 -23.023 1.00 94.88 1040 MET A O 1
ATOM 8299 N N . ARG A 1 1041 ? 28.467 30.236 -22.276 1.00 95.62 1041 ARG A N 1
ATOM 8300 C CA . ARG A 1 1041 ? 28.505 29.254 -23.354 1.00 95.62 1041 ARG A CA 1
ATOM 8301 C C . ARG A 1 1041 ? 27.375 28.245 -23.185 1.00 95.62 1041 ARG A C 1
ATOM 8303 O O . ARG A 1 1041 ? 27.194 27.669 -22.116 1.00 95.62 1041 ARG A O 1
ATOM 8310 N N . ILE A 1 1042 ? 26.645 27.990 -24.259 1.00 96.00 1042 ILE A N 1
ATOM 8311 C CA . ILE A 1 1042 ? 25.526 27.056 -24.287 1.00 96.00 1042 ILE A CA 1
ATOM 8312 C C . ILE A 1 1042 ? 25.906 25.893 -25.182 1.00 96.00 1042 ILE A C 1
ATOM 8314 O O . ILE A 1 1042 ? 26.217 26.056 -26.364 1.00 96.00 1042 ILE A O 1
ATOM 8318 N N . ARG A 1 1043 ? 25.865 24.698 -24.610 1.00 94.25 1043 ARG A N 1
ATOM 8319 C CA . ARG A 1 1043 ? 26.049 23.439 -25.321 1.00 94.25 1043 ARG A CA 1
ATOM 8320 C C . ARG A 1 1043 ? 24.790 22.613 -25.156 1.00 94.25 1043 ARG A C 1
ATOM 8322 O O . ARG A 1 1043 ? 24.146 22.655 -24.117 1.00 94.25 1043 ARG A O 1
ATOM 8329 N N . PHE A 1 1044 ? 24.453 21.812 -26.148 1.00 92.75 1044 PHE A N 1
ATOM 8330 C CA . PHE A 1 1044 ? 23.408 20.806 -26.013 1.00 92.75 1044 PHE A CA 1
ATOM 8331 C C . PHE A 1 1044 ? 23.886 19.501 -26.632 1.00 92.75 1044 PHE A C 1
ATOM 8333 O O . PHE A 1 1044 ? 24.740 19.484 -27.518 1.00 92.75 1044 PHE A O 1
ATOM 8340 N N . ILE A 1 1045 ? 23.385 18.387 -26.111 1.00 84.88 1045 ILE A N 1
ATOM 8341 C CA . ILE A 1 1045 ? 23.823 17.048 -26.507 1.00 84.88 1045 ILE A CA 1
ATOM 8342 C C . ILE A 1 1045 ? 22.597 16.240 -26.924 1.00 84.88 1045 ILE A C 1
ATOM 8344 O O . ILE A 1 1045 ? 21.502 16.448 -26.411 1.00 84.88 1045 ILE A O 1
ATOM 8348 N N . SER A 1 1046 ? 22.808 15.287 -27.828 1.00 80.75 1046 SER A N 1
ATOM 8349 C CA . SER A 1 1046 ? 21.792 14.342 -28.297 1.00 80.75 1046 SER A CA 1
ATOM 8350 C C . SER A 1 1046 ? 20.638 14.954 -29.111 1.00 80.75 1046 SER A C 1
ATOM 8352 O O . SER A 1 1046 ? 19.499 14.523 -28.918 1.00 80.75 1046 SER A O 1
ATOM 8354 N N . PRO A 1 1047 ? 20.863 15.922 -30.025 1.00 81.75 1047 PRO A N 1
ATOM 8355 C CA . PRO A 1 1047 ? 19.842 16.233 -31.013 1.00 81.75 1047 PRO A CA 1
ATOM 8356 C C . PRO A 1 1047 ? 19.606 15.017 -31.920 1.00 81.75 1047 PRO A C 1
ATOM 8358 O O . PRO A 1 1047 ? 20.538 14.476 -32.521 1.00 81.75 1047 PRO A O 1
ATOM 8361 N N . HIS A 1 1048 ? 18.362 14.562 -32.032 1.00 82.81 1048 HIS A N 1
ATOM 8362 C CA . HIS A 1 1048 ? 18.016 13.491 -32.949 1.00 82.81 1048 HIS A CA 1
ATOM 8363 C C . HIS A 1 1048 ? 17.937 14.031 -34.391 1.00 82.81 1048 HIS A C 1
ATOM 8365 O O . HIS A 1 1048 ? 17.220 15.005 -34.624 1.00 82.81 1048 HIS A O 1
ATOM 8371 N N . PRO A 1 1049 ? 18.579 13.391 -35.393 1.00 81.69 1049 PRO A N 1
ATOM 8372 C CA . PRO A 1 1049 ? 18.645 13.912 -36.769 1.00 81.69 1049 PRO A CA 1
ATOM 8373 C C . PRO A 1 1049 ? 17.285 14.230 -37.423 1.00 81.69 1049 PRO A C 1
ATOM 8375 O O . PRO A 1 1049 ? 17.162 15.165 -38.211 1.00 81.69 1049 PRO A O 1
ATOM 8378 N N . LYS A 1 1050 ? 16.249 13.460 -37.066 1.00 78.50 1050 LYS A N 1
ATOM 8379 C CA . LYS A 1 1050 ? 14.866 13.640 -37.544 1.00 78.50 1050 LYS A CA 1
ATOM 8380 C C . LYS A 1 1050 ? 14.279 15.010 -37.189 1.00 78.50 1050 LYS A C 1
ATOM 8382 O O . LYS A 1 1050 ? 13.576 15.587 -38.008 1.00 78.50 1050 LYS A O 1
ATOM 8387 N N . ASP A 1 1051 ? 14.528 15.479 -35.971 1.00 68.94 1051 ASP A N 1
ATOM 8388 C CA . ASP A 1 1051 ? 13.841 16.634 -35.390 1.00 68.94 1051 ASP A CA 1
ATOM 8389 C C . ASP A 1 1051 ? 14.718 17.900 -35.492 1.00 68.94 1051 ASP A C 1
ATOM 8391 O O . ASP A 1 1051 ? 14.614 18.791 -34.658 1.00 68.94 1051 ASP A O 1
ATOM 8395 N N . PHE A 1 1052 ? 15.701 17.940 -36.404 1.00 77.06 1052 PHE A N 1
ATOM 8396 C CA . PHE A 1 1052 ? 16.716 18.999 -36.450 1.00 77.06 1052 PHE A CA 1
ATOM 8397 C C . PHE A 1 1052 ? 16.188 20.230 -37.209 1.00 77.06 1052 PHE A C 1
ATOM 8399 O O . PHE A 1 1052 ? 16.120 20.186 -38.439 1.00 77.06 1052 PHE A O 1
ATOM 8406 N N . PRO A 1 1053 ? 15.820 21.332 -36.526 1.00 72.56 1053 PRO A N 1
ATOM 8407 C CA . PRO A 1 1053 ? 15.223 22.487 -37.187 1.00 72.56 1053 PRO A CA 1
ATOM 8408 C C . PRO A 1 1053 ? 16.300 23.278 -37.934 1.00 72.56 1053 PRO A C 1
ATOM 8410 O O . PRO A 1 1053 ? 17.379 23.526 -37.392 1.00 72.56 1053 PRO A O 1
ATOM 8413 N N . LEU A 1 1054 ? 16.003 23.737 -39.153 1.00 73.19 1054 LEU A N 1
ATOM 8414 C CA . LEU A 1 1054 ? 16.916 24.604 -39.915 1.00 73.19 1054 LEU A CA 1
ATOM 8415 C C . LEU A 1 1054 ? 17.158 25.947 -39.206 1.00 73.19 1054 LEU A C 1
ATOM 8417 O O . LEU A 1 1054 ? 18.256 26.488 -39.265 1.00 73.19 1054 LEU A O 1
ATOM 8421 N N . GLU A 1 1055 ? 16.164 26.446 -38.475 1.00 81.12 1055 GLU A N 1
ATOM 8422 C CA . GLU A 1 1055 ? 16.228 27.701 -37.715 1.00 81.12 1055 GLU A CA 1
ATOM 8423 C C . GLU A 1 1055 ? 17.319 27.689 -36.637 1.00 81.12 1055 GLU A C 1
ATOM 8425 O O . GLU A 1 1055 ? 17.948 28.712 -36.377 1.00 81.12 1055 GLU A O 1
ATOM 8430 N N . VAL A 1 1056 ? 17.603 26.521 -36.045 1.00 84.31 1056 VAL A N 1
ATOM 8431 C CA . VAL A 1 1056 ? 18.677 26.369 -35.051 1.00 84.31 1056 VAL A CA 1
ATOM 8432 C C . VAL A 1 1056 ? 20.040 26.661 -35.679 1.00 84.31 1056 VAL A C 1
ATOM 8434 O O . VAL A 1 1056 ? 20.914 27.212 -35.015 1.00 84.31 1056 VAL A O 1
ATOM 8437 N N . ILE A 1 1057 ? 20.224 26.342 -36.963 1.00 81.06 1057 ILE A N 1
ATOM 8438 C CA . ILE A 1 1057 ? 21.465 26.626 -37.692 1.00 81.06 1057 ILE A CA 1
ATOM 8439 C C . ILE A 1 1057 ? 21.662 28.139 -37.831 1.00 81.06 1057 ILE A C 1
ATOM 8441 O O . ILE A 1 1057 ? 22.746 28.645 -37.536 1.00 81.06 1057 ILE A O 1
ATOM 8445 N N . SER A 1 1058 ? 20.611 28.860 -38.232 1.00 83.44 1058 SER A N 1
ATOM 8446 C CA . SER A 1 1058 ? 20.631 30.325 -38.318 1.00 83.44 1058 SER A CA 1
ATOM 8447 C C . SER A 1 1058 ? 20.905 30.951 -36.952 1.00 83.44 1058 SER A C 1
ATOM 8449 O O . SER A 1 1058 ? 21.793 31.792 -36.831 1.00 83.44 1058 SER A O 1
ATOM 8451 N N . LEU A 1 1059 ? 20.239 30.460 -35.902 1.00 87.88 1059 LEU A N 1
ATOM 8452 C CA . LEU A 1 1059 ? 20.429 30.955 -34.541 1.00 87.88 1059 LEU A CA 1
ATOM 8453 C C . LEU A 1 1059 ? 21.868 30.753 -34.041 1.00 87.88 1059 LEU A C 1
ATOM 8455 O O . LEU A 1 1059 ? 22.423 31.646 -33.412 1.00 87.88 1059 LEU A O 1
ATOM 8459 N N . ILE A 1 1060 ? 22.507 29.618 -34.340 1.00 88.38 1060 ILE A N 1
ATOM 8460 C CA . ILE A 1 1060 ? 23.911 29.363 -33.964 1.00 88.38 1060 ILE A CA 1
ATOM 8461 C C . ILE A 1 1060 ? 24.871 30.306 -34.693 1.00 88.38 1060 ILE A C 1
ATOM 8463 O O . ILE A 1 1060 ? 25.884 30.716 -34.129 1.00 88.38 1060 ILE A O 1
ATOM 8467 N N . LYS A 1 1061 ? 24.558 30.678 -35.938 1.00 83.12 1061 LYS A N 1
ATOM 8468 C CA . LYS A 1 1061 ? 25.343 31.668 -36.681 1.00 83.12 1061 LYS A CA 1
ATOM 8469 C C . LYS A 1 1061 ? 25.205 33.069 -36.076 1.00 83.12 1061 LYS A C 1
ATOM 8471 O O . LYS A 1 1061 ? 26.185 33.804 -36.028 1.00 83.12 1061 LYS A O 1
ATOM 8476 N N . GLU A 1 1062 ? 24.009 33.426 -35.617 1.00 87.50 1062 GLU A N 1
ATOM 8477 C CA . GLU A 1 1062 ? 23.712 34.732 -35.015 1.00 87.50 1062 GLU A CA 1
ATOM 8478 C C . GLU A 1 1062 ? 24.192 34.861 -33.563 1.00 87.50 1062 GLU A C 1
ATOM 8480 O O . GLU A 1 1062 ? 24.549 35.953 -33.118 1.00 87.50 1062 GLU A O 1
ATOM 8485 N N . ARG A 1 1063 ? 24.182 33.764 -32.798 1.00 90.50 1063 ARG A N 1
ATOM 8486 C CA . ARG A 1 1063 ? 24.470 33.747 -31.359 1.00 90.50 1063 ARG A CA 1
ATOM 8487 C C . ARG A 1 1063 ? 25.812 33.058 -31.092 1.00 90.50 1063 ARG A C 1
ATOM 8489 O O . ARG A 1 1063 ? 25.848 31.835 -30.950 1.00 90.50 1063 ARG A O 1
ATOM 8496 N N . PRO A 1 1064 ? 26.919 33.813 -30.945 1.00 89.06 1064 PRO A N 1
ATOM 8497 C CA . PRO A 1 1064 ? 28.253 33.226 -30.802 1.00 89.06 1064 PRO A CA 1
ATOM 8498 C C . PRO A 1 1064 ? 28.418 32.410 -29.517 1.00 89.06 1064 PRO A C 1
ATOM 8500 O O . PRO A 1 1064 ? 29.321 31.583 -29.423 1.00 89.06 1064 PRO A O 1
ATOM 8503 N N . ASN A 1 1065 ? 27.561 32.630 -28.515 1.00 94.38 1065 ASN A N 1
ATOM 8504 C CA . ASN A 1 1065 ? 27.586 31.889 -27.262 1.00 94.38 1065 ASN A CA 1
ATOM 8505 C C . ASN A 1 1065 ? 26.974 30.485 -27.353 1.00 94.38 1065 ASN A C 1
ATOM 8507 O O . ASN A 1 1065 ? 27.067 29.734 -26.384 1.00 94.38 1065 ASN A O 1
ATOM 8511 N N . ILE A 1 1066 ? 26.392 30.094 -28.490 1.00 94.06 1066 ILE A N 1
ATOM 8512 C CA . ILE A 1 1066 ? 25.939 28.722 -28.734 1.00 94.06 1066 ILE A CA 1
ATOM 8513 C C . ILE A 1 1066 ? 27.045 27.950 -29.459 1.00 94.06 1066 ILE A C 1
ATOM 8515 O O . ILE A 1 1066 ? 27.518 28.363 -30.514 1.00 94.06 1066 ILE A O 1
ATOM 8519 N N . CYS A 1 1067 ? 27.437 26.801 -28.907 1.00 92.94 1067 CYS A N 1
ATOM 8520 C CA . CYS A 1 1067 ? 28.547 26.020 -29.448 1.00 92.94 1067 CYS A CA 1
ATOM 8521 C C . CYS A 1 1067 ? 28.248 25.475 -30.847 1.00 92.94 1067 CYS A C 1
ATOM 8523 O O . CYS A 1 1067 ? 27.197 24.872 -31.077 1.00 92.94 1067 CYS A O 1
ATOM 8525 N N . LYS A 1 1068 ? 29.239 25.525 -31.741 1.00 91.12 1068 LYS A N 1
ATOM 8526 C CA . LYS A 1 1068 ? 29.187 24.947 -33.095 1.00 91.12 1068 LYS A CA 1
ATOM 8527 C C . LYS A 1 1068 ? 29.545 23.458 -33.072 1.00 91.12 1068 LYS A C 1
ATOM 8529 O O . LYS A 1 1068 ? 30.359 22.968 -33.855 1.00 91.12 1068 LYS A O 1
ATOM 8534 N N . GLN A 1 1069 ? 28.951 22.724 -32.132 1.00 90.50 1069 GLN A N 1
ATOM 8535 C CA . GLN A 1 1069 ? 29.141 21.288 -31.960 1.00 90.50 1069 GLN A CA 1
ATOM 8536 C C . GLN A 1 1069 ? 27.794 20.572 -31.989 1.00 90.50 1069 GLN A C 1
ATOM 8538 O O . GLN A 1 1069 ? 26.939 20.831 -31.144 1.00 90.50 1069 GLN A O 1
ATOM 8543 N N . PHE A 1 1070 ? 27.650 19.582 -32.872 1.00 89.31 1070 PHE A N 1
ATOM 8544 C CA . PHE A 1 1070 ? 26.482 18.702 -32.873 1.00 89.31 1070 PHE A CA 1
ATOM 8545 C C . PHE A 1 1070 ? 26.886 17.258 -32.629 1.00 89.31 1070 PHE A C 1
ATOM 8547 O O . PHE A 1 1070 ? 27.781 16.715 -33.277 1.00 89.31 1070 PHE A O 1
ATOM 8554 N N . ARG A 1 1071 ? 26.183 16.606 -31.703 1.00 89.75 1071 ARG A N 1
ATOM 8555 C CA . ARG A 1 1071 ? 26.227 15.153 -31.551 1.00 89.75 1071 ARG A CA 1
ATOM 8556 C C . ARG A 1 1071 ? 25.027 14.544 -32.262 1.00 89.75 1071 ARG A C 1
ATOM 8558 O O . ARG A 1 1071 ? 23.962 14.445 -31.666 1.00 89.75 1071 ARG A O 1
ATOM 8565 N N . LEU A 1 1072 ? 25.206 14.166 -33.522 1.00 89.38 1072 LEU A N 1
ATOM 8566 C CA . LEU A 1 1072 ? 24.175 13.581 -34.375 1.00 89.38 1072 LEU A CA 1
ATOM 8567 C C . LEU A 1 1072 ? 24.350 12.058 -34.402 1.00 89.38 1072 LEU A C 1
ATOM 8569 O O . LEU A 1 1072 ? 25.210 11.557 -35.120 1.00 89.38 1072 LEU A O 1
ATOM 8573 N N . PRO A 1 1073 ? 23.583 11.287 -33.615 1.00 90.81 1073 PRO A N 1
ATOM 8574 C CA . PRO A 1 1073 ? 23.732 9.838 -33.585 1.00 90.81 1073 PRO A CA 1
ATOM 8575 C C . PRO A 1 1073 ? 23.296 9.206 -34.917 1.00 90.81 1073 PRO A C 1
ATOM 8577 O O . PRO A 1 1073 ? 22.104 9.164 -35.219 1.00 90.81 1073 PRO A O 1
ATOM 8580 N N . ALA A 1 1074 ? 24.242 8.673 -35.693 1.00 92.00 1074 ALA A N 1
ATOM 8581 C CA . ALA A 1 1074 ? 23.965 7.958 -36.944 1.00 92.00 1074 ALA A CA 1
ATOM 8582 C C . ALA A 1 1074 ? 23.580 6.486 -36.717 1.00 92.00 1074 ALA A C 1
ATOM 8584 O O . ALA A 1 1074 ? 22.686 5.984 -37.393 1.00 92.00 1074 ALA A O 1
ATOM 8585 N N . GLN A 1 1075 ? 24.191 5.832 -35.722 1.00 93.94 1075 GLN A N 1
ATOM 8586 C CA . GLN A 1 1075 ? 24.060 4.416 -35.341 1.00 93.94 1075 GLN A CA 1
ATOM 8587 C C . GLN A 1 1075 ? 24.689 3.416 -36.318 1.00 93.94 1075 GLN A C 1
ATOM 8589 O O . GLN A 1 1075 ? 25.471 2.580 -35.877 1.00 93.94 1075 GLN A O 1
ATOM 8594 N N . SER A 1 1076 ? 24.400 3.520 -37.616 1.00 95.31 1076 SER A N 1
ATOM 8595 C CA . SER A 1 1076 ? 24.975 2.678 -38.676 1.00 95.31 1076 SER A CA 1
ATOM 8596 C C . SER A 1 1076 ? 25.020 3.445 -40.001 1.00 95.31 1076 SER A C 1
ATOM 8598 O O . SER A 1 1076 ? 24.269 4.403 -40.194 1.00 95.31 1076 SER A O 1
ATOM 8600 N N . GLY A 1 1077 ? 25.911 3.039 -40.908 1.00 94.50 1077 GLY A N 1
ATOM 8601 C CA . GLY A 1 1077 ? 25.942 3.522 -42.288 1.00 94.50 1077 GLY A CA 1
ATOM 8602 C C . GLY A 1 1077 ? 25.134 2.678 -43.266 1.00 94.50 1077 GLY A C 1
ATOM 8603 O O . GLY A 1 1077 ? 25.025 3.083 -44.416 1.00 94.50 1077 GLY A O 1
ATOM 8604 N N . SER A 1 1078 ? 24.551 1.553 -42.841 1.00 95.56 1078 SER A N 1
ATOM 8605 C CA . SER A 1 1078 ? 23.784 0.680 -43.732 1.00 95.56 1078 SER A CA 1
ATOM 8606 C C . SER A 1 1078 ? 22.281 0.888 -43.607 1.00 95.56 1078 SER A C 1
ATOM 8608 O O . SER A 1 1078 ? 21.719 0.803 -42.515 1.00 95.56 1078 SER A O 1
ATOM 8610 N N . ASN A 1 1079 ? 21.598 1.089 -44.736 1.00 95.44 1079 ASN A N 1
ATOM 8611 C CA . ASN A 1 1079 ? 20.142 1.268 -44.767 1.00 95.44 1079 ASN A CA 1
ATOM 8612 C C . ASN A 1 1079 ? 19.385 0.038 -44.244 1.00 95.44 1079 ASN A C 1
ATOM 8614 O O . ASN A 1 1079 ? 18.377 0.189 -43.553 1.00 95.44 1079 ASN A O 1
ATOM 8618 N N . VAL A 1 1080 ? 19.902 -1.167 -44.508 1.00 93.88 1080 VAL A N 1
ATOM 8619 C CA . VAL A 1 1080 ? 19.317 -2.428 -44.023 1.00 93.88 1080 VAL A CA 1
ATOM 8620 C C . VAL A 1 1080 ? 19.388 -2.494 -42.496 1.00 93.88 1080 VAL A C 1
ATOM 8622 O O . VAL A 1 1080 ? 18.386 -2.762 -41.831 1.00 93.88 1080 VAL A O 1
ATOM 8625 N N . VAL A 1 1081 ? 20.551 -2.166 -41.925 1.00 95.38 1081 VAL A N 1
ATOM 8626 C CA . VAL A 1 1081 ? 20.760 -2.157 -40.470 1.00 95.38 1081 VAL A CA 1
ATOM 8627 C C . VAL A 1 1081 ? 19.955 -1.040 -39.809 1.00 95.38 1081 VAL A C 1
ATOM 8629 O O . VAL A 1 1081 ? 19.299 -1.280 -38.799 1.00 95.38 1081 VAL A O 1
ATOM 8632 N N . LEU A 1 1082 ? 19.926 0.164 -40.388 1.00 94.19 1082 LEU A N 1
ATOM 8633 C CA . LEU A 1 1082 ? 19.106 1.278 -39.899 1.00 94.19 1082 LEU A CA 1
ATOM 8634 C C . LEU A 1 1082 ? 17.619 0.898 -39.845 1.00 94.19 1082 LEU A C 1
ATOM 8636 O O . LEU A 1 1082 ? 16.961 1.145 -38.830 1.00 94.19 1082 LEU A O 1
ATOM 8640 N N . GLN A 1 1083 ? 17.101 0.236 -40.881 1.00 91.94 1083 GLN A N 1
ATOM 8641 C CA . GLN A 1 1083 ? 15.728 -0.263 -40.901 1.00 91.94 1083 GLN A CA 1
ATOM 8642 C C . GLN A 1 1083 ? 15.485 -1.302 -39.797 1.00 91.94 1083 GLN A C 1
ATOM 8644 O O . GLN A 1 1083 ? 14.507 -1.178 -39.054 1.00 91.94 1083 GLN A O 1
ATOM 8649 N N . ALA A 1 1084 ? 16.389 -2.272 -39.627 1.00 93.00 1084 ALA A N 1
ATOM 8650 C CA . ALA A 1 1084 ? 16.307 -3.284 -38.569 1.00 93.00 1084 ALA A CA 1
ATOM 8651 C C . ALA A 1 1084 ? 16.400 -2.672 -37.154 1.00 93.00 1084 ALA A C 1
ATOM 8653 O O . ALA A 1 1084 ? 15.704 -3.090 -36.225 1.00 93.00 1084 ALA A O 1
ATOM 8654 N N . MET A 1 1085 ? 17.189 -1.608 -36.996 1.00 93.62 1085 MET A N 1
ATOM 8655 C CA . MET A 1 1085 ? 17.281 -0.791 -35.783 1.00 93.62 1085 MET A CA 1
ATOM 8656 C C . MET A 1 1085 ? 16.014 0.048 -35.517 1.00 93.62 1085 MET A C 1
ATOM 8658 O O . MET A 1 1085 ? 15.881 0.678 -34.462 1.00 93.62 1085 MET A O 1
ATOM 8662 N N . GLY A 1 1086 ? 15.070 0.093 -36.462 1.00 89.88 1086 GLY A N 1
ATOM 8663 C CA . GLY A 1 1086 ? 13.884 0.945 -36.399 1.00 89.88 1086 GLY A CA 1
ATOM 8664 C C . GLY A 1 1086 ? 14.194 2.434 -36.586 1.00 89.88 1086 GLY A C 1
ATOM 8665 O O . GLY A 1 1086 ? 13.401 3.283 -36.169 1.00 89.88 1086 GLY A O 1
ATOM 8666 N N . ARG A 1 1087 ? 15.342 2.766 -37.189 1.00 88.12 1087 ARG A N 1
ATOM 8667 C CA . ARG A 1 1087 ? 15.727 4.130 -37.570 1.00 88.12 1087 ARG A CA 1
ATOM 8668 C C . ARG A 1 1087 ? 14.991 4.470 -38.866 1.00 88.12 1087 ARG A C 1
ATOM 8670 O O . ARG A 1 1087 ? 15.138 3.807 -39.883 1.00 88.12 1087 ARG A O 1
ATOM 8677 N N . LYS A 1 1088 ? 14.136 5.487 -38.824 1.00 85.69 1088 LYS A N 1
ATOM 8678 C CA . LYS A 1 1088 ? 13.214 5.842 -39.919 1.00 85.69 1088 LYS A CA 1
ATOM 8679 C C . LYS A 1 1088 ? 13.813 6.864 -40.888 1.00 85.69 1088 LYS A C 1
ATOM 8681 O O . LYS A 1 1088 ? 13.172 7.862 -41.216 1.00 85.69 1088 LYS A O 1
ATOM 8686 N N . TYR A 1 1089 ? 15.057 6.641 -41.283 1.00 88.75 1089 TYR A N 1
ATOM 8687 C CA . TYR A 1 1089 ? 15.796 7.460 -42.239 1.00 88.75 1089 TYR A CA 1
ATOM 8688 C C . TYR A 1 1089 ? 16.878 6.613 -42.910 1.00 88.75 1089 TYR A C 1
ATOM 8690 O O . TYR A 1 1089 ? 17.218 5.540 -42.411 1.00 88.75 1089 TYR A O 1
ATOM 8698 N N . THR A 1 1090 ? 17.418 7.108 -44.020 1.00 91.81 1090 THR A N 1
ATOM 8699 C CA . THR A 1 1090 ? 18.480 6.438 -44.779 1.00 91.81 1090 THR A CA 1
ATOM 8700 C C . THR A 1 1090 ? 19.825 7.158 -44.627 1.00 91.81 1090 THR A C 1
ATOM 8702 O O . THR A 1 1090 ? 19.881 8.315 -44.194 1.00 91.81 1090 THR A O 1
ATOM 8705 N N . LYS A 1 1091 ? 20.919 6.488 -45.001 1.00 92.88 1091 LYS A N 1
ATOM 8706 C CA . LYS A 1 1091 ? 22.278 7.040 -45.077 1.00 92.88 1091 LYS A CA 1
ATOM 8707 C C . LYS A 1 1091 ? 22.306 8.325 -45.904 1.00 92.88 1091 LYS A C 1
ATOM 8709 O O . LYS A 1 1091 ? 22.942 9.297 -45.508 1.00 92.88 1091 LYS A O 1
ATOM 8714 N N . GLU A 1 1092 ? 21.586 8.354 -47.020 1.00 93.81 1092 GLU A N 1
ATOM 8715 C CA . GLU A 1 1092 ? 21.533 9.482 -47.952 1.00 93.81 1092 GLU A CA 1
ATOM 8716 C C . GLU A 1 1092 ? 20.832 10.689 -47.319 1.00 93.81 1092 GLU A C 1
ATOM 8718 O O . GLU A 1 1092 ? 21.346 11.806 -47.383 1.00 93.81 1092 GLU A O 1
ATOM 8723 N N . ALA A 1 1093 ? 19.703 10.467 -46.633 1.00 90.25 1093 ALA A N 1
ATOM 8724 C CA . ALA A 1 1093 ? 19.003 11.521 -45.898 1.00 90.25 1093 ALA A CA 1
ATOM 8725 C C . ALA A 1 1093 ? 19.881 12.107 -44.780 1.00 90.25 1093 ALA A C 1
ATOM 8727 O O . ALA A 1 1093 ? 19.922 13.323 -44.578 1.00 90.25 1093 ALA A O 1
ATOM 8728 N N . TYR A 1 1094 ? 20.630 11.246 -44.086 1.00 93.00 1094 TYR A N 1
ATOM 8729 C CA . TYR A 1 1094 ? 21.584 11.660 -43.064 1.00 93.00 1094 TYR A CA 1
ATOM 8730 C C . TYR A 1 1094 ? 22.747 12.478 -43.652 1.00 93.00 1094 TYR A C 1
ATOM 8732 O O . TYR A 1 1094 ? 23.062 13.548 -43.134 1.00 93.00 1094 TYR A O 1
ATOM 8740 N N . LEU A 1 1095 ? 23.354 12.026 -44.755 1.00 93.19 1095 LEU A N 1
ATOM 8741 C CA . LEU A 1 1095 ? 24.425 12.754 -45.447 1.00 93.19 1095 LEU A CA 1
ATOM 8742 C C . LEU A 1 1095 ? 23.952 14.117 -45.960 1.00 93.19 1095 LEU A C 1
ATOM 8744 O O . LEU A 1 1095 ? 24.653 15.106 -45.771 1.00 93.19 1095 LEU A O 1
ATOM 8748 N N . SER A 1 1096 ? 22.743 14.191 -46.520 1.00 91.56 1096 SER A N 1
ATOM 8749 C CA . SER A 1 1096 ? 22.135 15.454 -46.951 1.00 91.56 1096 SER A CA 1
ATOM 8750 C C . SER A 1 1096 ? 21.951 16.438 -45.789 1.00 91.56 1096 SER A C 1
ATOM 8752 O O . SER A 1 1096 ? 22.127 17.645 -45.961 1.00 91.56 1096 SER A O 1
ATOM 8754 N N . LEU A 1 1097 ? 21.582 15.958 -44.596 1.00 89.38 1097 LEU A N 1
ATOM 8755 C CA . LEU A 1 1097 ? 21.498 16.804 -43.403 1.00 89.38 1097 LEU A CA 1
ATOM 8756 C C . LEU A 1 1097 ? 22.888 17.295 -42.973 1.00 89.38 1097 LEU A C 1
ATOM 8758 O O . LEU A 1 1097 ? 23.060 18.478 -42.696 1.00 89.38 1097 LEU A O 1
ATOM 8762 N N . VAL A 1 1098 ? 23.882 16.404 -42.954 1.00 91.00 1098 VAL A N 1
ATOM 8763 C CA . VAL A 1 1098 ? 25.274 16.750 -42.624 1.00 91.00 1098 VAL A CA 1
ATOM 8764 C C . VAL A 1 1098 ? 25.829 17.803 -43.579 1.00 91.00 1098 VAL A C 1
ATOM 8766 O O . VAL A 1 1098 ? 26.439 18.768 -43.127 1.00 91.00 1098 VAL A O 1
ATOM 8769 N N . GLU A 1 1099 ? 25.610 17.639 -44.880 1.00 90.69 1099 GLU A N 1
ATOM 8770 C CA . GLU A 1 1099 ? 26.070 18.574 -45.906 1.00 90.69 1099 GLU A CA 1
ATOM 8771 C C . GLU A 1 1099 ? 25.435 19.955 -45.723 1.00 90.69 1099 GLU A C 1
ATOM 8773 O O . GLU A 1 1099 ? 26.141 20.958 -45.703 1.00 90.69 1099 GLU A O 1
ATOM 8778 N N . ARG A 1 1100 ? 24.125 20.014 -45.455 1.00 87.31 1100 ARG A N 1
ATOM 8779 C CA . ARG A 1 1100 ? 23.435 21.270 -45.121 1.00 87.31 1100 ARG A CA 1
ATOM 8780 C C . ARG A 1 1100 ? 24.032 21.957 -43.892 1.00 87.31 1100 ARG A C 1
ATOM 8782 O O . ARG A 1 1100 ? 24.248 23.166 -43.920 1.00 87.31 1100 ARG A O 1
ATOM 8789 N N . ILE A 1 1101 ? 24.328 21.196 -42.838 1.00 89.00 1101 ILE A N 1
ATOM 8790 C CA . ILE A 1 1101 ? 24.940 21.731 -41.616 1.00 89.00 1101 ILE A CA 1
ATOM 8791 C C . ILE A 1 1101 ? 26.354 22.254 -41.898 1.00 89.00 1101 ILE A C 1
ATOM 8793 O O . ILE A 1 1101 ? 26.668 23.367 -41.486 1.00 89.00 1101 ILE A O 1
ATOM 8797 N N . LYS A 1 1102 ? 27.190 21.497 -42.621 1.00 89.56 1102 LYS A N 1
ATOM 8798 C CA . LYS A 1 1102 ? 28.553 21.920 -42.985 1.00 89.56 1102 LYS A CA 1
ATOM 8799 C C . LYS A 1 1102 ? 28.557 23.145 -43.898 1.00 89.56 1102 LYS A C 1
ATOM 8801 O O . LYS A 1 1102 ? 29.366 24.040 -43.698 1.00 89.56 1102 LYS A O 1
ATOM 8806 N N . ASN A 1 1103 ? 27.640 23.222 -44.859 1.00 88.81 1103 ASN A N 1
ATOM 8807 C CA . ASN A 1 1103 ? 27.535 24.375 -45.754 1.00 88.81 1103 ASN A CA 1
ATOM 8808 C C . ASN A 1 1103 ? 27.144 25.647 -44.993 1.00 88.81 1103 ASN A C 1
ATOM 8810 O O . ASN A 1 1103 ? 27.646 26.729 -45.286 1.00 88.81 1103 ASN A O 1
ATOM 8814 N N . ALA A 1 1104 ? 26.264 25.523 -43.999 1.00 85.19 1104 ALA A N 1
ATOM 8815 C CA . ALA A 1 1104 ? 25.837 26.658 -43.194 1.00 85.19 1104 ALA A CA 1
ATOM 8816 C C . ALA A 1 1104 ? 26.850 27.045 -42.101 1.00 85.19 1104 ALA A C 1
ATOM 8818 O O . ALA A 1 1104 ? 27.007 28.230 -41.801 1.00 85.19 1104 ALA A O 1
ATOM 8819 N N . ILE A 1 1105 ? 27.537 26.060 -41.513 1.00 87.56 1105 ILE A N 1
ATOM 8820 C CA . ILE A 1 1105 ? 28.551 26.231 -40.467 1.00 87.56 1105 ILE A CA 1
ATOM 8821 C C . ILE A 1 1105 ? 29.801 25.426 -40.873 1.00 87.56 1105 ILE A C 1
ATOM 8823 O O . ILE A 1 1105 ? 29.957 24.279 -40.450 1.00 87.56 1105 ILE A O 1
ATOM 8827 N N . PRO A 1 1106 ? 30.718 26.006 -41.673 1.00 84.31 1106 PRO A N 1
ATOM 8828 C CA . PRO A 1 1106 ? 31.891 25.291 -42.197 1.00 84.31 1106 PRO A CA 1
ATOM 8829 C C . PRO A 1 1106 ? 32.816 24.708 -41.123 1.00 84.31 1106 PRO A C 1
ATOM 8831 O O . PRO A 1 1106 ? 33.438 23.670 -41.321 1.00 84.31 1106 PRO A O 1
ATOM 8834 N N . GLU A 1 1107 ? 32.883 25.357 -39.963 1.00 83.56 1107 GLU A N 1
ATOM 8835 C CA . GLU A 1 1107 ? 33.742 24.983 -38.830 1.00 83.56 1107 GLU A CA 1
ATOM 8836 C C . GLU A 1 1107 ? 33.070 24.052 -37.808 1.00 83.56 1107 GLU A C 1
ATOM 8838 O O . GLU A 1 1107 ? 33.559 23.875 -36.692 1.00 83.56 1107 GLU A O 1
ATOM 8843 N N . VAL A 1 1108 ? 31.918 23.481 -38.159 1.00 90.25 1108 VAL A N 1
ATOM 8844 C CA . VAL A 1 1108 ? 31.129 22.642 -37.258 1.00 90.25 1108 VAL A CA 1
ATOM 8845 C C . VAL A 1 1108 ? 31.883 21.384 -36.816 1.00 90.25 1108 VAL A C 1
ATOM 8847 O O . VAL A 1 1108 ? 32.400 20.610 -37.622 1.00 90.25 1108 VAL A O 1
ATOM 8850 N N . SER A 1 1109 ? 31.875 21.123 -35.510 1.00 92.00 1109 SER A N 1
ATOM 8851 C CA . SER A 1 1109 ? 32.383 19.878 -34.931 1.00 92.00 1109 SER A CA 1
ATOM 8852 C C . SER A 1 1109 ? 31.255 18.850 -34.842 1.00 92.00 1109 SER A C 1
ATOM 8854 O O . SER A 1 1109 ? 30.348 18.962 -34.012 1.00 92.00 1109 SER A O 1
ATOM 8856 N N . LEU A 1 1110 ? 31.297 17.836 -35.707 1.00 92.38 1110 LEU A N 1
ATOM 8857 C CA . LEU A 1 1110 ? 30.306 16.760 -35.725 1.00 92.38 1110 LEU A CA 1
ATOM 8858 C C . LEU A 1 1110 ? 30.803 15.549 -34.946 1.00 92.38 1110 LEU A C 1
ATOM 8860 O O . LEU A 1 1110 ? 31.844 14.978 -35.256 1.00 92.38 1110 LEU A O 1
ATOM 8864 N N . SER A 1 1111 ? 29.998 15.097 -33.994 1.00 92.94 1111 SER A N 1
ATOM 8865 C CA . SER A 1 1111 ? 30.192 13.827 -33.300 1.00 92.94 1111 SER A CA 1
ATOM 8866 C C . SER A 1 1111 ? 28.998 12.906 -33.511 1.00 92.94 1111 SER A C 1
ATOM 8868 O O . SER A 1 1111 ? 27.891 13.371 -33.776 1.00 92.94 1111 SER A O 1
ATOM 8870 N N . SER A 1 1112 ? 29.208 11.597 -33.408 1.00 93.56 1112 SER A N 1
ATOM 8871 C CA . SER A 1 1112 ? 28.150 10.604 -33.626 1.00 93.56 1112 SER A CA 1
ATOM 8872 C C . SER A 1 1112 ? 28.312 9.397 -32.705 1.00 93.56 1112 SER A C 1
ATOM 8874 O O . SER A 1 1112 ? 29.373 9.176 -32.121 1.00 93.56 1112 SER A O 1
ATOM 8876 N N . ASP A 1 1113 ? 27.235 8.630 -32.572 1.00 92.81 1113 ASP A N 1
ATOM 8877 C CA . ASP A 1 1113 ? 27.186 7.358 -31.861 1.00 92.81 1113 ASP A CA 1
ATOM 8878 C C . ASP A 1 1113 ? 27.009 6.227 -32.882 1.00 92.81 1113 ASP A C 1
ATOM 8880 O O . ASP A 1 1113 ? 26.168 6.344 -33.777 1.00 92.81 1113 ASP A O 1
ATOM 8884 N N . PHE A 1 1114 ? 27.770 5.142 -32.731 1.00 95.06 1114 PHE A N 1
ATOM 8885 C CA . PHE A 1 1114 ? 27.727 3.957 -33.591 1.00 95.06 1114 PHE A CA 1
ATOM 8886 C C . PHE A 1 1114 ? 27.577 2.684 -32.762 1.00 95.06 1114 PHE A C 1
ATOM 8888 O O . PHE A 1 1114 ? 28.186 2.557 -31.695 1.00 95.06 1114 PHE A O 1
ATOM 8895 N N . ILE A 1 1115 ? 26.784 1.743 -33.274 1.00 93.69 1115 ILE A N 1
ATOM 8896 C CA . ILE A 1 1115 ? 26.598 0.411 -32.696 1.00 93.69 1115 ILE A CA 1
ATOM 8897 C C . ILE A 1 1115 ? 27.202 -0.617 -33.649 1.00 93.69 1115 ILE A C 1
ATOM 8899 O O . ILE A 1 1115 ? 26.892 -0.587 -34.834 1.00 93.69 1115 ILE A O 1
ATOM 8903 N N . THR A 1 1116 ? 28.033 -1.523 -33.130 1.00 93.56 1116 THR A N 1
ATOM 8904 C CA . THR A 1 1116 ? 28.691 -2.577 -33.922 1.00 93.56 1116 THR A CA 1
ATOM 8905 C C . THR A 1 1116 ? 28.113 -3.950 -33.630 1.00 93.56 1116 THR A C 1
ATOM 8907 O O . THR A 1 1116 ? 27.842 -4.278 -32.477 1.00 93.56 1116 THR A O 1
ATOM 8910 N N . GLY A 1 1117 ? 27.941 -4.761 -34.671 1.00 92.50 1117 GLY A N 1
ATOM 8911 C CA . GLY A 1 1117 ? 27.390 -6.113 -34.598 1.00 92.50 1117 GLY A CA 1
ATOM 8912 C C . GLY A 1 1117 ? 25.941 -6.147 -34.136 1.00 92.50 1117 GLY A C 1
ATOM 8913 O O . GLY A 1 1117 ? 25.578 -6.950 -33.282 1.00 92.50 1117 GLY A O 1
ATOM 8914 N N . PHE A 1 1118 ? 25.115 -5.245 -34.672 1.00 95.69 1118 PHE A N 1
ATOM 8915 C CA . PHE A 1 1118 ? 23.667 -5.366 -34.522 1.00 95.69 1118 PHE A CA 1
ATOM 8916 C C . PHE A 1 1118 ? 23.158 -6.638 -35.222 1.00 95.69 1118 PHE A C 1
ATOM 8918 O O . PHE A 1 1118 ? 23.785 -7.109 -36.169 1.00 95.69 1118 PHE A O 1
ATOM 8925 N N . CYS A 1 1119 ? 22.017 -7.169 -34.778 1.00 93.12 1119 CYS A N 1
ATOM 8926 C CA . CYS A 1 1119 ? 21.414 -8.383 -35.334 1.00 93.12 1119 CYS A CA 1
ATOM 8927 C C . CYS A 1 1119 ? 21.320 -8.324 -36.871 1.00 93.12 1119 CYS A C 1
ATOM 8929 O O . CYS A 1 1119 ? 20.741 -7.379 -37.418 1.00 93.12 1119 CYS A O 1
ATOM 8931 N N . GLY A 1 1120 ? 21.874 -9.329 -37.553 1.00 92.12 1120 GLY A N 1
ATOM 8932 C CA . GLY A 1 1120 ? 21.910 -9.446 -39.011 1.00 92.12 1120 GLY A CA 1
ATOM 8933 C C . GLY A 1 1120 ? 22.911 -8.527 -39.727 1.00 92.12 1120 GLY A C 1
ATOM 8934 O O . GLY A 1 1120 ? 22.847 -8.394 -40.951 1.00 92.12 1120 GLY A O 1
ATOM 8935 N N . GLU A 1 1121 ? 23.822 -7.852 -39.015 1.00 95.06 1121 GLU A N 1
ATOM 8936 C CA . GLU A 1 1121 ? 24.818 -6.975 -39.639 1.00 95.06 1121 GLU A CA 1
ATOM 8937 C C . GLU A 1 1121 ? 25.867 -7.773 -40.436 1.00 95.06 1121 GLU A C 1
ATOM 8939 O O . GLU A 1 1121 ? 26.749 -8.439 -39.884 1.00 95.06 1121 GLU A O 1
ATOM 8944 N N . THR A 1 1122 ? 25.808 -7.635 -41.759 1.00 95.38 1122 THR A N 1
ATOM 8945 C CA . THR A 1 1122 ? 26.762 -8.236 -42.700 1.00 95.38 1122 THR A CA 1
ATOM 8946 C C . THR A 1 1122 ? 28.071 -7.447 -42.782 1.00 95.38 1122 THR A C 1
ATOM 8948 O O . THR A 1 1122 ? 28.131 -6.276 -42.410 1.00 95.38 1122 THR A O 1
ATOM 8951 N N . GLU A 1 1123 ? 29.130 -8.061 -43.319 1.00 95.56 1123 GLU A N 1
ATOM 8952 C CA . GLU A 1 1123 ? 30.417 -7.370 -43.498 1.00 95.56 1123 GLU A CA 1
ATOM 8953 C C . GLU A 1 1123 ? 30.298 -6.163 -44.440 1.00 95.56 1123 GLU A C 1
ATOM 8955 O O . GLU A 1 1123 ? 30.812 -5.091 -44.139 1.00 95.56 1123 GLU A O 1
ATOM 8960 N N . LYS A 1 1124 ? 29.492 -6.283 -45.502 1.00 96.06 1124 LYS A N 1
ATOM 8961 C CA . LYS A 1 1124 ? 29.161 -5.163 -46.392 1.00 96.06 1124 LYS A CA 1
ATOM 8962 C C . LYS A 1 1124 ? 28.492 -4.002 -45.643 1.00 96.06 1124 LYS A C 1
ATOM 8964 O O . LYS A 1 1124 ? 28.821 -2.843 -45.870 1.00 96.06 1124 LYS A O 1
ATOM 8969 N N . ALA A 1 1125 ? 27.562 -4.292 -44.731 1.00 96.31 1125 ALA A N 1
ATOM 8970 C CA . ALA A 1 1125 ? 26.905 -3.258 -43.927 1.00 96.31 1125 ALA A CA 1
ATOM 8971 C C . ALA A 1 1125 ? 27.881 -2.554 -42.961 1.00 96.31 1125 ALA A C 1
ATOM 8973 O O . ALA A 1 1125 ? 27.770 -1.348 -42.707 1.00 96.31 1125 ALA A O 1
ATOM 8974 N N . HIS A 1 1126 ? 28.863 -3.294 -42.446 1.00 96.94 1126 HIS A N 1
ATOM 8975 C CA . HIS A 1 1126 ? 29.951 -2.738 -41.645 1.00 96.94 1126 HIS A CA 1
ATOM 8976 C C . HIS A 1 1126 ? 30.879 -1.845 -42.489 1.00 96.94 1126 HIS A C 1
ATOM 8978 O O . HIS A 1 1126 ? 31.151 -0.709 -42.100 1.00 96.94 1126 HIS A O 1
ATOM 8984 N N . GLU A 1 1127 ? 31.258 -2.270 -43.698 1.00 96.69 1127 GLU A N 1
ATOM 8985 C CA . GLU A 1 1127 ? 32.008 -1.445 -44.661 1.00 96.69 1127 GLU A CA 1
ATOM 8986 C C . GLU A 1 1127 ? 31.270 -0.144 -45.021 1.00 96.69 1127 GLU A C 1
ATOM 8988 O O . GLU A 1 1127 ? 31.868 0.933 -45.022 1.00 96.69 1127 GLU A O 1
ATOM 8993 N N . GLU A 1 1128 ? 29.951 -0.205 -45.240 1.00 97.25 1128 GLU A N 1
ATOM 8994 C CA . GLU A 1 1128 ? 29.102 0.974 -45.473 1.00 97.25 1128 GLU A CA 1
ATOM 8995 C C . GLU A 1 1128 ? 29.132 1.966 -44.295 1.00 97.25 1128 GLU A C 1
ATOM 8997 O O . GLU A 1 1128 ? 28.996 3.182 -44.495 1.00 97.25 1128 GLU A O 1
ATOM 9002 N N . THR A 1 1129 ? 29.323 1.457 -43.073 1.00 96.81 1129 THR A N 1
ATOM 9003 C CA . THR A 1 1129 ? 29.470 2.248 -41.844 1.00 96.81 1129 THR A CA 1
ATOM 9004 C C . THR A 1 1129 ? 30.854 2.888 -41.748 1.00 96.81 1129 THR A C 1
ATOM 9006 O O . THR A 1 1129 ? 30.951 4.075 -41.423 1.00 96.81 1129 THR A O 1
ATOM 9009 N N . LEU A 1 1130 ? 31.918 2.162 -42.107 1.00 96.25 1130 LEU A N 1
ATOM 9010 C CA . LEU A 1 1130 ? 33.270 2.721 -42.222 1.00 96.25 1130 LEU A CA 1
ATOM 9011 C C . LEU A 1 1130 ? 33.325 3.841 -43.273 1.00 96.25 1130 LEU A C 1
ATOM 9013 O O . LEU A 1 1130 ? 33.902 4.900 -43.017 1.00 96.25 1130 LEU A O 1
ATOM 9017 N N . ASP A 1 1131 ? 32.682 3.638 -44.426 1.00 96.12 1131 ASP A N 1
ATOM 9018 C CA . ASP A 1 1131 ? 32.551 4.647 -45.483 1.00 96.12 1131 ASP A CA 1
ATOM 9019 C C . ASP A 1 1131 ? 31.838 5.913 -44.981 1.00 96.12 1131 ASP A C 1
ATOM 9021 O O . ASP A 1 1131 ? 32.316 7.028 -45.198 1.00 96.12 1131 ASP A O 1
ATOM 9025 N N . LEU A 1 1132 ? 30.744 5.762 -44.224 1.00 96.12 1132 LEU A N 1
ATOM 9026 C CA . LEU A 1 1132 ? 30.034 6.906 -43.647 1.00 96.12 1132 LEU A CA 1
ATOM 9027 C C . LEU A 1 1132 ? 30.945 7.747 -42.737 1.00 96.12 1132 LEU A C 1
ATOM 9029 O O . LEU A 1 1132 ? 30.909 8.977 -42.804 1.00 96.12 1132 LEU A O 1
ATOM 9033 N N . ILE A 1 1133 ? 31.771 7.111 -41.899 1.00 95.38 1133 ILE A N 1
ATOM 9034 C CA . ILE A 1 1133 ? 32.712 7.828 -41.024 1.00 95.38 1133 ILE A CA 1
ATOM 9035 C C . ILE A 1 1133 ? 33.763 8.577 -41.838 1.00 95.38 1133 ILE A C 1
ATOM 9037 O O . ILE A 1 1133 ? 34.025 9.747 -41.547 1.00 95.38 1133 ILE A O 1
ATOM 9041 N N . LYS A 1 1134 ? 34.328 7.939 -42.869 1.00 94.31 1134 LYS A N 1
ATOM 9042 C CA . LYS A 1 1134 ? 35.309 8.566 -43.767 1.00 94.31 1134 LYS A CA 1
ATOM 9043 C C . LYS A 1 1134 ? 34.719 9.775 -44.493 1.00 94.31 1134 LYS A C 1
ATOM 9045 O O . LYS A 1 1134 ? 35.372 10.809 -44.571 1.00 94.31 1134 LYS A O 1
ATOM 9050 N N . ARG A 1 1135 ? 33.475 9.675 -44.969 1.00 92.62 1135 ARG A N 1
ATOM 9051 C CA . ARG A 1 1135 ? 32.802 10.744 -45.722 1.00 92.62 1135 ARG A CA 1
ATOM 9052 C C . ARG A 1 1135 ? 32.379 11.923 -44.847 1.00 92.62 1135 ARG A C 1
ATOM 9054 O O . ARG A 1 1135 ? 32.491 13.072 -45.264 1.00 92.62 1135 ARG A O 1
ATOM 9061 N N . VAL A 1 1136 ? 31.890 11.660 -43.633 1.00 93.31 1136 VAL A N 1
ATOM 9062 C CA . VAL A 1 1136 ? 31.443 12.725 -42.720 1.00 93.31 1136 VAL A CA 1
ATOM 9063 C C . VAL A 1 1136 ? 32.612 13.377 -41.981 1.00 93.31 1136 VAL A C 1
ATOM 9065 O O . VAL A 1 1136 ? 32.517 14.564 -41.674 1.00 93.31 1136 VAL A O 1
ATOM 9068 N N . GLN A 1 1137 ? 33.711 12.655 -41.742 1.00 91.25 1137 GLN A N 1
ATOM 9069 C CA . GLN A 1 1137 ? 34.880 13.146 -40.999 1.00 91.25 1137 GLN A CA 1
ATOM 9070 C C . GLN A 1 1137 ? 34.494 13.673 -39.610 1.00 91.25 1137 GLN A C 1
ATOM 9072 O O . GLN A 1 1137 ? 34.659 14.849 -39.291 1.00 91.25 1137 GLN A O 1
ATOM 9077 N N . TYR A 1 1138 ? 33.910 12.800 -38.788 1.00 93.06 1138 TYR A N 1
ATOM 9078 C CA . TYR A 1 1138 ? 33.522 13.161 -37.425 1.00 93.06 1138 TYR A CA 1
ATOM 9079 C C . TYR A 1 1138 ? 34.735 13.572 -36.585 1.00 93.06 1138 TYR A C 1
ATOM 9081 O O . TYR A 1 1138 ? 35.760 12.889 -36.585 1.00 93.06 1138 TYR A O 1
ATOM 9089 N N . SER A 1 1139 ? 34.575 14.620 -35.777 1.00 90.38 1139 SER A N 1
ATOM 9090 C CA . SER A 1 1139 ? 35.564 15.012 -34.773 1.00 90.38 1139 SER A CA 1
ATOM 9091 C C . SER A 1 1139 ? 35.678 13.968 -33.662 1.00 90.38 1139 SER A C 1
ATOM 9093 O O . SER A 1 1139 ? 36.753 13.774 -33.098 1.00 90.38 1139 SER A O 1
ATOM 9095 N N . PHE A 1 1140 ? 34.589 13.251 -33.362 1.00 92.38 1140 PHE A N 1
ATOM 9096 C CA . PHE A 1 1140 ? 34.594 12.145 -32.409 1.00 92.38 1140 PHE A CA 1
ATOM 9097 C C . PHE A 1 1140 ? 33.455 11.150 -32.663 1.00 92.38 1140 PHE A C 1
ATOM 9099 O O . PHE A 1 1140 ? 32.319 11.550 -32.920 1.00 92.38 1140 PHE A O 1
ATOM 9106 N N . CYS A 1 1141 ? 33.725 9.851 -32.515 1.00 93.31 1141 CYS A N 1
ATOM 9107 C CA . CYS A 1 1141 ? 32.701 8.807 -32.566 1.00 93.31 1141 CYS A CA 1
ATOM 9108 C C . CYS A 1 1141 ? 32.648 8.033 -31.247 1.00 93.31 1141 CYS A C 1
ATOM 9110 O O . CYS A 1 1141 ? 33.659 7.517 -30.772 1.00 93.31 1141 CYS A O 1
ATOM 9112 N N . TYR A 1 1142 ? 31.455 7.904 -30.672 1.00 90.94 1142 TYR A N 1
ATOM 9113 C CA . TYR A 1 1142 ? 31.210 6.983 -29.570 1.00 90.94 1142 TYR A CA 1
ATOM 9114 C C . TYR A 1 1142 ? 30.778 5.636 -30.144 1.00 90.94 1142 TYR A C 1
ATOM 9116 O O . TYR A 1 1142 ? 29.637 5.468 -30.569 1.00 90.94 1142 TYR A O 1
ATOM 9124 N N . VAL A 1 1143 ? 31.704 4.685 -30.174 1.00 92.44 1143 VAL A N 1
ATOM 9125 C CA . VAL A 1 1143 ? 31.470 3.350 -30.731 1.00 92.44 1143 VAL A CA 1
ATOM 9126 C C . VAL A 1 1143 ? 31.180 2.377 -29.593 1.00 92.44 1143 VAL A C 1
ATOM 9128 O O . VAL A 1 1143 ? 31.947 2.317 -28.629 1.00 92.44 1143 VAL A O 1
ATOM 9131 N N . TYR A 1 1144 ? 30.099 1.607 -29.704 1.00 90.44 1144 TYR A N 1
ATOM 9132 C CA . TYR A 1 1144 ? 29.711 0.602 -28.715 1.00 90.44 1144 TYR A CA 1
ATOM 9133 C C . TYR A 1 1144 ? 29.367 -0.730 -29.393 1.00 90.44 1144 TYR A C 1
ATOM 9135 O O . TYR A 1 1144 ? 28.592 -0.719 -30.348 1.00 90.44 1144 TYR A O 1
ATOM 9143 N N . PRO A 1 1145 ? 29.871 -1.875 -28.902 1.00 91.12 1145 PRO A N 1
ATOM 9144 C CA . PRO A 1 1145 ? 29.354 -3.168 -29.331 1.00 91.12 1145 PRO A CA 1
ATOM 9145 C C . PRO A 1 1145 ? 27.889 -3.325 -28.916 1.00 91.12 1145 PRO A C 1
ATOM 9147 O O . PRO A 1 1145 ? 27.468 -2.873 -27.841 1.00 91.12 1145 PRO A O 1
ATOM 9150 N N . PHE A 1 1146 ? 27.094 -3.927 -29.797 1.00 92.25 1146 PHE A N 1
ATOM 9151 C CA . PHE A 1 1146 ? 25.694 -4.209 -29.537 1.00 92.25 1146 PHE A CA 1
ATOM 9152 C C . PHE A 1 1146 ? 25.559 -5.245 -28.422 1.00 92.25 1146 PHE A C 1
ATOM 9154 O O . PHE A 1 1146 ? 26.130 -6.330 -28.477 1.00 92.25 1146 PHE A O 1
ATOM 9161 N N . SER A 1 1147 ? 24.741 -4.903 -27.430 1.00 88.00 1147 SER A N 1
ATOM 9162 C CA . SER A 1 1147 ? 24.353 -5.793 -26.341 1.00 88.00 1147 SER A CA 1
ATOM 9163 C C . SER A 1 1147 ? 22.837 -5.833 -26.255 1.00 88.00 1147 SER A C 1
ATOM 9165 O O . SER A 1 1147 ? 22.179 -4.810 -26.024 1.00 88.00 1147 SER A O 1
ATOM 9167 N N . MET A 1 1148 ? 22.267 -7.019 -26.449 1.00 87.56 1148 MET A N 1
ATOM 9168 C CA . MET A 1 1148 ? 20.824 -7.210 -26.427 1.00 87.56 1148 MET A CA 1
ATOM 9169 C C . MET A 1 1148 ? 20.255 -6.977 -25.018 1.00 87.56 1148 MET A C 1
ATOM 9171 O O . MET A 1 1148 ? 20.716 -7.553 -24.035 1.00 87.56 1148 MET A O 1
ATOM 9175 N N . ARG A 1 1149 ? 19.222 -6.128 -24.898 1.00 85.56 1149 ARG A N 1
ATOM 9176 C CA . ARG A 1 1149 ? 18.633 -5.735 -23.601 1.00 85.56 1149 ARG A CA 1
ATOM 9177 C C . ARG A 1 1149 ? 17.240 -6.301 -23.389 1.00 85.56 1149 ARG A C 1
ATOM 9179 O O . ARG A 1 1149 ? 16.414 -6.283 -24.300 1.00 85.56 1149 ARG A O 1
ATOM 9186 N N . SER A 1 1150 ? 16.947 -6.722 -22.160 1.00 79.00 1150 SER A N 1
ATOM 9187 C CA . SER A 1 1150 ? 15.599 -7.125 -21.748 1.00 79.00 1150 SER A CA 1
ATOM 9188 C C . SER A 1 1150 ? 14.582 -5.995 -21.967 1.00 79.00 1150 SER A C 1
ATOM 9190 O O . SER A 1 1150 ? 14.937 -4.820 -21.905 1.00 79.00 1150 SER A O 1
ATOM 9192 N N . LYS A 1 1151 ? 13.321 -6.349 -22.253 1.00 82.25 1151 LYS A N 1
ATOM 9193 C CA . LYS A 1 1151 ? 12.201 -5.446 -22.612 1.00 82.25 1151 LYS A CA 1
ATOM 9194 C C . LYS A 1 1151 ? 12.291 -4.737 -23.980 1.00 82.25 1151 LYS A C 1
ATOM 9196 O O . LYS A 1 1151 ? 11.313 -4.119 -24.390 1.00 82.25 1151 LYS A O 1
ATOM 9201 N N . THR A 1 1152 ? 13.406 -4.814 -24.709 1.00 88.19 1152 THR A N 1
ATOM 9202 C CA . THR A 1 1152 ? 13.520 -4.182 -26.042 1.00 88.19 1152 THR A CA 1
ATOM 9203 C C . THR A 1 1152 ? 12.861 -5.018 -27.140 1.00 88.19 1152 THR A C 1
ATOM 9205 O O . THR A 1 1152 ? 12.774 -6.238 -27.023 1.00 88.19 1152 THR A O 1
ATOM 9208 N N . LYS A 1 1153 ? 12.439 -4.391 -28.250 1.00 88.19 1153 LYS A N 1
ATOM 9209 C CA . LYS A 1 1153 ? 11.876 -5.123 -29.404 1.00 88.19 1153 LYS A CA 1
ATOM 9210 C C . LYS A 1 1153 ? 12.877 -6.108 -30.000 1.00 88.19 1153 LYS A C 1
ATOM 9212 O O . LYS A 1 1153 ? 12.471 -7.190 -30.406 1.00 88.19 1153 LYS A O 1
ATOM 9217 N N . ALA A 1 1154 ? 14.162 -5.753 -30.018 1.00 90.62 1154 ALA A N 1
ATOM 9218 C CA . ALA A 1 1154 ? 15.220 -6.645 -30.475 1.00 90.62 1154 ALA A CA 1
ATOM 9219 C C . ALA A 1 1154 ? 15.212 -7.962 -29.687 1.00 90.62 1154 ALA A C 1
ATOM 9221 O O . ALA A 1 1154 ? 15.257 -9.016 -30.298 1.00 90.62 1154 ALA A O 1
ATOM 9222 N N . LYS A 1 1155 ? 15.033 -7.927 -28.358 1.00 87.56 1155 LYS A N 1
ATOM 9223 C CA . LYS A 1 1155 ? 14.975 -9.148 -27.536 1.00 87.56 1155 LYS A CA 1
ATOM 9224 C C . LYS A 1 1155 ? 13.785 -10.060 -27.853 1.00 87.56 1155 LYS A C 1
ATOM 9226 O O . LYS A 1 1155 ? 13.884 -11.263 -27.638 1.00 87.56 1155 LYS A O 1
ATOM 9231 N N . TYR A 1 1156 ? 12.667 -9.496 -28.306 1.00 89.31 1156 TYR A N 1
ATOM 9232 C CA . TYR A 1 1156 ? 11.446 -10.257 -28.592 1.00 89.31 1156 TYR A CA 1
ATOM 9233 C C . TYR A 1 1156 ? 11.331 -10.717 -30.048 1.00 89.31 1156 TYR A C 1
ATOM 9235 O O . TYR A 1 1156 ? 10.623 -11.682 -30.314 1.00 89.31 1156 TYR A O 1
ATOM 9243 N N . HIS A 1 1157 ? 11.979 -10.023 -30.987 1.00 89.19 1157 HIS A N 1
ATOM 9244 C CA . HIS A 1 1157 ? 11.759 -10.228 -32.423 1.00 89.19 1157 HIS A CA 1
ATOM 9245 C C . HIS A 1 1157 ? 13.025 -10.521 -33.227 1.00 89.19 1157 HIS A C 1
ATOM 9247 O O . HIS A 1 1157 ? 12.911 -10.905 -34.386 1.00 89.19 1157 HIS A O 1
ATOM 9253 N N . LEU A 1 1158 ? 14.210 -10.314 -32.653 1.00 91.06 1158 LEU A N 1
ATOM 9254 C CA . LEU A 1 1158 ? 15.488 -10.541 -33.317 1.00 91.06 1158 LEU A CA 1
ATOM 9255 C C . LEU A 1 1158 ? 16.319 -11.535 -32.503 1.00 91.06 1158 LEU A C 1
ATOM 9257 O O . LEU A 1 1158 ? 16.154 -11.674 -31.290 1.00 91.06 1158 LEU A O 1
ATOM 9261 N N . VAL A 1 1159 ? 17.231 -12.211 -33.186 1.00 88.75 1159 VAL A N 1
ATOM 9262 C CA . VAL A 1 1159 ? 18.234 -13.083 -32.574 1.00 88.75 1159 VAL A CA 1
ATOM 9263 C C . VAL A 1 1159 ? 19.570 -12.350 -32.641 1.00 88.75 1159 VAL A C 1
ATOM 9265 O O . VAL A 1 1159 ? 19.875 -11.728 -33.654 1.00 88.75 1159 VAL A O 1
ATOM 9268 N N . ASP A 1 1160 ? 20.333 -12.359 -31.548 1.00 90.69 1160 ASP A N 1
ATOM 9269 C CA . ASP A 1 1160 ? 21.707 -11.843 -31.541 1.00 90.69 1160 ASP A CA 1
ATOM 9270 C C . ASP A 1 1160 ? 22.610 -12.894 -32.198 1.00 90.69 1160 ASP A C 1
ATOM 9272 O O . ASP A 1 1160 ? 23.052 -13.839 -31.550 1.00 90.69 1160 ASP A O 1
ATOM 9276 N N . ASP A 1 1161 ? 22.757 -12.791 -33.516 1.00 92.19 1161 ASP A N 1
ATOM 9277 C CA . ASP A 1 1161 ? 23.403 -13.766 -34.399 1.00 92.19 1161 ASP A CA 1
ATOM 9278 C C . ASP A 1 1161 ? 24.871 -13.433 -34.711 1.00 92.19 1161 ASP A C 1
ATOM 9280 O O . ASP A 1 1161 ? 25.541 -14.200 -35.400 1.00 92.19 1161 ASP A O 1
ATOM 9284 N N . ILE A 1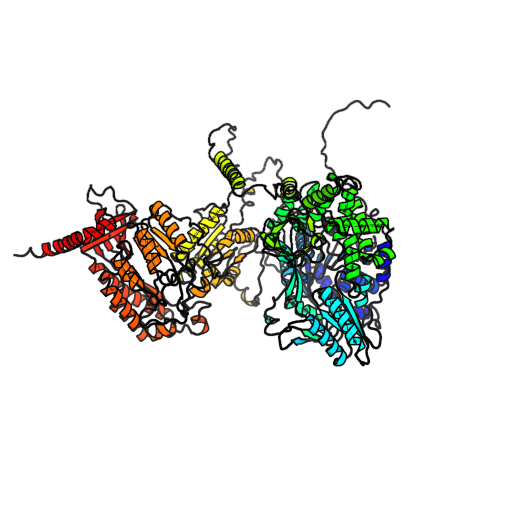 1162 ? 25.390 -12.313 -34.192 1.00 93.56 1162 ILE A N 1
ATOM 9285 C CA . ILE A 1 1162 ? 26.774 -11.879 -34.399 1.00 93.56 1162 ILE A CA 1
ATOM 9286 C C . ILE A 1 1162 ? 27.641 -12.288 -33.191 1.00 93.56 1162 ILE A C 1
ATOM 9288 O O . ILE A 1 1162 ? 27.401 -11.809 -32.082 1.00 93.56 1162 ILE A O 1
ATOM 9292 N N . PRO A 1 1163 ? 28.680 -13.123 -33.380 1.00 93.19 1163 PRO A N 1
ATOM 9293 C CA . PRO A 1 1163 ? 29.639 -13.480 -32.333 1.00 93.19 1163 PRO A CA 1
ATOM 9294 C C . PRO A 1 1163 ? 30.377 -12.283 -31.701 1.00 93.19 1163 PRO A C 1
ATOM 9296 O O . PRO A 1 1163 ? 30.646 -11.270 -32.355 1.00 93.19 1163 PRO A O 1
ATOM 9299 N N . GLU A 1 1164 ? 30.757 -12.412 -30.426 1.00 91.69 1164 GLU A N 1
ATOM 9300 C CA . GLU A 1 1164 ? 31.420 -11.347 -29.652 1.00 91.69 1164 GLU A CA 1
ATOM 9301 C C . GLU A 1 1164 ? 32.811 -10.964 -30.187 1.00 91.69 1164 GLU A C 1
ATOM 9303 O O . GLU A 1 1164 ? 33.186 -9.790 -30.169 1.00 91.69 1164 GLU A O 1
ATOM 9308 N N . ASP A 1 1165 ? 33.571 -11.918 -30.725 1.00 94.25 1165 ASP A N 1
ATOM 9309 C CA . ASP A 1 1165 ? 34.861 -11.664 -31.372 1.00 94.25 1165 ASP A CA 1
ATOM 9310 C C . ASP A 1 1165 ? 34.704 -10.785 -32.626 1.00 94.25 1165 ASP A C 1
ATOM 9312 O O . ASP A 1 1165 ? 35.489 -9.854 -32.834 1.00 94.25 1165 ASP A O 1
ATOM 9316 N N . ILE A 1 1166 ? 33.631 -10.990 -33.401 1.00 94.75 1166 ILE A N 1
ATOM 9317 C CA . ILE A 1 1166 ? 33.286 -10.144 -34.552 1.00 94.75 1166 ILE A CA 1
ATOM 9318 C C . ILE A 1 1166 ? 32.855 -8.751 -34.085 1.00 94.75 1166 ILE A C 1
ATOM 9320 O O . ILE A 1 1166 ? 33.347 -7.752 -34.618 1.00 94.75 1166 ILE A O 1
ATOM 9324 N N . LYS A 1 1167 ? 31.989 -8.653 -33.065 1.00 94.38 1167 LYS A N 1
ATOM 9325 C CA . LYS A 1 1167 ? 31.588 -7.361 -32.472 1.00 94.38 1167 LYS A CA 1
ATOM 9326 C C . LYS A 1 1167 ? 32.802 -6.553 -32.018 1.00 94.38 1167 LYS A C 1
ATOM 9328 O O . LYS A 1 1167 ? 32.873 -5.349 -32.287 1.00 94.38 1167 LYS A O 1
ATOM 9333 N N . HIS A 1 1168 ? 33.760 -7.212 -31.366 1.00 93.38 1168 HIS A N 1
ATOM 9334 C CA . HIS A 1 1168 ? 34.989 -6.601 -30.873 1.00 93.38 1168 HIS A CA 1
ATOM 9335 C C . HIS A 1 1168 ? 35.927 -6.175 -32.011 1.00 93.38 1168 HIS A C 1
ATOM 9337 O O . HIS A 1 1168 ? 36.416 -5.044 -32.008 1.00 93.38 1168 HIS A O 1
ATOM 9343 N N . ARG A 1 1169 ? 36.138 -7.028 -33.024 1.00 96.69 1169 ARG A N 1
ATOM 9344 C CA . ARG A 1 1169 ? 36.909 -6.675 -34.228 1.00 96.69 1169 ARG A CA 1
ATOM 9345 C C . ARG A 1 1169 ? 36.331 -5.432 -34.911 1.00 96.69 1169 ARG A C 1
ATOM 9347 O O . ARG A 1 1169 ? 37.049 -4.454 -35.109 1.00 96.69 1169 ARG A O 1
ATOM 9354 N N . ARG A 1 1170 ? 35.021 -5.424 -35.181 1.00 96.25 1170 ARG A N 1
ATOM 9355 C CA . ARG A 1 1170 ? 34.317 -4.289 -35.806 1.00 96.25 1170 ARG A CA 1
ATOM 9356 C C . ARG A 1 1170 ? 34.391 -3.019 -34.962 1.00 96.25 1170 ARG A C 1
ATOM 9358 O O . ARG A 1 1170 ? 34.576 -1.928 -35.500 1.00 96.25 1170 ARG A O 1
ATOM 9365 N N . HIS A 1 1171 ? 34.287 -3.149 -33.638 1.00 94.31 1171 HIS A N 1
ATOM 9366 C CA . HIS A 1 1171 ? 34.499 -2.038 -32.713 1.00 94.31 1171 HIS A CA 1
ATOM 9367 C C . HIS A 1 1171 ? 35.895 -1.424 -32.890 1.00 94.31 1171 HIS A C 1
ATOM 9369 O O . HIS A 1 1171 ? 36.005 -0.208 -33.039 1.00 94.31 1171 HIS A O 1
ATOM 9375 N N . LEU A 1 1172 ? 36.950 -2.244 -32.920 1.00 95.75 1172 LEU A N 1
ATOM 9376 C CA . LEU A 1 1172 ? 38.325 -1.773 -33.103 1.00 95.75 1172 LEU A CA 1
ATOM 9377 C C . LEU A 1 1172 ? 38.551 -1.113 -34.469 1.00 95.75 1172 LEU A C 1
ATOM 9379 O O . LEU A 1 1172 ? 39.210 -0.076 -34.529 1.00 95.75 1172 LEU A O 1
ATOM 9383 N N . GLU A 1 1173 ? 37.983 -1.665 -35.541 1.00 96.38 1173 GLU A N 1
ATOM 9384 C CA . GLU A 1 1173 ? 38.066 -1.095 -36.894 1.00 96.38 1173 GLU A CA 1
ATOM 9385 C C . GLU A 1 1173 ? 37.371 0.269 -36.991 1.00 96.38 1173 GLU A C 1
ATOM 9387 O O . GLU A 1 1173 ? 37.918 1.226 -37.535 1.00 96.38 1173 GLU A O 1
ATOM 9392 N N . LEU A 1 1174 ? 36.183 0.409 -36.403 1.00 94.69 1174 LEU A N 1
ATOM 9393 C CA . LEU A 1 1174 ? 35.512 1.706 -36.334 1.00 94.69 1174 LEU A CA 1
ATOM 9394 C C . LEU A 1 1174 ? 36.309 2.697 -35.483 1.00 94.69 1174 LEU A C 1
ATOM 9396 O O . LEU A 1 1174 ? 36.431 3.866 -35.859 1.00 94.69 1174 LEU A O 1
ATOM 9400 N N . VAL A 1 1175 ? 36.888 2.233 -34.368 1.00 94.31 1175 VAL A N 1
ATOM 9401 C CA . VAL A 1 1175 ? 37.755 3.045 -33.506 1.00 94.31 1175 VAL A CA 1
ATOM 9402 C C . VAL A 1 1175 ? 38.994 3.540 -34.245 1.00 94.31 1175 VAL A C 1
ATOM 9404 O O . VAL A 1 1175 ? 39.350 4.711 -34.102 1.00 94.31 1175 VAL A O 1
ATOM 9407 N N . SER A 1 1176 ? 39.652 2.689 -35.032 1.00 94.75 1176 SER A N 1
ATOM 9408 C CA . SER A 1 1176 ? 40.837 3.074 -35.798 1.00 94.75 1176 SER A CA 1
ATOM 9409 C C . SER A 1 1176 ? 40.486 4.091 -36.884 1.00 94.75 1176 SER A C 1
ATOM 9411 O O . SER A 1 1176 ? 41.099 5.160 -36.928 1.00 94.75 1176 SER A O 1
ATOM 9413 N N . VAL A 1 1177 ? 39.439 3.830 -37.674 1.00 94.50 1177 VAL A N 1
ATOM 9414 C CA . VAL A 1 1177 ? 39.018 4.713 -38.770 1.00 94.50 1177 VAL A CA 1
ATOM 9415 C C . VAL A 1 1177 ? 38.574 6.077 -38.253 1.00 94.50 1177 VAL A C 1
ATOM 9417 O O . VAL A 1 1177 ? 39.014 7.095 -38.787 1.00 94.50 1177 VAL A O 1
ATOM 9420 N N . PHE A 1 1178 ? 37.754 6.155 -37.197 1.00 93.75 1178 PHE A N 1
ATOM 9421 C CA . PHE A 1 1178 ? 37.352 7.474 -36.700 1.00 93.75 1178 PHE A CA 1
ATOM 9422 C C . PHE A 1 1178 ? 38.528 8.233 -36.080 1.00 93.75 1178 PHE A C 1
ATOM 9424 O O . PHE A 1 1178 ? 38.572 9.454 -36.193 1.00 93.75 1178 PHE A O 1
ATOM 9431 N N . ARG A 1 1179 ? 39.476 7.551 -35.418 1.00 94.25 1179 ARG A N 1
ATOM 9432 C CA . ARG A 1 1179 ? 40.659 8.214 -34.846 1.00 94.25 1179 ARG A CA 1
ATOM 9433 C C . ARG A 1 1179 ? 41.549 8.798 -35.929 1.00 94.25 1179 ARG A C 1
ATOM 9435 O O . ARG A 1 1179 ? 42.081 9.882 -35.719 1.00 94.25 1179 ARG A O 1
ATOM 9442 N N . GLU A 1 1180 ? 41.681 8.116 -37.062 1.00 94.19 1180 GLU A N 1
ATOM 9443 C CA . GLU A 1 1180 ? 42.382 8.637 -38.233 1.00 94.19 1180 GLU A CA 1
ATOM 9444 C C . GLU A 1 1180 ? 41.698 9.907 -38.767 1.00 94.19 1180 GLU A C 1
ATOM 9446 O O . GLU A 1 1180 ? 42.355 10.927 -38.962 1.00 94.19 1180 GLU A O 1
ATOM 9451 N N . GLN A 1 1181 ? 40.369 9.885 -38.936 1.00 92.75 1181 GLN A N 1
ATOM 9452 C CA . GLN A 1 1181 ? 39.626 11.064 -39.407 1.00 92.75 1181 GLN A CA 1
ATOM 9453 C C . GLN A 1 1181 ? 39.651 12.217 -38.397 1.00 92.75 1181 GLN A C 1
ATOM 9455 O O . GLN A 1 1181 ? 39.804 13.373 -38.780 1.00 92.75 1181 GLN A O 1
ATOM 9460 N N . SER A 1 1182 ? 39.546 11.909 -37.105 1.00 92.69 1182 SER A N 1
ATOM 9461 C CA . SER A 1 1182 ? 39.621 12.896 -36.027 1.00 92.69 1182 SER A CA 1
ATOM 9462 C C . SER A 1 1182 ? 41.016 13.512 -35.916 1.00 92.69 1182 SER A C 1
ATOM 9464 O O . SER A 1 1182 ? 41.134 14.710 -35.676 1.00 92.69 1182 SER A O 1
ATOM 9466 N N . LEU A 1 1183 ? 42.079 12.727 -36.137 1.00 93.50 1183 LEU A N 1
ATOM 9467 C CA . LEU A 1 1183 ? 43.442 13.250 -36.213 1.00 93.50 1183 LEU A CA 1
ATOM 9468 C C . LEU A 1 1183 ? 43.562 14.259 -37.356 1.00 93.50 1183 LEU A C 1
ATOM 9470 O O . LEU A 1 1183 ? 43.936 15.392 -37.085 1.00 93.50 1183 LEU A O 1
ATOM 9474 N N . LYS A 1 1184 ? 43.141 13.892 -38.574 1.00 91.12 1184 LYS A N 1
ATOM 9475 C CA . LYS A 1 1184 ? 43.125 14.797 -39.738 1.00 91.12 1184 LYS A CA 1
ATOM 9476 C C . LYS A 1 1184 ? 42.336 16.078 -39.451 1.00 91.12 1184 LYS A C 1
ATOM 9478 O O . LYS A 1 1184 ? 42.805 17.179 -39.721 1.00 91.12 1184 LYS A O 1
ATOM 9483 N N . PHE A 1 1185 ? 41.153 15.945 -38.850 1.00 89.81 1185 PHE A N 1
ATOM 9484 C CA . PHE A 1 1185 ? 40.331 17.087 -38.451 1.00 89.81 1185 PHE A CA 1
ATOM 9485 C C . PHE A 1 1185 ? 41.050 17.994 -37.440 1.00 89.81 1185 PHE A C 1
ATOM 9487 O O . PHE A 1 1185 ? 41.038 19.212 -37.587 1.00 89.81 1185 PHE A O 1
ATOM 9494 N N . ASN A 1 1186 ? 41.697 17.418 -36.425 1.00 92.25 1186 ASN A N 1
ATOM 9495 C CA . ASN A 1 1186 ? 42.391 18.182 -35.390 1.00 92.25 1186 ASN A CA 1
ATOM 9496 C C . ASN A 1 1186 ? 43.722 18.777 -35.885 1.00 92.25 1186 ASN A C 1
ATOM 9498 O O . ASN A 1 1186 ? 44.098 19.859 -35.441 1.00 92.25 1186 ASN A O 1
ATOM 9502 N N . GLU A 1 1187 ? 44.425 18.114 -36.804 1.00 92.38 1187 GLU A N 1
ATOM 9503 C CA . GLU A 1 1187 ? 45.630 18.631 -37.466 1.00 92.38 1187 GLU A CA 1
ATOM 9504 C C . GLU A 1 1187 ? 45.320 19.869 -38.308 1.00 92.38 1187 GLU A C 1
ATOM 9506 O O . GLU A 1 1187 ? 46.081 20.833 -38.265 1.00 92.38 1187 GLU A O 1
ATOM 9511 N N . ASN A 1 1188 ? 44.150 19.920 -38.953 1.00 89.88 1188 ASN A N 1
ATOM 9512 C CA . ASN A 1 1188 ? 43.677 21.121 -39.651 1.00 89.88 1188 ASN A CA 1
ATOM 9513 C C . ASN A 1 1188 ? 43.467 22.326 -38.715 1.00 89.88 1188 ASN A C 1
ATOM 9515 O O . ASN A 1 1188 ? 43.365 23.459 -39.182 1.00 89.88 1188 ASN A O 1
ATOM 9519 N N . LEU A 1 1189 ? 43.395 22.108 -37.396 1.00 89.44 1189 LEU A N 1
ATOM 9520 C CA . LEU A 1 1189 ? 43.305 23.180 -36.404 1.00 89.44 1189 LEU A CA 1
ATOM 9521 C C . LEU A 1 1189 ? 44.682 23.678 -35.946 1.00 89.44 1189 LEU A C 1
ATOM 9523 O O . LEU A 1 1189 ? 44.738 24.666 -35.211 1.00 89.44 1189 LEU A O 1
ATOM 9527 N N . ILE A 1 1190 ? 45.789 23.042 -36.341 1.00 91.25 1190 ILE A N 1
ATOM 9528 C CA . ILE A 1 1190 ? 47.140 23.520 -36.020 1.00 91.25 1190 ILE A CA 1
ATOM 9529 C C . ILE A 1 1190 ? 47.366 24.882 -36.688 1.00 91.25 1190 ILE A C 1
ATOM 9531 O O . ILE A 1 1190 ? 46.999 25.113 -37.833 1.00 91.25 1190 ILE A O 1
ATOM 9535 N N . GLY A 1 1191 ? 47.926 25.825 -35.933 1.00 88.44 1191 GLY A N 1
ATOM 9536 C CA . GLY A 1 1191 ? 48.077 27.223 -36.332 1.00 88.44 1191 GLY A CA 1
ATOM 9537 C C . GLY A 1 1191 ? 46.851 28.085 -36.024 1.00 88.44 1191 GLY A C 1
ATOM 9538 O O . GLY A 1 1191 ? 47.010 29.292 -35.825 1.00 88.44 1191 GLY A O 1
ATOM 9539 N N . SER A 1 1192 ? 45.661 27.485 -35.897 1.00 89.62 1192 SER A N 1
ATOM 9540 C CA . SER A 1 1192 ? 44.433 28.215 -35.578 1.00 89.62 1192 SER A CA 1
ATOM 9541 C C . SER A 1 1192 ? 44.420 28.742 -34.140 1.00 89.62 1192 SER A C 1
ATOM 9543 O O . SER A 1 1192 ? 45.101 28.239 -33.240 1.00 89.62 1192 SER A O 1
ATOM 9545 N N . ILE A 1 1193 ? 43.617 29.779 -33.924 1.00 91.94 1193 ILE A N 1
ATOM 9546 C CA . ILE A 1 1193 ? 43.381 30.390 -32.620 1.00 91.94 1193 ILE A CA 1
ATOM 9547 C C . ILE A 1 1193 ? 41.988 29.967 -32.166 1.00 91.94 1193 ILE A C 1
ATOM 9549 O O . ILE A 1 1193 ? 41.005 30.245 -32.845 1.00 91.94 1193 ILE A O 1
ATOM 9553 N N . GLN A 1 1194 ? 41.915 29.294 -31.022 1.00 92.00 1194 GLN A N 1
ATOM 9554 C CA . GLN A 1 1194 ? 40.693 28.711 -30.473 1.00 92.00 1194 GLN A CA 1
ATOM 9555 C C . GLN A 1 1194 ? 40.301 29.407 -29.168 1.00 92.00 1194 GLN A C 1
ATOM 9557 O O . GLN A 1 1194 ? 41.162 29.706 -28.337 1.00 92.00 1194 GLN A O 1
ATOM 9562 N N . LEU A 1 1195 ? 38.999 29.623 -28.965 1.00 93.31 1195 LEU A N 1
ATOM 9563 C CA . LEU A 1 1195 ? 38.455 30.122 -27.702 1.00 93.31 1195 LEU A CA 1
ATOM 9564 C C . LEU A 1 1195 ? 38.265 28.969 -26.717 1.00 93.31 1195 LEU A C 1
ATOM 9566 O O . LEU A 1 1195 ? 37.368 28.134 -26.877 1.00 93.31 1195 LEU A O 1
ATOM 9570 N N . VAL A 1 1196 ? 39.075 28.946 -25.666 1.00 94.12 1196 VAL A N 1
ATOM 9571 C CA . VAL A 1 1196 ? 39.068 27.879 -24.665 1.00 94.12 1196 VAL A CA 1
ATOM 9572 C C . VAL A 1 1196 ? 38.528 28.414 -23.345 1.00 94.12 1196 VAL A C 1
ATOM 9574 O O . VAL A 1 1196 ? 38.999 29.436 -22.857 1.00 94.12 1196 VAL A O 1
ATOM 9577 N N . LEU A 1 1197 ? 37.548 27.713 -22.771 1.00 94.12 1197 LEU A N 1
ATOM 9578 C CA . LEU A 1 1197 ? 37.138 27.910 -21.379 1.00 94.12 1197 LEU A CA 1
ATOM 9579 C C . LEU A 1 1197 ? 37.997 26.999 -20.504 1.00 94.12 1197 LEU A C 1
ATOM 9581 O O . LEU A 1 1197 ? 38.039 25.794 -20.762 1.00 94.12 1197 LEU A O 1
ATOM 9585 N N . ILE A 1 1198 ? 38.703 27.562 -19.523 1.00 91.62 1198 ILE A N 1
ATOM 9586 C CA . ILE A 1 1198 ? 39.560 26.785 -18.619 1.00 91.62 1198 ILE A CA 1
ATOM 9587 C C . ILE A 1 1198 ? 38.692 26.065 -17.582 1.00 91.62 1198 ILE A C 1
ATOM 9589 O O . ILE A 1 1198 ? 38.059 26.707 -16.746 1.00 91.62 1198 ILE A O 1
ATOM 9593 N N . ASP A 1 1199 ? 38.725 24.732 -17.607 1.00 87.81 1199 ASP A N 1
ATOM 9594 C CA . ASP A 1 1199 ? 37.958 23.870 -16.702 1.00 87.81 1199 ASP A CA 1
ATOM 9595 C C . ASP A 1 1199 ? 38.772 23.506 -15.450 1.00 87.81 1199 ASP A C 1
ATOM 9597 O O . ASP A 1 1199 ? 38.241 23.460 -14.343 1.00 87.81 1199 ASP A O 1
ATOM 9601 N N . SER A 1 1200 ? 40.062 23.188 -15.618 1.00 87.06 1200 SER A N 1
ATOM 9602 C CA . SER A 1 1200 ? 40.904 22.670 -14.533 1.00 87.06 1200 SER A CA 1
ATOM 9603 C C . SER A 1 1200 ? 42.400 22.859 -14.793 1.00 87.06 1200 SER A C 1
ATOM 9605 O O . SER A 1 1200 ? 42.833 23.145 -15.909 1.00 87.06 1200 SER A O 1
ATOM 9607 N N . HIS A 1 1201 ? 43.223 22.583 -13.781 1.00 85.38 1201 HIS A N 1
ATOM 9608 C CA . HIS A 1 1201 ? 44.662 22.395 -13.976 1.00 85.38 1201 HIS A CA 1
ATOM 9609 C C . HIS A 1 1201 ? 44.967 21.107 -14.758 1.00 85.38 1201 HIS A C 1
ATOM 9611 O O . HIS A 1 1201 ? 44.213 20.125 -14.729 1.00 85.38 1201 HIS A O 1
ATOM 9617 N N . SER A 1 1202 ? 46.093 21.104 -15.469 1.00 82.62 1202 SER A N 1
ATOM 9618 C CA . SER A 1 1202 ? 46.620 19.927 -16.151 1.00 82.62 1202 SER A CA 1
ATOM 9619 C C . SER A 1 1202 ? 47.173 18.929 -15.141 1.00 82.62 1202 SER A C 1
ATOM 9621 O O . SER A 1 1202 ? 48.041 19.246 -14.336 1.00 82.62 1202 SER A O 1
ATOM 9623 N N . LYS A 1 1203 ? 46.733 17.669 -15.233 1.00 78.88 1203 LYS A N 1
ATOM 9624 C CA . LYS A 1 1203 ? 47.309 16.577 -14.428 1.00 78.88 1203 LYS A CA 1
ATOM 9625 C C . LYS A 1 1203 ? 48.748 16.231 -14.826 1.00 78.88 1203 LYS A C 1
ATOM 9627 O O . LYS A 1 1203 ? 49.440 15.578 -14.057 1.00 78.88 1203 LYS A O 1
ATOM 9632 N N . ARG A 1 1204 ? 49.174 16.599 -16.040 1.00 75.81 1204 ARG A N 1
ATOM 9633 C CA . ARG A 1 1204 ? 50.502 16.258 -16.583 1.00 75.81 1204 ARG A CA 1
ATOM 9634 C C . ARG A 1 1204 ? 51.542 17.348 -16.340 1.00 75.81 1204 ARG A C 1
ATOM 9636 O O . ARG A 1 1204 ? 52.718 17.034 -16.227 1.00 75.81 1204 ARG A O 1
ATOM 9643 N N . THR A 1 1205 ? 51.109 18.602 -16.246 1.00 70.75 1205 THR A N 1
ATOM 9644 C CA . THR A 1 1205 ? 51.997 19.767 -16.166 1.00 70.75 1205 THR A CA 1
ATOM 9645 C C . THR A 1 1205 ? 51.553 20.627 -14.992 1.00 70.75 1205 THR A C 1
ATOM 9647 O O . THR A 1 1205 ? 50.446 21.157 -15.033 1.00 70.75 1205 THR A O 1
ATOM 9650 N N . ARG A 1 1206 ? 52.396 20.787 -13.959 1.00 66.50 1206 ARG A N 1
ATOM 9651 C CA . ARG A 1 1206 ? 52.040 21.538 -12.733 1.00 66.50 1206 ARG A CA 1
ATOM 9652 C C . ARG A 1 1206 ? 51.557 22.970 -13.011 1.00 66.50 1206 ARG A C 1
ATOM 9654 O O . ARG A 1 1206 ? 50.690 23.449 -12.295 1.00 66.50 1206 ARG A O 1
ATOM 9661 N N . SER A 1 1207 ? 52.089 23.624 -14.045 1.00 69.12 1207 SER A N 1
ATOM 9662 C CA . SER A 1 1207 ? 51.734 24.991 -14.464 1.00 69.12 1207 SER A CA 1
ATOM 9663 C C . SER A 1 1207 ? 50.748 25.062 -15.639 1.00 69.12 1207 SER A C 1
ATOM 9665 O O . SER A 1 1207 ? 50.422 26.153 -16.097 1.00 69.12 1207 SER A O 1
ATOM 9667 N N . GLY A 1 1208 ? 50.294 23.922 -16.169 1.00 80.81 1208 GLY A N 1
ATOM 9668 C CA . GLY A 1 1208 ? 49.427 23.884 -17.347 1.00 80.81 1208 GLY A CA 1
ATOM 9669 C C . GLY A 1 1208 ? 47.945 23.943 -16.991 1.00 80.81 1208 GLY A C 1
ATOM 9670 O O . GLY A 1 1208 ? 47.523 23.470 -15.933 1.00 80.81 1208 GLY A O 1
ATOM 9671 N N . PHE A 1 1209 ? 47.137 24.439 -17.921 1.00 89.25 1209 PHE A N 1
ATOM 9672 C CA . PHE A 1 1209 ? 45.679 24.437 -17.822 1.00 89.25 1209 PHE A CA 1
ATOM 9673 C C . PHE A 1 1209 ? 45.059 23.452 -18.808 1.00 89.25 1209 PHE A C 1
ATOM 9675 O O . PHE A 1 1209 ? 45.676 23.015 -19.780 1.00 89.25 1209 PHE A O 1
ATOM 9682 N N . VAL A 1 1210 ? 43.817 23.078 -18.541 1.00 90.94 1210 VAL A N 1
ATOM 9683 C CA . VAL A 1 1210 ? 43.007 22.231 -19.402 1.00 90.94 1210 VAL A CA 1
ATOM 9684 C C . VAL A 1 1210 ? 41.643 22.875 -19.551 1.00 90.94 1210 VAL A C 1
ATOM 9686 O O . VAL A 1 1210 ? 41.022 23.271 -18.568 1.00 90.94 1210 VAL A O 1
ATOM 9689 N N . GLY A 1 1211 ? 41.163 22.931 -20.785 1.00 92.12 1211 GLY A N 1
ATOM 9690 C CA . GLY A 1 1211 ? 39.850 23.472 -21.095 1.00 92.12 1211 GLY A CA 1
ATOM 9691 C C . GLY A 1 1211 ? 39.237 22.836 -22.329 1.00 92.12 1211 GLY A C 1
ATOM 9692 O O . GLY A 1 1211 ? 39.801 21.900 -22.906 1.00 92.12 1211 GLY A O 1
ATOM 9693 N N . LYS A 1 1212 ? 38.088 23.358 -22.755 1.00 92.75 1212 LYS A N 1
ATOM 9694 C CA . LYS A 1 1212 ? 37.425 22.941 -23.998 1.00 92.75 1212 LYS A CA 1
ATOM 9695 C C . LYS A 1 1212 ? 37.259 24.106 -24.955 1.00 92.75 1212 LYS A C 1
ATOM 9697 O O . LYS A 1 1212 ? 36.851 25.203 -24.555 1.00 92.75 1212 LYS A O 1
ATOM 9702 N N . CYS A 1 1213 ? 37.542 23.846 -26.228 1.00 92.06 1213 CYS A N 1
ATOM 9703 C CA . CYS A 1 1213 ? 37.187 24.770 -27.295 1.00 92.06 1213 CYS A CA 1
ATOM 9704 C C . CYS A 1 1213 ? 35.683 24.704 -27.606 1.00 92.06 1213 CYS A C 1
ATOM 9706 O O . CYS A 1 1213 ? 34.951 23.857 -27.083 1.00 92.06 1213 CYS A O 1
ATOM 9708 N N . ASP A 1 1214 ? 35.223 25.602 -28.472 1.00 89.44 1214 ASP A N 1
ATOM 9709 C CA . ASP A 1 1214 ? 33.828 25.673 -28.913 1.00 89.44 1214 ASP A CA 1
ATOM 9710 C C . ASP A 1 1214 ? 33.305 24.329 -29.459 1.00 89.44 1214 ASP A C 1
ATOM 9712 O O . ASP A 1 1214 ? 32.280 23.812 -29.005 1.00 89.44 1214 ASP A O 1
ATOM 9716 N N . GLY A 1 1215 ? 34.105 23.670 -30.306 1.00 88.31 1215 GLY A N 1
ATOM 9717 C CA . GLY A 1 1215 ? 33.811 22.354 -30.884 1.00 88.31 1215 GLY A CA 1
ATOM 9718 C C . GLY A 1 1215 ? 33.800 21.179 -29.893 1.00 88.31 1215 GLY A C 1
ATOM 9719 O O . GLY A 1 1215 ? 33.563 20.043 -30.304 1.00 88.31 1215 GLY A O 1
ATOM 9720 N N . GLY A 1 1216 ? 34.065 21.425 -28.605 1.00 88.62 1216 GLY A N 1
ATOM 9721 C CA . GLY A 1 1216 ? 34.039 20.430 -27.529 1.00 88.62 1216 GLY A CA 1
ATOM 9722 C C . GLY A 1 1216 ? 35.334 19.630 -27.355 1.00 88.62 1216 GLY A C 1
ATOM 9723 O O . GLY A 1 1216 ? 35.447 18.866 -26.392 1.00 88.62 1216 GLY A O 1
ATOM 9724 N N . THR A 1 1217 ? 36.320 19.811 -28.239 1.00 91.06 1217 THR A N 1
ATOM 9725 C CA . THR A 1 1217 ? 37.632 19.161 -28.136 1.00 91.06 1217 THR A CA 1
ATOM 9726 C C . THR A 1 1217 ? 38.409 19.718 -26.947 1.00 91.06 1217 THR A C 1
ATOM 9728 O O . THR A 1 1217 ? 38.423 20.921 -26.671 1.00 91.06 1217 THR A O 1
ATOM 9731 N N . LYS A 1 1218 ? 39.070 18.820 -26.218 1.00 92.56 1218 LYS A N 1
ATOM 9732 C CA . LYS A 1 1218 ? 39.871 19.176 -25.050 1.00 92.56 1218 LYS A CA 1
ATOM 9733 C C . LYS A 1 1218 ? 41.184 19.820 -25.490 1.00 92.56 1218 LYS A C 1
ATOM 9735 O O . LYS A 1 1218 ? 41.890 19.262 -26.325 1.00 92.56 1218 LYS A O 1
ATOM 9740 N N . VAL A 1 1219 ? 41.544 20.945 -24.886 1.00 93.56 1219 VAL A N 1
ATOM 9741 C CA . VAL A 1 1219 ? 42.794 21.662 -25.154 1.00 93.56 1219 VAL A CA 1
ATOM 9742 C C . VAL A 1 1219 ? 43.672 21.613 -23.910 1.00 93.56 1219 VAL A C 1
ATOM 9744 O O . VAL A 1 1219 ? 43.247 22.009 -22.825 1.00 93.56 1219 VAL A O 1
ATOM 9747 N N . VAL A 1 1220 ? 44.886 21.088 -24.062 1.00 91.88 1220 VAL A N 1
ATOM 9748 C CA . VAL A 1 1220 ? 45.936 21.133 -23.042 1.00 91.88 1220 VAL A CA 1
ATOM 9749 C C . VAL A 1 1220 ? 46.792 22.358 -23.317 1.00 91.88 1220 VAL A C 1
ATOM 9751 O O . VAL A 1 1220 ? 47.372 22.498 -24.391 1.00 91.88 1220 VAL A O 1
ATOM 9754 N N . ILE A 1 1221 ? 46.842 23.257 -22.350 1.00 89.38 1221 ILE A N 1
ATOM 9755 C CA . ILE A 1 1221 ? 47.535 24.528 -22.467 1.00 89.38 1221 ILE A CA 1
ATOM 9756 C C . ILE A 1 1221 ? 48.898 24.392 -21.788 1.00 89.38 1221 ILE A C 1
ATOM 9758 O O . ILE A 1 1221 ? 48.972 24.094 -20.592 1.00 89.38 1221 ILE A O 1
ATOM 9762 N N . GLU A 1 1222 ? 49.964 24.588 -22.560 1.00 81.19 1222 GLU A N 1
ATOM 9763 C CA . GLU A 1 1222 ? 51.353 24.511 -22.098 1.00 81.19 1222 GLU A CA 1
ATOM 9764 C C . GLU A 1 1222 ? 51.922 25.929 -21.905 1.00 81.19 1222 GLU A C 1
ATOM 9766 O O . GLU A 1 1222 ? 51.772 26.766 -22.790 1.00 81.19 1222 GLU A O 1
ATOM 9771 N N . GLU A 1 1223 ? 52.579 26.153 -20.756 1.00 65.25 1223 GLU A N 1
ATOM 9772 C CA . GLU A 1 1223 ? 53.363 27.345 -20.373 1.00 65.25 1223 GLU A CA 1
ATOM 9773 C C . GLU A 1 1223 ? 52.669 28.723 -20.366 1.00 65.25 1223 GLU A C 1
ATOM 9775 O O . GLU A 1 1223 ? 52.046 29.174 -21.324 1.00 65.25 1223 GLU A O 1
ATOM 9780 N N . ILE A 1 1224 ? 52.908 29.466 -19.281 1.00 59.31 1224 ILE A N 1
ATOM 9781 C CA . ILE A 1 1224 ? 52.615 30.898 -19.154 1.00 59.31 1224 ILE A CA 1
ATOM 9782 C C . ILE A 1 1224 ? 53.959 31.634 -19.218 1.00 59.31 1224 ILE A C 1
ATOM 9784 O O . ILE A 1 1224 ? 54.511 32.030 -18.198 1.00 59.31 1224 ILE A O 1
ATOM 9788 N N . ALA A 1 1225 ? 54.570 31.736 -20.400 1.00 52.69 1225 ALA A N 1
ATOM 9789 C CA . ALA A 1 1225 ? 55.913 32.322 -20.502 1.00 52.69 1225 ALA A CA 1
ATOM 9790 C C . ALA A 1 1225 ? 55.935 33.847 -20.254 1.00 52.69 1225 ALA A C 1
ATOM 9792 O O . ALA A 1 1225 ? 56.990 34.419 -19.987 1.00 52.69 1225 ALA A O 1
ATOM 9793 N N . SER A 1 1226 ? 54.794 34.540 -20.328 1.00 53.50 1226 SER A N 1
ATOM 9794 C CA . SER A 1 1226 ? 54.759 36.004 -20.234 1.00 53.50 1226 SER A CA 1
ATOM 9795 C C . SER A 1 1226 ? 54.314 36.475 -18.847 1.00 53.50 1226 SER A C 1
ATOM 9797 O O . SER A 1 1226 ? 53.204 36.177 -18.414 1.00 53.50 1226 SER A O 1
ATOM 9799 N N . LYS A 1 1227 ? 55.136 37.310 -18.191 1.00 52.62 1227 LYS A N 1
ATOM 9800 C CA . LYS A 1 1227 ? 54.839 37.965 -16.895 1.00 52.62 1227 LYS A CA 1
ATOM 9801 C C . LYS A 1 1227 ? 53.491 38.715 -16.849 1.00 52.62 1227 LYS A C 1
ATOM 9803 O O . LYS A 1 1227 ? 52.983 38.979 -15.767 1.00 52.62 1227 LYS A O 1
ATOM 9808 N N . HIS A 1 1228 ? 52.905 39.046 -18.003 1.00 51.47 1228 HIS A N 1
ATOM 9809 C CA . HIS A 1 1228 ? 51.610 39.727 -18.127 1.00 51.47 1228 HIS A CA 1
ATOM 9810 C C . HIS A 1 1228 ? 50.376 38.806 -18.039 1.00 51.47 1228 HIS A C 1
ATOM 9812 O O . HIS A 1 1228 ? 49.256 39.300 -18.104 1.00 51.47 1228 HIS A O 1
ATOM 9818 N N . LEU A 1 1229 ? 50.548 37.489 -17.888 1.00 60.22 1229 LEU A N 1
ATOM 9819 C CA . LEU A 1 1229 ? 49.455 36.502 -17.875 1.00 60.22 1229 LEU A CA 1
ATOM 9820 C C . LEU A 1 1229 ? 49.131 35.934 -16.476 1.00 60.22 1229 LEU A C 1
ATOM 9822 O O . LEU A 1 1229 ? 48.394 34.956 -16.370 1.00 60.22 1229 LEU A O 1
ATOM 9826 N N . ASN A 1 1230 ? 49.630 36.555 -15.401 1.00 62.91 1230 ASN A N 1
ATOM 9827 C CA . ASN A 1 1230 ? 49.432 36.077 -14.023 1.00 62.91 1230 ASN A CA 1
ATOM 9828 C C . ASN A 1 1230 ? 47.964 36.107 -13.530 1.00 62.91 1230 ASN A C 1
ATOM 9830 O O . ASN A 1 1230 ? 47.682 35.516 -12.495 1.00 62.91 1230 ASN A O 1
ATOM 9834 N N . ASP A 1 1231 ? 47.037 36.749 -14.253 1.00 76.19 1231 ASP A N 1
ATOM 9835 C CA . ASP A 1 1231 ? 45.605 36.849 -13.897 1.00 76.19 1231 ASP A CA 1
ATOM 9836 C C . ASP A 1 1231 ? 44.707 35.784 -14.577 1.00 76.19 1231 ASP A C 1
ATOM 9838 O O . ASP A 1 1231 ? 43.481 35.893 -14.593 1.00 76.19 1231 ASP A O 1
ATOM 9842 N N . VAL A 1 1232 ? 45.290 34.755 -15.204 1.00 83.25 1232 VAL A N 1
ATOM 9843 C CA . VAL A 1 1232 ? 44.510 33.674 -15.833 1.00 83.25 1232 VAL A CA 1
ATOM 9844 C C . VAL A 1 1232 ? 44.204 32.572 -14.821 1.00 83.25 1232 VAL A C 1
ATOM 9846 O O . VAL A 1 1232 ? 45.113 31.915 -14.313 1.00 83.25 1232 VAL A O 1
ATOM 9849 N N . GLY A 1 1233 ? 42.916 32.328 -14.580 1.00 84.88 1233 GLY A N 1
ATOM 9850 C CA . GLY A 1 1233 ? 42.424 31.301 -13.665 1.00 84.88 1233 GLY A CA 1
ATOM 9851 C C . GLY A 1 1233 ? 41.390 30.349 -14.275 1.00 84.88 1233 GLY A C 1
ATOM 9852 O O . GLY A 1 1233 ? 40.998 30.442 -15.439 1.00 84.88 1233 GLY A O 1
ATOM 9853 N N . ILE A 1 1234 ? 40.927 29.400 -13.456 1.00 86.38 1234 ILE A N 1
ATOM 9854 C CA . ILE A 1 1234 ? 39.832 28.486 -13.813 1.00 86.38 1234 ILE A CA 1
ATOM 9855 C C . ILE A 1 1234 ? 38.536 29.288 -14.000 1.00 86.38 1234 ILE A C 1
ATOM 9857 O O . ILE A 1 1234 ? 38.150 30.072 -13.135 1.00 86.38 1234 ILE A O 1
ATOM 9861 N N . GLY A 1 1235 ? 37.843 29.062 -15.117 1.00 88.12 1235 GLY A N 1
ATOM 9862 C CA . GLY A 1 1235 ? 36.645 29.806 -15.513 1.00 88.12 1235 GLY A CA 1
ATOM 9863 C C . GLY A 1 1235 ? 36.893 30.991 -16.437 1.00 88.12 1235 GLY A C 1
ATOM 9864 O O . GLY A 1 1235 ? 35.925 31.586 -16.912 1.00 88.12 1235 GLY A O 1
ATOM 9865 N N . ASP A 1 1236 ? 38.150 31.321 -16.726 1.00 90.62 1236 ASP A N 1
ATOM 9866 C CA . ASP A 1 1236 ? 38.468 32.344 -17.712 1.00 90.62 1236 ASP A CA 1
ATOM 9867 C C . ASP A 1 1236 ? 38.379 31.794 -19.137 1.00 90.62 1236 ASP A C 1
ATOM 9869 O O . ASP A 1 1236 ? 38.733 30.644 -19.425 1.00 90.62 1236 ASP A O 1
ATOM 9873 N N . TYR A 1 1237 ? 37.937 32.660 -20.048 1.00 93.62 1237 TYR A N 1
ATOM 9874 C CA . TYR A 1 1237 ? 38.088 32.442 -21.477 1.00 93.62 1237 TYR A CA 1
ATOM 9875 C C . TYR A 1 1237 ? 39.466 32.923 -21.927 1.00 93.62 1237 TYR A C 1
ATOM 9877 O O . TYR A 1 1237 ? 39.877 34.053 -21.654 1.00 93.62 1237 TYR A O 1
ATOM 9885 N N . VAL A 1 1238 ? 40.170 32.079 -22.672 1.00 91.62 1238 VAL A N 1
ATOM 9886 C CA . VAL A 1 1238 ? 41.487 32.393 -23.230 1.00 91.62 1238 VAL A CA 1
ATOM 9887 C C . VAL A 1 1238 ? 41.522 32.101 -24.723 1.00 91.62 1238 VAL A C 1
ATOM 9889 O O . VAL A 1 1238 ? 40.990 31.096 -25.197 1.00 91.62 1238 VAL A O 1
ATOM 9892 N N . ALA A 1 1239 ? 42.172 32.990 -25.470 1.00 91.38 1239 ALA A N 1
ATOM 9893 C CA . ALA A 1 1239 ? 42.528 32.744 -26.859 1.00 91.38 1239 ALA A CA 1
ATOM 9894 C C . ALA A 1 1239 ? 43.808 31.902 -26.886 1.00 91.38 1239 ALA A C 1
ATOM 9896 O O . ALA A 1 1239 ? 44.836 32.312 -26.343 1.00 91.38 1239 ALA A O 1
ATOM 9897 N N . VAL A 1 1240 ? 43.751 30.726 -27.506 1.00 91.62 1240 VAL A N 1
ATOM 9898 C CA . VAL A 1 1240 ? 44.850 29.755 -27.511 1.00 91.62 1240 VAL A CA 1
ATOM 9899 C C . VAL A 1 1240 ? 45.277 29.476 -28.944 1.00 91.62 1240 VAL A C 1
ATOM 9901 O O . VAL A 1 1240 ? 44.457 29.030 -29.744 1.00 91.62 1240 VAL A O 1
ATOM 9904 N N . LYS A 1 1241 ? 46.558 29.700 -29.270 1.00 92.19 1241 LYS A N 1
ATOM 9905 C CA . LYS A 1 1241 ? 47.128 29.270 -30.556 1.00 92.19 1241 LYS A CA 1
ATOM 9906 C C . LYS A 1 1241 ? 47.474 27.791 -30.467 1.00 92.19 1241 LYS A C 1
ATOM 9908 O O . LYS A 1 1241 ? 48.310 27.405 -29.648 1.00 92.19 1241 LYS A O 1
ATOM 9913 N N . VAL A 1 1242 ? 46.833 26.972 -31.291 1.00 93.12 1242 VAL A N 1
ATOM 9914 C CA . VAL A 1 1242 ? 47.090 25.531 -31.365 1.00 93.12 1242 VAL A CA 1
ATOM 9915 C C . VAL A 1 1242 ? 48.394 25.302 -32.127 1.00 93.12 1242 VAL A C 1
ATOM 9917 O O . VAL A 1 1242 ? 48.579 25.853 -33.208 1.00 93.12 1242 VAL A O 1
ATOM 9920 N N . PHE A 1 1243 ? 49.304 24.499 -31.580 1.00 92.88 1243 PHE A N 1
ATOM 9921 C CA . PHE A 1 1243 ? 50.574 24.150 -32.238 1.00 92.88 1243 PHE A CA 1
ATOM 9922 C C . PHE A 1 1243 ? 50.760 22.641 -32.421 1.00 92.88 1243 PHE A C 1
ATOM 9924 O O . PHE A 1 1243 ? 51.611 22.224 -33.196 1.00 92.88 1243 PHE A O 1
ATOM 9931 N N . ALA A 1 1244 ? 49.982 21.817 -31.717 1.00 92.56 1244 ALA A N 1
ATOM 9932 C CA . ALA A 1 1244 ? 49.997 20.373 -31.893 1.00 92.56 1244 ALA A CA 1
ATOM 9933 C C . ALA A 1 1244 ? 48.606 19.786 -31.650 1.00 92.56 1244 ALA A C 1
ATOM 9935 O O . ALA A 1 1244 ? 47.797 20.332 -30.896 1.00 92.56 1244 ALA A O 1
ATOM 9936 N N . ALA A 1 1245 ? 48.342 18.645 -32.270 1.00 92.88 1245 ALA A N 1
ATOM 9937 C CA . ALA A 1 1245 ? 47.069 17.952 -32.196 1.00 92.88 1245 ALA A CA 1
ATOM 9938 C C . ALA A 1 1245 ? 47.281 16.438 -32.117 1.00 92.88 1245 ALA A C 1
ATOM 9940 O O . ALA A 1 1245 ? 48.307 15.907 -32.531 1.00 92.88 1245 ALA A O 1
ATOM 9941 N N . ASN A 1 1246 ? 46.298 15.737 -31.561 1.00 92.75 1246 ASN A N 1
ATOM 9942 C CA . ASN A 1 1246 ? 46.118 14.303 -31.755 1.00 92.75 1246 ASN A CA 1
ATOM 9943 C C . ASN A 1 1246 ? 44.624 14.018 -31.983 1.00 92.75 1246 ASN A C 1
ATOM 9945 O O . ASN A 1 1246 ? 43.821 14.944 -32.042 1.00 92.75 1246 ASN A O 1
ATOM 9949 N N . SER A 1 1247 ? 44.211 12.753 -32.051 1.00 87.88 1247 SER A N 1
ATOM 9950 C CA . SER A 1 1247 ? 42.812 12.367 -32.309 1.00 87.88 1247 SER A CA 1
ATOM 9951 C C . SER A 1 1247 ? 41.802 12.675 -31.186 1.00 87.88 1247 SER A C 1
ATOM 9953 O O . SER A 1 1247 ? 40.634 12.330 -31.309 1.00 87.88 1247 SER A O 1
ATOM 9955 N N . GLN A 1 1248 ? 42.203 13.265 -30.054 1.00 88.25 1248 GLN A N 1
ATOM 9956 C CA . GLN A 1 1248 ? 41.288 13.550 -28.929 1.00 88.25 1248 GLN A CA 1
ATOM 9957 C C . GLN A 1 1248 ? 41.524 14.900 -28.249 1.00 88.25 1248 GLN A C 1
ATOM 9959 O O . GLN A 1 1248 ? 40.637 15.421 -27.569 1.00 88.25 1248 GLN A O 1
ATOM 9964 N N . THR A 1 1249 ? 42.732 15.439 -28.360 1.00 91.94 1249 THR A N 1
ATOM 9965 C CA . THR A 1 1249 ? 43.173 16.625 -27.638 1.00 91.94 1249 THR A CA 1
ATOM 9966 C C . THR A 1 1249 ? 44.012 17.518 -28.532 1.00 91.94 1249 THR A C 1
ATOM 9968 O O . THR A 1 1249 ? 44.868 17.035 -29.274 1.00 91.94 1249 THR A O 1
ATOM 9971 N N . LEU A 1 1250 ? 43.832 18.821 -28.372 1.00 93.25 1250 LEU A N 1
ATOM 9972 C CA . LEU A 1 1250 ? 44.695 19.848 -28.938 1.00 93.25 1250 LEU A CA 1
ATOM 9973 C C . LEU A 1 1250 ? 45.705 20.306 -27.888 1.00 93.25 1250 LEU A C 1
ATOM 9975 O O . LEU A 1 1250 ? 45.459 20.193 -26.683 1.00 93.25 1250 LEU A O 1
ATOM 9979 N N . ARG A 1 1251 ? 46.828 20.854 -28.342 1.00 92.56 1251 ARG A N 1
ATOM 9980 C CA . ARG A 1 1251 ? 47.803 21.547 -27.504 1.00 92.56 1251 ARG A CA 1
ATOM 9981 C C . ARG A 1 1251 ? 48.041 22.942 -28.034 1.00 92.56 1251 ARG A C 1
ATOM 9983 O O . ARG A 1 1251 ? 48.176 23.141 -29.242 1.00 92.56 1251 ARG A O 1
ATOM 9990 N N . GLY A 1 1252 ? 48.091 23.901 -27.124 1.00 91.62 1252 GLY A N 1
ATOM 9991 C CA . GLY A 1 1252 ? 48.253 25.291 -27.504 1.00 91.62 1252 GLY A CA 1
ATOM 9992 C C . GLY A 1 1252 ? 48.867 26.157 -26.419 1.00 91.62 1252 GLY A C 1
ATOM 9993 O O . GLY A 1 1252 ? 48.984 25.742 -25.267 1.00 91.62 1252 GLY A O 1
ATOM 9994 N N . ARG A 1 1253 ? 49.266 27.366 -26.817 1.00 89.62 1253 ARG A N 1
ATOM 9995 C CA . ARG A 1 1253 ? 49.803 28.409 -25.932 1.00 89.62 1253 ARG A CA 1
ATOM 9996 C C . ARG A 1 1253 ? 48.805 29.552 -25.820 1.00 89.62 1253 ARG A C 1
ATOM 9998 O O . ARG A 1 1253 ? 48.158 29.906 -26.810 1.00 89.62 1253 ARG A O 1
ATOM 10005 N N . ILE A 1 1254 ? 48.677 30.124 -24.626 1.00 88.62 1254 ILE A N 1
ATOM 10006 C CA . ILE A 1 1254 ? 47.780 31.261 -24.395 1.00 88.62 1254 ILE A CA 1
ATOM 10007 C C . ILE A 1 1254 ? 48.340 32.487 -25.115 1.00 88.62 1254 ILE A C 1
ATOM 10009 O O . ILE A 1 1254 ? 49.496 32.850 -24.927 1.00 88.62 1254 ILE A O 1
ATOM 10013 N N . ILE A 1 1255 ? 47.498 33.135 -25.914 1.00 85.81 1255 ILE A N 1
ATOM 10014 C CA . ILE A 1 1255 ? 47.767 34.460 -26.482 1.00 85.81 1255 ILE A CA 1
ATOM 10015 C C . ILE A 1 1255 ? 47.345 35.539 -25.484 1.00 85.81 1255 ILE A C 1
ATOM 10017 O O . ILE A 1 1255 ? 48.050 36.522 -25.287 1.00 85.81 1255 ILE A O 1
ATOM 10021 N N . GLY A 1 1256 ? 46.181 35.359 -24.856 1.00 85.88 1256 GLY A N 1
ATOM 10022 C CA . GLY A 1 1256 ? 45.638 36.297 -23.881 1.00 85.88 1256 GLY A CA 1
ATOM 10023 C C . GLY A 1 1256 ? 44.291 35.855 -23.318 1.00 85.88 1256 GLY A C 1
ATOM 10024 O O . GLY A 1 1256 ? 43.576 35.057 -23.933 1.00 85.88 1256 GLY A O 1
ATOM 10025 N N . LYS A 1 1257 ? 43.942 36.410 -22.153 1.00 88.00 1257 LYS A N 1
ATOM 10026 C CA . LYS A 1 1257 ? 42.589 36.366 -21.581 1.00 88.00 1257 LYS A CA 1
ATOM 10027 C C . LYS A 1 1257 ? 41.641 37.186 -22.458 1.00 88.00 1257 LYS A C 1
ATOM 10029 O O . LYS A 1 1257 ? 42.010 38.244 -22.964 1.00 88.00 1257 LYS A O 1
ATOM 10034 N N . THR A 1 1258 ? 40.437 36.679 -22.677 1.00 90.44 1258 THR A N 1
ATOM 10035 C CA . THR A 1 1258 ? 39.419 37.309 -23.524 1.00 90.44 1258 THR A CA 1
ATOM 10036 C C . THR A 1 1258 ? 38.024 37.036 -22.959 1.00 90.44 1258 THR A C 1
ATOM 10038 O O . THR A 1 1258 ? 37.879 36.410 -21.913 1.00 90.44 1258 THR A O 1
ATOM 10041 N N . THR A 1 1259 ? 36.992 37.512 -23.643 1.00 90.81 1259 THR A N 1
ATOM 10042 C CA . THR A 1 1259 ? 35.599 37.116 -23.412 1.00 90.81 1259 THR A CA 1
ATOM 10043 C C . THR A 1 1259 ? 35.058 36.472 -24.682 1.00 90.81 1259 THR A C 1
ATOM 10045 O O . THR A 1 1259 ? 35.682 36.567 -25.743 1.00 90.81 1259 THR A O 1
ATOM 10048 N N . LEU A 1 1260 ? 33.913 35.805 -24.594 1.00 90.19 1260 LEU A N 1
ATOM 10049 C CA . LEU A 1 1260 ? 33.292 35.152 -25.735 1.00 90.19 1260 LEU A CA 1
ATOM 10050 C C . LEU A 1 1260 ? 32.962 36.180 -26.825 1.00 90.19 1260 LEU A C 1
ATOM 10052 O O . LEU A 1 1260 ? 33.348 36.008 -27.982 1.00 90.19 1260 LEU A O 1
ATOM 10056 N N . ARG A 1 1261 ? 32.355 37.308 -26.442 1.00 87.81 1261 ARG A N 1
ATOM 10057 C CA . ARG A 1 1261 ? 32.018 38.391 -27.372 1.00 87.81 1261 ARG A CA 1
ATOM 10058 C C . ARG A 1 1261 ? 33.254 39.074 -27.953 1.00 87.81 1261 ARG A C 1
ATOM 10060 O O . ARG A 1 1261 ? 33.301 39.355 -29.147 1.00 87.81 1261 ARG A O 1
ATOM 10067 N N . ASN A 1 1262 ? 34.268 39.332 -27.127 1.00 88.69 1262 ASN A N 1
ATOM 10068 C CA . ASN A 1 1262 ? 35.493 39.987 -27.587 1.00 88.69 1262 ASN A CA 1
ATOM 10069 C C . ASN A 1 1262 ? 36.292 39.091 -28.544 1.00 88.69 1262 ASN A C 1
ATOM 10071 O O . ASN A 1 1262 ? 36.850 39.575 -29.525 1.00 88.69 1262 ASN A O 1
ATOM 10075 N N . PHE A 1 1263 ? 36.318 37.780 -28.291 1.00 89.88 1263 PHE A N 1
ATOM 10076 C CA . PHE A 1 1263 ? 36.942 36.825 -29.198 1.00 89.88 1263 PHE A CA 1
ATOM 10077 C C . PHE A 1 1263 ? 36.274 36.828 -30.573 1.00 89.88 1263 PHE A C 1
ATOM 10079 O O . PHE A 1 1263 ? 36.977 36.884 -31.579 1.00 89.88 1263 PHE A O 1
ATOM 10086 N N . GLU A 1 1264 ? 34.938 36.832 -30.617 1.00 84.94 1264 GLU A N 1
ATOM 10087 C CA . GLU A 1 1264 ? 34.203 36.879 -31.883 1.00 84.94 1264 GLU A CA 1
ATOM 10088 C C . GLU A 1 1264 ? 34.438 38.205 -32.625 1.00 84.94 1264 GLU A C 1
ATOM 10090 O O . GLU A 1 1264 ? 34.706 38.204 -33.823 1.00 84.94 1264 GLU A O 1
ATOM 10095 N N . ASN A 1 1265 ? 34.465 39.337 -31.913 1.00 84.50 1265 ASN A N 1
ATOM 10096 C CA . ASN A 1 1265 ? 34.770 40.641 -32.514 1.00 84.50 1265 ASN A CA 1
ATOM 10097 C C . ASN A 1 1265 ? 36.195 40.705 -33.095 1.00 84.50 1265 ASN A C 1
ATOM 10099 O O . ASN A 1 1265 ? 36.418 41.302 -34.147 1.00 84.50 1265 ASN A O 1
ATOM 10103 N N . LYS A 1 1266 ? 37.169 40.077 -32.425 1.00 83.62 1266 LYS A N 1
ATOM 10104 C CA . LYS A 1 1266 ? 38.573 40.006 -32.869 1.00 83.62 1266 LYS A CA 1
ATOM 10105 C C . LYS A 1 1266 ? 38.852 38.856 -33.826 1.00 83.62 1266 LYS A C 1
ATOM 10107 O O . LYS A 1 1266 ? 39.997 38.653 -34.226 1.00 83.62 1266 LYS A O 1
ATOM 10112 N N . ARG A 1 1267 ? 37.837 38.093 -34.222 1.00 73.88 1267 ARG A N 1
ATOM 10113 C CA . ARG A 1 1267 ? 38.017 36.889 -35.030 1.00 73.88 1267 ARG A CA 1
ATOM 10114 C C . ARG A 1 1267 ? 38.712 37.170 -36.360 1.00 73.88 1267 ARG A C 1
ATOM 10116 O O . ARG A 1 1267 ? 39.624 36.434 -36.720 1.00 73.88 1267 ARG A O 1
ATOM 10123 N N . ASN A 1 1268 ? 38.386 38.286 -37.015 1.00 70.50 1268 ASN A N 1
ATOM 10124 C CA . ASN A 1 1268 ? 39.076 38.729 -38.232 1.00 70.50 1268 ASN A CA 1
ATOM 10125 C C . ASN A 1 1268 ? 40.560 39.053 -37.979 1.00 70.50 1268 ASN A C 1
ATOM 10127 O O . ASN A 1 1268 ? 41.415 38.655 -38.766 1.00 70.50 1268 ASN A O 1
ATOM 10131 N N . GLU A 1 1269 ? 40.886 39.704 -36.856 1.00 74.62 1269 GLU A N 1
ATOM 10132 C CA . GLU A 1 1269 ? 42.270 39.992 -36.448 1.00 74.62 1269 GLU A CA 1
ATOM 10133 C C . GLU A 1 1269 ? 43.048 38.693 -36.176 1.00 74.62 1269 GLU A C 1
ATOM 10135 O O . GLU A 1 1269 ? 44.200 38.542 -36.587 1.00 74.62 1269 GLU A O 1
ATOM 10140 N N . TYR A 1 1270 ? 42.408 37.718 -35.524 1.00 69.38 1270 TYR A N 1
ATOM 10141 C CA . TYR A 1 1270 ? 42.989 36.402 -35.277 1.00 69.38 1270 TYR A CA 1
ATOM 10142 C C . TYR A 1 1270 ? 43.187 35.600 -36.568 1.00 69.38 1270 TYR A C 1
ATOM 10144 O O . TYR A 1 1270 ? 44.234 34.973 -36.718 1.00 69.38 1270 TYR A O 1
ATOM 10152 N N . CYS A 1 1271 ? 42.253 35.661 -37.520 1.00 62.81 1271 CYS A N 1
ATOM 10153 C CA . CYS A 1 1271 ? 42.414 35.067 -38.850 1.00 62.81 1271 CYS A CA 1
ATOM 10154 C C . CYS A 1 1271 ? 43.546 35.740 -39.649 1.00 62.81 1271 CYS A C 1
ATOM 10156 O O . CYS A 1 1271 ? 44.343 35.049 -40.278 1.00 62.81 1271 CYS A O 1
ATOM 10158 N N . MET A 1 1272 ? 43.705 37.067 -39.569 1.00 59.25 1272 MET A N 1
ATOM 10159 C CA . MET A 1 1272 ? 44.845 37.763 -40.190 1.00 59.25 1272 MET A CA 1
ATOM 10160 C C . MET A 1 1272 ? 46.184 37.364 -39.553 1.00 59.25 1272 MET A C 1
ATOM 10162 O O . MET A 1 1272 ? 47.145 37.079 -40.269 1.00 59.25 1272 MET A O 1
ATOM 10166 N N . LYS A 1 1273 ? 46.248 37.266 -38.217 1.00 57.97 1273 LYS A N 1
ATOM 10167 C CA . LYS A 1 1273 ? 47.435 36.779 -37.488 1.00 57.97 1273 LYS A CA 1
ATOM 10168 C C . LYS A 1 1273 ? 47.784 35.324 -37.818 1.00 57.97 1273 LYS A C 1
ATOM 10170 O O . LYS A 1 1273 ? 48.963 34.977 -37.788 1.00 57.97 1273 LYS A O 1
ATOM 10175 N N . GLN A 1 1274 ? 46.795 34.484 -38.136 1.00 56.09 1274 GLN A N 1
ATOM 10176 C CA . GLN A 1 1274 ? 47.029 33.125 -38.644 1.00 56.09 1274 GLN A CA 1
ATOM 10177 C C . GLN A 1 1274 ? 47.732 33.166 -40.008 1.00 56.09 1274 GLN A C 1
ATOM 10179 O O . GLN A 1 1274 ? 48.761 32.510 -40.177 1.00 56.09 1274 GLN A O 1
ATOM 10184 N N . ASN A 1 1275 ? 47.246 34.002 -40.933 1.00 53.62 1275 ASN A N 1
ATOM 10185 C CA . ASN A 1 1275 ? 47.801 34.121 -42.284 1.00 53.62 1275 ASN A CA 1
ATOM 10186 C C . ASN A 1 1275 ? 49.212 34.738 -42.304 1.00 53.62 1275 ASN A C 1
ATOM 10188 O O . ASN A 1 1275 ? 50.078 34.238 -43.017 1.00 53.62 1275 ASN A O 1
ATOM 10192 N N . MET A 1 1276 ? 49.486 35.757 -41.477 1.00 47.81 1276 MET A N 1
ATOM 10193 C CA . MET A 1 1276 ? 50.813 36.395 -41.410 1.00 47.81 1276 MET A CA 1
ATOM 10194 C C . MET A 1 1276 ? 51.924 35.459 -40.908 1.00 47.81 1276 MET A C 1
ATOM 10196 O O . MET A 1 1276 ? 53.073 35.599 -41.324 1.00 47.81 1276 MET A O 1
ATOM 10200 N N . SER A 1 1277 ? 51.607 34.477 -40.051 1.00 47.31 1277 SER A N 1
ATOM 10201 C CA . SER A 1 1277 ? 52.600 33.473 -39.632 1.00 47.31 1277 SER A CA 1
ATOM 10202 C C . SER A 1 1277 ? 52.908 32.415 -40.696 1.00 47.31 1277 SER A C 1
ATOM 10204 O O . SER A 1 1277 ? 53.969 31.801 -40.629 1.00 47.31 1277 SER A O 1
ATOM 10206 N N . ASN A 1 1278 ? 52.033 32.229 -41.690 1.00 45.25 1278 ASN A N 1
ATOM 10207 C CA . ASN A 1 1278 ? 52.302 31.326 -42.812 1.00 45.25 1278 ASN A CA 1
ATOM 10208 C C . ASN A 1 1278 ? 53.123 32.007 -43.922 1.00 45.25 1278 ASN A C 1
ATOM 10210 O O . ASN A 1 1278 ? 53.808 31.322 -44.671 1.00 45.25 1278 ASN A O 1
ATOM 10214 N N . SER A 1 1279 ? 53.122 33.344 -44.012 1.00 39.34 1279 SER A N 1
ATOM 10215 C CA . SER A 1 1279 ? 53.932 34.074 -45.002 1.00 39.34 1279 SER A CA 1
ATOM 10216 C C . SER A 1 1279 ? 55.408 34.245 -44.618 1.00 39.34 1279 SER A C 1
ATOM 10218 O O . SER A 1 1279 ? 56.236 34.461 -45.496 1.00 39.34 1279 SER A O 1
ATOM 10220 N N . SER A 1 1280 ? 55.783 34.115 -43.339 1.00 36.75 1280 SER A N 1
ATOM 10221 C CA . SER A 1 1280 ? 57.184 34.272 -42.906 1.00 36.75 1280 SER A CA 1
ATOM 10222 C C . SER A 1 1280 ? 58.075 33.046 -43.156 1.00 36.75 1280 SER A C 1
ATOM 10224 O O . SER A 1 1280 ? 59.249 33.083 -42.814 1.00 36.75 1280 SER A O 1
ATOM 10226 N N . THR A 1 1281 ? 57.554 31.963 -43.743 1.00 37.69 1281 THR A N 1
ATOM 10227 C CA . THR A 1 1281 ? 58.345 30.775 -44.136 1.00 37.69 1281 THR A CA 1
ATOM 10228 C C . THR A 1 1281 ? 58.633 30.686 -45.637 1.00 37.69 1281 THR A C 1
ATOM 10230 O O . THR A 1 1281 ? 59.292 29.746 -46.064 1.00 37.69 1281 THR A O 1
ATOM 10233 N N . LEU A 1 1282 ? 58.213 31.672 -46.439 1.00 37.06 1282 LEU A N 1
ATOM 10234 C CA . LEU A 1 1282 ? 58.500 31.723 -47.882 1.00 37.06 1282 LEU A CA 1
ATOM 10235 C C . LEU A 1 1282 ? 59.649 32.670 -48.270 1.00 37.06 1282 LEU A C 1
ATOM 10237 O O . LEU A 1 1282 ? 59.959 32.783 -49.448 1.00 37.06 1282 LEU A O 1
ATOM 10241 N N . PHE A 1 1283 ? 60.325 33.296 -47.302 1.00 34.56 1283 PHE A N 1
ATOM 10242 C CA . PHE A 1 1283 ? 61.522 34.110 -47.550 1.00 34.56 1283 PHE A CA 1
ATOM 10243 C C . PHE A 1 1283 ? 62.708 33.617 -46.713 1.00 34.56 1283 PHE A C 1
ATOM 10245 O O . PHE A 1 1283 ? 63.179 34.297 -45.807 1.00 34.56 1283 PHE A O 1
ATOM 10252 N N . SER A 1 1284 ? 63.177 32.404 -47.002 1.00 30.41 1284 SER A N 1
ATOM 10253 C CA . SER A 1 1284 ? 64.533 31.968 -46.649 1.00 30.41 1284 SER A CA 1
ATOM 10254 C C . SER A 1 1284 ? 64.983 30.858 -47.603 1.00 30.41 1284 SER A C 1
ATOM 10256 O O . SER A 1 1284 ? 64.794 29.682 -47.303 1.00 30.41 1284 SER A O 1
ATOM 10258 N N . CYS A 1 1285 ? 65.478 31.256 -48.775 1.00 28.17 1285 CYS A N 1
ATOM 10259 C CA . CYS A 1 1285 ? 66.493 30.586 -49.601 1.00 28.17 1285 CYS A CA 1
ATOM 10260 C C . CYS A 1 1285 ? 66.556 31.310 -50.956 1.00 28.17 1285 CYS A C 1
ATOM 10262 O O . CYS A 1 1285 ? 65.950 30.868 -51.924 1.00 28.17 1285 CYS A O 1
ATOM 10264 N N . ASP A 1 1286 ? 67.245 32.445 -50.958 1.00 33.22 1286 ASP A N 1
ATOM 10265 C CA . ASP A 1 1286 ? 68.309 32.797 -51.909 1.00 33.22 1286 ASP A CA 1
ATOM 10266 C C . ASP A 1 1286 ? 69.489 33.277 -51.042 1.00 33.22 1286 ASP A C 1
ATOM 10268 O O . ASP A 1 1286 ? 70.654 33.139 -51.474 1.00 33.22 1286 ASP A O 1
#

Sequence (1286 aa):
MERKRRADDGDRDFVMKPRFLRPEHLLALEERTSALNDISSVVYNNPYISLSIEQQRSRLPIFKNRLHILYLLENFRTLIIVGETGCGKSTQVPQYLMEAGWANDHRKIGVTQPRIIAVVTLANRVAEEKMCKLGEEVGYIIRFHDATSENTKIKVNILIFSHFFAFVIMIFLNILMVDDAHERSVNTDLLLGLLRKILSVRNDLRIIVSSATLDAILFRDFFELNTTNDAAKNTSTIISVEGHMHPITIYHVKNPVPDYVQKAIETVLSIHKNEQHGDILVFLTGQDEIEFACKKLIEEAKHLRSSDKLWILPIYGSLPPKEQVRIFESTPHGTRKAIIATNIAEASVTIPGIVYVIDCGFVKLRAINADNGLETLMTLPISQASAEQRAGRAGRIRPGKCYRLYTCADEYNKLLPSNIPEMQRVNLAPVVLQLKALGINNVLRFHYVSHPSSFCMVEGLQLLFSLGALSKDGLLTNPLGLQMAEFPLPPMHSKALLCSGEFGCSEEIAAIIAMLQIQEVFVMPLSGRHKAELTKRNFCVEEGDHLTALNVFLNFVENGKSKQWCVKNFLNYRGLCRAVNIRDQMIRLLKRYHVPIVSCKGQKDSVDAIRKCLVKGFFSQAAHYHYSGDYVTIKEEYHFKVYKGSAIMYRKEFPKWVIFTEVLQDSIRDITVVEPEWLYELAADYYEFGTRLEILPMATLLKEASRRLISSRSLCCLPRVNDGDKLRRFRSLLSVKFITHGCQMNVNDVEIVRSLMLSNHYIETSETEDADVIFIMTCSVRESAEIKVWDQLKKIHYNFGKHKVVAVLAEGKNISISQCIAATSPGIFLHPSSTFCDVVFVKECHDYKCHDYISWLCFYLMQFNVLCCMAERIRHELLQNYVIDIVAGPDSYRDLPRLLAVAFGGSRAINVQLSLEETYADIAPVRVDPLAKSAYVSIMRGCDNMCTYCIVPFTRGRERSRPMNSIISEIRRLSDEGVKEVVLLGQNVNSYNDCSEMNFPLSGQFVENSPGFKTVYKAKKSGLNFTTLLEKISTVNQEMRIRFISPHPKDFPLEVISLIKERPNICKQFRLPAQSGSNVVLQAMGRKYTKEAYLSLVERIKNAIPEVSLSSDFITGFCGETEKAHEETLDLIKRVQYSFCYVYPFSMRSKTKAKYHLVDDIPEDIKHRRHLELVSVFREQSLKFNENLIGSIQLVLIDSHSKRTRSGFVGKCDGGTKVVIEEIASKHLNDVGIGDYVAVKVFAANSQTLRGRIIGKTTLRNFENKRNEYCMKQNMSNSSTLFSCD

Foldseek 3Di:
DDDDDDDDDDDDDPPPDDDDDDPPPPDDDCVVCVVVVVVLPADFDDVCPVPDLVVVVCPQLCNVCLVVVVVCQVQAQEEEEAEFPRSQCLQVNLVSCVVVPQQVVLAAEEEEDQDPLLLSVSQSNNCVSVVHDEQAQGWEDDVPDTSHDSNHRYYYYYLDQFLVVLVCLLPRHQEYEYEALQLLAPSSLVVLLSVLVSCVVDVRYHYYYYHHDPCSVLSQLLNFPDLDPDPSPTNYDYDYRDDPFAAEAEAEDPDADPDLLVVQLVVVVVCQPPPDAFAEEEEDADDVSLVVSQVVNVVVQVVDPDQAGEAEAEDDDQPDSVSNCCQSHDADPRYYYYYYYYCPLLDSDQGPGHAEYEYAQWYFDWFQDPLQRATATDIDGAALVSLVSRSSSHRHPYYHYYYYSHHVVPRHVPHHNGDDRVLAGDQCLLVLLRCLLSVNQPPLPRSGSDHYALSSVVVSLLLCVLLVQADPVRHGDPPQSNLLNNPPDRSLLSSLLLCLLVLQANLLSLLLSLLVPFDPFAAQDPVCNVVLLVLLLVLQDQQWDSSSSSSVLVVCVVVVLDPVVCVVSRGDSVSSVSSVVSSVVSVVSCVVVVRDDGRCPPPPCRVVSSVLSSCSRQLQQKWFQDPVRFTAGDPSRDTAHADPPMSQVPDPDHAGMWGADGDHPRHTPGIGHDDPVSSCVSRVVVDDDDDPVVVVVVVVVVVVVVVVVVPPPDDPDDDDPPDPPPPPPCPPAAEEEEAELDDPVLQQLVLLLVLLRVVVRHHYDPDPVRHLEYEYRADPQAPVSVVVVVVVLVVCCVVQVVPDSDSDPDDDDDDDPVPPPPPDDDDDDDDDDDPDDDPDPDDDDDDDPPVPPVVPPPPNRRAAAYEEQCLLAPVPCCVVPGRHQEREASLCSNCVVSSVSCSSSVHRYYYQDADPEDRPLPGQGHRPDLPFQEDEAEFWWADPQQFQQGCRCSRTNHIYGRALVSRLVNLLVSVVSNRQEYEYDYQALQAHFACPPVPDPPDQDQQAWQPQFDDPDDGDRDGDGSLNSVLSSLVSDLLRAYHYAHHENGSDDPSVLVVCVVRLSYFLEYAYAPAFLQPVVCVNRVGRGHNVSSVVSLVSSCVSPVLHAYEYEYEFQDFPQDPVRLVSRLVSCVSSLHLYYHYGYRDHGPPGNCVVPTDSPGDPVRSVVSSVSSVVSSQVSNFVSFVVLQLAKFWWQFRAADPVDNPWTWTATSNRAIEIEDDPPDPVAPPDDHGWIFTWHFHDDGSGYTYTYTPHTDTSVRCVVCVVVRVVVSVVVVVVVVPPDD

InterPro domains:
  IPR001650 Helicase, C-terminal domain-like [PF00271] (265-397)
  IPR001650 Helicase, C-terminal domain-like [PS51194] (264-439)
  IPR001650 Helicase, C-terminal domain-like [SM00490] (298-398)
  IPR002792 TRAM domain [PF01938] (1190-1255)
  IPR002792 TRAM domain [PS50926] (1187-1256)
  IPR005839 Methylthiotransferase [SFLDG01061] (862-1260)
  IPR005839 Methylthiotransferase [TIGR00089] (865-1252)
  IPR006638 Elp3/MiaA/NifB-like, radical SAM core domain [SM00729] (933-1173)
  IPR007197 Radical SAM [PF04055] (937-1133)
  IPR007197 Radical SAM [PS51918] (929-1184)
  IPR007197 Radical SAM [SFLDS00029] (862-1260)
  IPR007502 Helicase-associated domain [SM00847] (459-550)
  IPR011709 DEAD-box helicase, OB fold [PF07717] (610-685)
  IPR013848 Methylthiotransferase, N-terminal [PF00919] (736-808)
  IPR013848 Methylthiotransferase, N-terminal [PS51449] (734-905)
  IPR014001 Helicase superfamily 1/2, ATP-binding domain [PS51192] (70-232)
  IPR014001 Helicase superfamily 1/2, ATP-binding domain [SM00487] (58-251)
  IPR020612 Methylthiotransferase, conserved site [PS01278] (937-957)
  IPR023404 Radical SAM, alpha/beta horseshoe [G3DSA:3.80.30.20] (932-1190)
  IPR027417 P-loop containing nucleoside triphosphate hydrolase [G3DSA:3.40.50.300] (28-244)

Radius of gyration: 39.01 Å; chains: 1; bounding box: 113×84×128 Å

Secondary structure (DSSP, 8-state):
-------------------PPPGGGG---HHHHHHHHGGGG-----TTTTS-HHHHHHTSGGGGGHHHHHHHHHH-SEEEEEE-TTSSHHHHHHHHHHHTTTTSSS-EEEEEESSHHHHHHHHHHHHHHTT--BTTTEEEEETTEEE--TT--EEEEE----HHHHHHHHHHEEEEEE--GGG--HHHHHHHHHHHHHHTT-SS-EEEEEESSTTHHHHHHHH----SS-GGG--EEEEEE------EEEEE-SS--S-HHHHHHHHHHHHHHHSPS-EEEEE-SSHHHHHHHHHHHHHHHTT---SSEEEEEEE-TTS-HHHHHGGGSPPPTTEEEEEEE-GGGTSS---TTEEEEEE-SEEEEEEE-TTT--EEEEEEEPPHHHHHHHHTTSSSSS-EEEEESS-TTTTGGGS-SSPPPGGGTS--HHHHHHHHHTT---STTS--SSPPPHHHHHHHHHHHHHTTSB-TTSPBPTTHHHHHHHSSS-HHHHHHHHHTTTTT-HHHHHHHHHHHTSS-SB---GGGHHHHHHHHHTT-BTTBHHHHHHHHHHHHHHTTT-HHHHHHTTB-HHHHHHHHHHHHHHHHHHHHTT------TT-TTHHHHHHHHHHHHHGGGEEEE-TTSSEEETTT--EEEEPTTSGGGG-SS--SEEEEEEEETTEEEEEEE--THHHHHH-TTT---S-HHHHHHHHHHHHHHHHHHHH------S-----TTS--S---S-EEEEEEES-HHHHHHHHHHHHHHHHTT-EE-S-STT-SEEEEEE-SS-HHHHHHHHHHHHHHHHHHTTSS-------S----GGGSTT---S--------------------S---TTGGGTT-----EEEEEEHHHHHSHHHHHHHS--SEEE-TT-GGGHHHHHHHHHTT--EEE-PPPSS-TTTT-----S-TT-SEEEEE-EE------TT--HHHHH-S-EEPPHHHHHHHHHHHHHTT--EEEEE-SSGGG-EE-S-TT----S---PPPTT---SSPPP-SSEEHHHHHHHHHHH-TTSEEEE----GGG--HHHHHHHHH-TTB-SEEE---B-S-HHHHHHTT--S-HHHHHHHHHHHHHH-TT-EEEEEEEES-TT--HHHHHHHHHHHHHHT-SEEEEEE----TTSHHHHH----S-HHHHHHHHHHHHHHHHHHHHHHHHTTTT-EEEEEEEEE-SS-TT-EEEE-TTS-EEEEP---SGGGTT--TT-EEEEEEEEE-SSEEEEEEEEEE-HHHHHHTHHHHHHHHHHHHHTTSS---